Protein 1D6B (pdb70)

Foldseek 3Di:
DVPPQAAALPNVPWDKAFLPDPPAAQDPRHDHPDPRIGTHRD

InterPro domains:
  IPR012553 Defensin-like peptide [PF08131] (28-66)
  IPR023355 Myotoxin/Anemone neurotoxin domain superfamily [G3DSA:2.20.20.10] (25-66)

Secondary structure (DSSP, 8-state):
---S----HHHHT-EEEETT-TT--B-SS---SSTTEEEE--

CATH classification: 2.20.20.10

Radius of gyration: 9.63 Å; Cα contacts (8 Å, |Δi|>4): 76; chains: 1; bounding box: 18×27×21 Å

Organism: Ornithorhynchus anatinus (NCBI:txid9258)

Nearest PDB structures (foldseek):
  1zue-assembly1_A  TM=8.294E-01  e=9.659E-08  unclassified
  1zuf-assembly1_A  TM=7.274E-01  e=2.449E-06  unclassified
  1b8w-assembly1_A  TM=7.717E-01  e=1.423E-02  Ornithorhynchus anatinus
  3lms-assembly1_B  TM=6.655E-01  e=4.139E-01  Rhipicephalus bursa
  1zue-assembly1_A  TM=7.815E-01  e=4.975E-07  unclassified

Structure (mmCIF, N/CA/C/O backbone):
data_1D6B
#
_entry.id   1D6B
#
_cell.length_a   1.000
_cell.length_b   1.000
_cell.length_c   1.000
_cell.angle_alpha   90.00
_cell.angle_beta   90.00
_cell.angle_gamma   90.00
#
_symmetry.space_group_name_H-M   'P 1'
#
loop_
_atom_site.group_PDB
_atom_site.id
_atom_site.type_symbol
_atom_site.label_atom_id
_atom_site.label_alt_id
_atom_site.label_comp_id
_atom_site.label_asym_id
_atom_site.label_entity_id
_atom_site.label_seq_id
_atom_site.pdbx_PDB_ins_code
_atom_site.Cartn_x
_atom_site.Cartn_y
_atom_site.Cartn_z
_atom_site.occupancy
_atom_site.B_iso_or_equiv
_atom_site.auth_seq_id
_atom_site.auth_comp_id
_atom_site.auth_asym_id
_atom_site.auth_atom_id
_atom_site.pdbx_PDB_model_num
ATOM 1 N N . ILE A 1 1 ? 3.673 8.079 -12.423 1.00 0.00 1 ILE A N 1
ATOM 2 C CA . ILE A 1 1 ? 3.759 6.649 -12.032 1.00 0.00 1 ILE A CA 1
ATOM 3 C C . ILE A 1 1 ? 3.775 6.493 -10.516 1.00 0.00 1 ILE A C 1
ATOM 4 O O . ILE A 1 1 ? 3.959 5.392 -9.997 1.00 0.00 1 ILE A O 1
ATOM 22 N N . MET A 1 2 ? 3.580 7.603 -9.810 1.00 0.00 2 MET A N 1
ATOM 23 C CA . MET A 1 2 ? 3.570 7.588 -8.351 1.00 0.00 2 MET A CA 1
ATOM 24 C C . MET A 1 2 ? 4.972 7.345 -7.799 1.00 0.00 2 MET A C 1
ATOM 25 O O . MET A 1 2 ? 5.962 7.448 -8.522 1.00 0.00 2 MET A O 1
ATOM 39 N N . PHE A 1 3 ? 5.046 7.019 -6.513 1.00 0.00 3 PHE A N 1
ATOM 40 C CA . PHE A 1 3 ? 6.323 6.760 -5.862 1.00 0.00 3 PHE A CA 1
ATOM 41 C C . PHE A 1 3 ? 6.282 5.442 -5.095 1.00 0.00 3 PHE A C 1
ATOM 42 O O . PHE A 1 3 ? 7.321 4.861 -4.781 1.00 0.00 3 PHE A O 1
ATOM 59 N N . PHE A 1 4 ? 5.074 4.976 -4.795 1.00 0.00 4 PHE A N 1
ATOM 60 C CA . PHE A 1 4 ? 4.895 3.727 -4.065 1.00 0.00 4 PHE A CA 1
ATOM 61 C C . PHE A 1 4 ? 3.565 3.719 -3.320 1.00 0.00 4 PHE A C 1
ATOM 62 O O . PHE A 1 4 ? 2.500 3.812 -3.932 1.00 0.00 4 PHE A O 1
ATOM 79 N N . GLU A 1 5 ? 3.633 3.607 -1.999 1.00 0.00 5 GLU A N 1
ATOM 80 C CA . GLU A 1 5 ? 2.435 3.586 -1.170 1.00 0.00 5 GLU A CA 1
ATOM 81 C C . GLU A 1 5 ? 1.187 3.364 -2.020 1.00 0.00 5 GLU A C 1
ATOM 82 O O . GLU A 1 5 ? 0.509 4.317 -2.405 1.00 0.00 5 GLU A O 1
ATOM 94 N N . MET A 1 6 ? 0.890 2.101 -2.308 1.00 0.00 6 MET A N 1
ATOM 95 C CA . MET A 1 6 ? -0.276 1.754 -3.111 1.00 0.00 6 MET A CA 1
ATOM 96 C C . MET A 1 6 ? -1.496 2.560 -2.676 1.00 0.00 6 MET A C 1
ATOM 97 O O . MET A 1 6 ? -1.575 3.763 -2.918 1.00 0.00 6 MET A O 1
ATOM 111 N N . GLN A 1 7 ? -2.445 1.887 -2.034 1.00 0.00 7 GLN A N 1
ATOM 112 C CA . GLN A 1 7 ? -3.662 2.539 -1.565 1.00 0.00 7 GLN A CA 1
ATOM 113 C C . GLN A 1 7 ? -4.176 1.876 -0.291 1.00 0.00 7 GLN A C 1
ATOM 114 O O . GLN A 1 7 ? -4.612 0.724 -0.313 1.00 0.00 7 GLN A O 1
ATOM 128 N N . ALA A 1 8 ? -4.121 2.606 0.819 1.00 0.00 8 ALA A N 1
ATOM 129 C CA . ALA A 1 8 ? -4.581 2.080 2.099 1.00 0.00 8 ALA A CA 1
ATOM 130 C C . ALA A 1 8 ? -5.581 0.949 1.892 1.00 0.00 8 ALA A C 1
ATOM 131 O O . ALA A 1 8 ? -6.666 1.157 1.351 1.00 0.00 8 ALA A O 1
ATOM 138 N N . CYS A 1 9 ? -5.206 -0.248 2.324 1.00 0.00 9 CYS A N 1
ATOM 139 C CA . CYS A 1 9 ? -6.069 -1.413 2.185 1.00 0.00 9 CYS A CA 1
ATOM 140 C C . CYS A 1 9 ? -7.515 -1.066 2.517 1.00 0.00 9 CYS A C 1
ATOM 141 O O . CYS A 1 9 ? -8.443 -1.703 2.023 1.00 0.00 9 CYS A O 1
ATOM 148 N N . TRP A 1 10 ? -7.703 -0.054 3.356 1.00 0.00 10 TRP A N 1
ATOM 149 C CA . TRP A 1 10 ? -9.037 0.372 3.756 1.00 0.00 10 TRP A CA 1
ATOM 150 C C . TRP A 1 10 ? -9.714 1.165 2.642 1.00 0.00 10 TRP A C 1
ATOM 151 O O . TRP A 1 10 ? -10.878 0.933 2.318 1.00 0.00 10 TRP A O 1
ATOM 172 N N . SER A 1 11 ? -8.975 2.105 2.066 1.00 0.00 11 SER A N 1
ATOM 173 C CA . SER A 1 11 ? -9.495 2.945 0.994 1.00 0.00 11 SER A CA 1
ATOM 174 C C . SER A 1 11 ? -10.336 2.138 0.007 1.00 0.00 11 SER A C 1
ATOM 175 O O . SER A 1 11 ? -11.245 2.677 -0.627 1.00 0.00 11 SER A O 1
ATOM 183 N N . HIS A 1 12 ? -10.028 0.853 -0.129 1.00 0.00 12 HIS A N 1
ATOM 184 C CA . HIS A 1 12 ? -10.760 -0.009 -1.051 1.00 0.00 12 HIS A CA 1
ATOM 185 C C . HIS A 1 12 ? -11.609 -1.034 -0.302 1.00 0.00 12 HIS A C 1
ATOM 186 O O . HIS A 1 12 ? -12.480 -1.675 -0.889 1.00 0.00 12 HIS A O 1
ATOM 201 N N . SER A 1 13 ? -11.353 -1.183 0.992 1.00 0.00 13 SER A N 1
ATOM 202 C CA . SER A 1 13 ? -12.101 -2.131 1.812 1.00 0.00 13 SER A CA 1
ATOM 203 C C . SER A 1 13 ? -11.560 -3.546 1.640 1.00 0.00 13 SER A C 1
ATOM 204 O O . SER A 1 13 ? -12.193 -4.392 1.008 1.00 0.00 13 SER A O 1
ATOM 212 N N . GLY A 1 14 ? -10.386 -3.797 2.208 1.00 0.00 14 GLY A N 1
ATOM 213 C CA . GLY A 1 14 ? -9.778 -5.110 2.109 1.00 0.00 14 GLY A CA 1
ATOM 214 C C . GLY A 1 14 ? -9.338 -5.644 3.457 1.00 0.00 14 GLY A C 1
ATOM 215 O O . GLY A 1 14 ? -9.905 -5.285 4.490 1.00 0.00 14 GLY A O 1
ATOM 219 N N . VAL A 1 15 ? -8.324 -6.502 3.452 1.00 0.00 15 VAL A N 1
ATOM 220 C CA . VAL A 1 15 ? -7.813 -7.084 4.686 1.00 0.00 15 VAL A CA 1
ATOM 221 C C . VAL A 1 15 ? -6.291 -7.173 4.664 1.00 0.00 15 VAL A C 1
ATOM 222 O O . VAL A 1 15 ? -5.661 -6.939 3.633 1.00 0.00 15 VAL A O 1
ATOM 235 N N . CYS A 1 16 ? -5.706 -7.513 5.807 1.00 0.00 16 CYS A N 1
ATOM 236 C CA . CYS A 1 16 ? -4.258 -7.635 5.920 1.00 0.00 16 CYS A CA 1
ATOM 237 C C . CYS A 1 16 ? -3.876 -8.950 6.589 1.00 0.00 16 CYS A C 1
ATOM 238 O O . CYS A 1 16 ? -4.120 -9.148 7.779 1.00 0.00 16 CYS A O 1
ATOM 245 N N . ARG A 1 17 ? -3.275 -9.841 5.813 1.00 0.00 17 ARG A N 1
ATOM 246 C CA . ARG A 1 17 ? -2.854 -11.141 6.323 1.00 0.00 17 ARG A CA 1
ATOM 247 C C . ARG A 1 17 ? -1.335 -11.228 6.399 1.00 0.00 17 ARG A C 1
ATOM 248 O O . ARG A 1 17 ? -0.628 -10.679 5.556 1.00 0.00 17 ARG A O 1
ATOM 269 N N . ASP A 1 18 ? -0.836 -11.921 7.418 1.00 0.00 18 ASP A N 1
ATOM 270 C CA . ASP A 1 18 ? 0.599 -12.078 7.605 1.00 0.00 18 ASP A CA 1
ATOM 271 C C . ASP A 1 18 ? 1.313 -12.192 6.262 1.00 0.00 18 ASP A C 1
ATOM 272 O O . ASP A 1 18 ? 0.889 -12.939 5.383 1.00 0.00 18 ASP A O 1
ATOM 281 N N . LYS A 1 19 ? 2.400 -11.444 6.115 1.00 0.00 19 LYS A N 1
ATOM 282 C CA . LYS A 1 19 ? 3.180 -11.456 4.883 1.00 0.00 19 LYS A CA 1
ATOM 283 C C . LYS A 1 19 ? 3.449 -12.886 4.424 1.00 0.00 19 LYS A C 1
ATOM 284 O O . LYS A 1 19 ? 3.439 -13.180 3.229 1.00 0.00 19 LYS A O 1
ATOM 303 N N . SER A 1 20 ? 3.689 -13.772 5.385 1.00 0.00 20 SER A N 1
ATOM 304 C CA . SER A 1 20 ? 3.956 -15.173 5.083 1.00 0.00 20 SER A CA 1
ATOM 305 C C . SER A 1 20 ? 2.663 -15.977 5.088 1.00 0.00 20 SER A C 1
ATOM 306 O O . SER A 1 20 ? 2.674 -17.196 5.260 1.00 0.00 20 SER A O 1
ATOM 314 N N . GLU A 1 21 ? 1.549 -15.281 4.903 1.00 0.00 21 GLU A N 1
ATOM 315 C CA . GLU A 1 21 ? 0.240 -15.914 4.890 1.00 0.00 21 GLU A CA 1
ATOM 316 C C . GLU A 1 21 ? 0.064 -16.793 3.662 1.00 0.00 21 GLU A C 1
ATOM 317 O O . GLU A 1 21 ? 0.075 -16.314 2.528 1.00 0.00 21 GLU A O 1
ATOM 329 N N . ARG A 1 22 ? -0.107 -18.084 3.903 1.00 0.00 22 ARG A N 1
ATOM 330 C CA . ARG A 1 22 ? -0.297 -19.045 2.829 1.00 0.00 22 ARG A CA 1
ATOM 331 C C . ARG A 1 22 ? -1.703 -18.930 2.254 1.00 0.00 22 ARG A C 1
ATOM 332 O O . ARG A 1 22 ? -2.064 -19.641 1.316 1.00 0.00 22 ARG A O 1
ATOM 353 N N . ASN A 1 23 ? -2.494 -18.029 2.828 1.00 0.00 23 ASN A N 1
ATOM 354 C CA . ASN A 1 23 ? -3.864 -17.816 2.377 1.00 0.00 23 ASN A CA 1
ATOM 355 C C . ASN A 1 23 ? -4.165 -16.328 2.241 1.00 0.00 23 ASN A C 1
ATOM 356 O O . ASN A 1 23 ? -5.024 -15.792 2.942 1.00 0.00 23 ASN A O 1
ATOM 367 N N . CYS A 1 24 ? -3.453 -15.667 1.335 1.00 0.00 24 CYS A N 1
ATOM 368 C CA . CYS A 1 24 ? -3.646 -14.239 1.110 1.00 0.00 24 CYS A CA 1
ATOM 369 C C . CYS A 1 24 ? -3.816 -13.938 -0.375 1.00 0.00 24 CYS A C 1
ATOM 370 O O . CYS A 1 24 ? -2.897 -14.138 -1.169 1.00 0.00 24 CYS A O 1
ATOM 377 N N . LYS A 1 25 ? -4.994 -13.447 -0.742 1.00 0.00 25 LYS A N 1
ATOM 378 C CA . LYS A 1 25 ? -5.279 -13.104 -2.129 1.00 0.00 25 LYS A CA 1
ATOM 379 C C . LYS A 1 25 ? -4.755 -11.710 -2.454 1.00 0.00 25 LYS A C 1
ATOM 380 O O . LYS A 1 25 ? -5.384 -10.705 -2.122 1.00 0.00 25 LYS A O 1
ATOM 399 N N . PRO A 1 26 ? -3.585 -11.635 -3.104 1.00 0.00 26 PRO A N 1
ATOM 400 C CA . PRO A 1 26 ? -2.958 -10.367 -3.472 1.00 0.00 26 PRO A CA 1
ATOM 401 C C . PRO A 1 26 ? -3.955 -9.343 -4.005 1.00 0.00 26 PRO A C 1
ATOM 402 O O . PRO A 1 26 ? -4.522 -9.514 -5.084 1.00 0.00 26 PRO A O 1
ATOM 413 N N . MET A 1 27 ? -4.157 -8.274 -3.240 1.00 0.00 27 MET A N 1
ATOM 414 C CA . MET A 1 27 ? -5.079 -7.213 -3.632 1.00 0.00 27 MET A CA 1
ATOM 415 C C . MET A 1 27 ? -4.311 -5.993 -4.134 1.00 0.00 27 MET A C 1
ATOM 416 O O . MET A 1 27 ? -4.010 -5.079 -3.368 1.00 0.00 27 MET A O 1
ATOM 430 N N . ALA A 1 28 ? -3.994 -5.989 -5.425 1.00 0.00 28 ALA A N 1
ATOM 431 C CA . ALA A 1 28 ? -3.261 -4.892 -6.032 1.00 0.00 28 ALA A CA 1
ATOM 432 C C . ALA A 1 28 ? -3.843 -3.544 -5.629 1.00 0.00 28 ALA A C 1
ATOM 433 O O . ALA A 1 28 ? -4.861 -3.471 -4.943 1.00 0.00 28 ALA A O 1
ATOM 440 N N . TRP A 1 29 ? -3.189 -2.484 -6.075 1.00 0.00 29 TRP A N 1
ATOM 441 C CA . TRP A 1 29 ? -3.624 -1.128 -5.785 1.00 0.00 29 TRP A CA 1
ATOM 442 C C . TRP A 1 29 ? -4.114 -1.000 -4.348 1.00 0.00 29 TRP A C 1
ATOM 443 O O . TRP A 1 29 ? -5.314 -0.893 -4.096 1.00 0.00 29 TRP A O 1
ATOM 464 N N . THR A 1 30 ? -3.173 -1.005 -3.408 1.00 0.00 30 THR A N 1
ATOM 465 C CA . THR A 1 30 ? -3.506 -0.885 -1.993 1.00 0.00 30 THR A CA 1
ATOM 466 C C . THR A 1 30 ? -2.380 -1.416 -1.115 1.00 0.00 30 THR A C 1
ATOM 467 O O . THR A 1 30 ? -1.802 -2.467 -1.394 1.00 0.00 30 THR A O 1
ATOM 478 N N . TYR A 1 31 ? -2.075 -0.684 -0.048 1.00 0.00 31 TYR A N 1
ATOM 479 C CA . TYR A 1 31 ? -1.024 -1.081 0.880 1.00 0.00 31 TYR A CA 1
ATOM 480 C C . TYR A 1 31 ? -1.561 -1.144 2.305 1.00 0.00 31 TYR A C 1
ATOM 481 O O . TYR A 1 31 ? -2.711 -0.782 2.560 1.00 0.00 31 TYR A O 1
ATOM 499 N N . CYS A 1 32 ? -0.728 -1.605 3.232 1.00 0.00 32 CYS A N 1
ATOM 500 C CA . CYS A 1 32 ? -1.130 -1.715 4.629 1.00 0.00 32 CYS A CA 1
ATOM 501 C C . CYS A 1 32 ? -0.282 -0.808 5.514 1.00 0.00 32 CYS A C 1
ATOM 502 O O . CYS A 1 32 ? 0.648 -0.154 5.042 1.00 0.00 32 CYS A O 1
ATOM 509 N N . GLU A 1 33 ? -0.608 -0.780 6.801 1.00 0.00 33 GLU A N 1
ATOM 510 C CA . GLU A 1 33 ? 0.124 0.040 7.758 1.00 0.00 33 GLU A CA 1
ATOM 511 C C . GLU A 1 33 ? 1.262 -0.755 8.387 1.00 0.00 33 GLU A C 1
ATOM 512 O O . GLU A 1 33 ? 2.222 -0.184 8.905 1.00 0.00 33 GLU A O 1
ATOM 524 N N . ASN A 1 34 ? 1.148 -2.078 8.334 1.00 0.00 34 ASN A N 1
ATOM 525 C CA . ASN A 1 34 ? 2.166 -2.957 8.894 1.00 0.00 34 ASN A CA 1
ATOM 526 C C . ASN A 1 34 ? 3.169 -3.372 7.824 1.00 0.00 34 ASN A C 1
ATOM 527 O O . ASN A 1 34 ? 2.811 -4.016 6.838 1.00 0.00 34 ASN A O 1
ATOM 538 N N . ARG A 1 35 ? 4.426 -2.993 8.024 1.00 0.00 35 ARG A N 1
ATOM 539 C CA . ARG A 1 35 ? 5.483 -3.323 7.076 1.00 0.00 35 ARG A CA 1
ATOM 540 C C . ARG A 1 35 ? 5.743 -4.825 7.049 1.00 0.00 35 ARG A C 1
ATOM 541 O O . ARG A 1 35 ? 6.746 -5.281 6.499 1.00 0.00 35 ARG A O 1
ATOM 562 N N . ASN A 1 36 ? 4.837 -5.591 7.647 1.00 0.00 36 ASN A N 1
ATOM 563 C CA . ASN A 1 36 ? 4.971 -7.037 7.693 1.00 0.00 36 ASN A CA 1
ATOM 564 C C . ASN A 1 36 ? 3.665 -7.715 7.292 1.00 0.00 36 ASN A C 1
ATOM 565 O O . ASN A 1 36 ? 3.617 -8.932 7.106 1.00 0.00 36 ASN A O 1
ATOM 576 N N . GLN A 1 37 ? 2.608 -6.920 7.160 1.00 0.00 37 GLN A N 1
ATOM 577 C CA . GLN A 1 37 ? 1.301 -7.441 6.781 1.00 0.00 37 GLN A CA 1
ATOM 578 C C . GLN A 1 37 ? 1.010 -7.167 5.309 1.00 0.00 37 GLN A C 1
ATOM 579 O O . GLN A 1 37 ? 1.499 -6.193 4.737 1.00 0.00 37 GLN A O 1
ATOM 593 N N . LYS A 1 38 ? 0.214 -8.039 4.699 1.00 0.00 38 LYS A N 1
ATOM 594 C CA . LYS A 1 38 ? -0.141 -7.906 3.294 1.00 0.00 38 LYS A CA 1
ATOM 595 C C . LYS A 1 38 ? -1.597 -7.482 3.136 1.00 0.00 38 LYS A C 1
ATOM 596 O O . LYS A 1 38 ? -2.432 -7.754 3.998 1.00 0.00 38 LYS A O 1
ATOM 615 N N . CYS A 1 39 ? -1.900 -6.824 2.019 1.00 0.00 39 CYS A N 1
ATOM 616 C CA . CYS A 1 39 ? -3.259 -6.377 1.742 1.00 0.00 39 CYS A CA 1
ATOM 617 C C . CYS A 1 39 ? -3.903 -7.263 0.686 1.00 0.00 39 CYS A C 1
ATOM 618 O O . CYS A 1 39 ? -3.578 -7.176 -0.499 1.00 0.00 39 CYS A O 1
ATOM 625 N N . CYS A 1 40 ? -4.808 -8.120 1.128 1.00 0.00 40 CYS A N 1
ATOM 626 C CA . CYS A 1 40 ? -5.495 -9.036 0.237 1.00 0.00 40 CYS A CA 1
ATOM 627 C C . CYS A 1 40 ? -6.976 -8.686 0.125 1.00 0.00 40 CYS A C 1
ATOM 628 O O . CYS A 1 40 ? -7.452 -7.746 0.760 1.00 0.00 40 CYS A O 1
ATOM 635 N N . GLU A 1 41 ? -7.698 -9.453 -0.685 1.00 0.00 41 GLU A N 1
ATOM 636 C CA . GLU A 1 41 ? -9.123 -9.230 -0.881 1.00 0.00 41 GLU A CA 1
ATOM 637 C C . GLU A 1 41 ? -9.843 -9.128 0.462 1.00 0.00 41 GLU A C 1
ATOM 638 O O . GLU A 1 41 ? -10.249 -8.043 0.878 1.00 0.00 41 GLU A O 1
ATOM 650 N N . TYR A 1 42 ? -9.992 -10.263 1.135 1.00 0.00 42 TYR A N 1
ATOM 651 C CA . TYR A 1 42 ? -10.659 -10.301 2.433 1.00 0.00 42 TYR A CA 1
ATOM 652 C C . TYR A 1 42 ? -9.942 -11.253 3.386 1.00 0.00 42 TYR A C 1
ATOM 653 O O . TYR A 1 42 ? -9.445 -12.297 2.915 1.00 0.00 42 TYR A O 1
ATOM 672 N N . ILE A 1 1 ? 11.790 1.171 -2.043 1.00 0.00 1 ILE A N 2
ATOM 673 C CA . ILE A 1 1 ? 11.694 1.259 -3.523 1.00 0.00 1 ILE A CA 2
ATOM 674 C C . ILE A 1 1 ? 10.239 1.302 -3.979 1.00 0.00 1 ILE A C 2
ATOM 675 O O . ILE A 1 1 ? 9.473 2.170 -3.558 1.00 0.00 1 ILE A O 2
ATOM 693 N N . MET A 1 2 ? 9.866 0.361 -4.839 1.00 0.00 2 MET A N 2
ATOM 694 C CA . MET A 1 2 ? 8.502 0.290 -5.350 1.00 0.00 2 MET A CA 2
ATOM 695 C C . MET A 1 2 ? 7.491 0.305 -4.208 1.00 0.00 2 MET A C 2
ATOM 696 O O . MET A 1 2 ? 6.943 -0.734 -3.839 1.00 0.00 2 MET A O 2
ATOM 710 N N . PHE A 1 3 ? 7.252 1.487 -3.650 1.00 0.00 3 PHE A N 2
ATOM 711 C CA . PHE A 1 3 ? 6.307 1.634 -2.549 1.00 0.00 3 PHE A CA 2
ATOM 712 C C . PHE A 1 3 ? 5.438 2.873 -2.734 1.00 0.00 3 PHE A C 2
ATOM 713 O O . PHE A 1 3 ? 4.808 3.052 -3.775 1.00 0.00 3 PHE A O 2
ATOM 730 N N . PHE A 1 4 ? 5.408 3.724 -1.715 1.00 0.00 4 PHE A N 2
ATOM 731 C CA . PHE A 1 4 ? 4.613 4.947 -1.763 1.00 0.00 4 PHE A CA 2
ATOM 732 C C . PHE A 1 4 ? 3.182 4.676 -1.316 1.00 0.00 4 PHE A C 2
ATOM 733 O O . PHE A 1 4 ? 2.270 4.592 -2.139 1.00 0.00 4 PHE A O 2
ATOM 750 N N . GLU A 1 5 ? 2.993 4.540 -0.006 1.00 0.00 5 GLU A N 2
ATOM 751 C CA . GLU A 1 5 ? 1.675 4.277 0.561 1.00 0.00 5 GLU A CA 2
ATOM 752 C C . GLU A 1 5 ? 0.610 4.235 -0.528 1.00 0.00 5 GLU A C 2
ATOM 753 O O . GLU A 1 5 ? -0.242 5.121 -0.612 1.00 0.00 5 GLU A O 2
ATOM 765 N N . MET A 1 6 ? 0.661 3.200 -1.360 1.00 0.00 6 MET A N 2
ATOM 766 C CA . MET A 1 6 ? -0.300 3.041 -2.445 1.00 0.00 6 MET A CA 2
ATOM 767 C C . MET A 1 6 ? -1.688 3.508 -2.017 1.00 0.00 6 MET A C 2
ATOM 768 O O . MET A 1 6 ? -2.014 4.689 -2.119 1.00 0.00 6 MET A O 2
ATOM 782 N N . GLN A 1 7 ? -2.501 2.570 -1.541 1.00 0.00 7 GLN A N 2
ATOM 783 C CA . GLN A 1 7 ? -3.852 2.885 -1.097 1.00 0.00 7 GLN A CA 2
ATOM 784 C C . GLN A 1 7 ? -4.273 1.976 0.053 1.00 0.00 7 GLN A C 2
ATOM 785 O O . GLN A 1 7 ? -4.616 0.813 -0.154 1.00 0.00 7 GLN A O 2
ATOM 799 N N . ALA A 1 8 ? -4.244 2.516 1.268 1.00 0.00 8 ALA A N 2
ATOM 800 C CA . ALA A 1 8 ? -4.621 1.753 2.453 1.00 0.00 8 ALA A CA 2
ATOM 801 C C . ALA A 1 8 ? -5.507 0.569 2.083 1.00 0.00 8 ALA A C 2
ATOM 802 O O . ALA A 1 8 ? -6.501 0.721 1.372 1.00 0.00 8 ALA A O 2
ATOM 809 N N . CYS A 1 9 ? -5.143 -0.610 2.573 1.00 0.00 9 CYS A N 2
ATOM 810 C CA . CYS A 1 9 ? -5.907 -1.821 2.298 1.00 0.00 9 CYS A CA 2
ATOM 811 C C . CYS A 1 9 ? -7.374 -1.627 2.657 1.00 0.00 9 CYS A C 2
ATOM 812 O O . CYS A 1 9 ? -8.260 -2.207 2.030 1.00 0.00 9 CYS A O 2
ATOM 819 N N . TRP A 1 10 ? -7.623 -0.805 3.670 1.00 0.00 10 TRP A N 2
ATOM 820 C CA . TRP A 1 10 ? -8.980 -0.531 4.119 1.00 0.00 10 TRP A CA 2
ATOM 821 C C . TRP A 1 10 ? -9.751 0.269 3.073 1.00 0.00 10 TRP A C 2
ATOM 822 O O . TRP A 1 10 ? -10.905 -0.034 2.770 1.00 0.00 10 TRP A O 2
ATOM 843 N N . SER A 1 11 ? -9.104 1.295 2.532 1.00 0.00 11 SER A N 2
ATOM 844 C CA . SER A 1 11 ? -9.724 2.146 1.523 1.00 0.00 11 SER A CA 2
ATOM 845 C C . SER A 1 11 ? -10.166 1.332 0.309 1.00 0.00 11 SER A C 2
ATOM 846 O O . SER A 1 11 ? -11.095 1.718 -0.401 1.00 0.00 11 SER A O 2
ATOM 854 N N . HIS A 1 12 ? -9.496 0.212 0.075 1.00 0.00 12 HIS A N 2
ATOM 855 C CA . HIS A 1 12 ? -9.822 -0.651 -1.058 1.00 0.00 12 HIS A CA 2
ATOM 856 C C . HIS A 1 12 ? -10.593 -1.886 -0.606 1.00 0.00 12 HIS A C 2
ATOM 857 O O . HIS A 1 12 ? -10.556 -2.927 -1.263 1.00 0.00 12 HIS A O 2
ATOM 872 N N . SER A 1 13 ? -11.292 -1.768 0.518 1.00 0.00 13 SER A N 2
ATOM 873 C CA . SER A 1 13 ? -12.072 -2.878 1.052 1.00 0.00 13 SER A CA 2
ATOM 874 C C . SER A 1 13 ? -11.292 -4.187 0.953 1.00 0.00 13 SER A C 2
ATOM 875 O O . SER A 1 13 ? -11.657 -5.082 0.192 1.00 0.00 13 SER A O 2
ATOM 883 N N . GLY A 1 14 ? -10.216 -4.289 1.726 1.00 0.00 14 GLY A N 2
ATOM 884 C CA . GLY A 1 14 ? -9.399 -5.488 1.711 1.00 0.00 14 GLY A CA 2
ATOM 885 C C . GLY A 1 14 ? -9.029 -5.953 3.104 1.00 0.00 14 GLY A C 2
ATOM 886 O O . GLY A 1 14 ? -9.690 -5.602 4.080 1.00 0.00 14 GLY A O 2
ATOM 890 N N . VAL A 1 15 ? -7.967 -6.750 3.200 1.00 0.00 15 VAL A N 2
ATOM 891 C CA . VAL A 1 15 ? -7.515 -7.264 4.486 1.00 0.00 15 VAL A CA 2
ATOM 892 C C . VAL A 1 15 ? -5.992 -7.263 4.580 1.00 0.00 15 VAL A C 2
ATOM 893 O O . VAL A 1 15 ? -5.297 -7.353 3.568 1.00 0.00 15 VAL A O 2
ATOM 906 N N . CYS A 1 16 ? -5.480 -7.171 5.805 1.00 0.00 16 CYS A N 2
ATOM 907 C CA . CYS A 1 16 ? -4.040 -7.170 6.034 1.00 0.00 16 CYS A CA 2
ATOM 908 C C . CYS A 1 16 ? -3.635 -8.357 6.897 1.00 0.00 16 CYS A C 2
ATOM 909 O O . CYS A 1 16 ? -3.838 -8.354 8.112 1.00 0.00 16 CYS A O 2
ATOM 916 N N . ARG A 1 17 ? -3.065 -9.374 6.263 1.00 0.00 17 ARG A N 2
ATOM 917 C CA . ARG A 1 17 ? -2.633 -10.573 6.973 1.00 0.00 17 ARG A CA 2
ATOM 918 C C . ARG A 1 17 ? -1.114 -10.695 6.966 1.00 0.00 17 ARG A C 2
ATOM 919 O O . ARG A 1 17 ? -0.424 -9.947 6.275 1.00 0.00 17 ARG A O 2
ATOM 940 N N . ASP A 1 18 ? -0.600 -11.645 7.737 1.00 0.00 18 ASP A N 2
ATOM 941 C CA . ASP A 1 18 ? 0.835 -11.868 7.822 1.00 0.00 18 ASP A CA 2
ATOM 942 C C . ASP A 1 18 ? 1.428 -12.089 6.435 1.00 0.00 18 ASP A C 2
ATOM 943 O O . ASP A 1 18 ? 0.839 -12.767 5.595 1.00 0.00 18 ASP A O 2
ATOM 952 N N . LYS A 1 19 ? 2.596 -11.508 6.208 1.00 0.00 19 LYS A N 2
ATOM 953 C CA . LYS A 1 19 ? 3.280 -11.632 4.926 1.00 0.00 19 LYS A CA 2
ATOM 954 C C . LYS A 1 19 ? 3.299 -13.084 4.457 1.00 0.00 19 LYS A C 2
ATOM 955 O O . LYS A 1 19 ? 3.206 -13.363 3.262 1.00 0.00 19 LYS A O 2
ATOM 974 N N . SER A 1 20 ? 3.422 -14.006 5.407 1.00 0.00 20 SER A N 2
ATOM 975 C CA . SER A 1 20 ? 3.456 -15.429 5.097 1.00 0.00 20 SER A CA 2
ATOM 976 C C . SER A 1 20 ? 2.069 -16.048 5.216 1.00 0.00 20 SER A C 2
ATOM 977 O O . SER A 1 20 ? 1.929 -17.256 5.409 1.00 0.00 20 SER A O 2
ATOM 985 N N . GLU A 1 21 ? 1.044 -15.211 5.107 1.00 0.00 21 GLU A N 2
ATOM 986 C CA . GLU A 1 21 ? -0.331 -15.669 5.207 1.00 0.00 21 GLU A CA 2
ATOM 987 C C . GLU A 1 21 ? -0.723 -16.497 3.993 1.00 0.00 21 GLU A C 2
ATOM 988 O O . GLU A 1 21 ? -0.740 -16.004 2.865 1.00 0.00 21 GLU A O 2
ATOM 1000 N N . ARG A 1 22 ? -1.041 -17.759 4.238 1.00 0.00 22 ARG A N 2
ATOM 1001 C CA . ARG A 1 22 ? -1.439 -18.671 3.177 1.00 0.00 22 ARG A CA 2
ATOM 1002 C C . ARG A 1 22 ? -2.826 -18.320 2.654 1.00 0.00 22 ARG A C 2
ATOM 1003 O O . ARG A 1 22 ? -3.326 -18.948 1.721 1.00 0.00 22 ARG A O 2
ATOM 1024 N N . ASN A 1 23 ? -3.444 -17.314 3.263 1.00 0.00 23 ASN A N 2
ATOM 1025 C CA . ASN A 1 23 ? -4.778 -16.883 2.858 1.00 0.00 23 ASN A CA 2
ATOM 1026 C C . ASN A 1 23 ? -4.820 -15.376 2.626 1.00 0.00 23 ASN A C 2
ATOM 1027 O O . ASN A 1 23 ? -5.482 -14.643 3.360 1.00 0.00 23 ASN A O 2
ATOM 1038 N N . CYS A 1 24 ? -4.112 -14.921 1.597 1.00 0.00 24 CYS A N 2
ATOM 1039 C CA . CYS A 1 24 ? -4.074 -13.500 1.270 1.00 0.00 24 CYS A CA 2
ATOM 1040 C C . CYS A 1 24 ? -4.178 -13.285 -0.236 1.00 0.00 24 CYS A C 2
ATOM 1041 O O . CYS A 1 24 ? -3.173 -13.291 -0.946 1.00 0.00 24 CYS A O 2
ATOM 1048 N N . LYS A 1 25 ? -5.402 -13.093 -0.718 1.00 0.00 25 LYS A N 2
ATOM 1049 C CA . LYS A 1 25 ? -5.637 -12.871 -2.139 1.00 0.00 25 LYS A CA 2
ATOM 1050 C C . LYS A 1 25 ? -4.905 -11.624 -2.620 1.00 0.00 25 LYS A C 2
ATOM 1051 O O . LYS A 1 25 ? -5.227 -10.507 -2.215 1.00 0.00 25 LYS A O 2
ATOM 1070 N N . PRO A 1 26 ? -3.904 -11.804 -3.494 1.00 0.00 26 PRO A N 2
ATOM 1071 C CA . PRO A 1 26 ? -3.114 -10.696 -4.034 1.00 0.00 26 PRO A CA 2
ATOM 1072 C C . PRO A 1 26 ? -3.978 -9.510 -4.452 1.00 0.00 26 PRO A C 2
ATOM 1073 O O . PRO A 1 26 ? -4.519 -9.480 -5.557 1.00 0.00 26 PRO A O 2
ATOM 1084 N N . MET A 1 27 ? -4.100 -8.532 -3.560 1.00 0.00 27 MET A N 2
ATOM 1085 C CA . MET A 1 27 ? -4.892 -7.339 -3.833 1.00 0.00 27 MET A CA 2
ATOM 1086 C C . MET A 1 27 ? -3.988 -6.145 -4.126 1.00 0.00 27 MET A C 2
ATOM 1087 O O . MET A 1 27 ? -3.571 -5.433 -3.214 1.00 0.00 27 MET A O 2
ATOM 1101 N N . ALA A 1 28 ? -3.688 -5.937 -5.404 1.00 0.00 28 ALA A N 2
ATOM 1102 C CA . ALA A 1 28 ? -2.831 -4.835 -5.819 1.00 0.00 28 ALA A CA 2
ATOM 1103 C C . ALA A 1 28 ? -3.455 -3.487 -5.472 1.00 0.00 28 ALA A C 2
ATOM 1104 O O . ALA A 1 28 ? -4.472 -3.421 -4.783 1.00 0.00 28 ALA A O 2
ATOM 1111 N N . TRP A 1 29 ? -2.837 -2.419 -5.962 1.00 0.00 29 TRP A N 2
ATOM 1112 C CA . TRP A 1 29 ? -3.321 -1.072 -5.719 1.00 0.00 29 TRP A CA 2
ATOM 1113 C C . TRP A 1 29 ? -3.813 -0.910 -4.287 1.00 0.00 29 TRP A C 2
ATOM 1114 O O . TRP A 1 29 ? -5.016 -0.868 -4.031 1.00 0.00 29 TRP A O 2
ATOM 1135 N N . THR A 1 30 ? -2.869 -0.813 -3.357 1.00 0.00 30 THR A N 2
ATOM 1136 C CA . THR A 1 30 ? -3.203 -0.650 -1.945 1.00 0.00 30 THR A CA 2
ATOM 1137 C C . THR A 1 30 ? -2.010 -0.981 -1.056 1.00 0.00 30 THR A C 2
ATOM 1138 O O . THR A 1 30 ? -1.101 -1.706 -1.459 1.00 0.00 30 THR A O 2
ATOM 1149 N N . TYR A 1 31 ? -2.024 -0.446 0.161 1.00 0.00 31 TYR A N 2
ATOM 1150 C CA . TYR A 1 31 ? -0.949 -0.683 1.117 1.00 0.00 31 TYR A CA 2
ATOM 1151 C C . TYR A 1 31 ? -1.518 -1.084 2.473 1.00 0.00 31 TYR A C 2
ATOM 1152 O O . TYR A 1 31 ? -2.679 -0.803 2.777 1.00 0.00 31 TYR A O 2
ATOM 1170 N N . CYS A 1 32 ? -0.700 -1.746 3.284 1.00 0.00 32 CYS A N 2
ATOM 1171 C CA . CYS A 1 32 ? -1.128 -2.188 4.605 1.00 0.00 32 CYS A CA 2
ATOM 1172 C C . CYS A 1 32 ? -0.577 -1.274 5.694 1.00 0.00 32 CYS A C 2
ATOM 1173 O O . CYS A 1 32 ? 0.227 -0.382 5.423 1.00 0.00 32 CYS A O 2
ATOM 1180 N N . GLU A 1 33 ? -1.014 -1.506 6.927 1.00 0.00 33 GLU A N 2
ATOM 1181 C CA . GLU A 1 33 ? -0.565 -0.706 8.060 1.00 0.00 33 GLU A CA 2
ATOM 1182 C C . GLU A 1 33 ? 0.853 -1.092 8.465 1.00 0.00 33 GLU A C 2
ATOM 1183 O O . GLU A 1 33 ? 1.676 -0.233 8.781 1.00 0.00 33 GLU A O 2
ATOM 1195 N N . ASN A 1 34 ? 1.134 -2.391 8.451 1.00 0.00 34 ASN A N 2
ATOM 1196 C CA . ASN A 1 34 ? 2.454 -2.893 8.813 1.00 0.00 34 ASN A CA 2
ATOM 1197 C C . ASN A 1 34 ? 3.287 -3.171 7.567 1.00 0.00 34 ASN A C 2
ATOM 1198 O O . ASN A 1 34 ? 2.887 -3.945 6.699 1.00 0.00 34 ASN A O 2
ATOM 1209 N N . ARG A 1 35 ? 4.449 -2.531 7.487 1.00 0.00 35 ARG A N 2
ATOM 1210 C CA . ARG A 1 35 ? 5.343 -2.704 6.349 1.00 0.00 35 ARG A CA 2
ATOM 1211 C C . ARG A 1 35 ? 5.774 -4.161 6.210 1.00 0.00 35 ARG A C 2
ATOM 1212 O O . ARG A 1 35 ? 6.760 -4.465 5.538 1.00 0.00 35 ARG A O 2
ATOM 1233 N N . ASN A 1 36 ? 5.034 -5.057 6.855 1.00 0.00 36 ASN A N 2
ATOM 1234 C CA . ASN A 1 36 ? 5.345 -6.479 6.805 1.00 0.00 36 ASN A CA 2
ATOM 1235 C C . ASN A 1 36 ? 4.083 -7.303 6.585 1.00 0.00 36 ASN A C 2
ATOM 1236 O O . ASN A 1 36 ? 4.117 -8.532 6.636 1.00 0.00 36 ASN A O 2
ATOM 1247 N N . GLN A 1 37 ? 2.971 -6.619 6.347 1.00 0.00 37 GLN A N 2
ATOM 1248 C CA . GLN A 1 37 ? 1.696 -7.288 6.127 1.00 0.00 37 GLN A CA 2
ATOM 1249 C C . GLN A 1 37 ? 1.236 -7.133 4.679 1.00 0.00 37 GLN A C 2
ATOM 1250 O O . GLN A 1 37 ? 1.529 -6.133 4.026 1.00 0.00 37 GLN A O 2
ATOM 1264 N N . LYS A 1 38 ? 0.513 -8.136 4.186 1.00 0.00 38 LYS A N 2
ATOM 1265 C CA . LYS A 1 38 ? 0.009 -8.121 2.820 1.00 0.00 38 LYS A CA 2
ATOM 1266 C C . LYS A 1 38 ? -1.467 -7.737 2.788 1.00 0.00 38 LYS A C 2
ATOM 1267 O O . LYS A 1 38 ? -2.179 -7.887 3.781 1.00 0.00 38 LYS A O 2
ATOM 1286 N N . CYS A 1 39 ? -1.921 -7.246 1.639 1.00 0.00 39 CYS A N 2
ATOM 1287 C CA . CYS A 1 39 ? -3.314 -6.845 1.477 1.00 0.00 39 CYS A CA 2
ATOM 1288 C C . CYS A 1 39 ? -4.030 -7.749 0.484 1.00 0.00 39 CYS A C 2
ATOM 1289 O O . CYS A 1 39 ? -3.827 -7.647 -0.727 1.00 0.00 39 CYS A O 2
ATOM 1296 N N . CYS A 1 40 ? -4.864 -8.634 1.008 1.00 0.00 40 CYS A N 2
ATOM 1297 C CA . CYS A 1 40 ? -5.614 -9.565 0.188 1.00 0.00 40 CYS A CA 2
ATOM 1298 C C . CYS A 1 40 ? -7.047 -9.082 -0.016 1.00 0.00 40 CYS A C 2
ATOM 1299 O O . CYS A 1 40 ? -7.516 -8.185 0.684 1.00 0.00 40 CYS A O 2
ATOM 1306 N N . GLU A 1 41 ? -7.739 -9.685 -0.979 1.00 0.00 41 GLU A N 2
ATOM 1307 C CA . GLU A 1 41 ? -9.119 -9.318 -1.271 1.00 0.00 41 GLU A CA 2
ATOM 1308 C C . GLU A 1 41 ? -9.911 -9.120 0.015 1.00 0.00 41 GLU A C 2
ATOM 1309 O O . GLU A 1 41 ? -10.221 -7.991 0.399 1.00 0.00 41 GLU A O 2
ATOM 1321 N N . TYR A 1 42 ? -10.240 -10.222 0.675 1.00 0.00 42 TYR A N 2
ATOM 1322 C CA . TYR A 1 42 ? -11.000 -10.178 1.912 1.00 0.00 42 TYR A CA 2
ATOM 1323 C C . TYR A 1 42 ? -10.259 -10.897 3.036 1.00 0.00 42 TYR A C 2
ATOM 1324 O O . TYR A 1 42 ? -10.812 -10.978 4.152 1.00 0.00 42 TYR A O 2
ATOM 1343 N N . ILE A 1 1 ? 11.290 12.148 -0.301 1.00 0.00 1 ILE A N 3
ATOM 1344 C CA . ILE A 1 1 ? 11.343 12.796 -1.636 1.00 0.00 1 ILE A CA 3
ATOM 1345 C C . ILE A 1 1 ? 10.685 11.921 -2.698 1.00 0.00 1 ILE A C 3
ATOM 1346 O O . ILE A 1 1 ? 11.201 11.782 -3.808 1.00 0.00 1 ILE A O 3
ATOM 1364 N N . MET A 1 2 ? 9.545 11.334 -2.350 1.00 0.00 2 MET A N 3
ATOM 1365 C CA . MET A 1 2 ? 8.818 10.472 -3.274 1.00 0.00 2 MET A CA 3
ATOM 1366 C C . MET A 1 2 ? 7.409 10.188 -2.761 1.00 0.00 2 MET A C 3
ATOM 1367 O O . MET A 1 2 ? 7.163 10.202 -1.554 1.00 0.00 2 MET A O 3
ATOM 1381 N N . PHE A 1 3 ? 6.489 9.935 -3.685 1.00 0.00 3 PHE A N 3
ATOM 1382 C CA . PHE A 1 3 ? 5.104 9.650 -3.328 1.00 0.00 3 PHE A CA 3
ATOM 1383 C C . PHE A 1 3 ? 4.813 8.155 -3.411 1.00 0.00 3 PHE A C 3
ATOM 1384 O O . PHE A 1 3 ? 4.017 7.712 -4.239 1.00 0.00 3 PHE A O 3
ATOM 1401 N N . PHE A 1 4 ? 5.463 7.380 -2.546 1.00 0.00 4 PHE A N 3
ATOM 1402 C CA . PHE A 1 4 ? 5.271 5.935 -2.522 1.00 0.00 4 PHE A CA 3
ATOM 1403 C C . PHE A 1 4 ? 4.145 5.553 -1.567 1.00 0.00 4 PHE A C 3
ATOM 1404 O O . PHE A 1 4 ? 4.373 5.344 -0.375 1.00 0.00 4 PHE A O 3
ATOM 1421 N N . GLU A 1 5 ? 2.930 5.463 -2.097 1.00 0.00 5 GLU A N 3
ATOM 1422 C CA . GLU A 1 5 ? 1.769 5.108 -1.290 1.00 0.00 5 GLU A CA 3
ATOM 1423 C C . GLU A 1 5 ? 0.690 4.449 -2.142 1.00 0.00 5 GLU A C 3
ATOM 1424 O O . GLU A 1 5 ? -0.110 5.128 -2.783 1.00 0.00 5 GLU A O 3
ATOM 1436 N N . MET A 1 6 ? 0.674 3.120 -2.142 1.00 0.00 6 MET A N 3
ATOM 1437 C CA . MET A 1 6 ? -0.309 2.368 -2.912 1.00 0.00 6 MET A CA 3
ATOM 1438 C C . MET A 1 6 ? -1.724 2.835 -2.584 1.00 0.00 6 MET A C 3
ATOM 1439 O O . MET A 1 6 ? -1.994 4.034 -2.515 1.00 0.00 6 MET A O 3
ATOM 1453 N N . GLN A 1 7 ? -2.622 1.878 -2.379 1.00 0.00 7 GLN A N 3
ATOM 1454 C CA . GLN A 1 7 ? -4.010 2.189 -2.053 1.00 0.00 7 GLN A CA 3
ATOM 1455 C C . GLN A 1 7 ? -4.368 1.664 -0.666 1.00 0.00 7 GLN A C 3
ATOM 1456 O O . GLN A 1 7 ? -4.579 0.465 -0.481 1.00 0.00 7 GLN A O 3
ATOM 1470 N N . ALA A 1 8 ? -4.431 2.565 0.306 1.00 0.00 8 ALA A N 3
ATOM 1471 C CA . ALA A 1 8 ? -4.761 2.190 1.675 1.00 0.00 8 ALA A CA 3
ATOM 1472 C C . ALA A 1 8 ? -5.694 0.985 1.704 1.00 0.00 8 ALA A C 3
ATOM 1473 O O . ALA A 1 8 ? -6.893 1.110 1.450 1.00 0.00 8 ALA A O 3
ATOM 1480 N N . CYS A 1 9 ? -5.139 -0.181 2.017 1.00 0.00 9 CYS A N 3
ATOM 1481 C CA . CYS A 1 9 ? -5.924 -1.405 2.080 1.00 0.00 9 CYS A CA 3
ATOM 1482 C C . CYS A 1 9 ? -7.355 -1.108 2.513 1.00 0.00 9 CYS A C 3
ATOM 1483 O O . CYS A 1 9 ? -8.278 -1.855 2.190 1.00 0.00 9 CYS A O 3
ATOM 1490 N N . TRP A 1 10 ? -7.531 -0.014 3.244 1.00 0.00 10 TRP A N 3
ATOM 1491 C CA . TRP A 1 10 ? -8.849 0.381 3.723 1.00 0.00 10 TRP A CA 3
ATOM 1492 C C . TRP A 1 10 ? -9.648 1.065 2.618 1.00 0.00 10 TRP A C 3
ATOM 1493 O O . TRP A 1 10 ? -10.817 0.753 2.399 1.00 0.00 10 TRP A O 3
ATOM 1514 N N . SER A 1 11 ? -9.007 2.003 1.930 1.00 0.00 11 SER A N 3
ATOM 1515 C CA . SER A 1 11 ? -9.655 2.738 0.850 1.00 0.00 11 SER A CA 3
ATOM 1516 C C . SER A 1 11 ? -10.382 1.791 -0.100 1.00 0.00 11 SER A C 3
ATOM 1517 O O . SER A 1 11 ? -11.290 2.200 -0.821 1.00 0.00 11 SER A O 3
ATOM 1525 N N . HIS A 1 12 ? -9.973 0.526 -0.101 1.00 0.00 12 HIS A N 3
ATOM 1526 C CA . HIS A 1 12 ? -10.585 -0.471 -0.970 1.00 0.00 12 HIS A CA 3
ATOM 1527 C C . HIS A 1 12 ? -11.302 -1.545 -0.157 1.00 0.00 12 HIS A C 3
ATOM 1528 O O . HIS A 1 12 ? -11.932 -2.442 -0.718 1.00 0.00 12 HIS A O 3
ATOM 1543 N N . SER A 1 13 ? -11.206 -1.448 1.163 1.00 0.00 13 SER A N 3
ATOM 1544 C CA . SER A 1 13 ? -11.847 -2.417 2.048 1.00 0.00 13 SER A CA 3
ATOM 1545 C C . SER A 1 13 ? -11.287 -3.816 1.818 1.00 0.00 13 SER A C 3
ATOM 1546 O O . SER A 1 13 ? -11.920 -4.649 1.169 1.00 0.00 13 SER A O 3
ATOM 1554 N N . GLY A 1 14 ? -10.097 -4.066 2.351 1.00 0.00 14 GLY A N 3
ATOM 1555 C CA . GLY A 1 14 ? -9.468 -5.364 2.191 1.00 0.00 14 GLY A CA 3
ATOM 1556 C C . GLY A 1 14 ? -9.093 -5.994 3.517 1.00 0.00 14 GLY A C 3
ATOM 1557 O O . GLY A 1 14 ? -9.776 -5.794 4.522 1.00 0.00 14 GLY A O 3
ATOM 1561 N N . VAL A 1 15 ? -8.007 -6.761 3.523 1.00 0.00 15 VAL A N 3
ATOM 1562 C CA . VAL A 1 15 ? -7.548 -7.424 4.737 1.00 0.00 15 VAL A CA 3
ATOM 1563 C C . VAL A 1 15 ? -6.027 -7.387 4.847 1.00 0.00 15 VAL A C 3
ATOM 1564 O O . VAL A 1 15 ? -5.321 -7.369 3.838 1.00 0.00 15 VAL A O 3
ATOM 1577 N N . CYS A 1 16 ? -5.531 -7.380 6.080 1.00 0.00 16 CYS A N 3
ATOM 1578 C CA . CYS A 1 16 ? -4.092 -7.352 6.327 1.00 0.00 16 CYS A CA 3
ATOM 1579 C C . CYS A 1 16 ? -3.658 -8.581 7.117 1.00 0.00 16 CYS A C 3
ATOM 1580 O O . CYS A 1 16 ? -3.903 -8.679 8.318 1.00 0.00 16 CYS A O 3
ATOM 1587 N N . ARG A 1 17 ? -3.014 -9.519 6.430 1.00 0.00 17 ARG A N 3
ATOM 1588 C CA . ARG A 1 17 ? -2.547 -10.745 7.066 1.00 0.00 17 ARG A CA 3
ATOM 1589 C C . ARG A 1 17 ? -1.024 -10.810 7.070 1.00 0.00 17 ARG A C 3
ATOM 1590 O O . ARG A 1 17 ? -0.351 -9.885 6.619 1.00 0.00 17 ARG A O 3
ATOM 1611 N N . ASP A 1 18 ? -0.486 -11.911 7.582 1.00 0.00 18 ASP A N 3
ATOM 1612 C CA . ASP A 1 18 ? 0.955 -12.100 7.643 1.00 0.00 18 ASP A CA 3
ATOM 1613 C C . ASP A 1 18 ? 1.539 -12.247 6.244 1.00 0.00 18 ASP A C 3
ATOM 1614 O O . ASP A 1 18 ? 0.937 -12.865 5.368 1.00 0.00 18 ASP A O 3
ATOM 1623 N N . LYS A 1 19 ? 2.714 -11.670 6.047 1.00 0.00 19 LYS A N 3
ATOM 1624 C CA . LYS A 1 19 ? 3.393 -11.727 4.756 1.00 0.00 19 LYS A CA 3
ATOM 1625 C C . LYS A 1 19 ? 3.444 -13.158 4.227 1.00 0.00 19 LYS A C 3
ATOM 1626 O O . LYS A 1 19 ? 3.367 -13.387 3.021 1.00 0.00 19 LYS A O 3
ATOM 1645 N N . SER A 1 20 ? 3.575 -14.115 5.139 1.00 0.00 20 SER A N 3
ATOM 1646 C CA . SER A 1 20 ? 3.639 -15.525 4.764 1.00 0.00 20 SER A CA 3
ATOM 1647 C C . SER A 1 20 ? 2.258 -16.167 4.825 1.00 0.00 20 SER A C 3
ATOM 1648 O O . SER A 1 20 ? 2.133 -17.391 4.873 1.00 0.00 20 SER A O 3
ATOM 1656 N N . GLU A 1 21 ? 1.226 -15.334 4.826 1.00 0.00 21 GLU A N 3
ATOM 1657 C CA . GLU A 1 21 ? -0.147 -15.820 4.885 1.00 0.00 21 GLU A CA 3
ATOM 1658 C C . GLU A 1 21 ? -0.503 -16.614 3.638 1.00 0.00 21 GLU A C 3
ATOM 1659 O O . GLU A 1 21 ? -0.573 -16.070 2.536 1.00 0.00 21 GLU A O 3
ATOM 1671 N N . ARG A 1 22 ? -0.736 -17.903 3.826 1.00 0.00 22 ARG A N 3
ATOM 1672 C CA . ARG A 1 22 ? -1.098 -18.784 2.726 1.00 0.00 22 ARG A CA 3
ATOM 1673 C C . ARG A 1 22 ? -2.510 -18.479 2.243 1.00 0.00 22 ARG A C 3
ATOM 1674 O O . ARG A 1 22 ? -3.004 -19.096 1.299 1.00 0.00 22 ARG A O 3
ATOM 1695 N N . ASN A 1 23 ? -3.155 -17.523 2.902 1.00 0.00 23 ASN A N 3
ATOM 1696 C CA . ASN A 1 23 ? -4.514 -17.134 2.547 1.00 0.00 23 ASN A CA 3
ATOM 1697 C C . ASN A 1 23 ? -4.627 -15.619 2.400 1.00 0.00 23 ASN A C 3
ATOM 1698 O O . ASN A 1 23 ? -5.452 -14.983 3.055 1.00 0.00 23 ASN A O 3
ATOM 1709 N N . CYS A 1 24 ? -3.794 -15.047 1.536 1.00 0.00 24 CYS A N 3
ATOM 1710 C CA . CYS A 1 24 ? -3.805 -13.608 1.306 1.00 0.00 24 CYS A CA 3
ATOM 1711 C C . CYS A 1 24 ? -3.973 -13.295 -0.178 1.00 0.00 24 CYS A C 3
ATOM 1712 O O . CYS A 1 24 ? -3.001 -13.271 -0.932 1.00 0.00 24 CYS A O 3
ATOM 1719 N N . LYS A 1 25 ? -5.213 -13.053 -0.591 1.00 0.00 25 LYS A N 3
ATOM 1720 C CA . LYS A 1 25 ? -5.507 -12.737 -1.983 1.00 0.00 25 LYS A CA 3
ATOM 1721 C C . LYS A 1 25 ? -4.791 -11.460 -2.407 1.00 0.00 25 LYS A C 3
ATOM 1722 O O . LYS A 1 25 ? -5.130 -10.366 -1.957 1.00 0.00 25 LYS A O 3
ATOM 1741 N N . PRO A 1 26 ? -3.784 -11.587 -3.281 1.00 0.00 26 PRO A N 3
ATOM 1742 C CA . PRO A 1 26 ? -3.009 -10.445 -3.770 1.00 0.00 26 PRO A CA 3
ATOM 1743 C C . PRO A 1 26 ? -3.890 -9.285 -4.223 1.00 0.00 26 PRO A C 3
ATOM 1744 O O . PRO A 1 26 ? -4.424 -9.295 -5.331 1.00 0.00 26 PRO A O 3
ATOM 1755 N N . MET A 1 27 ? -4.034 -8.283 -3.360 1.00 0.00 27 MET A N 3
ATOM 1756 C CA . MET A 1 27 ? -4.844 -7.113 -3.677 1.00 0.00 27 MET A CA 3
ATOM 1757 C C . MET A 1 27 ? -3.960 -5.953 -4.125 1.00 0.00 27 MET A C 3
ATOM 1758 O O . MET A 1 27 ? -3.577 -5.104 -3.318 1.00 0.00 27 MET A O 3
ATOM 1772 N N . ALA A 1 28 ? -3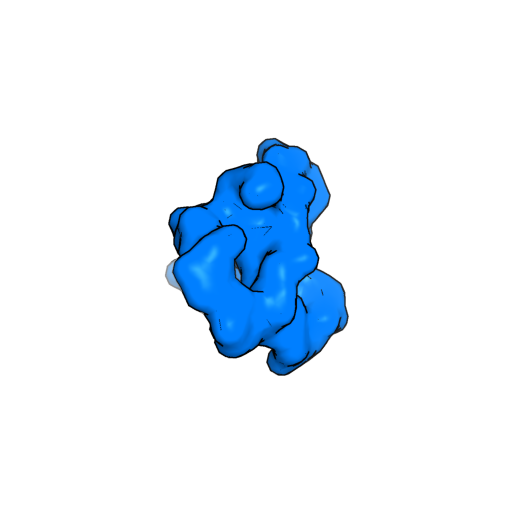.637 -5.925 -5.414 1.00 0.00 28 ALA A N 3
ATOM 1773 C CA . ALA A 1 28 ? -2.796 -4.877 -5.970 1.00 0.00 28 ALA A CA 3
ATOM 1774 C C . ALA A 1 28 ? -3.328 -3.498 -5.615 1.00 0.00 28 ALA A C 3
ATOM 1775 O O . ALA A 1 28 ? -4.374 -3.363 -4.984 1.00 0.00 28 ALA A O 3
ATOM 1782 N N . TRP A 1 29 ? -2.598 -2.476 -6.037 1.00 0.00 29 TRP A N 3
ATOM 1783 C CA . TRP A 1 29 ? -2.983 -1.099 -5.784 1.00 0.00 29 TRP A CA 3
ATOM 1784 C C . TRP A 1 29 ? -3.552 -0.936 -4.379 1.00 0.00 29 TRP A C 3
ATOM 1785 O O . TRP A 1 29 ? -4.757 -0.754 -4.201 1.00 0.00 29 TRP A O 3
ATOM 1806 N N . THR A 1 30 ? -2.674 -0.997 -3.384 1.00 0.00 30 THR A N 3
ATOM 1807 C CA . THR A 1 30 ? -3.084 -0.855 -1.991 1.00 0.00 30 THR A CA 3
ATOM 1808 C C . THR A 1 30 ? -1.982 -1.320 -1.045 1.00 0.00 30 THR A C 3
ATOM 1809 O O . THR A 1 30 ? -1.198 -2.208 -1.378 1.00 0.00 30 THR A O 3
ATOM 1820 N N . TYR A 1 31 ? -1.935 -0.717 0.138 1.00 0.00 31 TYR A N 3
ATOM 1821 C CA . TYR A 1 31 ? -0.936 -1.070 1.139 1.00 0.00 31 TYR A CA 3
ATOM 1822 C C . TYR A 1 31 ? -1.610 -1.501 2.438 1.00 0.00 31 TYR A C 3
ATOM 1823 O O . TYR A 1 31 ? -2.835 -1.466 2.553 1.00 0.00 31 TYR A O 3
ATOM 1841 N N . CYS A 1 32 ? -0.807 -1.911 3.413 1.00 0.00 32 CYS A N 3
ATOM 1842 C CA . CYS A 1 32 ? -1.336 -2.353 4.699 1.00 0.00 32 CYS A CA 3
ATOM 1843 C C . CYS A 1 32 ? -0.877 -1.436 5.829 1.00 0.00 32 CYS A C 3
ATOM 1844 O O . CYS A 1 32 ? -0.118 -0.492 5.611 1.00 0.00 32 CYS A O 3
ATOM 1851 N N . GLU A 1 33 ? -1.348 -1.725 7.039 1.00 0.00 33 GLU A N 3
ATOM 1852 C CA . GLU A 1 33 ? -0.991 -0.932 8.210 1.00 0.00 33 GLU A CA 3
ATOM 1853 C C . GLU A 1 33 ? 0.386 -1.325 8.735 1.00 0.00 33 GLU A C 3
ATOM 1854 O O . GLU A 1 33 ? 1.029 -0.561 9.452 1.00 0.00 33 GLU A O 3
ATOM 1866 N N . ASN A 1 34 ? 0.830 -2.524 8.372 1.00 0.00 34 ASN A N 3
ATOM 1867 C CA . ASN A 1 34 ? 2.131 -3.019 8.804 1.00 0.00 34 ASN A CA 3
ATOM 1868 C C . ASN A 1 34 ? 3.055 -3.237 7.611 1.00 0.00 34 ASN A C 3
ATOM 1869 O O . ASN A 1 34 ? 2.692 -3.911 6.646 1.00 0.00 34 ASN A O 3
ATOM 1880 N N . ARG A 1 35 ? 4.250 -2.660 7.682 1.00 0.00 35 ARG A N 3
ATOM 1881 C CA . ARG A 1 35 ? 5.225 -2.786 6.611 1.00 0.00 35 ARG A CA 3
ATOM 1882 C C . ARG A 1 35 ? 5.680 -4.233 6.460 1.00 0.00 35 ARG A C 3
ATOM 1883 O O . ARG A 1 35 ? 6.658 -4.521 5.769 1.00 0.00 35 ARG A O 3
ATOM 1904 N N . ASN A 1 36 ? 4.959 -5.144 7.109 1.00 0.00 36 ASN A N 3
ATOM 1905 C CA . ASN A 1 36 ? 5.281 -6.563 7.048 1.00 0.00 36 ASN A CA 3
ATOM 1906 C C . ASN A 1 36 ? 4.030 -7.378 6.762 1.00 0.00 36 ASN A C 3
ATOM 1907 O O . ASN A 1 36 ? 4.096 -8.590 6.558 1.00 0.00 36 ASN A O 3
ATOM 1918 N N . GLN A 1 37 ? 2.886 -6.701 6.749 1.00 0.00 37 GLN A N 3
ATOM 1919 C CA . GLN A 1 37 ? 1.610 -7.354 6.488 1.00 0.00 37 GLN A CA 3
ATOM 1920 C C . GLN A 1 37 ? 1.181 -7.140 5.041 1.00 0.00 37 GLN A C 3
ATOM 1921 O O . GLN A 1 37 ? 1.468 -6.103 4.444 1.00 0.00 37 GLN A O 3
ATOM 1935 N N . LYS A 1 38 ? 0.495 -8.131 4.480 1.00 0.00 38 LYS A N 3
ATOM 1936 C CA . LYS A 1 38 ? 0.031 -8.059 3.103 1.00 0.00 38 LYS A CA 3
ATOM 1937 C C . LYS A 1 38 ? -1.441 -7.663 3.038 1.00 0.00 38 LYS A C 3
ATOM 1938 O O . LYS A 1 38 ? -2.199 -7.906 3.978 1.00 0.00 38 LYS A O 3
ATOM 1957 N N . CYS A 1 39 ? -1.840 -7.058 1.925 1.00 0.00 39 CYS A N 3
ATOM 1958 C CA . CYS A 1 39 ? -3.223 -6.634 1.740 1.00 0.00 39 CYS A CA 3
ATOM 1959 C C . CYS A 1 39 ? -3.918 -7.485 0.686 1.00 0.00 39 CYS A C 3
ATOM 1960 O O . CYS A 1 39 ? -3.734 -7.290 -0.516 1.00 0.00 39 CYS A O 3
ATOM 1967 N N . CYS A 1 40 ? -4.711 -8.434 1.154 1.00 0.00 40 CYS A N 3
ATOM 1968 C CA . CYS A 1 40 ? -5.438 -9.330 0.278 1.00 0.00 40 CYS A CA 3
ATOM 1969 C C . CYS A 1 40 ? -6.904 -8.919 0.169 1.00 0.00 40 CYS A C 3
ATOM 1970 O O . CYS A 1 40 ? -7.364 -8.031 0.884 1.00 0.00 40 CYS A O 3
ATOM 1977 N N . GLU A 1 41 ? -7.630 -9.572 -0.732 1.00 0.00 41 GLU A N 3
ATOM 1978 C CA . GLU A 1 41 ? -9.043 -9.276 -0.936 1.00 0.00 41 GLU A CA 3
ATOM 1979 C C . GLU A 1 41 ? -9.821 -9.418 0.369 1.00 0.00 41 GLU A C 3
ATOM 1980 O O . GLU A 1 41 ? -10.182 -8.423 0.999 1.00 0.00 41 GLU A O 3
ATOM 1992 N N . TYR A 1 42 ? -10.077 -10.658 0.766 1.00 0.00 42 TYR A N 3
ATOM 1993 C CA . TYR A 1 42 ? -10.814 -10.931 1.994 1.00 0.00 42 TYR A CA 3
ATOM 1994 C C . TYR A 1 42 ? -9.957 -11.721 2.978 1.00 0.00 42 TYR A C 3
ATOM 1995 O O . TYR A 1 42 ? -8.722 -11.758 2.789 1.00 0.00 42 TYR A O 3
ATOM 2014 N N . ILE A 1 1 ? 3.342 3.203 -13.758 1.00 0.00 1 ILE A N 4
ATOM 2015 C CA . ILE A 1 1 ? 4.368 4.202 -14.152 1.00 0.00 1 ILE A CA 4
ATOM 2016 C C . ILE A 1 1 ? 5.742 3.817 -13.618 1.00 0.00 1 ILE A C 4
ATOM 2017 O O . ILE A 1 1 ? 6.184 2.679 -13.773 1.00 0.00 1 ILE A O 4
ATOM 2035 N N . MET A 1 2 ? 6.412 4.774 -12.986 1.00 0.00 2 MET A N 4
ATOM 2036 C CA . MET A 1 2 ? 7.738 4.537 -12.426 1.00 0.00 2 MET A CA 4
ATOM 2037 C C . MET A 1 2 ? 7.884 5.226 -11.072 1.00 0.00 2 MET A C 4
ATOM 2038 O O . MET A 1 2 ? 8.966 5.692 -10.716 1.00 0.00 2 MET A O 4
ATOM 2052 N N . PHE A 1 3 ? 6.788 5.287 -10.323 1.00 0.00 3 PHE A N 4
ATOM 2053 C CA . PHE A 1 3 ? 6.795 5.923 -9.010 1.00 0.00 3 PHE A CA 4
ATOM 2054 C C . PHE A 1 3 ? 6.636 4.886 -7.902 1.00 0.00 3 PHE A C 4
ATOM 2055 O O . PHE A 1 3 ? 7.298 4.965 -6.867 1.00 0.00 3 PHE A O 4
ATOM 2072 N N . PHE A 1 4 ? 5.753 3.919 -8.123 1.00 0.00 4 PHE A N 4
ATOM 2073 C CA . PHE A 1 4 ? 5.506 2.871 -7.139 1.00 0.00 4 PHE A CA 4
ATOM 2074 C C . PHE A 1 4 ? 4.843 3.445 -5.891 1.00 0.00 4 PHE A C 4
ATOM 2075 O O . PHE A 1 4 ? 5.468 4.178 -5.126 1.00 0.00 4 PHE A O 4
ATOM 2092 N N . GLU A 1 5 ? 3.572 3.112 -5.693 1.00 0.00 5 GLU A N 4
ATOM 2093 C CA . GLU A 1 5 ? 2.828 3.598 -4.537 1.00 0.00 5 GLU A CA 4
ATOM 2094 C C . GLU A 1 5 ? 1.346 3.264 -4.662 1.00 0.00 5 GLU A C 4
ATOM 2095 O O . GLU A 1 5 ? 0.546 4.095 -5.095 1.00 0.00 5 GLU A O 4
ATOM 2107 N N . MET A 1 6 ? 0.983 2.044 -4.277 1.00 0.00 6 MET A N 4
ATOM 2108 C CA . MET A 1 6 ? -0.404 1.603 -4.344 1.00 0.00 6 MET A CA 4
ATOM 2109 C C . MET A 1 6 ? -1.316 2.568 -3.594 1.00 0.00 6 MET A C 4
ATOM 2110 O O . MET A 1 6 ? -1.152 3.785 -3.682 1.00 0.00 6 MET A O 4
ATOM 2124 N N . GLN A 1 7 ? -2.274 2.018 -2.858 1.00 0.00 7 GLN A N 4
ATOM 2125 C CA . GLN A 1 7 ? -3.212 2.830 -2.093 1.00 0.00 7 GLN A CA 4
ATOM 2126 C C . GLN A 1 7 ? -3.247 2.387 -0.633 1.00 0.00 7 GLN A C 4
ATOM 2127 O O . GLN A 1 7 ? -2.250 1.906 -0.097 1.00 0.00 7 GLN A O 4
ATOM 2141 N N . ALA A 1 8 ? -4.402 2.553 0.004 1.00 0.00 8 ALA A N 4
ATOM 2142 C CA . ALA A 1 8 ? -4.564 2.171 1.401 1.00 0.00 8 ALA A CA 4
ATOM 2143 C C . ALA A 1 8 ? -5.601 1.064 1.552 1.00 0.00 8 ALA A C 4
ATOM 2144 O O . ALA A 1 8 ? -6.799 1.297 1.399 1.00 0.00 8 ALA A O 4
ATOM 2151 N N . CYS A 1 9 ? -5.132 -0.144 1.855 1.00 0.00 9 CYS A N 4
ATOM 2152 C CA . CYS A 1 9 ? -6.020 -1.286 2.032 1.00 0.00 9 CYS A CA 4
ATOM 2153 C C . CYS A 1 9 ? -7.349 -0.849 2.637 1.00 0.00 9 CYS A C 4
ATOM 2154 O O . CYS A 1 9 ? -8.370 -1.511 2.464 1.00 0.00 9 CYS A O 4
ATOM 2161 N N . TRP A 1 10 ? -7.325 0.274 3.347 1.00 0.00 10 TRP A N 4
ATOM 2162 C CA . TRP A 1 10 ? -8.523 0.806 3.982 1.00 0.00 10 TRP A CA 4
ATOM 2163 C C . TRP A 1 10 ? -9.367 1.589 2.981 1.00 0.00 10 TRP A C 4
ATOM 2164 O O . TRP A 1 10 ? -10.544 1.293 2.779 1.00 0.00 10 TRP A O 4
ATOM 2185 N N . SER A 1 11 ? -8.754 2.594 2.363 1.00 0.00 11 SER A N 4
ATOM 2186 C CA . SER A 1 11 ? -9.444 3.430 1.385 1.00 0.00 11 SER A CA 4
ATOM 2187 C C . SER A 1 11 ? -10.028 2.587 0.257 1.00 0.00 11 SER A C 4
ATOM 2188 O O . SER A 1 11 ? -10.485 3.121 -0.756 1.00 0.00 11 SER A O 4
ATOM 2196 N N . HIS A 1 12 ? -10.012 1.271 0.431 1.00 0.00 12 HIS A N 4
ATOM 2197 C CA . HIS A 1 12 ? -10.542 0.361 -0.578 1.00 0.00 12 HIS A CA 4
ATOM 2198 C C . HIS A 1 12 ? -11.483 -0.662 0.048 1.00 0.00 12 HIS A C 4
ATOM 2199 O O . HIS A 1 12 ? -12.410 -1.146 -0.601 1.00 0.00 12 HIS A O 4
ATOM 2214 N N . SER A 1 13 ? -11.241 -0.987 1.314 1.00 0.00 13 SER A N 4
ATOM 2215 C CA . SER A 1 13 ? -12.070 -1.953 2.026 1.00 0.00 13 SER A CA 4
ATOM 2216 C C . SER A 1 13 ? -11.533 -3.369 1.849 1.00 0.00 13 SER A C 4
ATOM 2217 O O . SER A 1 13 ? -12.184 -4.217 1.239 1.00 0.00 13 SER A O 4
ATOM 2225 N N . GLY A 1 14 ? -10.343 -3.615 2.385 1.00 0.00 14 GLY A N 4
ATOM 2226 C CA . GLY A 1 14 ? -9.736 -4.928 2.277 1.00 0.00 14 GLY A CA 4
ATOM 2227 C C . GLY A 1 14 ? -9.368 -5.505 3.628 1.00 0.00 14 GLY A C 4
ATOM 2228 O O . GLY A 1 14 ? -9.964 -5.152 4.645 1.00 0.00 14 GLY A O 4
ATOM 2232 N N . VAL A 1 15 ? -8.381 -6.395 3.642 1.00 0.00 15 VAL A N 4
ATOM 2233 C CA . VAL A 1 15 ? -7.938 -7.022 4.880 1.00 0.00 15 VAL A CA 4
ATOM 2234 C C . VAL A 1 15 ? -6.417 -7.011 4.989 1.00 0.00 15 VAL A C 4
ATOM 2235 O O . VAL A 1 15 ? -5.722 -6.536 4.091 1.00 0.00 15 VAL A O 4
ATOM 2248 N N . CYS A 1 16 ? -5.906 -7.543 6.096 1.00 0.00 16 CYS A N 4
ATOM 2249 C CA . CYS A 1 16 ? -4.468 -7.598 6.326 1.00 0.00 16 CYS A CA 4
ATOM 2250 C C . CYS A 1 16 ? -4.079 -8.918 6.985 1.00 0.00 16 CYS A C 4
ATOM 2251 O O . CYS A 1 16 ? -4.525 -9.225 8.092 1.00 0.00 16 CYS A O 4
ATOM 2258 N N . ARG A 1 17 ? -3.251 -9.696 6.300 1.00 0.00 17 ARG A N 4
ATOM 2259 C CA . ARG A 1 17 ? -2.809 -10.984 6.824 1.00 0.00 17 ARG A CA 4
ATOM 2260 C C . ARG A 1 17 ? -1.287 -11.069 6.871 1.00 0.00 17 ARG A C 4
ATOM 2261 O O . ARG A 1 17 ? -0.591 -10.103 6.562 1.00 0.00 17 ARG A O 4
ATOM 2282 N N . ASP A 1 18 ? -0.779 -12.233 7.260 1.00 0.00 18 ASP A N 4
ATOM 2283 C CA . ASP A 1 18 ? 0.658 -12.452 7.352 1.00 0.00 18 ASP A CA 4
ATOM 2284 C C . ASP A 1 18 ? 1.342 -12.140 6.026 1.00 0.00 18 ASP A C 4
ATOM 2285 O O . ASP A 1 18 ? 0.941 -12.636 4.974 1.00 0.00 18 ASP A O 4
ATOM 2294 N N . LYS A 1 19 ? 2.378 -11.313 6.087 1.00 0.00 19 LYS A N 4
ATOM 2295 C CA . LYS A 1 19 ? 3.124 -10.928 4.897 1.00 0.00 19 LYS A CA 4
ATOM 2296 C C . LYS A 1 19 ? 3.549 -12.155 4.095 1.00 0.00 19 LYS A C 4
ATOM 2297 O O . LYS A 1 19 ? 3.729 -12.082 2.880 1.00 0.00 19 LYS A O 4
ATOM 2316 N N . SER A 1 20 ? 3.713 -13.279 4.786 1.00 0.00 20 SER A N 4
ATOM 2317 C CA . SER A 1 20 ? 4.124 -14.520 4.138 1.00 0.00 20 SER A CA 4
ATOM 2318 C C . SER A 1 20 ? 2.983 -15.530 4.117 1.00 0.00 20 SER A C 4
ATOM 2319 O O . SER A 1 20 ? 3.208 -16.731 3.965 1.00 0.00 20 SER A O 4
ATOM 2327 N N . GLU A 1 21 ? 1.758 -15.040 4.272 1.00 0.00 21 GLU A N 4
ATOM 2328 C CA . GLU A 1 21 ? 0.588 -15.902 4.269 1.00 0.00 21 GLU A CA 4
ATOM 2329 C C . GLU A 1 21 ? 0.465 -16.643 2.950 1.00 0.00 21 GLU A C 4
ATOM 2330 O O . GLU A 1 21 ? 0.318 -16.034 1.890 1.00 0.00 21 GLU A O 4
ATOM 2342 N N . ARG A 1 22 ? 0.522 -17.961 3.028 1.00 0.00 22 ARG A N 4
ATOM 2343 C CA . ARG A 1 22 ? 0.413 -18.804 1.850 1.00 0.00 22 ARG A CA 4
ATOM 2344 C C . ARG A 1 22 ? -1.043 -18.977 1.445 1.00 0.00 22 ARG A C 4
ATOM 2345 O O . ARG A 1 22 ? -1.355 -19.696 0.497 1.00 0.00 22 ARG A O 4
ATOM 2366 N N . ASN A 1 23 ? -1.934 -18.312 2.173 1.00 0.00 23 ASN A N 4
ATOM 2367 C CA . ASN A 1 23 ? -3.361 -18.396 1.888 1.00 0.00 23 ASN A CA 4
ATOM 2368 C C . ASN A 1 23 ? -4.029 -17.033 2.025 1.00 0.00 23 ASN A C 4
ATOM 2369 O O . ASN A 1 23 ? -4.899 -16.839 2.875 1.00 0.00 23 ASN A O 4
ATOM 2380 N N . CYS A 1 24 ? -3.619 -16.090 1.183 1.00 0.00 24 CYS A N 4
ATOM 2381 C CA . CYS A 1 24 ? -4.182 -14.744 1.215 1.00 0.00 24 CYS A CA 4
ATOM 2382 C C . CYS A 1 24 ? -4.419 -14.210 -0.196 1.00 0.00 24 CYS A C 4
ATOM 2383 O O . CYS A 1 24 ? -3.499 -14.155 -1.011 1.00 0.00 24 CYS A O 4
ATOM 2390 N N . LYS A 1 25 ? -5.657 -13.810 -0.472 1.00 0.00 25 LYS A N 4
ATOM 2391 C CA . LYS A 1 25 ? -6.012 -13.270 -1.779 1.00 0.00 25 LYS A CA 4
ATOM 2392 C C . LYS A 1 25 ? -5.254 -11.973 -2.041 1.00 0.00 25 LYS A C 4
ATOM 2393 O O . LYS A 1 25 ? -5.632 -10.909 -1.547 1.00 0.00 25 LYS A O 4
ATOM 2412 N N . PRO A 1 26 ? -4.170 -12.050 -2.826 1.00 0.00 26 PRO A N 4
ATOM 2413 C CA . PRO A 1 26 ? -3.344 -10.888 -3.162 1.00 0.00 26 PRO A CA 4
ATOM 2414 C C . PRO A 1 26 ? -4.164 -9.735 -3.731 1.00 0.00 26 PRO A C 4
ATOM 2415 O O . PRO A 1 26 ? -4.645 -9.802 -4.863 1.00 0.00 26 PRO A O 4
ATOM 2426 N N . MET A 1 27 ? -4.314 -8.678 -2.942 1.00 0.00 27 MET A N 4
ATOM 2427 C CA . MET A 1 27 ? -5.071 -7.507 -3.365 1.00 0.00 27 MET A CA 4
ATOM 2428 C C . MET A 1 27 ? -4.136 -6.369 -3.759 1.00 0.00 27 MET A C 4
ATOM 2429 O O . MET A 1 27 ? -3.954 -5.412 -3.008 1.00 0.00 27 MET A O 4
ATOM 2443 N N . ALA A 1 28 ? -3.539 -6.483 -4.943 1.00 0.00 28 ALA A N 4
ATOM 2444 C CA . ALA A 1 28 ? -2.623 -5.465 -5.436 1.00 0.00 28 ALA A CA 4
ATOM 2445 C C . ALA A 1 28 ? -3.204 -4.070 -5.249 1.00 0.00 28 ALA A C 4
ATOM 2446 O O . ALA A 1 28 ? -4.191 -3.889 -4.539 1.00 0.00 28 ALA A O 4
ATOM 2453 N N . TRP A 1 29 ? -2.591 -3.088 -5.900 1.00 0.00 29 TRP A N 4
ATOM 2454 C CA . TRP A 1 29 ? -3.045 -1.713 -5.816 1.00 0.00 29 TRP A CA 4
ATOM 2455 C C . TRP A 1 29 ? -3.562 -1.379 -4.418 1.00 0.00 29 TRP A C 4
ATOM 2456 O O . TRP A 1 29 ? -4.748 -1.116 -4.229 1.00 0.00 29 TRP A O 4
ATOM 2477 N N . THR A 1 30 ? -2.655 -1.390 -3.444 1.00 0.00 30 THR A N 4
ATOM 2478 C CA . THR A 1 30 ? -3.007 -1.084 -2.061 1.00 0.00 30 THR A CA 4
ATOM 2479 C C . THR A 1 30 ? -2.051 -1.772 -1.092 1.00 0.00 30 THR A C 4
ATOM 2480 O O . THR A 1 30 ? -1.549 -2.860 -1.368 1.00 0.00 30 THR A O 4
ATOM 2491 N N . TYR A 1 31 ? -1.807 -1.127 0.043 1.00 0.00 31 TYR A N 4
ATOM 2492 C CA . TYR A 1 31 ? -0.912 -1.677 1.056 1.00 0.00 31 TYR A CA 4
ATOM 2493 C C . TYR A 1 31 ? -1.628 -1.807 2.396 1.00 0.00 31 TYR A C 4
ATOM 2494 O O . TYR A 1 31 ? -2.775 -1.390 2.542 1.00 0.00 31 TYR A O 4
ATOM 2512 N N . CYS A 1 32 ? -0.942 -2.390 3.373 1.00 0.00 32 CYS A N 4
ATOM 2513 C CA . CYS A 1 32 ? -1.513 -2.578 4.700 1.00 0.00 32 CYS A CA 4
ATOM 2514 C C . CYS A 1 32 ? -0.963 -1.546 5.680 1.00 0.00 32 CYS A C 4
ATOM 2515 O O . CYS A 1 32 ? -0.071 -0.767 5.340 1.00 0.00 32 CYS A O 4
ATOM 2522 N N . GLU A 1 33 ? -1.497 -1.547 6.896 1.00 0.00 33 GLU A N 4
ATOM 2523 C CA . GLU A 1 33 ? -1.057 -0.612 7.924 1.00 0.00 33 GLU A CA 4
ATOM 2524 C C . GLU A 1 33 ? 0.310 -1.013 8.471 1.00 0.00 33 GLU A C 4
ATOM 2525 O O . GLU A 1 33 ? 1.159 -0.163 8.731 1.00 0.00 33 GLU A O 4
ATOM 2537 N N . ASN A 1 34 ? 0.514 -2.315 8.641 1.00 0.00 34 ASN A N 4
ATOM 2538 C CA . ASN A 1 34 ? 1.778 -2.831 9.152 1.00 0.00 34 ASN A CA 4
ATOM 2539 C C . ASN A 1 34 ? 2.743 -3.133 8.010 1.00 0.00 34 ASN A C 4
ATOM 2540 O O . ASN A 1 34 ? 2.396 -3.836 7.062 1.00 0.00 34 ASN A O 4
ATOM 2551 N N . ARG A 1 35 ? 3.953 -2.596 8.109 1.00 0.00 35 ARG A N 4
ATOM 2552 C CA . ARG A 1 35 ? 4.968 -2.803 7.083 1.00 0.00 35 ARG A CA 4
ATOM 2553 C C . ARG A 1 35 ? 5.405 -4.266 7.034 1.00 0.00 35 ARG A C 4
ATOM 2554 O O . ARG A 1 35 ? 6.435 -4.596 6.449 1.00 0.00 35 ARG A O 4
ATOM 2575 N N . ASN A 1 36 ? 4.613 -5.136 7.650 1.00 0.00 36 ASN A N 4
ATOM 2576 C CA . ASN A 1 36 ? 4.917 -6.561 7.676 1.00 0.00 36 ASN A CA 4
ATOM 2577 C C . ASN A 1 36 ? 3.682 -7.380 7.329 1.00 0.00 36 ASN A C 4
ATOM 2578 O O . ASN A 1 36 ? 3.736 -8.608 7.258 1.00 0.00 36 ASN A O 4
ATOM 2589 N N . GLN A 1 37 ? 2.567 -6.689 7.119 1.00 0.00 37 GLN A N 4
ATOM 2590 C CA . GLN A 1 37 ? 1.310 -7.343 6.783 1.00 0.00 37 GLN A CA 4
ATOM 2591 C C . GLN A 1 37 ? 0.899 -7.025 5.350 1.00 0.00 37 GLN A C 4
ATOM 2592 O O . GLN A 1 37 ? 1.191 -5.946 4.834 1.00 0.00 37 GLN A O 4
ATOM 2606 N N . LYS A 1 38 ? 0.220 -7.970 4.710 1.00 0.00 38 LYS A N 4
ATOM 2607 C CA . LYS A 1 38 ? -0.230 -7.793 3.336 1.00 0.00 38 LYS A CA 4
ATOM 2608 C C . LYS A 1 38 ? -1.705 -7.408 3.285 1.00 0.00 38 LYS A C 4
ATOM 2609 O O . LYS A 1 38 ? -2.433 -7.554 4.268 1.00 0.00 38 LYS A O 4
ATOM 2628 N N . CYS A 1 39 ? -2.138 -6.927 2.124 1.00 0.00 39 CYS A N 4
ATOM 2629 C CA . CYS A 1 39 ? -3.523 -6.528 1.921 1.00 0.00 39 CYS A CA 4
ATOM 2630 C C . CYS A 1 39 ? -4.243 -7.559 1.065 1.00 0.00 39 CYS A C 4
ATOM 2631 O O . CYS A 1 39 ? -3.916 -7.749 -0.105 1.00 0.00 39 CYS A O 4
ATOM 2638 N N . CYS A 1 40 ? -5.215 -8.228 1.663 1.00 0.00 40 CYS A N 4
ATOM 2639 C CA . CYS A 1 40 ? -5.978 -9.254 0.963 1.00 0.00 40 CYS A CA 4
ATOM 2640 C C . CYS A 1 40 ? -7.310 -8.710 0.465 1.00 0.00 40 CYS A C 4
ATOM 2641 O O . CYS A 1 40 ? -7.726 -7.611 0.832 1.00 0.00 40 CYS A O 4
ATOM 2648 N N . GLU A 1 41 ? -7.972 -9.491 -0.378 1.00 0.00 41 GLU A N 4
ATOM 2649 C CA . GLU A 1 41 ? -9.259 -9.102 -0.939 1.00 0.00 41 GLU A CA 4
ATOM 2650 C C . GLU A 1 41 ? -10.365 -9.207 0.105 1.00 0.00 41 GLU A C 4
ATOM 2651 O O . GLU A 1 41 ? -11.039 -8.222 0.409 1.00 0.00 41 GLU A O 4
ATOM 2663 N N . TYR A 1 42 ? -10.546 -10.403 0.654 1.00 0.00 42 TYR A N 4
ATOM 2664 C CA . TYR A 1 42 ? -11.572 -10.635 1.663 1.00 0.00 42 TYR A CA 4
ATOM 2665 C C . TYR A 1 42 ? -11.026 -11.483 2.807 1.00 0.00 42 TYR A C 4
ATOM 2666 O O . TYR A 1 42 ? -10.699 -12.664 2.565 1.00 0.00 42 TYR A O 4
ATOM 2685 N N . ILE A 1 1 ? -1.075 12.308 -12.925 1.00 0.00 1 ILE A N 5
ATOM 2686 C CA . ILE A 1 1 ? 0.405 12.240 -13.041 1.00 0.00 1 ILE A CA 5
ATOM 2687 C C . ILE A 1 1 ? 0.916 10.836 -12.737 1.00 0.00 1 ILE A C 5
ATOM 2688 O O . ILE A 1 1 ? 0.382 9.847 -13.237 1.00 0.00 1 ILE A O 5
ATOM 2706 N N . MET A 1 2 ? 1.954 10.757 -11.910 1.00 0.00 2 MET A N 5
ATOM 2707 C CA . MET A 1 2 ? 2.538 9.474 -11.537 1.00 0.00 2 MET A CA 5
ATOM 2708 C C . MET A 1 2 ? 1.599 8.699 -10.617 1.00 0.00 2 MET A C 5
ATOM 2709 O O . MET A 1 2 ? 1.217 9.185 -9.552 1.00 0.00 2 MET A O 5
ATOM 2723 N N . PHE A 1 3 ? 1.232 7.491 -11.035 1.00 0.00 3 PHE A N 5
ATOM 2724 C CA . PHE A 1 3 ? 0.338 6.649 -10.247 1.00 0.00 3 PHE A CA 5
ATOM 2725 C C . PHE A 1 3 ? 1.125 5.621 -9.444 1.00 0.00 3 PHE A C 5
ATOM 2726 O O . PHE A 1 3 ? 0.708 4.469 -9.316 1.00 0.00 3 PHE A O 5
ATOM 2743 N N . PHE A 1 4 ? 2.262 6.043 -8.904 1.00 0.00 4 PHE A N 5
ATOM 2744 C CA . PHE A 1 4 ? 3.105 5.154 -8.110 1.00 0.00 4 PHE A CA 5
ATOM 2745 C C . PHE A 1 4 ? 2.780 5.281 -6.625 1.00 0.00 4 PHE A C 5
ATOM 2746 O O . PHE A 1 4 ? 3.656 5.574 -5.811 1.00 0.00 4 PHE A O 5
ATOM 2763 N N . GLU A 1 5 ? 1.517 5.058 -6.281 1.00 0.00 5 GLU A N 5
ATOM 2764 C CA . GLU A 1 5 ? 1.072 5.145 -4.894 1.00 0.00 5 GLU A CA 5
ATOM 2765 C C . GLU A 1 5 ? -0.189 4.316 -4.676 1.00 0.00 5 GLU A C 5
ATOM 2766 O O . GLU A 1 5 ? -1.292 4.738 -5.030 1.00 0.00 5 GLU A O 5
ATOM 2778 N N . MET A 1 6 ? -0.020 3.132 -4.094 1.00 0.00 6 MET A N 5
ATOM 2779 C CA . MET A 1 6 ? -1.143 2.241 -3.831 1.00 0.00 6 MET A CA 5
ATOM 2780 C C . MET A 1 6 ? -2.276 2.976 -3.122 1.00 0.00 6 MET A C 5
ATOM 2781 O O . MET A 1 6 ? -2.383 4.199 -3.202 1.00 0.00 6 MET A O 5
ATOM 2795 N N . GLN A 1 7 ? -3.120 2.219 -2.429 1.00 0.00 7 GLN A N 5
ATOM 2796 C CA . GLN A 1 7 ? -4.248 2.793 -1.704 1.00 0.00 7 GLN A CA 5
ATOM 2797 C C . GLN A 1 7 ? -4.476 2.059 -0.387 1.00 0.00 7 GLN A C 5
ATOM 2798 O O . GLN A 1 7 ? -4.485 0.828 -0.345 1.00 0.00 7 GLN A O 5
ATOM 2812 N N . ALA A 1 8 ? -4.658 2.820 0.688 1.00 0.00 8 ALA A N 5
ATOM 2813 C CA . ALA A 1 8 ? -4.886 2.238 2.004 1.00 0.00 8 ALA A CA 5
ATOM 2814 C C . ALA A 1 8 ? -5.703 0.955 1.901 1.00 0.00 8 ALA A C 5
ATOM 2815 O O . ALA A 1 8 ? -6.786 0.944 1.314 1.00 0.00 8 ALA A O 5
ATOM 2822 N N . CYS A 1 9 ? -5.180 -0.123 2.473 1.00 0.00 9 CYS A N 5
ATOM 2823 C CA . CYS A 1 9 ? -5.864 -1.409 2.442 1.00 0.00 9 CYS A CA 5
ATOM 2824 C C . CYS A 1 9 ? -7.335 -1.248 2.807 1.00 0.00 9 CYS A C 5
ATOM 2825 O O . CYS A 1 9 ? -8.179 -2.044 2.393 1.00 0.00 9 CYS A O 5
ATOM 2832 N N . TRP A 1 10 ? -7.636 -0.214 3.585 1.00 0.00 10 TRP A N 5
ATOM 2833 C CA . TRP A 1 10 ? -9.004 0.055 4.002 1.00 0.00 10 TRP A CA 5
ATOM 2834 C C . TRP A 1 10 ? -9.753 0.829 2.926 1.00 0.00 10 TRP A C 5
ATOM 2835 O O . TRP A 1 10 ? -10.879 0.486 2.565 1.00 0.00 10 TRP A O 5
ATOM 2856 N N . SER A 1 11 ? -9.117 1.881 2.416 1.00 0.00 11 SER A N 5
ATOM 2857 C CA . SER A 1 11 ? -9.718 2.711 1.380 1.00 0.00 11 SER A CA 5
ATOM 2858 C C . SER A 1 11 ? -10.110 1.869 0.169 1.00 0.00 11 SER A C 5
ATOM 2859 O O . SER A 1 11 ? -10.880 2.309 -0.683 1.00 0.00 11 SER A O 5
ATOM 2867 N N . HIS A 1 12 ? -9.572 0.656 0.102 1.00 0.00 12 HIS A N 5
ATOM 2868 C CA . HIS A 1 12 ? -9.863 -0.250 -1.003 1.00 0.00 12 HIS A CA 5
ATOM 2869 C C . HIS A 1 12 ? -10.841 -1.338 -0.570 1.00 0.00 12 HIS A C 5
ATOM 2870 O O . HIS A 1 12 ? -11.245 -2.179 -1.374 1.00 0.00 12 HIS A O 5
ATOM 2885 N N . SER A 1 13 ? -11.213 -1.317 0.705 1.00 0.00 13 SER A N 5
ATOM 2886 C CA . SER A 1 13 ? -12.143 -2.303 1.245 1.00 0.00 13 SER A CA 5
ATOM 2887 C C . SER A 1 13 ? -11.529 -3.700 1.219 1.00 0.00 13 SER A C 5
ATOM 2888 O O . SER A 1 13 ? -12.080 -4.619 0.614 1.00 0.00 13 SER A O 5
ATOM 2896 N N . GLY A 1 14 ? -10.385 -3.849 1.879 1.00 0.00 14 GLY A N 5
ATOM 2897 C CA . GLY A 1 14 ? -9.713 -5.134 1.918 1.00 0.00 14 GLY A CA 5
ATOM 2898 C C . GLY A 1 14 ? -9.258 -5.507 3.315 1.00 0.00 14 GLY A C 5
ATOM 2899 O O . GLY A 1 14 ? -9.794 -5.010 4.305 1.00 0.00 14 GLY A O 5
ATOM 2903 N N . VAL A 1 15 ? -8.263 -6.388 3.395 1.00 0.00 15 VAL A N 5
ATOM 2904 C CA . VAL A 1 15 ? -7.736 -6.827 4.682 1.00 0.00 15 VAL A CA 5
ATOM 2905 C C . VAL A 1 15 ? -6.214 -6.932 4.648 1.00 0.00 15 VAL A C 5
ATOM 2906 O O . VAL A 1 15 ? -5.589 -6.708 3.612 1.00 0.00 15 VAL A O 5
ATOM 2919 N N . CYS A 1 16 ? -5.628 -7.276 5.791 1.00 0.00 16 CYS A N 5
ATOM 2920 C CA . CYS A 1 16 ? -4.181 -7.415 5.901 1.00 0.00 16 CYS A CA 5
ATOM 2921 C C . CYS A 1 16 ? -3.822 -8.639 6.737 1.00 0.00 16 CYS A C 5
ATOM 2922 O O . CYS A 1 16 ? -4.160 -8.716 7.918 1.00 0.00 16 CYS A O 5
ATOM 2929 N N . ARG A 1 17 ? -3.136 -9.592 6.117 1.00 0.00 17 ARG A N 5
ATOM 2930 C CA . ARG A 1 17 ? -2.735 -10.813 6.805 1.00 0.00 17 ARG A CA 5
ATOM 2931 C C . ARG A 1 17 ? -1.216 -10.925 6.879 1.00 0.00 17 ARG A C 5
ATOM 2932 O O . ARG A 1 17 ? -0.495 -10.013 6.475 1.00 0.00 17 ARG A O 5
ATOM 2953 N N . ASP A 1 18 ? -0.738 -12.051 7.395 1.00 0.00 18 ASP A N 5
ATOM 2954 C CA . ASP A 1 18 ? 0.694 -12.287 7.520 1.00 0.00 18 ASP A CA 5
ATOM 2955 C C . ASP A 1 18 ? 1.362 -12.281 6.151 1.00 0.00 18 ASP A C 5
ATOM 2956 O O . ASP A 1 18 ? 0.845 -12.853 5.193 1.00 0.00 18 ASP A O 5
ATOM 2965 N N . LYS A 1 19 ? 2.512 -11.626 6.071 1.00 0.00 19 LYS A N 5
ATOM 2966 C CA . LYS A 1 19 ? 3.259 -11.539 4.823 1.00 0.00 19 LYS A CA 5
ATOM 2967 C C . LYS A 1 19 ? 3.494 -12.926 4.233 1.00 0.00 19 LYS A C 5
ATOM 2968 O O . LYS A 1 19 ? 3.831 -13.064 3.056 1.00 0.00 19 LYS A O 5
ATOM 2987 N N . SER A 1 20 ? 3.314 -13.952 5.058 1.00 0.00 20 SER A N 5
ATOM 2988 C CA . SER A 1 20 ? 3.507 -15.330 4.621 1.00 0.00 20 SER A CA 5
ATOM 2989 C C . SER A 1 20 ? 2.195 -16.106 4.683 1.00 0.00 20 SER A C 5
ATOM 2990 O O . SER A 1 20 ? 2.190 -17.337 4.725 1.00 0.00 20 SER A O 5
ATOM 2998 N N . GLU A 1 21 ? 1.089 -15.376 4.694 1.00 0.00 21 GLU A N 5
ATOM 2999 C CA . GLU A 1 21 ? -0.229 -15.986 4.756 1.00 0.00 21 GLU A CA 5
ATOM 3000 C C . GLU A 1 21 ? -0.429 -16.970 3.614 1.00 0.00 21 GLU A C 5
ATOM 3001 O O . GLU A 1 21 ? -0.452 -16.590 2.444 1.00 0.00 21 GLU A O 5
ATOM 3013 N N . ARG A 1 22 ? -0.578 -18.236 3.970 1.00 0.00 22 ARG A N 5
ATOM 3014 C CA . ARG A 1 22 ? -0.783 -19.291 2.988 1.00 0.00 22 ARG A CA 5
ATOM 3015 C C . ARG A 1 22 ? -2.148 -19.157 2.327 1.00 0.00 22 ARG A C 5
ATOM 3016 O O . ARG A 1 22 ? -2.490 -19.921 1.425 1.00 0.00 22 ARG A O 5
ATOM 3037 N N . ASN A 1 23 ? -2.925 -18.180 2.783 1.00 0.00 23 ASN A N 5
ATOM 3038 C CA . ASN A 1 23 ? -4.256 -17.947 2.237 1.00 0.00 23 ASN A CA 5
ATOM 3039 C C . ASN A 1 23 ? -4.527 -16.455 2.079 1.00 0.00 23 ASN A C 5
ATOM 3040 O O . ASN A 1 23 ? -5.466 -15.919 2.667 1.00 0.00 23 ASN A O 5
ATOM 3051 N N . CYS A 1 24 ? -3.694 -15.788 1.284 1.00 0.00 24 CYS A N 5
ATOM 3052 C CA . CYS A 1 24 ? -3.849 -14.357 1.055 1.00 0.00 24 CYS A CA 5
ATOM 3053 C C . CYS A 1 24 ? -4.030 -14.055 -0.428 1.00 0.00 24 CYS A C 5
ATOM 3054 O O . CYS A 1 24 ? -3.118 -14.257 -1.229 1.00 0.00 24 CYS A O 5
ATOM 3061 N N . LYS A 1 25 ? -5.209 -13.556 -0.783 1.00 0.00 25 LYS A N 5
ATOM 3062 C CA . LYS A 1 25 ? -5.503 -13.208 -2.168 1.00 0.00 25 LYS A CA 5
ATOM 3063 C C . LYS A 1 25 ? -4.883 -11.858 -2.515 1.00 0.00 25 LYS A C 5
ATOM 3064 O O . LYS A 1 25 ? -5.438 -10.808 -2.194 1.00 0.00 25 LYS A O 5
ATOM 3083 N N . PRO A 1 26 ? -3.715 -11.876 -3.171 1.00 0.00 26 PRO A N 5
ATOM 3084 C CA . PRO A 1 26 ? -3.000 -10.665 -3.561 1.00 0.00 26 PRO A CA 5
ATOM 3085 C C . PRO A 1 26 ? -3.928 -9.538 -4.000 1.00 0.00 26 PRO A C 5
ATOM 3086 O O . PRO A 1 26 ? -4.550 -9.610 -5.061 1.00 0.00 26 PRO A O 5
ATOM 3097 N N . MET A 1 27 ? -4.009 -8.493 -3.182 1.00 0.00 27 MET A N 5
ATOM 3098 C CA . MET A 1 27 ? -4.851 -7.343 -3.490 1.00 0.00 27 MET A CA 5
ATOM 3099 C C . MET A 1 27 ? -3.992 -6.141 -3.873 1.00 0.00 27 MET A C 5
ATOM 3100 O O . MET A 1 27 ? -3.728 -5.266 -3.050 1.00 0.00 27 MET A O 5
ATOM 3114 N N . ALA A 1 28 ? -3.556 -6.112 -5.129 1.00 0.00 28 ALA A N 5
ATOM 3115 C CA . ALA A 1 28 ? -2.722 -5.027 -5.622 1.00 0.00 28 ALA A CA 5
ATOM 3116 C C . ALA A 1 28 ? -3.346 -3.672 -5.318 1.00 0.00 28 ALA A C 5
ATOM 3117 O O . ALA A 1 28 ? -4.390 -3.584 -4.674 1.00 0.00 28 ALA A O 5
ATOM 3124 N N . TRP A 1 29 ? -2.696 -2.619 -5.794 1.00 0.00 29 TRP A N 5
ATOM 3125 C CA . TRP A 1 29 ? -3.171 -1.265 -5.588 1.00 0.00 29 TRP A CA 5
ATOM 3126 C C . TRP A 1 29 ? -3.779 -1.098 -4.200 1.00 0.00 29 TRP A C 5
ATOM 3127 O O . TRP A 1 29 ? -4.996 -0.974 -4.051 1.00 0.00 29 TRP A O 5
ATOM 3148 N N . THR A 1 30 ? -2.917 -1.091 -3.187 1.00 0.00 30 THR A N 5
ATOM 3149 C CA . THR A 1 30 ? -3.359 -0.934 -1.805 1.00 0.00 30 THR A CA 5
ATOM 3150 C C . THR A 1 30 ? -2.291 -1.423 -0.833 1.00 0.00 30 THR A C 5
ATOM 3151 O O . THR A 1 30 ? -1.732 -2.506 -1.004 1.00 0.00 30 THR A O 5
ATOM 3162 N N . TYR A 1 31 ? -2.019 -0.620 0.189 1.00 0.00 31 TYR A N 5
ATOM 3163 C CA . TYR A 1 31 ? -1.022 -0.972 1.192 1.00 0.00 31 TYR A CA 5
ATOM 3164 C C . TYR A 1 31 ? -1.667 -1.101 2.569 1.00 0.00 31 TYR A C 5
ATOM 3165 O O . TYR A 1 31 ? -2.891 -1.097 2.693 1.00 0.00 31 TYR A O 5
ATOM 3183 N N . CYS A 1 32 ? -0.838 -1.214 3.600 1.00 0.00 32 CYS A N 5
ATOM 3184 C CA . CYS A 1 32 ? -1.334 -1.341 4.965 1.00 0.00 32 CYS A CA 5
ATOM 3185 C C . CYS A 1 32 ? -0.497 -0.511 5.933 1.00 0.00 32 CYS A C 5
ATOM 3186 O O . CYS A 1 32 ? 0.377 0.250 5.517 1.00 0.00 32 CYS A O 5
ATOM 3193 N N . GLU A 1 33 ? -0.771 -0.665 7.224 1.00 0.00 33 GLU A N 5
ATOM 3194 C CA . GLU A 1 33 ? -0.044 0.071 8.251 1.00 0.00 33 GLU A CA 5
ATOM 3195 C C . GLU A 1 33 ? 1.172 -0.716 8.728 1.00 0.00 33 GLU A C 5
ATOM 3196 O O . GLU A 1 33 ? 2.129 -0.144 9.251 1.00 0.00 33 GLU A O 5
ATOM 3208 N N . ASN A 1 34 ? 1.130 -2.031 8.541 1.00 0.00 34 ASN A N 5
ATOM 3209 C CA . ASN A 1 34 ? 2.229 -2.896 8.952 1.00 0.00 34 ASN A CA 5
ATOM 3210 C C . ASN A 1 34 ? 3.179 -3.156 7.787 1.00 0.00 34 ASN A C 5
ATOM 3211 O O . ASN A 1 34 ? 2.757 -3.562 6.704 1.00 0.00 34 ASN A O 5
ATOM 3222 N N . ARG A 1 35 ? 4.467 -2.919 8.017 1.00 0.00 35 ARG A N 5
ATOM 3223 C CA . ARG A 1 35 ? 5.478 -3.128 6.989 1.00 0.00 35 ARG A CA 5
ATOM 3224 C C . ARG A 1 35 ? 5.855 -4.601 6.891 1.00 0.00 35 ARG A C 5
ATOM 3225 O O . ARG A 1 35 ? 6.856 -4.958 6.267 1.00 0.00 35 ARG A O 5
ATOM 3246 N N . ASN A 1 36 ? 5.047 -5.455 7.512 1.00 0.00 36 ASN A N 5
ATOM 3247 C CA . ASN A 1 36 ? 5.291 -6.891 7.497 1.00 0.00 36 ASN A CA 5
ATOM 3248 C C . ASN A 1 36 ? 4.023 -7.649 7.124 1.00 0.00 36 ASN A C 5
ATOM 3249 O O . ASN A 1 36 ? 4.037 -8.870 6.968 1.00 0.00 36 ASN A O 5
ATOM 3260 N N . GLN A 1 37 ? 2.926 -6.913 6.987 1.00 0.00 37 GLN A N 5
ATOM 3261 C CA . GLN A 1 37 ? 1.641 -7.508 6.637 1.00 0.00 37 GLN A CA 5
ATOM 3262 C C . GLN A 1 37 ? 1.258 -7.177 5.198 1.00 0.00 37 GLN A C 5
ATOM 3263 O O . GLN A 1 37 ? 1.596 -6.112 4.683 1.00 0.00 37 GLN A O 5
ATOM 3277 N N . LYS A 1 38 ? 0.552 -8.102 4.552 1.00 0.00 38 LYS A N 5
ATOM 3278 C CA . LYS A 1 38 ? 0.121 -7.913 3.174 1.00 0.00 38 LYS A CA 5
ATOM 3279 C C . LYS A 1 38 ? -1.347 -7.508 3.109 1.00 0.00 38 LYS A C 5
ATOM 3280 O O . LYS A 1 38 ? -2.103 -7.723 4.057 1.00 0.00 38 LYS A O 5
ATOM 3299 N N . CYS A 1 39 ? -1.746 -6.930 1.979 1.00 0.00 39 CYS A N 5
ATOM 3300 C CA . CYS A 1 39 ? -3.128 -6.506 1.783 1.00 0.00 39 CYS A CA 5
ATOM 3301 C C . CYS A 1 39 ? -3.801 -7.355 0.715 1.00 0.00 39 CYS A C 5
ATOM 3302 O O . CYS A 1 39 ? -3.453 -7.289 -0.465 1.00 0.00 39 CYS A O 5
ATOM 3309 N N . CYS A 1 40 ? -4.757 -8.165 1.143 1.00 0.00 40 CYS A N 5
ATOM 3310 C CA . CYS A 1 40 ? -5.477 -9.042 0.237 1.00 0.00 40 CYS A CA 5
ATOM 3311 C C . CYS A 1 40 ? -6.928 -8.602 0.079 1.00 0.00 40 CYS A C 5
ATOM 3312 O O . CYS A 1 40 ? -7.359 -7.619 0.683 1.00 0.00 40 CYS A O 5
ATOM 3319 N N . GLU A 1 41 ? -7.676 -9.336 -0.737 1.00 0.00 41 GLU A N 5
ATOM 3320 C CA . GLU A 1 41 ? -9.080 -9.023 -0.977 1.00 0.00 41 GLU A CA 5
ATOM 3321 C C . GLU A 1 41 ? -9.840 -8.866 0.336 1.00 0.00 41 GLU A C 5
ATOM 3322 O O . GLU A 1 41 ? -10.209 -7.758 0.721 1.00 0.00 41 GLU A O 5
ATOM 3334 N N . TYR A 1 42 ? -10.071 -9.983 1.018 1.00 0.00 42 TYR A N 5
ATOM 3335 C CA . TYR A 1 42 ? -10.790 -9.970 2.287 1.00 0.00 42 TYR A CA 5
ATOM 3336 C C . TYR A 1 42 ? -10.141 -10.918 3.291 1.00 0.00 42 TYR A C 5
ATOM 3337 O O . TYR A 1 42 ? -10.218 -10.636 4.505 1.00 0.00 42 TYR A O 5
ATOM 3356 N N . ILE A 1 1 ? 2.279 13.731 -12.371 1.00 0.00 1 ILE A N 6
ATOM 3357 C CA . ILE A 1 1 ? 2.772 12.361 -12.663 1.00 0.00 1 ILE A CA 6
ATOM 3358 C C . ILE A 1 1 ? 3.488 11.766 -11.457 1.00 0.00 1 ILE A C 6
ATOM 3359 O O . ILE A 1 1 ? 3.787 12.469 -10.491 1.00 0.00 1 ILE A O 6
ATOM 3377 N N . MET A 1 2 ? 3.760 10.467 -11.516 1.00 0.00 2 MET A N 6
ATOM 3378 C CA . MET A 1 2 ? 4.440 9.776 -10.427 1.00 0.00 2 MET A CA 6
ATOM 3379 C C . MET A 1 2 ? 3.867 10.189 -9.077 1.00 0.00 2 MET A C 6
ATOM 3380 O O . MET A 1 2 ? 4.207 11.245 -8.542 1.00 0.00 2 MET A O 6
ATOM 3394 N N . PHE A 1 3 ? 2.995 9.350 -8.528 1.00 0.00 3 PHE A N 6
ATOM 3395 C CA . PHE A 1 3 ? 2.375 9.625 -7.237 1.00 0.00 3 PHE A CA 6
ATOM 3396 C C . PHE A 1 3 ? 2.954 8.726 -6.152 1.00 0.00 3 PHE A C 6
ATOM 3397 O O . PHE A 1 3 ? 2.520 8.764 -5.001 1.00 0.00 3 PHE A O 6
ATOM 3414 N N . PHE A 1 4 ? 3.940 7.916 -6.527 1.00 0.00 4 PHE A N 6
ATOM 3415 C CA . PHE A 1 4 ? 4.580 7.004 -5.587 1.00 0.00 4 PHE A CA 6
ATOM 3416 C C . PHE A 1 4 ? 3.710 6.796 -4.351 1.00 0.00 4 PHE A C 6
ATOM 3417 O O . PHE A 1 4 ? 3.928 7.421 -3.312 1.00 0.00 4 PHE A O 6
ATOM 3434 N N . GLU A 1 5 ? 2.721 5.916 -4.474 1.00 0.00 5 GLU A N 6
ATOM 3435 C CA . GLU A 1 5 ? 1.817 5.623 -3.368 1.00 0.00 5 GLU A CA 6
ATOM 3436 C C . GLU A 1 5 ? 0.548 4.943 -3.871 1.00 0.00 5 GLU A C 6
ATOM 3437 O O . GLU A 1 5 ? -0.167 5.486 -4.714 1.00 0.00 5 GLU A O 6
ATOM 3449 N N . MET A 1 6 ? 0.274 3.752 -3.349 1.00 0.00 6 MET A N 6
ATOM 3450 C CA . MET A 1 6 ? -0.910 2.997 -3.746 1.00 0.00 6 MET A CA 6
ATOM 3451 C C . MET A 1 6 ? -2.161 3.548 -3.070 1.00 0.00 6 MET A C 6
ATOM 3452 O O . MET A 1 6 ? -2.444 4.744 -3.147 1.00 0.00 6 MET A O 6
ATOM 3466 N N . GLN A 1 7 ? -2.907 2.670 -2.408 1.00 0.00 7 GLN A N 6
ATOM 3467 C CA . GLN A 1 7 ? -4.129 3.072 -1.720 1.00 0.00 7 GLN A CA 6
ATOM 3468 C C . GLN A 1 7 ? -4.314 2.276 -0.433 1.00 0.00 7 GLN A C 6
ATOM 3469 O O . GLN A 1 7 ? -4.152 1.056 -0.416 1.00 0.00 7 GLN A O 6
ATOM 3483 N N . ALA A 1 8 ? -4.653 2.975 0.645 1.00 0.00 8 ALA A N 6
ATOM 3484 C CA . ALA A 1 8 ? -4.861 2.333 1.938 1.00 0.00 8 ALA A CA 6
ATOM 3485 C C . ALA A 1 8 ? -5.712 1.075 1.797 1.00 0.00 8 ALA A C 6
ATOM 3486 O O . ALA A 1 8 ? -6.803 1.115 1.229 1.00 0.00 8 ALA A O 6
ATOM 3493 N N . CYS A 1 9 ? -5.203 -0.038 2.312 1.00 0.00 9 CYS A N 6
ATOM 3494 C CA . CYS A 1 9 ? -5.917 -1.309 2.242 1.00 0.00 9 CYS A CA 6
ATOM 3495 C C . CYS A 1 9 ? -7.358 -1.152 2.716 1.00 0.00 9 CYS A C 6
ATOM 3496 O O . CYS A 1 9 ? -8.244 -1.896 2.294 1.00 0.00 9 CYS A O 6
ATOM 3503 N N . TRP A 1 10 ? -7.584 -0.182 3.593 1.00 0.00 10 TRP A N 6
ATOM 3504 C CA . TRP A 1 10 ? -8.917 0.071 4.125 1.00 0.00 10 TRP A CA 6
ATOM 3505 C C . TRP A 1 10 ? -9.797 0.740 3.076 1.00 0.00 10 TRP A C 6
ATOM 3506 O O . TRP A 1 10 ? -10.931 0.321 2.840 1.00 0.00 10 TRP A O 6
ATOM 3527 N N . SER A 1 11 ? -9.267 1.786 2.449 1.00 0.00 11 SER A N 6
ATOM 3528 C CA . SER A 1 11 ? -10.001 2.518 1.424 1.00 0.00 11 SER A CA 6
ATOM 3529 C C . SER A 1 11 ? -10.436 1.587 0.297 1.00 0.00 11 SER A C 6
ATOM 3530 O O . SER A 1 11 ? -11.370 1.890 -0.446 1.00 0.00 11 SER A O 6
ATOM 3538 N N . HIS A 1 12 ? -9.754 0.454 0.179 1.00 0.00 12 HIS A N 6
ATOM 3539 C CA . HIS A 1 12 ? -10.070 -0.524 -0.858 1.00 0.00 12 HIS A CA 6
ATOM 3540 C C . HIS A 1 12 ? -10.849 -1.701 -0.278 1.00 0.00 12 HIS A C 6
ATOM 3541 O O . HIS A 1 12 ? -10.901 -2.777 -0.873 1.00 0.00 12 HIS A O 6
ATOM 3556 N N . SER A 1 13 ? -11.456 -1.488 0.885 1.00 0.00 13 SER A N 6
ATOM 3557 C CA . SER A 1 13 ? -12.233 -2.530 1.546 1.00 0.00 13 SER A CA 6
ATOM 3558 C C . SER A 1 13 ? -11.554 -3.888 1.404 1.00 0.00 13 SER A C 6
ATOM 3559 O O . SER A 1 13 ? -12.101 -4.805 0.792 1.00 0.00 13 SER A O 6
ATOM 3567 N N . GLY A 1 14 ? -10.361 -4.011 1.976 1.00 0.00 14 GLY A N 6
ATOM 3568 C CA . GLY A 1 14 ? -9.627 -5.261 1.902 1.00 0.00 14 GLY A CA 6
ATOM 3569 C C . GLY A 1 14 ? -9.220 -5.774 3.269 1.00 0.00 14 GLY A C 6
ATOM 3570 O O . GLY A 1 14 ? -9.840 -5.435 4.278 1.00 0.00 14 GLY A O 6
ATOM 3574 N N . VAL A 1 15 ? -8.177 -6.595 3.303 1.00 0.00 15 VAL A N 6
ATOM 3575 C CA . VAL A 1 15 ? -7.687 -7.156 4.557 1.00 0.00 15 VAL A CA 6
ATOM 3576 C C . VAL A 1 15 ? -6.163 -7.144 4.607 1.00 0.00 15 VAL A C 6
ATOM 3577 O O . VAL A 1 15 ? -5.504 -6.787 3.630 1.00 0.00 15 VAL A O 6
ATOM 3590 N N . CYS A 1 16 ? -5.610 -7.539 5.748 1.00 0.00 16 CYS A N 6
ATOM 3591 C CA . CYS A 1 16 ? -4.165 -7.576 5.926 1.00 0.00 16 CYS A CA 6
ATOM 3592 C C . CYS A 1 16 ? -3.733 -8.892 6.561 1.00 0.00 16 CYS A C 6
ATOM 3593 O O . CYS A 1 16 ? -4.081 -9.184 7.705 1.00 0.00 16 CYS A O 6
ATOM 3600 N N . ARG A 1 17 ? -2.974 -9.683 5.813 1.00 0.00 17 ARG A N 6
ATOM 3601 C CA . ARG A 1 17 ? -2.495 -10.970 6.306 1.00 0.00 17 ARG A CA 6
ATOM 3602 C C . ARG A 1 17 ? -0.981 -11.077 6.185 1.00 0.00 17 ARG A C 6
ATOM 3603 O O . ARG A 1 17 ? -0.392 -10.652 5.190 1.00 0.00 17 ARG A O 6
ATOM 3624 N N . ASP A 1 18 ? -0.353 -11.650 7.207 1.00 0.00 18 ASP A N 6
ATOM 3625 C CA . ASP A 1 18 ? 1.092 -11.817 7.224 1.00 0.00 18 ASP A CA 6
ATOM 3626 C C . ASP A 1 18 ? 1.638 -11.997 5.813 1.00 0.00 18 ASP A C 6
ATOM 3627 O O . ASP A 1 18 ? 0.969 -12.550 4.939 1.00 0.00 18 ASP A O 6
ATOM 3636 N N . LYS A 1 19 ? 2.858 -11.527 5.606 1.00 0.00 19 LYS A N 6
ATOM 3637 C CA . LYS A 1 19 ? 3.510 -11.629 4.305 1.00 0.00 19 LYS A CA 6
ATOM 3638 C C . LYS A 1 19 ? 3.519 -13.072 3.811 1.00 0.00 19 LYS A C 6
ATOM 3639 O O . LYS A 1 19 ? 3.531 -13.326 2.605 1.00 0.00 19 LYS A O 6
ATOM 3658 N N . SER A 1 20 ? 3.511 -14.013 4.748 1.00 0.00 20 SER A N 6
ATOM 3659 C CA . SER A 1 20 ? 3.518 -15.432 4.408 1.00 0.00 20 SER A CA 6
ATOM 3660 C C . SER A 1 20 ? 2.151 -16.059 4.662 1.00 0.00 20 SER A C 6
ATOM 3661 O O . SER A 1 20 ? 2.027 -17.277 4.782 1.00 0.00 20 SER A O 6
ATOM 3669 N N . GLU A 1 21 ? 1.129 -15.214 4.746 1.00 0.00 21 GLU A N 6
ATOM 3670 C CA . GLU A 1 21 ? -0.229 -15.678 4.987 1.00 0.00 21 GLU A CA 6
ATOM 3671 C C . GLU A 1 21 ? -0.658 -16.685 3.930 1.00 0.00 21 GLU A C 6
ATOM 3672 O O . GLU A 1 21 ? -0.764 -16.361 2.748 1.00 0.00 21 GLU A O 6
ATOM 3684 N N . ARG A 1 22 ? -0.907 -17.909 4.371 1.00 0.00 22 ARG A N 6
ATOM 3685 C CA . ARG A 1 22 ? -1.330 -18.977 3.477 1.00 0.00 22 ARG A CA 6
ATOM 3686 C C . ARG A 1 22 ? -2.730 -18.705 2.935 1.00 0.00 22 ARG A C 6
ATOM 3687 O O . ARG A 1 22 ? -3.238 -19.450 2.098 1.00 0.00 22 ARG A O 6
ATOM 3708 N N . ASN A 1 23 ? -3.344 -17.632 3.419 1.00 0.00 23 ASN A N 6
ATOM 3709 C CA . ASN A 1 23 ? -4.685 -17.257 2.986 1.00 0.00 23 ASN A CA 6
ATOM 3710 C C . ASN A 1 23 ? -4.749 -15.767 2.666 1.00 0.00 23 ASN A C 6
ATOM 3711 O O . ASN A 1 23 ? -5.550 -15.032 3.240 1.00 0.00 23 ASN A O 6
ATOM 3722 N N . CYS A 1 24 ? -3.892 -15.331 1.751 1.00 0.00 24 CYS A N 6
ATOM 3723 C CA . CYS A 1 24 ? -3.844 -13.927 1.360 1.00 0.00 24 CYS A CA 6
ATOM 3724 C C . CYS A 1 24 ? -4.029 -13.768 -0.146 1.00 0.00 24 CYS A C 6
ATOM 3725 O O . CYS A 1 24 ? -3.195 -14.210 -0.935 1.00 0.00 24 CYS A O 6
ATOM 3732 N N . LYS A 1 25 ? -5.124 -13.122 -0.537 1.00 0.00 25 LYS A N 6
ATOM 3733 C CA . LYS A 1 25 ? -5.414 -12.889 -1.947 1.00 0.00 25 LYS A CA 6
ATOM 3734 C C . LYS A 1 25 ? -4.716 -11.620 -2.426 1.00 0.00 25 LYS A C 6
ATOM 3735 O O . LYS A 1 25 ? -5.207 -10.511 -2.217 1.00 0.00 25 LYS A O 6
ATOM 3754 N N . PRO A 1 26 ? -3.550 -11.774 -3.070 1.00 0.00 26 PRO A N 6
ATOM 3755 C CA . PRO A 1 26 ? -2.767 -10.652 -3.579 1.00 0.00 26 PRO A CA 6
ATOM 3756 C C . PRO A 1 26 ? -3.635 -9.536 -4.148 1.00 0.00 26 PRO A C 6
ATOM 3757 O O . PRO A 1 26 ? -4.093 -9.610 -5.287 1.00 0.00 26 PRO A O 6
ATOM 3768 N N . MET A 1 27 ? -3.852 -8.496 -3.345 1.00 0.00 27 MET A N 6
ATOM 3769 C CA . MET A 1 27 ? -4.662 -7.360 -3.769 1.00 0.00 27 MET A CA 6
ATOM 3770 C C . MET A 1 27 ? -3.775 -6.179 -4.146 1.00 0.00 27 MET A C 6
ATOM 3771 O O . MET A 1 27 ? -3.225 -5.500 -3.278 1.00 0.00 27 MET A O 6
ATOM 3785 N N . ALA A 1 28 ? -3.635 -5.941 -5.447 1.00 0.00 28 ALA A N 6
ATOM 3786 C CA . ALA A 1 28 ? -2.812 -4.847 -5.939 1.00 0.00 28 ALA A CA 6
ATOM 3787 C C . ALA A 1 28 ? -3.399 -3.496 -5.551 1.00 0.00 28 ALA A C 6
ATOM 3788 O O . ALA A 1 28 ? -4.382 -3.421 -4.815 1.00 0.00 28 ALA A O 6
ATOM 3795 N N . TRP A 1 29 ? -2.788 -2.431 -6.057 1.00 0.00 29 TRP A N 6
ATOM 3796 C CA . TRP A 1 29 ? -3.238 -1.082 -5.781 1.00 0.00 29 TRP A CA 6
ATOM 3797 C C . TRP A 1 29 ? -3.715 -0.941 -4.343 1.00 0.00 29 TRP A C 6
ATOM 3798 O O . TRP A 1 29 ? -4.915 -0.861 -4.078 1.00 0.00 29 TRP A O 6
ATOM 3819 N N . THR A 1 30 ? -2.764 -0.903 -3.416 1.00 0.00 30 THR A N 6
ATOM 3820 C CA . THR A 1 30 ? -3.087 -0.764 -2.001 1.00 0.00 30 THR A CA 6
ATOM 3821 C C . THR A 1 30 ? -1.985 -1.352 -1.124 1.00 0.00 30 THR A C 6
ATOM 3822 O O . THR A 1 30 ? -1.318 -2.312 -1.508 1.00 0.00 30 THR A O 6
ATOM 3833 N N . TYR A 1 31 ? -1.803 -0.769 0.058 1.00 0.00 31 TYR A N 6
ATOM 3834 C CA . TYR A 1 31 ? -0.786 -1.236 0.993 1.00 0.00 31 TYR A CA 6
ATOM 3835 C C . TYR A 1 31 ? -1.406 -1.566 2.346 1.00 0.00 31 TYR A C 6
ATOM 3836 O O . TYR A 1 31 ? -2.598 -1.345 2.564 1.00 0.00 31 TYR A O 6
ATOM 3854 N N . CYS A 1 32 ? -0.594 -2.101 3.253 1.00 0.00 32 CYS A N 6
ATOM 3855 C CA . CYS A 1 32 ? -1.069 -2.466 4.585 1.00 0.00 32 CYS A CA 6
ATOM 3856 C C . CYS A 1 32 ? -0.654 -1.423 5.619 1.00 0.00 32 CYS A C 6
ATOM 3857 O O . CYS A 1 32 ? 0.042 -0.459 5.301 1.00 0.00 32 CYS A O 6
ATOM 3864 N N . GLU A 1 33 ? -1.087 -1.626 6.861 1.00 0.00 33 GLU A N 6
ATOM 3865 C CA . GLU A 1 33 ? -0.763 -0.706 7.945 1.00 0.00 33 GLU A CA 6
ATOM 3866 C C . GLU A 1 33 ? 0.591 -1.044 8.558 1.00 0.00 33 GLU A C 6
ATOM 3867 O O . GLU A 1 33 ? 1.287 -0.167 9.073 1.00 0.00 33 GLU A O 6
ATOM 3879 N N . ASN A 1 34 ? 0.958 -2.320 8.504 1.00 0.00 34 ASN A N 6
ATOM 3880 C CA . ASN A 1 34 ? 2.229 -2.773 9.057 1.00 0.00 34 ASN A CA 6
ATOM 3881 C C . ASN A 1 34 ? 3.202 -3.146 7.943 1.00 0.00 34 ASN A C 6
ATOM 3882 O O . ASN A 1 34 ? 2.793 -3.585 6.870 1.00 0.00 34 ASN A O 6
ATOM 3893 N N . ARG A 1 35 ? 4.493 -2.969 8.210 1.00 0.00 35 ARG A N 6
ATOM 3894 C CA . ARG A 1 35 ? 5.524 -3.286 7.233 1.00 0.00 35 ARG A CA 6
ATOM 3895 C C . ARG A 1 35 ? 5.810 -4.783 7.211 1.00 0.00 35 ARG A C 6
ATOM 3896 O O . ARG A 1 35 ? 6.833 -5.224 6.685 1.00 0.00 35 ARG A O 6
ATOM 3917 N N . ASN A 1 36 ? 4.898 -5.561 7.784 1.00 0.00 36 ASN A N 6
ATOM 3918 C CA . ASN A 1 36 ? 5.048 -7.010 7.832 1.00 0.00 36 ASN A CA 6
ATOM 3919 C C . ASN A 1 36 ? 3.751 -7.694 7.415 1.00 0.00 36 ASN A C 6
ATOM 3920 O O . ASN A 1 36 ? 3.674 -8.920 7.350 1.00 0.00 36 ASN A O 6
ATOM 3931 N N . GLN A 1 37 ? 2.734 -6.885 7.138 1.00 0.00 37 GLN A N 6
ATOM 3932 C CA . GLN A 1 37 ? 1.435 -7.400 6.731 1.00 0.00 37 GLN A CA 6
ATOM 3933 C C . GLN A 1 37 ? 1.125 -7.015 5.286 1.00 0.00 37 GLN A C 6
ATOM 3934 O O . GLN A 1 37 ? 1.469 -5.92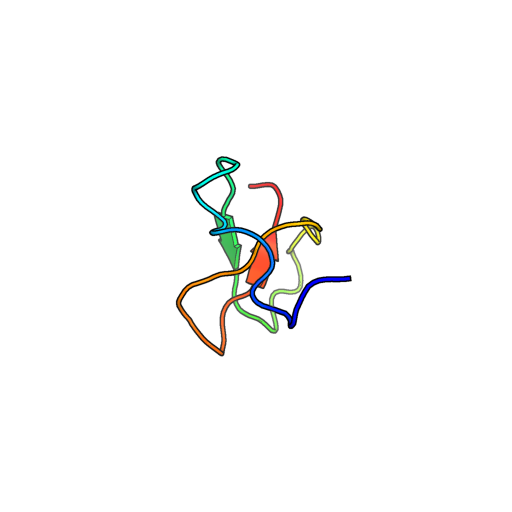0 4.840 1.00 0.00 37 GLN A O 6
ATOM 3948 N N . LYS A 1 38 ? 0.477 -7.922 4.564 1.00 0.00 38 LYS A N 6
ATOM 3949 C CA . LYS A 1 38 ? 0.123 -7.678 3.170 1.00 0.00 38 LYS A CA 6
ATOM 3950 C C . LYS A 1 38 ? -1.345 -7.289 3.038 1.00 0.00 38 LYS A C 6
ATOM 3951 O O . LYS A 1 38 ? -2.132 -7.465 3.969 1.00 0.00 38 LYS A O 6
ATOM 3970 N N . CYS A 1 39 ? -1.706 -6.768 1.870 1.00 0.00 39 CYS A N 6
ATOM 3971 C CA . CYS A 1 39 ? -3.078 -6.358 1.603 1.00 0.00 39 CYS A CA 6
ATOM 3972 C C . CYS A 1 39 ? -3.719 -7.267 0.565 1.00 0.00 39 CYS A C 6
ATOM 3973 O O . CYS A 1 39 ? -3.359 -7.24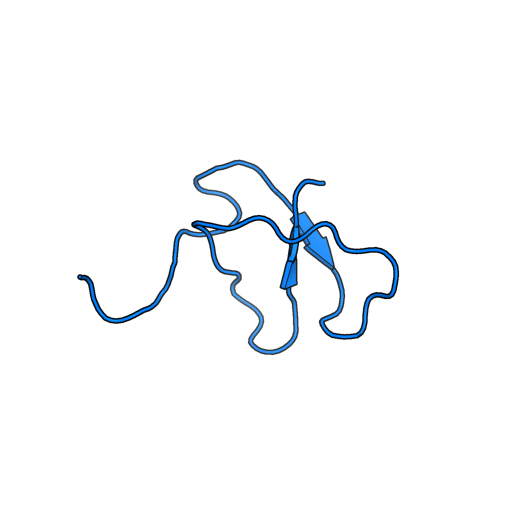1 -0.613 1.00 0.00 39 CYS A O 6
ATOM 3980 N N . CYS A 1 40 ? -4.661 -8.082 1.016 1.00 0.00 40 CYS A N 6
ATOM 3981 C CA . CYS A 1 40 ? -5.346 -9.014 0.143 1.00 0.00 40 CYS A CA 6
ATOM 3982 C C . CYS A 1 40 ? -6.846 -8.738 0.115 1.00 0.00 40 CYS A C 6
ATOM 3983 O O . CYS A 1 40 ? -7.331 -7.816 0.773 1.00 0.00 40 CYS A O 6
ATOM 3990 N N . GLU A 1 41 ? -7.576 -9.544 -0.649 1.00 0.00 41 GLU A N 6
ATOM 3991 C CA . GLU A 1 41 ? -9.024 -9.389 -0.761 1.00 0.00 41 GLU A CA 6
ATOM 3992 C C . GLU A 1 41 ? -9.670 -9.313 0.618 1.00 0.00 41 GLU A C 6
ATOM 3993 O O . GLU A 1 41 ? -9.810 -8.232 1.192 1.00 0.00 41 GLU A O 6
ATOM 4005 N N . TYR A 1 42 ? -10.064 -10.468 1.147 1.00 0.00 42 TYR A N 6
ATOM 4006 C CA . TYR A 1 42 ? -10.695 -10.530 2.459 1.00 0.00 42 TYR A CA 6
ATOM 4007 C C . TYR A 1 42 ? -10.096 -11.656 3.299 1.00 0.00 42 TYR A C 6
ATOM 4008 O O . TYR A 1 42 ? -9.075 -11.407 3.975 1.00 0.00 42 TYR A O 6
ATOM 4027 N N . ILE A 1 1 ? 6.111 12.956 -9.977 1.00 0.00 1 ILE A N 7
ATOM 4028 C CA . ILE A 1 1 ? 5.423 12.168 -11.031 1.00 0.00 1 ILE A CA 7
ATOM 4029 C C . ILE A 1 1 ? 5.151 10.743 -10.560 1.00 0.00 1 ILE A C 7
ATOM 4030 O O . ILE A 1 1 ? 5.332 9.785 -11.312 1.00 0.00 1 ILE A O 7
ATOM 4048 N N . MET A 1 2 ? 4.713 10.613 -9.313 1.00 0.00 2 MET A N 7
ATOM 4049 C CA . MET A 1 2 ? 4.413 9.306 -8.739 1.00 0.00 2 MET A CA 7
ATOM 4050 C C . MET A 1 2 ? 5.655 8.689 -8.103 1.00 0.00 2 MET A C 7
ATOM 4051 O O . MET A 1 2 ? 6.780 8.961 -8.522 1.00 0.00 2 MET A O 7
ATOM 4065 N N . PHE A 1 3 ? 5.441 7.857 -7.089 1.00 0.00 3 PHE A N 7
ATOM 4066 C CA . PHE A 1 3 ? 6.541 7.198 -6.396 1.00 0.00 3 PHE A CA 7
ATOM 4067 C C . PHE A 1 3 ? 6.141 5.793 -5.955 1.00 0.00 3 PHE A C 7
ATOM 4068 O O . PHE A 1 3 ? 6.391 4.815 -6.660 1.00 0.00 3 PHE A O 7
ATOM 4085 N N . PHE A 1 4 ? 5.520 5.701 -4.784 1.00 0.00 4 PHE A N 7
ATOM 4086 C CA . PHE A 1 4 ? 5.083 4.418 -4.248 1.00 0.00 4 PHE A CA 7
ATOM 4087 C C . PHE A 1 4 ? 3.763 4.563 -3.498 1.00 0.00 4 PHE A C 7
ATOM 4088 O O . PHE A 1 4 ? 2.865 5.282 -3.936 1.00 0.00 4 PHE A O 7
ATOM 4105 N N . GLU A 1 5 ? 3.652 3.877 -2.365 1.00 0.00 5 GLU A N 7
ATOM 4106 C CA . GLU A 1 5 ? 2.444 3.930 -1.553 1.00 0.00 5 GLU A CA 7
ATOM 4107 C C . GLU A 1 5 ? 1.202 3.718 -2.410 1.00 0.00 5 GLU A C 7
ATOM 4108 O O . GLU A 1 5 ? 0.733 4.636 -3.085 1.00 0.00 5 GLU A O 7
ATOM 4120 N N . MET A 1 6 ? 0.670 2.501 -2.381 1.00 0.00 6 MET A N 7
ATOM 4121 C CA . MET A 1 6 ? -0.521 2.165 -3.155 1.00 0.00 6 MET A CA 7
ATOM 4122 C C . MET A 1 6 ? -1.737 2.923 -2.634 1.00 0.00 6 MET A C 7
ATOM 4123 O O . MET A 1 6 ? -1.814 4.148 -2.742 1.00 0.00 6 MET A O 7
ATOM 4137 N N . GLN A 1 7 ? -2.687 2.185 -2.068 1.00 0.00 7 GLN A N 7
ATOM 4138 C CA . GLN A 1 7 ? -3.902 2.784 -1.528 1.00 0.00 7 GLN A CA 7
ATOM 4139 C C . GLN A 1 7 ? -4.341 2.064 -0.258 1.00 0.00 7 GLN A C 7
ATOM 4140 O O . GLN A 1 7 ? -4.511 0.846 -0.250 1.00 0.00 7 GLN A O 7
ATOM 4154 N N . ALA A 1 8 ? -4.519 2.827 0.817 1.00 0.00 8 ALA A N 7
ATOM 4155 C CA . ALA A 1 8 ? -4.936 2.259 2.093 1.00 0.00 8 ALA A CA 7
ATOM 4156 C C . ALA A 1 8 ? -5.781 1.007 1.890 1.00 0.00 8 ALA A C 7
ATOM 4157 O O . ALA A 1 8 ? -6.855 1.062 1.290 1.00 0.00 8 ALA A O 7
ATOM 4164 N N . CYS A 1 9 ? -5.294 -0.119 2.398 1.00 0.00 9 CYS A N 7
ATOM 4165 C CA . CYS A 1 9 ? -6.007 -1.383 2.274 1.00 0.00 9 CYS A CA 7
ATOM 4166 C C . CYS A 1 9 ? -7.501 -1.182 2.493 1.00 0.00 9 CYS A C 7
ATOM 4167 O O . CYS A 1 9 ? -8.323 -1.916 1.945 1.00 0.00 9 CYS A O 7
ATOM 4174 N N . TRP A 1 10 ? -7.845 -0.183 3.297 1.00 0.00 10 TRP A N 7
ATOM 4175 C CA . TRP A 1 10 ? -9.240 0.119 3.592 1.00 0.00 10 TRP A CA 7
ATOM 4176 C C . TRP A 1 10 ? -9.922 0.761 2.391 1.00 0.00 10 TRP A C 7
ATOM 4177 O O . TRP A 1 10 ? -11.073 0.453 2.078 1.00 0.00 10 TRP A O 7
ATOM 4198 N N . SER A 1 11 ? -9.206 1.661 1.724 1.00 0.00 11 SER A N 7
ATOM 4199 C CA . SER A 1 11 ? -9.742 2.353 0.557 1.00 0.00 11 SER A CA 7
ATOM 4200 C C . SER A 1 11 ? -10.414 1.375 -0.401 1.00 0.00 11 SER A C 7
ATOM 4201 O O . SER A 1 11 ? -11.404 1.711 -1.051 1.00 0.00 11 SER A O 7
ATOM 4209 N N . HIS A 1 12 ? -9.868 0.166 -0.488 1.00 0.00 12 HIS A N 7
ATOM 4210 C CA . HIS A 1 12 ? -10.416 -0.858 -1.372 1.00 0.00 12 HIS A CA 7
ATOM 4211 C C . HIS A 1 12 ? -11.055 -1.990 -0.571 1.00 0.00 12 HIS A C 7
ATOM 4212 O O . HIS A 1 12 ? -11.137 -3.125 -1.039 1.00 0.00 12 HIS A O 7
ATOM 4227 N N . SER A 1 13 ? -11.510 -1.672 0.637 1.00 0.00 13 SER A N 7
ATOM 4228 C CA . SER A 1 13 ? -12.145 -2.661 1.501 1.00 0.00 13 SER A CA 7
ATOM 4229 C C . SER A 1 13 ? -11.419 -4.001 1.418 1.00 0.00 13 SER A C 7
ATOM 4230 O O . SER A 1 13 ? -11.917 -4.951 0.814 1.00 0.00 13 SER A O 7
ATOM 4238 N N . GLY A 1 14 ? -10.242 -4.069 2.030 1.00 0.00 14 GLY A N 7
ATOM 4239 C CA . GLY A 1 14 ? -9.466 -5.296 2.014 1.00 0.00 14 GLY A CA 7
ATOM 4240 C C . GLY A 1 14 ? -9.061 -5.742 3.406 1.00 0.00 14 GLY A C 7
ATOM 4241 O O . GLY A 1 14 ? -9.675 -5.344 4.395 1.00 0.00 14 GLY A O 7
ATOM 4245 N N . VAL A 1 15 ? -8.025 -6.570 3.481 1.00 0.00 15 VAL A N 7
ATOM 4246 C CA . VAL A 1 15 ? -7.541 -7.071 4.763 1.00 0.00 15 VAL A CA 7
ATOM 4247 C C . VAL A 1 15 ? -6.017 -7.113 4.798 1.00 0.00 15 VAL A C 7
ATOM 4248 O O . VAL A 1 15 ? -5.354 -6.836 3.797 1.00 0.00 15 VAL A O 7
ATOM 4261 N N . CYS A 1 16 ? -5.465 -7.461 5.957 1.00 0.00 16 CYS A N 7
ATOM 4262 C CA . CYS A 1 16 ? -4.020 -7.539 6.125 1.00 0.00 16 CYS A CA 7
ATOM 4263 C C . CYS A 1 16 ? -3.629 -8.782 6.916 1.00 0.00 16 CYS A C 7
ATOM 4264 O O . CYS A 1 16 ? -3.998 -8.931 8.080 1.00 0.00 16 CYS A O 7
ATOM 4271 N N . ARG A 1 17 ? -2.882 -9.674 6.274 1.00 0.00 17 ARG A N 7
ATOM 4272 C CA . ARG A 1 17 ? -2.441 -10.907 6.916 1.00 0.00 17 ARG A CA 7
ATOM 4273 C C . ARG A 1 17 ? -0.927 -11.065 6.817 1.00 0.00 17 ARG A C 7
ATOM 4274 O O . ARG A 1 17 ? -0.284 -10.457 5.963 1.00 0.00 17 ARG A O 7
ATOM 4295 N N . ASP A 1 18 ? -0.363 -11.888 7.696 1.00 0.00 18 ASP A N 7
ATOM 4296 C CA . ASP A 1 18 ? 1.073 -12.129 7.706 1.00 0.00 18 ASP A CA 7
ATOM 4297 C C . ASP A 1 18 ? 1.629 -12.128 6.286 1.00 0.00 18 ASP A C 7
ATOM 4298 O O . ASP A 1 18 ? 1.067 -12.754 5.390 1.00 0.00 18 ASP A O 7
ATOM 4307 N N . LYS A 1 19 ? 2.734 -11.419 6.094 1.00 0.00 19 LYS A N 7
ATOM 4308 C CA . LYS A 1 19 ? 3.370 -11.329 4.784 1.00 0.00 19 LYS A CA 7
ATOM 4309 C C . LYS A 1 19 ? 3.603 -12.716 4.190 1.00 0.00 19 LYS A C 7
ATOM 4310 O O . LYS A 1 19 ? 3.877 -12.852 2.997 1.00 0.00 19 LYS A O 7
ATOM 4329 N N . SER A 1 20 ? 3.492 -13.742 5.027 1.00 0.00 20 SER A N 7
ATOM 4330 C CA . SER A 1 20 ? 3.692 -15.117 4.584 1.00 0.00 20 SER A CA 7
ATOM 4331 C C . SER A 1 20 ? 2.402 -15.918 4.703 1.00 0.00 20 SER A C 7
ATOM 4332 O O . SER A 1 20 ? 2.422 -17.148 4.750 1.00 0.00 20 SER A O 7
ATOM 4340 N N . GLU A 1 21 ? 1.281 -15.210 4.753 1.00 0.00 21 GLU A N 7
ATOM 4341 C CA . GLU A 1 21 ? -0.019 -15.838 4.868 1.00 0.00 21 GLU A CA 7
ATOM 4342 C C . GLU A 1 21 ? -0.291 -16.751 3.690 1.00 0.00 21 GLU A C 7
ATOM 4343 O O . GLU A 1 21 ? 0.203 -16.536 2.583 1.00 0.00 21 GLU A O 7
ATOM 4355 N N . ARG A 1 22 ? -1.080 -17.772 3.950 1.00 0.00 22 ARG A N 7
ATOM 4356 C CA . ARG A 1 22 ? -1.445 -18.750 2.942 1.00 0.00 22 ARG A CA 7
ATOM 4357 C C . ARG A 1 22 ? -2.810 -18.433 2.342 1.00 0.00 22 ARG A C 7
ATOM 4358 O O . ARG A 1 22 ? -3.194 -18.987 1.312 1.00 0.00 22 ARG A O 7
ATOM 4379 N N . ASN A 1 23 ? -3.540 -17.537 2.996 1.00 0.00 23 ASN A N 7
ATOM 4380 C CA . ASN A 1 23 ? -4.865 -17.142 2.532 1.00 0.00 23 ASN A CA 7
ATOM 4381 C C . ASN A 1 23 ? -5.012 -15.623 2.531 1.00 0.00 23 ASN A C 7
ATOM 4382 O O . ASN A 1 23 ? -5.892 -15.074 3.191 1.00 0.00 23 ASN A O 7
ATOM 4393 N N . CYS A 1 24 ? -4.139 -14.952 1.787 1.00 0.00 24 CYS A N 7
ATOM 4394 C CA . CYS A 1 24 ? -4.169 -13.497 1.699 1.00 0.00 24 CYS A CA 7
ATOM 4395 C C . CYS A 1 24 ? -4.185 -13.042 0.244 1.00 0.00 24 CYS A C 7
ATOM 4396 O O . CYS A 1 24 ? -3.187 -12.540 -0.272 1.00 0.00 24 CYS A O 7
ATOM 4403 N N . LYS A 1 25 ? -5.327 -13.218 -0.414 1.00 0.00 25 LYS A N 7
ATOM 4404 C CA . LYS A 1 25 ? -5.472 -12.825 -1.809 1.00 0.00 25 LYS A CA 7
ATOM 4405 C C . LYS A 1 25 ? -4.759 -11.503 -2.074 1.00 0.00 25 LYS A C 7
ATOM 4406 O O . LYS A 1 25 ? -5.260 -10.433 -1.727 1.00 0.00 25 LYS A O 7
ATOM 4425 N N . PRO A 1 26 ? -3.574 -11.562 -2.695 1.00 0.00 26 PRO A N 7
ATOM 4426 C CA . PRO A 1 26 ? -2.783 -10.370 -3.010 1.00 0.00 26 PRO A CA 7
ATOM 4427 C C . PRO A 1 26 ? -3.543 -9.394 -3.903 1.00 0.00 26 PRO A C 7
ATOM 4428 O O . PRO A 1 26 ? -3.738 -9.647 -5.092 1.00 0.00 26 PRO A O 7
ATOM 4439 N N . MET A 1 27 ? -3.967 -8.277 -3.321 1.00 0.00 27 MET A N 7
ATOM 4440 C CA . MET A 1 27 ? -4.705 -7.261 -4.063 1.00 0.00 27 MET A CA 7
ATOM 4441 C C . MET A 1 27 ? -3.783 -6.119 -4.478 1.00 0.00 27 MET A C 7
ATOM 4442 O O . MET A 1 27 ? -2.830 -5.789 -3.773 1.00 0.00 27 MET A O 7
ATOM 4456 N N . ALA A 1 28 ? -4.072 -5.524 -5.631 1.00 0.00 28 ALA A N 7
ATOM 4457 C CA . ALA A 1 28 ? -3.270 -4.422 -6.144 1.00 0.00 28 ALA A CA 7
ATOM 4458 C C . ALA A 1 28 ? -3.783 -3.082 -5.635 1.00 0.00 28 ALA A C 7
ATOM 4459 O O . ALA A 1 28 ? -4.790 -3.015 -4.933 1.00 0.00 28 ALA A O 7
ATOM 4466 N N . TRP A 1 29 ? -3.087 -2.016 -6.010 1.00 0.00 29 TRP A N 7
ATOM 4467 C CA . TRP A 1 29 ? -3.466 -0.673 -5.609 1.00 0.00 29 TRP A CA 7
ATOM 4468 C C . TRP A 1 29 ? -3.960 -0.649 -4.167 1.00 0.00 29 TRP A C 7
ATOM 4469 O O . TRP A 1 29 ? -5.156 -0.501 -3.910 1.00 0.00 29 TRP A O 7
ATOM 4490 N N . THR A 1 30 ? -3.029 -0.793 -3.231 1.00 0.00 30 THR A N 7
ATOM 4491 C CA . THR A 1 30 ? -3.362 -0.788 -1.812 1.00 0.00 30 THR A CA 7
ATOM 4492 C C . THR A 1 30 ? -2.199 -1.315 -0.980 1.00 0.00 30 THR A C 7
ATOM 4493 O O . THR A 1 30 ? -1.473 -2.213 -1.408 1.00 0.00 30 THR A O 7
ATOM 4504 N N . TYR A 1 31 ? -2.027 -0.753 0.212 1.00 0.00 31 TYR A N 7
ATOM 4505 C CA . TYR A 1 31 ? -0.952 -1.168 1.105 1.00 0.00 31 TYR A CA 7
ATOM 4506 C C . TYR A 1 31 ? -1.503 -1.576 2.466 1.00 0.00 31 TYR A C 7
ATOM 4507 O O . TYR A 1 31 ? -2.681 -1.362 2.760 1.00 0.00 31 TYR A O 7
ATOM 4525 N N . CYS A 1 32 ? -0.646 -2.163 3.295 1.00 0.00 32 CYS A N 7
ATOM 4526 C CA . CYS A 1 32 ? -1.048 -2.601 4.625 1.00 0.00 32 CYS A CA 7
ATOM 4527 C C . CYS A 1 32 ? -0.581 -1.613 5.688 1.00 0.00 32 CYS A C 7
ATOM 4528 O O . CYS A 1 32 ? 0.121 -0.647 5.387 1.00 0.00 32 CYS A O 7
ATOM 4535 N N . GLU A 1 33 ? -0.973 -1.862 6.933 1.00 0.00 33 GLU A N 7
ATOM 4536 C CA . GLU A 1 33 ? -0.593 -0.995 8.042 1.00 0.00 33 GLU A CA 7
ATOM 4537 C C . GLU A 1 33 ? 0.813 -1.322 8.528 1.00 0.00 33 GLU A C 7
ATOM 4538 O O . GLU A 1 33 ? 1.578 -0.432 8.896 1.00 0.00 33 GLU A O 7
ATOM 4550 N N . ASN A 1 34 ? 1.147 -2.609 8.524 1.00 0.00 34 ASN A N 7
ATOM 4551 C CA . ASN A 1 34 ? 2.465 -3.059 8.963 1.00 0.00 34 ASN A CA 7
ATOM 4552 C C . ASN A 1 34 ? 3.366 -3.343 7.767 1.00 0.00 34 ASN A C 7
ATOM 4553 O O . ASN A 1 34 ? 2.908 -3.843 6.738 1.00 0.00 34 ASN A O 7
ATOM 4564 N N . ARG A 1 35 ? 4.647 -3.020 7.905 1.00 0.00 35 ARG A N 7
ATOM 4565 C CA . ARG A 1 35 ? 5.611 -3.239 6.833 1.00 0.00 35 ARG A CA 7
ATOM 4566 C C . ARG A 1 35 ? 5.933 -4.722 6.684 1.00 0.00 35 ARG A C 7
ATOM 4567 O O . ARG A 1 35 ? 6.897 -5.093 6.011 1.00 0.00 35 ARG A O 7
ATOM 4588 N N . ASN A 1 36 ? 5.123 -5.567 7.312 1.00 0.00 36 ASN A N 7
ATOM 4589 C CA . ASN A 1 36 ? 5.323 -7.007 7.249 1.00 0.00 36 ASN A CA 7
ATOM 4590 C C . ASN A 1 36 ? 4.007 -7.719 6.960 1.00 0.00 36 ASN A C 7
ATOM 4591 O O . ASN A 1 36 ? 3.941 -8.948 6.937 1.00 0.00 36 ASN A O 7
ATOM 4602 N N . GLN A 1 37 ? 2.959 -6.932 6.746 1.00 0.00 37 GLN A N 7
ATOM 4603 C CA . GLN A 1 37 ? 1.635 -7.473 6.466 1.00 0.00 37 GLN A CA 7
ATOM 4604 C C . GLN A 1 37 ? 1.199 -7.135 5.042 1.00 0.00 37 GLN A C 7
ATOM 4605 O O . GLN A 1 37 ? 1.457 -6.037 4.548 1.00 0.00 37 GLN A O 7
ATOM 4619 N N . LYS A 1 38 ? 0.534 -8.086 4.392 1.00 0.00 38 LYS A N 7
ATOM 4620 C CA . LYS A 1 38 ? 0.061 -7.891 3.029 1.00 0.00 38 LYS A CA 7
ATOM 4621 C C . LYS A 1 38 ? -1.423 -7.535 3.016 1.00 0.00 38 LYS A C 7
ATOM 4622 O O . LYS A 1 38 ? -2.159 -7.875 3.942 1.00 0.00 38 LYS A O 7
ATOM 4641 N N . CYS A 1 39 ? -1.855 -6.854 1.960 1.00 0.00 39 CYS A N 7
ATOM 4642 C CA . CYS A 1 39 ? -3.252 -6.459 1.828 1.00 0.00 39 CYS A CA 7
ATOM 4643 C C . CYS A 1 39 ? -3.954 -7.314 0.781 1.00 0.00 39 CYS A C 7
ATOM 4644 O O . CYS A 1 39 ? -3.739 -7.149 -0.419 1.00 0.00 39 CYS A O 7
ATOM 4651 N N . CYS A 1 40 ? -4.788 -8.229 1.251 1.00 0.00 40 CYS A N 7
ATOM 4652 C CA . CYS A 1 40 ? -5.522 -9.123 0.374 1.00 0.00 40 CYS A CA 7
ATOM 4653 C C . CYS A 1 40 ? -6.956 -8.643 0.170 1.00 0.00 40 CYS A C 7
ATOM 4654 O O . CYS A 1 40 ? -7.367 -7.625 0.724 1.00 0.00 40 CYS A O 7
ATOM 4661 N N . GLU A 1 41 ? -7.708 -9.391 -0.629 1.00 0.00 41 GLU A N 7
ATOM 4662 C CA . GLU A 1 41 ? -9.097 -9.057 -0.914 1.00 0.00 41 GLU A CA 7
ATOM 4663 C C . GLU A 1 41 ? -9.939 -9.105 0.356 1.00 0.00 41 GLU A C 7
ATOM 4664 O O . GLU A 1 41 ? -10.522 -8.100 0.766 1.00 0.00 41 GLU A O 7
ATOM 4676 N N . TYR A 1 42 ? -9.999 -10.279 0.974 1.00 0.00 42 TYR A N 7
ATOM 4677 C CA . TYR A 1 42 ? -10.770 -10.462 2.199 1.00 0.00 42 TYR A CA 7
ATOM 4678 C C . TYR A 1 42 ? -10.005 -11.316 3.203 1.00 0.00 42 TYR A C 7
ATOM 4679 O O . TYR A 1 42 ? -8.963 -11.888 2.820 1.00 0.00 42 TYR A O 7
ATOM 4698 N N . ILE A 1 1 ? 6.832 8.577 -9.907 1.00 0.00 1 ILE A N 8
ATOM 4699 C CA . ILE A 1 1 ? 7.860 8.058 -8.968 1.00 0.00 1 ILE A CA 8
ATOM 4700 C C . ILE A 1 1 ? 7.352 8.078 -7.530 1.00 0.00 1 ILE A C 8
ATOM 4701 O O . ILE A 1 1 ? 6.843 9.093 -7.057 1.00 0.00 1 ILE A O 8
ATOM 4719 N N . MET A 1 2 ? 7.495 6.950 -6.843 1.00 0.00 2 MET A N 8
ATOM 4720 C CA . MET A 1 2 ? 7.051 6.837 -5.459 1.00 0.00 2 MET A CA 8
ATOM 4721 C C . MET A 1 2 ? 7.374 5.457 -4.897 1.00 0.00 2 MET A C 8
ATOM 4722 O O . MET A 1 2 ? 7.635 4.518 -5.646 1.00 0.00 2 MET A O 8
ATOM 4736 N N . PHE A 1 3 ? 7.354 5.344 -3.573 1.00 0.00 3 PHE A N 8
ATOM 4737 C CA . PHE A 1 3 ? 7.647 4.078 -2.909 1.00 0.00 3 PHE A CA 8
ATOM 4738 C C . PHE A 1 3 ? 6.459 3.614 -2.072 1.00 0.00 3 PHE A C 8
ATOM 4739 O O . PHE A 1 3 ? 5.503 3.047 -2.597 1.00 0.00 3 PHE A O 8
ATOM 4756 N N . PHE A 1 4 ? 6.527 3.858 -0.767 1.00 0.00 4 PHE A N 8
ATOM 4757 C CA . PHE A 1 4 ? 5.456 3.463 0.140 1.00 0.00 4 PHE A CA 8
ATOM 4758 C C . PHE A 1 4 ? 4.339 4.502 0.148 1.00 0.00 4 PHE A C 8
ATOM 4759 O O . PHE A 1 4 ? 4.410 5.500 0.867 1.00 0.00 4 PHE A O 8
ATOM 4776 N N . GLU A 1 5 ? 3.310 4.263 -0.659 1.00 0.00 5 GLU A N 8
ATOM 4777 C CA . GLU A 1 5 ? 2.177 5.177 -0.744 1.00 0.00 5 GLU A CA 8
ATOM 4778 C C . GLU A 1 5 ? 1.251 4.786 -1.891 1.00 0.00 5 GLU A C 8
ATOM 4779 O O . GLU A 1 5 ? 0.889 5.621 -2.722 1.00 0.00 5 GLU A O 8
ATOM 4791 N N . MET A 1 6 ? 0.869 3.514 -1.931 1.00 0.00 6 MET A N 8
ATOM 4792 C CA . MET A 1 6 ? -0.015 3.014 -2.977 1.00 0.00 6 MET A CA 8
ATOM 4793 C C . MET A 1 6 ? -1.414 3.607 -2.839 1.00 0.00 6 MET A C 8
ATOM 4794 O O . MET A 1 6 ? -1.664 4.734 -3.265 1.00 0.00 6 MET A O 8
ATOM 4808 N N . GLN A 1 7 ? -2.323 2.841 -2.243 1.00 0.00 7 GLN A N 8
ATOM 4809 C CA . GLN A 1 7 ? -3.695 3.295 -2.052 1.00 0.00 7 GLN A CA 8
ATOM 4810 C C . GLN A 1 7 ? -4.297 2.697 -0.785 1.00 0.00 7 GLN A C 8
ATOM 4811 O O . GLN A 1 7 ? -4.107 1.516 -0.493 1.00 0.00 7 GLN A O 8
ATOM 4825 N N . ALA A 1 8 ? -5.024 3.518 -0.035 1.00 0.00 8 ALA A N 8
ATOM 4826 C CA . ALA A 1 8 ? -5.653 3.068 1.200 1.00 0.00 8 ALA A CA 8
ATOM 4827 C C . ALA A 1 8 ? -6.374 1.741 0.991 1.00 0.00 8 ALA A C 8
ATOM 4828 O O . ALA A 1 8 ? -7.267 1.633 0.150 1.00 0.00 8 ALA A O 8
ATOM 4835 N N . CYS A 1 9 ? -5.979 0.733 1.760 1.00 0.00 9 CYS A N 8
ATOM 4836 C CA . CYS A 1 9 ? -6.582 -0.590 1.661 1.00 0.00 9 CYS A CA 8
ATOM 4837 C C . CYS A 1 9 ? -7.973 -0.604 2.286 1.00 0.00 9 CYS A C 8
ATOM 4838 O O . CYS A 1 9 ? -8.722 -1.569 2.137 1.00 0.00 9 CYS A O 8
ATOM 4845 N N . TRP A 1 10 ? -8.310 0.473 2.988 1.00 0.00 10 TRP A N 8
ATOM 4846 C CA . TRP A 1 10 ? -9.609 0.584 3.637 1.00 0.00 10 TRP A CA 8
ATOM 4847 C C . TRP A 1 10 ? -10.672 1.039 2.642 1.00 0.00 10 TRP A C 8
ATOM 4848 O O . TRP A 1 10 ? -11.759 0.463 2.571 1.00 0.00 10 TRP A O 8
ATOM 4869 N N . SER A 1 11 ? -10.349 2.075 1.873 1.00 0.00 11 SER A N 8
ATOM 4870 C CA . SER A 1 11 ? -11.274 2.606 0.880 1.00 0.00 11 SER A CA 8
ATOM 4871 C C . SER A 1 11 ? -11.663 1.529 -0.127 1.00 0.00 11 SER A C 8
ATOM 4872 O O . SER A 1 11 ? -12.693 1.631 -0.795 1.00 0.00 11 SER A O 8
ATOM 4880 N N . HIS A 1 12 ? -10.834 0.496 -0.228 1.00 0.00 12 HIS A N 8
ATOM 4881 C CA . HIS A 1 12 ? -11.088 -0.604 -1.150 1.00 0.00 12 HIS A CA 8
ATOM 4882 C C . HIS A 1 12 ? -11.689 -1.797 -0.415 1.00 0.00 12 HIS A C 8
ATOM 4883 O O . HIS A 1 12 ? -12.247 -2.704 -1.033 1.00 0.00 12 HIS A O 8
ATOM 4898 N N . SER A 1 13 ? -11.573 -1.788 0.910 1.00 0.00 13 SER A N 8
ATOM 4899 C CA . SER A 1 13 ? -12.103 -2.869 1.732 1.00 0.00 13 SER A CA 8
ATOM 4900 C C . SER A 1 13 ? -11.257 -4.131 1.586 1.00 0.00 13 SER A C 8
ATOM 4901 O O . SER A 1 13 ? -11.646 -5.074 0.899 1.00 0.00 13 SER A O 8
ATOM 4909 N N . GLY A 1 14 ? -10.098 -4.139 2.239 1.00 0.00 14 GLY A N 8
ATOM 4910 C CA . GLY A 1 14 ? -9.218 -5.288 2.168 1.00 0.00 14 GLY A CA 8
ATOM 4911 C C . GLY A 1 14 ? -8.840 -5.809 3.540 1.00 0.00 14 GLY A C 8
ATOM 4912 O O . GLY A 1 14 ? -9.492 -5.492 4.534 1.00 0.00 14 GLY A O 8
ATOM 4916 N N . VAL A 1 15 ? -7.783 -6.612 3.594 1.00 0.00 15 VAL A N 8
ATOM 4917 C CA . VAL A 1 15 ? -7.320 -7.180 4.856 1.00 0.00 15 VAL A CA 8
ATOM 4918 C C . VAL A 1 15 ? -5.798 -7.189 4.932 1.00 0.00 15 VAL A C 8
ATOM 4919 O O . VAL A 1 15 ? -5.114 -6.952 3.934 1.00 0.00 15 VAL A O 8
ATOM 4932 N N . CYS A 1 16 ? -5.272 -7.464 6.121 1.00 0.00 16 CYS A N 8
ATOM 4933 C CA . CYS A 1 16 ? -3.830 -7.508 6.331 1.00 0.00 16 CYS A CA 8
ATOM 4934 C C . CYS A 1 16 ? -3.440 -8.728 7.158 1.00 0.00 16 CYS A C 8
ATOM 4935 O O . CYS A 1 16 ? -3.815 -8.845 8.325 1.00 0.00 16 CYS A O 8
ATOM 4942 N N . ARG A 1 17 ? -2.687 -9.636 6.546 1.00 0.00 17 ARG A N 8
ATOM 4943 C CA . ARG A 1 17 ? -2.250 -10.849 7.228 1.00 0.00 17 ARG A CA 8
ATOM 4944 C C . ARG A 1 17 ? -0.743 -11.034 7.099 1.00 0.00 17 ARG A C 8
ATOM 4945 O O . ARG A 1 17 ? -0.024 -10.113 6.712 1.00 0.00 17 ARG A O 8
ATOM 4966 N N . ASP A 1 18 ? -0.269 -12.231 7.429 1.00 0.00 18 ASP A N 8
ATOM 4967 C CA . ASP A 1 18 ? 1.149 -12.540 7.353 1.00 0.00 18 ASP A CA 8
ATOM 4968 C C . ASP A 1 18 ? 1.611 -12.603 5.902 1.00 0.00 18 ASP A C 8
ATOM 4969 O O . ASP A 1 18 ? 0.946 -13.194 5.052 1.00 0.00 18 ASP A O 8
ATOM 4978 N N . LYS A 1 19 ? 2.756 -11.990 5.629 1.00 0.00 19 LYS A N 8
ATOM 4979 C CA . LYS A 1 19 ? 3.313 -11.973 4.282 1.00 0.00 19 LYS A CA 8
ATOM 4980 C C . LYS A 1 19 ? 3.559 -13.389 3.774 1.00 0.00 19 LYS A C 8
ATOM 4981 O O . LYS A 1 19 ? 4.272 -13.592 2.788 1.00 0.00 19 LYS A O 8
ATOM 5000 N N . SER A 1 20 ? 2.964 -14.366 4.450 1.00 0.00 20 SER A N 8
ATOM 5001 C CA . SER A 1 20 ? 3.117 -15.766 4.069 1.00 0.00 20 SER A CA 8
ATOM 5002 C C . SER A 1 20 ? 1.794 -16.511 4.219 1.00 0.00 20 SER A C 8
ATOM 5003 O O . SER A 1 20 ? 1.746 -17.736 4.112 1.00 0.00 20 SER A O 8
ATOM 5011 N N . GLU A 1 21 ? 0.726 -15.761 4.470 1.00 0.00 21 GLU A N 8
ATOM 5012 C CA . GLU A 1 21 ? -0.592 -16.339 4.640 1.00 0.00 21 GLU A CA 8
ATOM 5013 C C . GLU A 1 21 ? -0.795 -17.523 3.712 1.00 0.00 21 GLU A C 8
ATOM 5014 O O . GLU A 1 21 ? -0.244 -17.580 2.612 1.00 0.00 21 GLU A O 8
ATOM 5026 N N . ARG A 1 22 ? -1.588 -18.466 4.179 1.00 0.00 22 ARG A N 8
ATOM 5027 C CA . ARG A 1 22 ? -1.887 -19.675 3.428 1.00 0.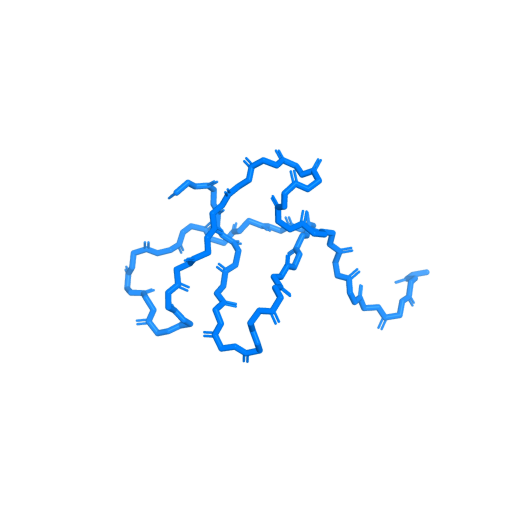00 22 ARG A CA 8
ATOM 5028 C C . ARG A 1 22 ? -3.065 -19.469 2.482 1.00 0.00 22 ARG A C 8
ATOM 5029 O O . ARG A 1 22 ? -3.268 -20.247 1.548 1.00 0.00 22 ARG A O 8
ATOM 5050 N N . ASN A 1 23 ? -3.838 -18.422 2.731 1.00 0.00 23 ASN A N 8
ATOM 5051 C CA . ASN A 1 23 ? -4.999 -18.119 1.901 1.00 0.00 23 ASN A CA 8
ATOM 5052 C C . ASN A 1 23 ? -5.152 -16.616 1.705 1.00 0.00 23 ASN A C 8
ATOM 5053 O O . ASN A 1 23 ? -6.253 -16.075 1.800 1.00 0.00 23 ASN A O 8
ATOM 5064 N N . CYS A 1 24 ? -4.039 -15.944 1.431 1.00 0.00 24 CYS A N 8
ATOM 5065 C CA . CYS A 1 24 ? -4.055 -14.502 1.222 1.00 0.00 24 CYS A CA 8
ATOM 5066 C C . CYS A 1 24 ? -4.100 -14.165 -0.263 1.00 0.00 24 CYS A C 8
ATOM 5067 O O . CYS A 1 24 ? -3.162 -14.454 -1.006 1.00 0.00 24 CYS A O 8
ATOM 5074 N N . LYS A 1 25 ? -5.194 -13.540 -0.686 1.00 0.00 25 LYS A N 8
ATOM 5075 C CA . LYS A 1 25 ? -5.361 -13.152 -2.080 1.00 0.00 25 LYS A CA 8
ATOM 5076 C C . LYS A 1 25 ? -4.668 -11.821 -2.349 1.00 0.00 25 LYS A C 8
ATOM 5077 O O . LYS A 1 25 ? -5.149 -10.764 -1.939 1.00 0.00 25 LYS A O 8
ATOM 5096 N N . PRO A 1 26 ? -3.521 -11.859 -3.043 1.00 0.00 26 PRO A N 8
ATOM 5097 C CA . PRO A 1 26 ? -2.751 -10.658 -3.368 1.00 0.00 26 PRO A CA 8
ATOM 5098 C C . PRO A 1 26 ? -3.634 -9.497 -3.811 1.00 0.00 26 PRO A C 8
ATOM 5099 O O . PRO A 1 26 ? -4.188 -9.509 -4.909 1.00 0.00 26 PRO A O 8
ATOM 5110 N N . MET A 1 27 ? -3.757 -8.492 -2.947 1.00 0.00 27 MET A N 8
ATOM 5111 C CA . MET A 1 27 ? -4.572 -7.321 -3.251 1.00 0.00 27 MET A CA 8
ATOM 5112 C C . MET A 1 27 ? -3.691 -6.133 -3.632 1.00 0.00 27 MET A C 8
ATOM 5113 O O . MET A 1 27 ? -3.429 -5.255 -2.809 1.00 0.00 27 MET A O 8
ATOM 5127 N N . ALA A 1 28 ? -3.240 -6.113 -4.881 1.00 0.00 28 ALA A N 8
ATOM 5128 C CA . ALA A 1 28 ? -2.392 -5.037 -5.368 1.00 0.00 28 ALA A CA 8
ATOM 5129 C C . ALA A 1 28 ? -3.049 -3.681 -5.150 1.00 0.00 28 ALA A C 8
ATOM 5130 O O . ALA A 1 28 ? -4.077 -3.579 -4.480 1.00 0.00 28 ALA A O 8
ATOM 5137 N N . TRP A 1 29 ? -2.454 -2.646 -5.727 1.00 0.00 29 TRP A N 8
ATOM 5138 C CA . TRP A 1 29 ? -2.978 -1.298 -5.608 1.00 0.00 29 TRP A CA 8
ATOM 5139 C C . TRP A 1 29 ? -3.488 -1.026 -4.198 1.00 0.00 29 TRP A C 8
ATOM 5140 O O . TRP A 1 29 ? -4.695 -0.974 -3.963 1.00 0.00 29 TRP A O 8
ATOM 5161 N N . THR A 1 30 ? -2.559 -0.849 -3.266 1.00 0.00 30 THR A N 8
ATOM 5162 C CA . THR A 1 30 ? -2.911 -0.578 -1.876 1.00 0.00 30 THR A CA 8
ATOM 5163 C C . THR A 1 30 ? -1.747 -0.887 -0.943 1.00 0.00 30 THR A C 8
ATOM 5164 O O . THR A 1 30 ? -0.858 -1.671 -1.278 1.00 0.00 30 THR A O 8
ATOM 5175 N N . TYR A 1 31 ? -1.760 -0.268 0.232 1.00 0.00 31 TYR A N 8
ATOM 5176 C CA . TYR A 1 31 ? -0.712 -0.479 1.223 1.00 0.00 31 TYR A CA 8
ATOM 5177 C C . TYR A 1 31 ? -1.317 -0.679 2.610 1.00 0.00 31 TYR A C 8
ATOM 5178 O O . TYR A 1 31 ? -2.402 -0.173 2.901 1.00 0.00 31 TYR A O 8
ATOM 5196 N N . CYS A 1 32 ? -0.614 -1.420 3.460 1.00 0.00 32 CYS A N 8
ATOM 5197 C CA . CYS A 1 32 ? -1.092 -1.686 4.811 1.00 0.00 32 CYS A CA 8
ATOM 5198 C C . CYS A 1 32 ? -0.408 -0.778 5.827 1.00 0.00 32 CYS A C 8
ATOM 5199 O O . CYS A 1 32 ? 0.451 0.031 5.476 1.00 0.00 32 CYS A O 8
ATOM 5206 N N . GLU A 1 33 ? -0.801 -0.917 7.090 1.00 0.00 33 GLU A N 8
ATOM 5207 C CA . GLU A 1 33 ? -0.229 -0.112 8.163 1.00 0.00 33 GLU A CA 8
ATOM 5208 C C . GLU A 1 33 ? 1.135 -0.650 8.582 1.00 0.00 33 GLU A C 8
ATOM 5209 O O . GLU A 1 33 ? 2.050 0.117 8.887 1.00 0.00 33 GLU A O 8
ATOM 5221 N N . ASN A 1 34 ? 1.265 -1.972 8.594 1.00 0.00 34 ASN A N 8
ATOM 5222 C CA . ASN A 1 34 ? 2.517 -2.613 8.975 1.00 0.00 34 ASN A CA 8
ATOM 5223 C C . ASN A 1 34 ? 3.391 -2.876 7.753 1.00 0.00 34 ASN A C 8
ATOM 5224 O O . ASN A 1 34 ? 2.898 -3.288 6.702 1.00 0.00 34 ASN A O 8
ATOM 5235 N N . ARG A 1 35 ? 4.690 -2.635 7.897 1.00 0.00 35 ARG A N 8
ATOM 5236 C CA . ARG A 1 35 ? 5.633 -2.844 6.806 1.00 0.00 35 ARG A CA 8
ATOM 5237 C C . ARG A 1 35 ? 6.050 -4.309 6.721 1.00 0.00 35 ARG A C 8
ATOM 5238 O O . ARG A 1 35 ? 7.039 -4.646 6.072 1.00 0.00 35 ARG A O 8
ATOM 5259 N N . ASN A 1 36 ? 5.287 -5.174 7.384 1.00 0.00 36 ASN A N 8
ATOM 5260 C CA . ASN A 1 36 ? 5.579 -6.601 7.386 1.00 0.00 36 ASN A CA 8
ATOM 5261 C C . ASN A 1 36 ? 4.325 -7.408 7.067 1.00 0.00 36 ASN A C 8
ATOM 5262 O O . ASN A 1 36 ? 4.398 -8.607 6.794 1.00 0.00 36 ASN A O 8
ATOM 5273 N N . GLN A 1 37 ? 3.176 -6.742 7.105 1.00 0.00 37 GLN A N 8
ATOM 5274 C CA . GLN A 1 37 ? 1.905 -7.394 6.821 1.00 0.00 37 GLN A CA 8
ATOM 5275 C C . GLN A 1 37 ? 1.440 -7.085 5.400 1.00 0.00 37 GLN A C 8
ATOM 5276 O O . GLN A 1 37 ? 1.706 -6.007 4.870 1.00 0.0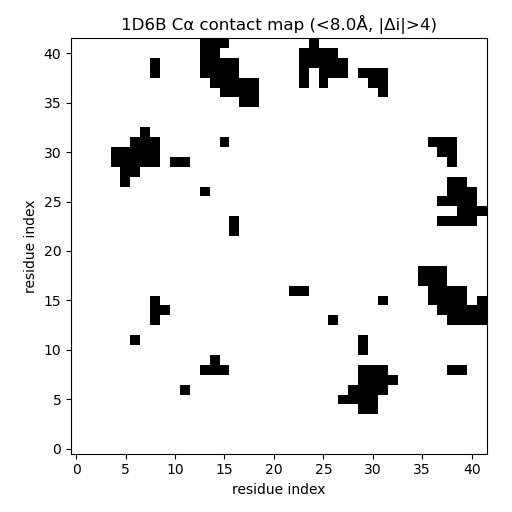0 37 GLN A O 8
ATOM 5290 N N . LYS A 1 38 ? 0.751 -8.043 4.788 1.00 0.00 38 LYS A N 8
ATOM 5291 C CA . LYS A 1 38 ? 0.255 -7.877 3.427 1.00 0.00 38 LYS A CA 8
ATOM 5292 C C . LYS A 1 38 ? -1.231 -7.537 3.418 1.00 0.00 38 LYS A C 8
ATOM 5293 O O . LYS A 1 38 ? -1.925 -7.705 4.420 1.00 0.00 38 LYS A O 8
ATOM 5312 N N . CYS A 1 39 ? -1.714 -7.067 2.271 1.00 0.00 39 CYS A N 8
ATOM 5313 C CA . CYS A 1 39 ? -3.120 -6.715 2.118 1.00 0.00 39 CYS A CA 8
ATOM 5314 C C . CYS A 1 39 ? -3.745 -7.518 0.989 1.00 0.00 39 CYS A C 8
ATOM 5315 O O . CYS A 1 39 ? -3.354 -7.396 -0.174 1.00 0.00 39 CYS A O 8
ATOM 5322 N N . CYS A 1 40 ? -4.708 -8.350 1.344 1.00 0.00 40 CYS A N 8
ATOM 5323 C CA . CYS A 1 40 ? -5.388 -9.193 0.376 1.00 0.00 40 CYS A CA 8
ATOM 5324 C C . CYS A 1 40 ? -6.834 -8.752 0.176 1.00 0.00 40 CYS A C 8
ATOM 5325 O O . CYS A 1 40 ? -7.302 -7.808 0.816 1.00 0.00 40 CYS A O 8
ATOM 5332 N N . GLU A 1 41 ? -7.538 -9.441 -0.715 1.00 0.00 41 GLU A N 8
ATOM 5333 C CA . GLU A 1 41 ? -8.931 -9.125 -1.002 1.00 0.00 41 GLU A CA 8
ATOM 5334 C C . GLU A 1 41 ? -9.773 -9.170 0.269 1.00 0.00 41 GLU A C 8
ATOM 5335 O O . GLU A 1 41 ? -10.306 -8.152 0.709 1.00 0.00 41 GLU A O 8
ATOM 5347 N N . TYR A 1 42 ? -9.888 -10.357 0.852 1.00 0.00 42 TYR A N 8
ATOM 5348 C CA . TYR A 1 42 ? -10.665 -10.536 2.071 1.00 0.00 42 TYR A CA 8
ATOM 5349 C C . TYR A 1 42 ? -9.964 -11.493 3.030 1.00 0.00 42 TYR A C 8
ATOM 5350 O O . TYR A 1 42 ? -8.737 -11.355 3.212 1.00 0.00 42 TYR A O 8
ATOM 5369 N N . ILE A 1 1 ? 4.755 11.598 -11.234 1.00 0.00 1 ILE A N 9
ATOM 5370 C CA . ILE A 1 1 ? 4.036 12.254 -10.112 1.00 0.00 1 ILE A CA 9
ATOM 5371 C C . ILE A 1 1 ? 4.526 11.732 -8.766 1.00 0.00 1 ILE A C 9
ATOM 5372 O O . ILE A 1 1 ? 3.980 12.078 -7.718 1.00 0.00 1 ILE A O 9
ATOM 5390 N N . MET A 1 2 ? 5.559 10.898 -8.804 1.00 0.00 2 MET A N 9
ATOM 5391 C CA . MET A 1 2 ? 6.126 10.328 -7.586 1.00 0.00 2 MET A CA 9
ATOM 5392 C C . MET A 1 2 ? 5.093 10.293 -6.463 1.00 0.00 2 MET A C 9
ATOM 5393 O O . MET A 1 2 ? 4.989 11.233 -5.675 1.00 0.00 2 MET A O 9
ATOM 5407 N N . PHE A 1 3 ? 4.333 9.206 -6.398 1.00 0.00 3 PHE A N 9
ATOM 5408 C CA . PHE A 1 3 ? 3.310 9.048 -5.369 1.00 0.00 3 PHE A CA 9
ATOM 5409 C C . PHE A 1 3 ? 3.551 7.780 -4.557 1.00 0.00 3 PHE A C 9
ATOM 5410 O O . PHE A 1 3 ? 2.608 7.162 -4.060 1.00 0.00 3 PHE A O 9
ATOM 5427 N N . PHE A 1 4 ? 4.817 7.396 -4.428 1.00 0.00 4 PHE A N 9
ATOM 5428 C CA . PHE A 1 4 ? 5.183 6.202 -3.678 1.00 0.00 4 PHE A CA 9
ATOM 5429 C C . PHE A 1 4 ? 4.152 5.900 -2.595 1.00 0.00 4 PHE A C 9
ATOM 5430 O O . PHE A 1 4 ? 4.289 6.342 -1.454 1.00 0.00 4 PHE A O 9
ATOM 5447 N N . GLU A 1 5 ? 3.121 5.144 -2.959 1.00 0.00 5 GLU A N 9
ATOM 5448 C CA . GLU A 1 5 ? 2.068 4.786 -2.015 1.00 0.00 5 GLU A CA 9
ATOM 5449 C C . GLU A 1 5 ? 0.903 4.111 -2.731 1.00 0.00 5 GLU A C 9
ATOM 5450 O O . GLU A 1 5 ? 0.276 4.701 -3.610 1.00 0.00 5 GLU A O 9
ATOM 5462 N N . MET A 1 6 ? 0.615 2.872 -2.346 1.00 0.00 6 MET A N 9
ATOM 5463 C CA . MET A 1 6 ? -0.476 2.117 -2.949 1.00 0.00 6 MET A CA 9
ATOM 5464 C C . MET A 1 6 ? -1.826 2.708 -2.559 1.00 0.00 6 MET A C 9
ATOM 5465 O O . MET A 1 6 ? -2.115 3.870 -2.850 1.00 0.00 6 MET A O 9
ATOM 5479 N N . GLN A 1 7 ? -2.650 1.901 -1.899 1.00 0.00 7 GLN A N 9
ATOM 5480 C CA . GLN A 1 7 ? -3.971 2.343 -1.466 1.00 0.00 7 GLN A CA 9
ATOM 5481 C C . GLN A 1 7 ? -4.364 1.666 -0.156 1.00 0.00 7 GLN A C 9
ATOM 5482 O O . GLN A 1 7 ? -4.761 0.500 -0.143 1.00 0.00 7 GLN A O 9
ATOM 5496 N N . ALA A 1 8 ? -4.251 2.406 0.942 1.00 0.00 8 ALA A N 9
ATOM 5497 C CA . ALA A 1 8 ? -4.593 1.875 2.257 1.00 0.00 8 ALA A CA 9
ATOM 5498 C C . ALA A 1 8 ? -5.570 0.713 2.146 1.00 0.00 8 ALA A C 9
ATOM 5499 O O . ALA A 1 8 ? -6.757 0.909 1.878 1.00 0.00 8 ALA A O 9
ATOM 5506 N N . CYS A 1 9 ? -5.067 -0.498 2.354 1.00 0.00 9 CYS A N 9
ATOM 5507 C CA . CYS A 1 9 ? -5.898 -1.694 2.281 1.00 0.00 9 CYS A CA 9
ATOM 5508 C C . CYS A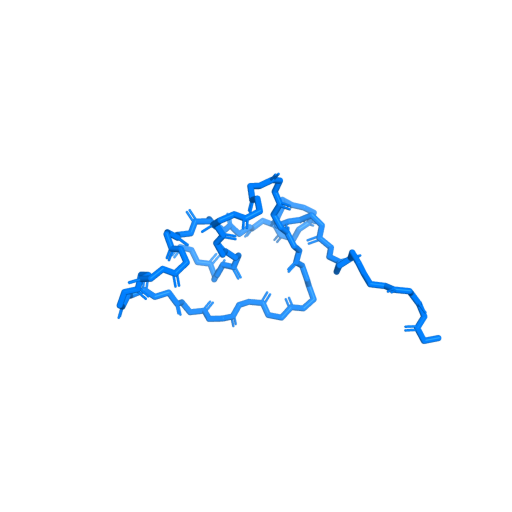 1 9 ? -7.334 -1.376 2.679 1.00 0.00 9 CYS A C 9
ATOM 5509 O O . CYS A 1 9 ? -8.276 -2.019 2.218 1.00 0.00 9 CYS A O 9
ATOM 5516 N N . TRP A 1 10 ? -7.490 -0.377 3.542 1.00 0.00 10 TRP A N 9
ATOM 5517 C CA . TRP A 1 10 ? -8.807 0.032 4.009 1.00 0.00 10 TRP A CA 9
ATOM 5518 C C . TRP A 1 10 ? -9.529 0.851 2.943 1.00 0.00 10 TRP A C 9
ATOM 5519 O O . TRP A 1 10 ? -10.674 0.563 2.593 1.00 0.00 10 TRP A O 9
ATOM 5540 N N . SER A 1 11 ? -8.851 1.873 2.433 1.00 0.00 11 SER A N 9
ATOM 5541 C CA . SER A 1 11 ? -9.422 2.738 1.407 1.00 0.00 11 SER A CA 9
ATOM 5542 C C . SER A 1 11 ? -10.130 1.918 0.333 1.00 0.00 11 SER A C 9
ATOM 5543 O O . SER A 1 11 ? -11.068 2.394 -0.306 1.00 0.00 11 SER A O 9
ATOM 5551 N N . HIS A 1 12 ? -9.674 0.685 0.140 1.00 0.00 12 HIS A N 9
ATOM 5552 C CA . HIS A 1 12 ? -10.264 -0.199 -0.859 1.00 0.00 12 HIS A CA 9
ATOM 5553 C C . HIS A 1 12 ? -11.225 -1.190 -0.211 1.00 0.00 12 HIS A C 9
ATOM 5554 O O . HIS A 1 12 ? -12.146 -1.690 -0.857 1.00 0.00 12 HIS A O 9
ATOM 5569 N N . SER A 1 13 ? -11.005 -1.469 1.070 1.00 0.00 13 SER A N 9
ATOM 5570 C CA . SER A 1 13 ? -11.853 -2.401 1.805 1.00 0.00 13 SER A CA 9
ATOM 5571 C C . SER A 1 13 ? -11.409 -3.841 1.570 1.00 0.00 13 SER A C 9
ATOM 5572 O O . SER A 1 13 ? -12.146 -4.642 0.995 1.00 0.00 13 SER A O 9
ATOM 5580 N N . GLY A 1 14 ? -10.201 -4.164 2.021 1.00 0.00 14 GLY A N 9
ATOM 5581 C CA . GLY A 1 14 ? -9.681 -5.508 1.851 1.00 0.00 14 GLY A CA 9
ATOM 5582 C C . GLY A 1 14 ? -9.254 -6.135 3.163 1.00 0.00 14 GLY A C 9
ATOM 5583 O O . GLY A 1 14 ? -9.905 -5.944 4.190 1.00 0.00 14 GLY A O 9
ATOM 5587 N N . VAL A 1 15 ? -8.157 -6.884 3.130 1.00 0.00 15 VAL A N 9
ATOM 5588 C CA . VAL A 1 15 ? -7.644 -7.541 4.325 1.00 0.00 15 VAL A CA 9
ATOM 5589 C C . VAL A 1 15 ? -6.124 -7.435 4.403 1.00 0.00 15 VAL A C 9
ATOM 5590 O O . VAL A 1 15 ? -5.460 -7.164 3.403 1.00 0.00 15 VAL A O 9
ATOM 5603 N N . CYS A 1 16 ? -5.581 -7.652 5.597 1.00 0.00 16 CYS A N 9
ATOM 5604 C CA . CYS A 1 16 ? -4.139 -7.581 5.806 1.00 0.00 16 CYS A CA 9
ATOM 5605 C C . CYS A 1 16 ? -3.683 -8.631 6.814 1.00 0.00 16 CYS A C 9
ATOM 5606 O O . CYS A 1 16 ? -4.125 -8.635 7.962 1.00 0.00 16 CYS A O 9
ATOM 5613 N N . ARG A 1 17 ? -2.799 -9.519 6.375 1.00 0.00 17 ARG A N 9
ATOM 5614 C CA . ARG A 1 17 ? -2.284 -10.574 7.239 1.00 0.00 17 ARG A CA 9
ATOM 5615 C C . ARG A 1 17 ? -0.781 -10.751 7.048 1.00 0.00 17 ARG A C 9
ATOM 5616 O O . ARG A 1 17 ? -0.141 -9.983 6.330 1.00 0.00 17 ARG A O 9
ATOM 5637 N N . ASP A 1 18 ? -0.224 -11.769 7.697 1.00 0.00 18 ASP A N 9
ATOM 5638 C CA . ASP A 1 18 ? 1.203 -12.048 7.600 1.00 0.00 18 ASP A CA 9
ATOM 5639 C C . ASP A 1 18 ? 1.555 -12.607 6.226 1.00 0.00 18 ASP A C 9
ATOM 5640 O O . ASP A 1 18 ? 1.000 -13.619 5.794 1.00 0.00 18 ASP A O 9
ATOM 5649 N N . LYS A 1 19 ? 2.479 -11.943 5.541 1.00 0.00 19 LYS A N 9
ATOM 5650 C CA . LYS A 1 19 ? 2.906 -12.372 4.215 1.00 0.00 19 LYS A CA 9
ATOM 5651 C C . LYS A 1 19 ? 2.960 -13.895 4.125 1.00 0.00 19 LYS A C 9
ATOM 5652 O O . LYS A 1 19 ? 2.450 -14.489 3.177 1.00 0.00 19 LYS A O 9
ATOM 5671 N N . SER A 1 20 ? 3.585 -14.517 5.118 1.00 0.00 20 SER A N 9
ATOM 5672 C CA . SER A 1 20 ? 3.709 -15.970 5.154 1.00 0.00 20 SER A CA 9
ATOM 5673 C C . SER A 1 20 ? 2.338 -16.635 5.186 1.00 0.00 20 SER A C 9
ATOM 5674 O O . SER A 1 20 ? 2.227 -17.840 5.411 1.00 0.00 20 SER A O 9
ATOM 5682 N N . GLU A 1 21 ? 1.296 -15.843 4.964 1.00 0.00 21 GLU A N 9
ATOM 5683 C CA . GLU A 1 21 ? -0.061 -16.353 4.969 1.00 0.00 21 GLU A CA 9
ATOM 5684 C C . GLU A 1 21 ? -0.330 -17.186 3.730 1.00 0.00 21 GLU A C 9
ATOM 5685 O O . GLU A 1 21 ? 0.268 -16.978 2.673 1.00 0.00 21 GLU A O 9
ATOM 5697 N N . ARG A 1 22 ? -1.229 -18.132 3.884 1.00 0.00 22 ARG A N 9
ATOM 5698 C CA . ARG A 1 22 ? -1.606 -19.030 2.810 1.00 0.00 22 ARG A CA 9
ATOM 5699 C C . ARG A 1 22 ? -2.951 -18.640 2.207 1.00 0.00 22 ARG A C 9
ATOM 5700 O O . ARG A 1 22 ? -3.326 -19.123 1.140 1.00 0.00 22 ARG A O 9
ATOM 5721 N N . ASN A 1 23 ? -3.675 -17.770 2.900 1.00 0.00 23 ASN A N 9
ATOM 5722 C CA . ASN A 1 23 ? -4.981 -17.322 2.432 1.00 0.00 23 ASN A CA 9
ATOM 5723 C C . ASN A 1 23 ? -5.045 -15.803 2.343 1.00 0.00 23 ASN A C 9
ATOM 5724 O O . ASN A 1 23 ? -5.813 -15.159 3.056 1.00 0.00 23 ASN A O 9
ATOM 5735 N N . CYS A 1 24 ? -4.236 -15.233 1.456 1.00 0.00 24 CYS A N 9
ATOM 5736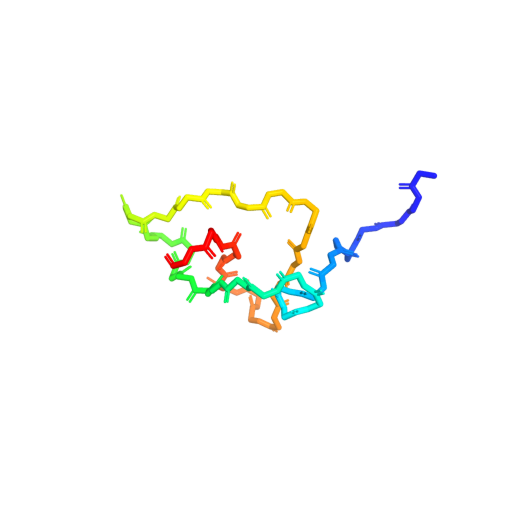 C CA . CYS A 1 24 ? -4.207 -13.787 1.270 1.00 0.00 24 CYS A CA 9
ATOM 5737 C C . CYS A 1 24 ? -4.291 -13.427 -0.209 1.00 0.00 24 CYS A C 9
ATOM 5738 O O . CYS A 1 24 ? -3.274 -13.345 -0.899 1.00 0.00 24 CYS A O 9
ATOM 5745 N N . LYS A 1 25 ? -5.512 -13.211 -0.691 1.00 0.00 25 LYS A N 9
ATOM 5746 C CA . LYS A 1 25 ? -5.730 -12.860 -2.089 1.00 0.00 25 LYS A CA 9
ATOM 5747 C C . LYS A 1 25 ? -4.845 -11.686 -2.496 1.00 0.00 25 LYS A C 9
ATOM 5748 O O . LYS A 1 25 ? -5.163 -10.529 -2.224 1.00 0.00 25 LYS A O 9
ATOM 5767 N N . PRO A 1 26 ? -3.717 -11.974 -3.158 1.00 0.00 26 PRO A N 9
ATOM 5768 C CA . PRO A 1 26 ? -2.778 -10.946 -3.608 1.00 0.00 26 PRO A CA 9
ATOM 5769 C C . PRO A 1 26 ? -3.485 -9.730 -4.197 1.00 0.00 26 PRO A C 9
ATOM 5770 O O . PRO A 1 26 ? -3.804 -9.699 -5.386 1.00 0.00 26 PRO A O 9
ATOM 5781 N N . MET A 1 27 ? -3.726 -8.728 -3.357 1.00 0.00 27 MET A N 9
ATOM 5782 C CA . MET A 1 27 ? -4.395 -7.507 -3.794 1.00 0.00 27 MET A CA 9
ATOM 5783 C C . MET A 1 27 ? -3.387 -6.380 -4.001 1.00 0.00 27 MET A C 9
ATOM 5784 O O . MET A 1 27 ? -2.812 -5.865 -3.043 1.00 0.00 27 MET A O 9
ATOM 5798 N N . ALA A 1 28 ? -3.177 -6.005 -5.259 1.00 0.00 28 ALA A N 9
ATOM 5799 C CA . ALA A 1 28 ? -2.242 -4.941 -5.592 1.00 0.00 28 ALA A CA 9
ATOM 5800 C C . ALA A 1 28 ? -2.826 -3.573 -5.265 1.00 0.00 28 ALA A C 9
ATOM 5801 O O . ALA A 1 28 ? -3.938 -3.469 -4.747 1.00 0.00 28 ALA A O 9
ATOM 5808 N N . TRP A 1 29 ? -2.073 -2.527 -5.581 1.00 0.00 29 TRP A N 9
ATOM 5809 C CA . TRP A 1 29 ? -2.510 -1.166 -5.333 1.00 0.00 29 TRP A CA 9
ATOM 5810 C C . TRP A 1 29 ? -3.267 -1.063 -4.015 1.00 0.00 29 TRP A C 9
ATOM 5811 O O . TRP A 1 29 ? -4.488 -0.906 -3.995 1.00 0.00 29 TRP A O 9
ATOM 5832 N N . THR A 1 30 ? -2.529 -1.150 -2.915 1.00 0.00 30 THR A N 9
ATOM 5833 C CA . THR A 1 30 ? -3.119 -1.067 -1.584 1.00 0.00 30 THR A CA 9
ATOM 5834 C C . THR A 1 30 ? -2.079 -1.373 -0.511 1.00 0.00 30 THR A C 9
ATOM 5835 O O . THR A 1 30 ? -1.302 -2.320 -0.637 1.00 0.00 30 THR A O 9
ATOM 5846 N N . TYR A 1 31 ? -2.067 -0.564 0.544 1.00 0.00 31 TYR A N 9
ATOM 5847 C CA . TYR A 1 31 ? -1.120 -0.751 1.637 1.00 0.00 31 TYR A CA 9
ATOM 5848 C C . TYR A 1 31 ? -1.810 -0.598 2.989 1.00 0.00 31 TYR A C 9
ATOM 5849 O O . TYR A 1 31 ? -2.732 0.205 3.139 1.00 0.00 31 TYR A O 9
ATOM 5867 N N . CYS A 1 32 ? -1.360 -1.374 3.970 1.00 0.00 32 CYS A N 9
ATOM 5868 C CA . CYS A 1 32 ? -1.935 -1.323 5.308 1.00 0.00 32 CYS A CA 9
ATOM 5869 C C . CYS A 1 32 ? -1.051 -0.517 6.254 1.00 0.00 32 CYS A C 9
ATOM 5870 O O . CYS A 1 32 ? -0.033 0.040 5.842 1.00 0.00 32 CYS A O 9
ATOM 5877 N N . GLU A 1 33 ? -1.446 -0.459 7.523 1.00 0.00 33 GLU A N 9
ATOM 5878 C CA . GLU A 1 33 ? -0.690 0.280 8.525 1.00 0.00 33 GLU A CA 9
ATOM 5879 C C . GLU A 1 33 ? 0.670 -0.364 8.770 1.00 0.00 33 GLU A C 9
ATOM 5880 O O . GLU A 1 33 ? 1.572 0.258 9.330 1.00 0.00 33 GLU A O 9
ATOM 5892 N N . ASN A 1 34 ? 0.812 -1.617 8.346 1.00 0.00 34 ASN A N 9
ATOM 5893 C CA . ASN A 1 34 ? 2.063 -2.345 8.522 1.00 0.00 34 ASN A CA 9
ATOM 5894 C C . ASN A 1 34 ? 2.831 -2.434 7.207 1.00 0.00 34 ASN A C 9
ATOM 5895 O O . ASN A 1 34 ? 2.279 -2.821 6.178 1.00 0.00 34 ASN A O 9
ATOM 5906 N N . ARG A 1 35 ? 4.111 -2.078 7.252 1.00 0.00 35 ARG A N 9
ATOM 5907 C CA . ARG A 1 35 ? 4.958 -2.119 6.067 1.00 0.00 35 ARG A CA 9
ATOM 5908 C C . ARG A 1 35 ? 5.532 -3.517 5.861 1.00 0.00 35 ARG A C 9
ATOM 5909 O O . ARG A 1 35 ? 6.469 -3.706 5.085 1.00 0.00 35 ARG A O 9
ATOM 5930 N N . ASN A 1 36 ? 4.963 -4.491 6.562 1.00 0.00 36 ASN A N 9
ATOM 5931 C CA . ASN A 1 36 ? 5.415 -5.873 6.461 1.00 0.00 36 ASN A CA 9
ATOM 5932 C C . ASN A 1 36 ? 4.233 -6.816 6.268 1.00 0.00 36 ASN A C 9
ATOM 5933 O O . ASN A 1 36 ? 4.409 -8.029 6.135 1.00 0.00 36 ASN A O 9
ATOM 5944 N N . GLN A 1 37 ? 3.030 -6.253 6.257 1.00 0.00 37 GLN A N 9
ATOM 5945 C CA . GLN A 1 37 ? 1.816 -7.043 6.084 1.00 0.00 37 GLN A CA 9
ATOM 5946 C C . GLN A 1 37 ? 1.316 -6.968 4.644 1.00 0.00 37 GLN A C 9
ATOM 5947 O O . GLN A 1 37 ? 1.617 -6.021 3.919 1.00 0.00 37 GLN A O 9
ATOM 5961 N N . LYS A 1 38 ? 0.552 -7.979 4.237 1.00 0.00 38 LYS A N 9
ATOM 5962 C CA . LYS A 1 38 ? 0.009 -8.032 2.887 1.00 0.00 38 LYS A CA 9
ATOM 5963 C C . LYS A 1 38 ? -1.483 -7.718 2.883 1.00 0.00 38 LYS A C 9
ATOM 5964 O O . LYS A 1 38 ? -2.177 -7.933 3.879 1.00 0.00 38 LYS A O 9
ATOM 5983 N N . CYS A 1 39 ? -1.971 -7.209 1.756 1.00 0.00 39 CYS A N 9
ATOM 5984 C CA . CYS A 1 39 ? -3.382 -6.867 1.619 1.00 0.00 39 CYS A CA 9
ATOM 5985 C C . CYS A 1 39 ? -4.045 -7.713 0.540 1.00 0.00 39 CYS A C 9
ATOM 5986 O O . CYS A 1 39 ? -3.796 -7.531 -0.652 1.00 0.00 39 CYS A O 9
ATOM 5993 N N . CYS A 1 40 ? -4.887 -8.642 0.970 1.00 0.00 40 CYS A N 9
ATOM 5994 C CA . CYS A 1 40 ? -5.587 -9.526 0.057 1.00 0.00 40 CYS A CA 9
ATOM 5995 C C . CYS A 1 40 ? -7.016 -9.050 -0.179 1.00 0.00 40 CYS A C 9
ATOM 5996 O O . CYS A 1 40 ? -7.494 -8.133 0.490 1.00 0.00 40 CYS A O 9
ATOM 6003 N N . GLU A 1 41 ? -7.696 -9.677 -1.135 1.00 0.00 41 GLU A N 9
ATOM 6004 C CA . GLU A 1 41 ? -9.071 -9.319 -1.458 1.00 0.00 41 GLU A CA 9
ATOM 6005 C C . GLU A 1 41 ? -9.954 -9.376 -0.216 1.00 0.00 41 GLU A C 9
ATOM 6006 O O . GLU A 1 41 ? -10.419 -8.348 0.277 1.00 0.00 41 GLU A O 9
ATOM 6018 N N . TYR A 1 42 ? -10.177 -10.586 0.288 1.00 0.00 42 TYR A N 9
ATOM 6019 C CA . TYR A 1 42 ? -11.002 -10.778 1.475 1.00 0.00 42 TYR A CA 9
ATOM 6020 C C . TYR A 1 42 ? -10.272 -11.627 2.511 1.00 0.00 42 TYR A C 9
ATOM 6021 O O . TYR A 1 42 ? -10.845 -12.645 2.949 1.00 0.00 42 TYR A O 9
ATOM 6040 N N . ILE A 1 1 ? 10.879 11.695 -0.155 1.00 0.00 1 ILE A N 10
ATOM 6041 C CA . ILE A 1 1 ? 9.445 11.338 0.008 1.00 0.00 1 ILE A CA 10
ATOM 6042 C C . ILE A 1 1 ? 9.198 9.877 -0.352 1.00 0.00 1 ILE A C 10
ATOM 6043 O O . ILE A 1 1 ? 9.659 9.397 -1.388 1.00 0.00 1 ILE A O 10
ATOM 6061 N N . MET A 1 2 ? 8.468 9.176 0.509 1.00 0.00 2 MET A N 10
ATOM 6062 C CA . MET A 1 2 ? 8.159 7.770 0.281 1.00 0.00 2 MET A CA 10
ATOM 6063 C C . MET A 1 2 ? 7.342 7.591 -0.995 1.00 0.00 2 MET A C 10
ATOM 6064 O O . MET A 1 2 ? 6.590 8.483 -1.393 1.00 0.00 2 MET A O 10
ATOM 6078 N N . PHE A 1 3 ? 7.493 6.433 -1.631 1.00 0.00 3 PHE A N 10
ATOM 6079 C CA . PHE A 1 3 ? 6.770 6.138 -2.863 1.00 0.00 3 PHE A CA 10
ATOM 6080 C C . PHE A 1 3 ? 5.777 4.998 -2.652 1.00 0.00 3 PHE A C 10
ATOM 6081 O O . PHE A 1 3 ? 4.806 4.860 -3.394 1.00 0.00 3 PHE A O 10
ATOM 6098 N N . PHE A 1 4 ? 6.033 4.179 -1.636 1.00 0.00 4 PHE A N 10
ATOM 6099 C CA . PHE A 1 4 ? 5.167 3.047 -1.329 1.00 0.00 4 PHE A CA 10
ATOM 6100 C C . PHE A 1 4 ? 3.834 3.511 -0.750 1.00 0.00 4 PHE A C 10
ATOM 6101 O O . PHE A 1 4 ? 3.280 2.873 0.145 1.00 0.00 4 PHE A O 10
ATOM 6118 N N . GLU A 1 5 ? 3.320 4.620 -1.271 1.00 0.00 5 GLU A N 10
ATOM 6119 C CA . GLU A 1 5 ? 2.047 5.161 -0.806 1.00 0.00 5 GLU A CA 10
ATOM 6120 C C . GLU A 1 5 ? 0.920 4.777 -1.760 1.00 0.00 5 GLU A C 10
ATOM 6121 O O . GLU A 1 5 ? 0.246 5.640 -2.322 1.00 0.00 5 GLU A O 10
ATOM 6133 N N . MET A 1 6 ? 0.726 3.474 -1.938 1.00 0.00 6 MET A N 10
ATOM 6134 C CA . MET A 1 6 ? -0.314 2.969 -2.829 1.00 0.00 6 MET A CA 10
ATOM 6135 C C . MET A 1 6 ? -1.695 3.447 -2.389 1.00 0.00 6 MET A C 10
ATOM 6136 O O . MET A 1 6 ? -2.000 4.638 -2.450 1.00 0.00 6 MET A O 10
ATOM 6150 N N . GLN A 1 7 ? -2.529 2.509 -1.952 1.00 0.00 7 GLN A N 10
ATOM 6151 C CA . GLN A 1 7 ? -3.880 2.832 -1.508 1.00 0.00 7 GLN A CA 10
ATOM 6152 C C . GLN A 1 7 ? -4.291 1.962 -0.326 1.00 0.00 7 GLN A C 10
ATOM 6153 O O . GLN A 1 7 ? -4.542 0.766 -0.479 1.00 0.00 7 GLN A O 10
ATOM 6167 N N . ALA A 1 8 ? -4.361 2.568 0.855 1.00 0.00 8 ALA A N 10
ATOM 6168 C CA . ALA A 1 8 ? -4.742 1.848 2.065 1.00 0.00 8 ALA A CA 10
ATOM 6169 C C . ALA A 1 8 ? -5.560 0.605 1.734 1.00 0.00 8 ALA A C 10
ATOM 6170 O O . ALA A 1 8 ? -6.416 0.629 0.846 1.00 0.00 8 ALA A O 10
ATOM 6177 N N . CYS A 1 9 ? -5.294 -0.479 2.454 1.00 0.00 9 CYS A N 10
ATOM 6178 C CA . CYS A 1 9 ? -6.007 -1.734 2.245 1.00 0.00 9 CYS A CA 10
ATOM 6179 C C . CYS A 1 9 ? -7.486 -1.579 2.577 1.00 0.00 9 CYS A C 10
ATOM 6180 O O . CYS A 1 9 ? -8.335 -2.284 2.032 1.00 0.00 9 CYS A O 10
ATOM 6187 N N . TRP A 1 10 ? -7.784 -0.649 3.479 1.00 0.00 10 TRP A N 10
ATOM 6188 C CA . TRP A 1 10 ? -9.157 -0.396 3.892 1.00 0.00 10 TRP A CA 10
ATOM 6189 C C . TRP A 1 10 ? -9.939 0.297 2.782 1.00 0.00 10 TRP A C 10
ATOM 6190 O O . TRP A 1 10 ? -10.982 -0.190 2.342 1.00 0.00 10 TRP A O 10
ATOM 6211 N N . SER A 1 11 ? -9.429 1.439 2.331 1.00 0.00 11 SER A N 10
ATOM 6212 C CA . SER A 1 11 ? -10.078 2.203 1.273 1.00 0.00 11 SER A CA 10
ATOM 6213 C C . SER A 1 11 ? -10.629 1.280 0.190 1.00 0.00 11 SER A C 10
ATOM 6214 O O . SER A 1 11 ? -11.532 1.654 -0.557 1.00 0.00 11 SER A O 10
ATOM 6222 N N . HIS A 1 12 ? -10.078 0.073 0.111 1.00 0.00 12 HIS A N 10
ATOM 6223 C CA . HIS A 1 12 ? -10.516 -0.902 -0.882 1.00 0.00 12 HIS A CA 10
ATOM 6224 C C . HIS A 1 12 ? -11.125 -2.129 -0.211 1.00 0.00 12 HIS A C 10
ATOM 6225 O O . HIS A 1 12 ? -10.886 -3.262 -0.633 1.00 0.00 12 HIS A O 10
ATOM 6240 N N . SER A 1 13 ? -11.916 -1.898 0.832 1.00 0.00 13 SER A N 10
ATOM 6241 C CA . SER A 1 13 ? -12.560 -2.986 1.557 1.00 0.00 13 SER A CA 10
ATOM 6242 C C . SER A 1 13 ? -11.764 -4.280 1.412 1.00 0.00 13 SER A C 10
ATOM 6243 O O . SER A 1 13 ? -12.262 -5.268 0.874 1.00 0.00 13 SER A O 10
ATOM 6251 N N . GLY A 1 14 ? -10.527 -4.264 1.896 1.00 0.00 14 GLY A N 10
ATOM 6252 C CA . GLY A 1 14 ? -9.685 -5.441 1.812 1.00 0.00 14 GLY A CA 10
ATOM 6253 C C . GLY A 1 14 ? -9.234 -5.922 3.176 1.00 0.00 14 GLY A C 10
ATOM 6254 O O . GLY A 1 14 ? -9.829 -5.566 4.194 1.00 0.00 14 GLY A O 10
ATOM 6258 N N . VAL A 1 15 ? -8.182 -6.730 3.198 1.00 0.00 15 VAL A N 10
ATOM 6259 C CA . VAL A 1 15 ? -7.657 -7.255 4.450 1.00 0.00 15 VAL A CA 10
ATOM 6260 C C . VAL A 1 15 ? -6.132 -7.274 4.446 1.00 0.00 15 VAL A C 10
ATOM 6261 O O . VAL A 1 15 ? -5.501 -6.977 3.431 1.00 0.00 15 VAL A O 10
ATOM 6274 N N . CYS A 1 16 ? -5.547 -7.624 5.586 1.00 0.00 16 CYS A N 10
ATOM 6275 C CA . CYS A 1 16 ? -4.096 -7.681 5.715 1.00 0.00 16 CYS A CA 10
ATOM 6276 C C . CYS A 1 16 ? -3.673 -8.834 6.621 1.00 0.00 16 CYS A C 10
ATOM 6277 O O . CYS A 1 16 ? -4.019 -8.867 7.802 1.00 0.00 16 CYS A O 10
ATOM 6284 N N . ARG A 1 17 ? -2.925 -9.777 6.059 1.00 0.00 17 ARG A N 10
ATOM 6285 C CA . ARG A 1 17 ? -2.455 -10.933 6.816 1.00 0.00 17 ARG A CA 10
ATOM 6286 C C . ARG A 1 17 ? -0.936 -11.051 6.738 1.00 0.00 17 ARG A C 10
ATOM 6287 O O . ARG A 1 17 ? -0.337 -10.798 5.693 1.00 0.00 17 ARG A O 10
ATOM 6308 N N . ASP A 1 18 ? -0.320 -11.439 7.850 1.00 0.00 18 ASP A N 10
ATOM 6309 C CA . ASP A 1 18 ? 1.129 -11.591 7.906 1.00 0.00 18 ASP A CA 10
ATOM 6310 C C . ASP A 1 18 ? 1.684 -11.992 6.544 1.00 0.00 18 ASP A C 10
ATOM 6311 O O . ASP A 1 18 ? 1.226 -12.958 5.936 1.00 0.00 18 ASP A O 10
ATOM 6320 N N . LYS A 1 19 ? 2.676 -11.244 6.071 1.00 0.00 19 LYS A N 10
ATOM 6321 C CA . LYS A 1 19 ? 3.295 -11.525 4.780 1.00 0.00 19 LYS A CA 10
ATOM 6322 C C . LYS A 1 19 ? 3.547 -13.020 4.617 1.00 0.00 19 LYS A C 10
ATOM 6323 O O . LYS A 1 19 ? 3.827 -13.498 3.517 1.00 0.00 19 LYS A O 10
ATOM 6342 N N . SER A 1 20 ? 3.447 -13.752 5.722 1.00 0.00 20 SER A N 10
ATOM 6343 C CA . SER A 1 20 ? 3.668 -15.192 5.709 1.00 0.00 20 SER A CA 10
ATOM 6344 C C . SER A 1 20 ? 2.345 -15.948 5.752 1.00 0.00 20 SER A C 10
ATOM 6345 O O . SER A 1 20 ? 2.298 -17.115 6.143 1.00 0.00 20 SER A O 10
ATOM 6353 N N . GLU A 1 21 ? 1.272 -15.279 5.349 1.00 0.00 21 GLU A N 10
ATOM 6354 C CA . GLU A 1 21 ? -0.047 -15.885 5.341 1.00 0.00 21 GLU A CA 10
ATOM 6355 C C . GLU A 1 21 ? -0.311 -16.584 4.018 1.00 0.00 21 GLU A C 10
ATOM 6356 O O . GLU A 1 21 ? 0.279 -16.252 2.989 1.00 0.00 21 GLU A O 10
ATOM 6368 N N . ARG A 1 22 ? -1.197 -17.557 4.068 1.00 0.00 22 ARG A N 10
ATOM 6369 C CA . ARG A 1 22 ? -1.562 -18.335 2.898 1.00 0.00 22 ARG A CA 10
ATOM 6370 C C . ARG A 1 22 ? -2.924 -17.913 2.361 1.00 0.00 22 ARG A C 10
ATOM 6371 O O . ARG A 1 22 ? -3.284 -18.232 1.228 1.00 0.00 22 ARG A O 10
ATOM 6392 N N . ASN A 1 23 ? -3.679 -17.195 3.184 1.00 0.00 23 ASN A N 10
ATOM 6393 C CA . ASN A 1 23 ? -5.005 -16.729 2.796 1.00 0.00 23 ASN A CA 10
ATOM 6394 C C . ASN A 1 23 ? -5.011 -15.220 2.587 1.00 0.00 23 ASN A C 10
ATOM 6395 O O . ASN A 1 23 ? -5.580 -14.475 3.386 1.00 0.00 23 ASN A O 10
ATOM 6406 N N . CYS A 1 24 ? -4.374 -14.774 1.510 1.00 0.00 24 CYS A N 10
ATOM 6407 C CA . CYS A 1 24 ? -4.305 -13.351 1.198 1.00 0.00 24 CYS A CA 10
ATOM 6408 C C . CYS A 1 24 ? -4.389 -13.117 -0.307 1.00 0.00 24 CYS A C 10
ATOM 6409 O O . CYS A 1 24 ? -3.371 -13.070 -0.994 1.00 0.00 24 CYS A O 10
ATOM 6416 N N . LYS A 1 25 ? -5.611 -12.967 -0.810 1.00 0.00 25 LYS A N 10
ATOM 6417 C CA . LYS A 1 25 ? -5.822 -12.731 -2.234 1.00 0.00 25 LYS A CA 10
ATOM 6418 C C . LYS A 1 25 ? -5.035 -11.511 -2.696 1.00 0.00 25 LYS A C 10
ATOM 6419 O O . LYS A 1 25 ? -5.360 -10.378 -2.340 1.00 0.00 25 LYS A O 10
ATOM 6438 N N . PRO A 1 26 ? -3.983 -11.734 -3.496 1.00 0.00 26 PRO A N 10
ATOM 6439 C CA . PRO A 1 26 ? -3.133 -10.662 -4.012 1.00 0.00 26 PRO A CA 10
ATOM 6440 C C . PRO A 1 26 ? -3.932 -9.437 -4.445 1.00 0.00 26 PRO A C 10
ATOM 6441 O O . PRO A 1 26 ? -4.420 -9.369 -5.573 1.00 0.00 26 PRO A O 10
ATOM 6452 N N . MET A 1 27 ? -4.056 -8.469 -3.543 1.00 0.00 27 MET A N 10
ATOM 6453 C CA . MET A 1 27 ? -4.791 -7.243 -3.835 1.00 0.00 27 MET A CA 10
ATOM 6454 C C . MET A 1 27 ? -3.834 -6.070 -4.027 1.00 0.00 27 MET A C 10
ATOM 6455 O O . MET A 1 27 ? -3.608 -5.284 -3.108 1.00 0.00 27 MET A O 10
ATOM 6469 N N . ALA A 1 28 ? -3.273 -5.960 -5.227 1.00 0.00 28 ALA A N 10
ATOM 6470 C CA . ALA A 1 28 ? -2.340 -4.886 -5.540 1.00 0.00 28 ALA A CA 10
ATOM 6471 C C . ALA A 1 28 ? -2.976 -3.522 -5.300 1.00 0.00 28 ALA A C 10
ATOM 6472 O O . ALA A 1 28 ? -4.054 -3.423 -4.716 1.00 0.00 28 ALA A O 10
ATOM 6479 N N . TRP A 1 29 ? -2.305 -2.476 -5.764 1.00 0.00 29 TRP A N 10
ATOM 6480 C CA . TRP A 1 29 ? -2.800 -1.120 -5.612 1.00 0.00 29 TRP A CA 10
ATOM 6481 C C . TRP A 1 29 ? -3.428 -0.914 -4.240 1.00 0.00 29 TRP A C 10
ATOM 6482 O O . TRP A 1 29 ? -4.649 -0.841 -4.106 1.00 0.00 29 TRP A O 10
ATOM 6503 N N . THR A 1 30 ? -2.578 -0.817 -3.224 1.00 0.00 30 THR A N 10
ATOM 6504 C CA . THR A 1 30 ? -3.035 -0.616 -1.855 1.00 0.00 30 THR A CA 10
ATOM 6505 C C . THR A 1 30 ? -1.929 -0.957 -0.861 1.00 0.00 30 THR A C 10
ATOM 6506 O O . THR A 1 30 ? -1.105 -1.836 -1.113 1.00 0.00 30 THR A O 10
ATOM 6517 N N . TYR A 1 31 ? -1.918 -0.258 0.268 1.00 0.00 31 TYR A N 10
ATOM 6518 C CA . TYR A 1 31 ? -0.913 -0.489 1.299 1.00 0.00 31 TYR A CA 10
ATOM 6519 C C . TYR A 1 31 ? -1.553 -0.553 2.682 1.00 0.00 31 TYR A C 10
ATOM 6520 O O . TYR A 1 31 ? -2.619 0.019 2.912 1.00 0.00 31 TYR A O 10
ATOM 6538 N N . CYS A 1 32 ? -0.895 -1.253 3.600 1.00 0.00 32 CYS A N 10
ATOM 6539 C CA . CYS A 1 32 ? -1.400 -1.393 4.960 1.00 0.00 32 CYS A CA 10
ATOM 6540 C C . CYS A 1 32 ? -0.539 -0.601 5.941 1.00 0.00 32 CYS A C 10
ATOM 6541 O O . CYS A 1 32 ? 0.216 0.286 5.543 1.00 0.00 32 CYS A O 10
ATOM 6548 N N . GLU A 1 33 ? -0.657 -0.926 7.223 1.00 0.00 33 GLU A N 10
ATOM 6549 C CA . GLU A 1 33 ? 0.110 -0.245 8.259 1.00 0.00 33 GLU A CA 10
ATOM 6550 C C . GLU A 1 33 ? 1.399 -1.002 8.571 1.00 0.00 33 GLU A C 10
ATOM 6551 O O . GLU A 1 33 ? 2.421 -0.401 8.894 1.00 0.00 33 GLU A O 10
ATOM 6563 N N . ASN A 1 34 ? 1.339 -2.326 8.472 1.00 0.00 34 ASN A N 10
ATOM 6564 C CA . ASN A 1 34 ? 2.498 -3.166 8.745 1.00 0.00 34 ASN A CA 10
ATOM 6565 C C . ASN A 1 34 ? 3.304 -3.416 7.473 1.00 0.00 34 ASN A C 10
ATOM 6566 O O . ASN A 1 34 ? 2.777 -3.920 6.482 1.00 0.00 34 ASN A O 10
ATOM 6577 N N . ARG A 1 35 ? 4.585 -3.063 7.512 1.00 0.00 35 ARG A N 10
ATOM 6578 C CA . ARG A 1 35 ? 5.465 -3.252 6.365 1.00 0.00 35 ARG A CA 10
ATOM 6579 C C . ARG A 1 35 ? 5.854 -4.719 6.217 1.00 0.00 35 ARG A C 10
ATOM 6580 O O . ARG A 1 35 ? 6.810 -5.053 5.517 1.00 0.00 35 ARG A O 10
ATOM 6601 N N . ASN A 1 36 ? 5.103 -5.589 6.882 1.00 0.00 36 ASN A N 10
ATOM 6602 C CA . ASN A 1 36 ? 5.361 -7.023 6.831 1.00 0.00 36 ASN A CA 10
ATOM 6603 C C . ASN A 1 36 ? 4.071 -7.789 6.564 1.00 0.00 36 ASN A C 10
ATOM 6604 O O . ASN A 1 36 ? 4.073 -9.018 6.468 1.00 0.00 36 ASN A O 10
ATOM 6615 N N . GLN A 1 37 ? 2.972 -7.053 6.450 1.00 0.00 37 GLN A N 10
ATOM 6616 C CA . GLN A 1 37 ? 1.670 -7.654 6.197 1.00 0.00 37 GLN A CA 10
ATOM 6617 C C . GLN A 1 37 ? 1.227 -7.416 4.755 1.00 0.00 37 GLN A C 10
ATOM 6618 O O . GLN A 1 37 ? 1.584 -6.408 4.146 1.00 0.00 37 GLN A O 10
ATOM 6632 N N . LYS A 1 38 ? 0.453 -8.351 4.217 1.00 0.00 38 LYS A N 10
ATOM 6633 C CA . LYS A 1 38 ? -0.037 -8.248 2.850 1.00 0.00 38 LYS A CA 10
ATOM 6634 C C . LYS A 1 38 ? -1.506 -7.837 2.823 1.00 0.00 38 LYS A C 10
ATOM 6635 O O . LYS A 1 38 ? -2.234 -8.034 3.797 1.00 0.00 38 LYS A O 10
ATOM 6654 N N . CYS A 1 39 ? -1.937 -7.268 1.701 1.00 0.00 39 CYS A N 10
ATOM 6655 C CA . CYS A 1 39 ? -3.322 -6.832 1.547 1.00 0.00 39 CYS A CA 10
ATOM 6656 C C . CYS A 1 39 ? -4.052 -7.704 0.535 1.00 0.00 39 CYS A C 10
ATOM 6657 O O . CYS A 1 39 ? -3.826 -7.604 -0.672 1.00 0.00 39 CYS A O 10
ATOM 6664 N N . CYS A 1 40 ? -4.929 -8.561 1.040 1.00 0.00 40 CYS A N 10
ATOM 6665 C CA . CYS A 1 40 ? -5.697 -9.462 0.201 1.00 0.00 40 CYS A CA 10
ATOM 6666 C C . CYS A 1 40 ? -7.108 -8.930 -0.026 1.00 0.00 40 CYS A C 10
ATOM 6667 O O . CYS A 1 40 ? -7.551 -8.004 0.653 1.00 0.00 40 CYS A O 10
ATOM 6674 N N . GLU A 1 41 ? -7.810 -9.524 -0.985 1.00 0.00 41 GLU A N 10
ATOM 6675 C CA . GLU A 1 41 ? -9.175 -9.112 -1.299 1.00 0.00 41 GLU A CA 10
ATOM 6676 C C . GLU A 1 41 ? -10.020 -9.021 -0.033 1.00 0.00 41 GLU A C 10
ATOM 6677 O O . GLU A 1 41 ? -10.459 -7.938 0.357 1.00 0.00 41 GLU A O 10
ATOM 6689 N N . TYR A 1 42 ? -10.244 -10.166 0.606 1.00 0.00 42 TYR A N 10
ATOM 6690 C CA . TYR A 1 42 ? -11.037 -10.216 1.830 1.00 0.00 42 TYR A CA 10
ATOM 6691 C C . TYR A 1 42 ? -10.408 -11.159 2.848 1.00 0.00 42 TYR A C 10
ATOM 6692 O O . TYR A 1 42 ? -10.981 -11.313 3.946 1.00 0.00 42 TYR A O 10
ATOM 6711 N N . ILE A 1 1 ? 3.558 6.803 -14.778 1.00 0.00 1 ILE A N 11
ATOM 6712 C CA . ILE A 1 1 ? 4.120 7.185 -13.458 1.00 0.00 1 ILE A CA 11
ATOM 6713 C C . ILE A 1 1 ? 3.288 6.604 -12.319 1.00 0.00 1 ILE A C 11
ATOM 6714 O O . ILE A 1 1 ? 3.585 6.827 -11.145 1.00 0.00 1 ILE A O 11
ATOM 6732 N N . MET A 1 2 ? 2.245 5.860 -12.673 1.00 0.00 2 MET A N 11
ATOM 6733 C CA . MET A 1 2 ? 1.370 5.251 -11.678 1.00 0.00 2 MET A CA 11
ATOM 6734 C C . MET A 1 2 ? 1.814 3.827 -11.355 1.00 0.00 2 MET A C 11
ATOM 6735 O O . MET A 1 2 ? 1.030 3.022 -10.851 1.00 0.00 2 MET A O 11
ATOM 6749 N N . PHE A 1 3 ? 3.074 3.522 -11.650 1.00 0.00 3 PHE A N 11
ATOM 6750 C CA . PHE A 1 3 ? 3.616 2.194 -11.386 1.00 0.00 3 PHE A CA 11
ATOM 6751 C C . PHE A 1 3 ? 4.384 2.172 -10.068 1.00 0.00 3 PHE A C 11
ATOM 6752 O O . PHE A 1 3 ? 5.250 1.324 -9.855 1.00 0.00 3 PHE A O 11
ATOM 6769 N N . PHE A 1 4 ? 4.058 3.110 -9.184 1.00 0.00 4 PHE A N 11
ATOM 6770 C CA . PHE A 1 4 ? 4.713 3.198 -7.885 1.00 0.00 4 PHE A CA 11
ATOM 6771 C C . PHE A 1 4 ? 3.894 4.043 -6.916 1.00 0.00 4 PHE A C 11
ATOM 6772 O O . PHE A 1 4 ? 4.375 5.050 -6.396 1.00 0.00 4 PHE A O 11
ATOM 6789 N N . GLU A 1 5 ? 2.654 3.629 -6.681 1.00 0.00 5 GLU A N 11
ATOM 6790 C CA . GLU A 1 5 ? 1.767 4.347 -5.775 1.00 0.00 5 GLU A CA 11
ATOM 6791 C C . GLU A 1 5 ? 0.540 3.508 -5.431 1.00 0.00 5 GLU A C 11
ATOM 6792 O O . GLU A 1 5 ? -0.470 3.551 -6.131 1.00 0.00 5 GLU A O 11
ATOM 6804 N N . MET A 1 6 ? 0.637 2.746 -4.346 1.00 0.00 6 MET A N 11
ATOM 6805 C CA . MET A 1 6 ? -0.464 1.896 -3.909 1.00 0.00 6 MET A CA 11
ATOM 6806 C C . MET A 1 6 ? -1.568 2.728 -3.264 1.00 0.00 6 MET A C 11
ATOM 6807 O O . MET A 1 6 ? -1.762 3.895 -3.608 1.00 0.00 6 MET A O 11
ATOM 6821 N N . GLN A 1 7 ? -2.290 2.122 -2.326 1.00 0.00 7 GLN A N 11
ATOM 6822 C CA . GLN A 1 7 ? -3.374 2.809 -1.634 1.00 0.00 7 GLN A CA 11
ATOM 6823 C C . GLN A 1 7 ? -3.413 2.415 -0.160 1.00 0.00 7 GLN A C 11
ATOM 6824 O O . GLN A 1 7 ? -2.417 2.540 0.552 1.00 0.00 7 GLN A O 11
ATOM 6838 N N . ALA A 1 8 ? -4.570 1.940 0.289 1.00 0.00 8 ALA A N 11
ATOM 6839 C CA . ALA A 1 8 ? -4.738 1.529 1.678 1.00 0.00 8 ALA A CA 11
ATOM 6840 C C . ALA A 1 8 ? -5.733 0.378 1.790 1.00 0.00 8 ALA A C 11
ATOM 6841 O O . ALA A 1 8 ? -6.888 0.501 1.384 1.00 0.00 8 ALA A O 11
ATOM 6848 N N . CYS A 1 9 ? -5.276 -0.739 2.344 1.00 0.00 9 CYS A N 11
ATOM 6849 C CA . CYS A 1 9 ? -6.123 -1.915 2.508 1.00 0.00 9 CYS A CA 11
ATOM 6850 C C . CYS A 1 9 ? -7.560 -1.514 2.829 1.00 0.00 9 CYS A C 11
ATOM 6851 O O . CYS A 1 9 ? -8.497 -2.263 2.557 1.00 0.00 9 CYS A O 11
ATOM 6858 N N . TRP A 1 10 ? -7.726 -0.329 3.409 1.00 0.00 10 TRP A N 11
ATOM 6859 C CA . TRP A 1 10 ? -9.049 0.164 3.766 1.00 0.00 10 TRP A CA 11
ATOM 6860 C C . TRP A 1 10 ? -9.707 0.864 2.582 1.00 0.00 10 TRP A C 11
ATOM 6861 O O . TRP A 1 10 ? -10.842 0.556 2.217 1.00 0.00 10 TRP A O 11
ATOM 6882 N N . SER A 1 11 ? -8.985 1.809 1.988 1.00 0.00 11 SER A N 11
ATOM 6883 C CA . SER A 1 11 ? -9.497 2.556 0.844 1.00 0.00 11 SER A CA 11
ATOM 6884 C C . SER A 1 11 ? -10.081 1.618 -0.208 1.00 0.00 11 SER A C 11
ATOM 6885 O O . SER A 1 11 ? -10.867 2.036 -1.058 1.00 0.00 11 SER A O 11
ATOM 6893 N N . HIS A 1 12 ? -9.689 0.350 -0.147 1.00 0.00 12 HIS A N 11
ATOM 6894 C CA . HIS A 1 12 ? -10.175 -0.646 -1.097 1.00 0.00 12 HIS A CA 11
ATOM 6895 C C . HIS A 1 12 ? -11.192 -1.578 -0.443 1.00 0.00 12 HIS A C 11
ATOM 6896 O O . HIS A 1 12 ? -12.050 -2.147 -1.117 1.00 0.00 12 HIS A O 11
ATOM 6911 N N . SER A 1 13 ? -11.088 -1.729 0.873 1.00 0.00 13 SER A N 11
ATOM 6912 C CA . SER A 1 13 ? -12.001 -2.591 1.616 1.00 0.00 13 SER A CA 11
ATOM 6913 C C . SER A 1 13 ? -11.556 -4.048 1.535 1.00 0.00 13 SER A C 11
ATOM 6914 O O . SER A 1 13 ? -12.203 -4.870 0.885 1.00 0.00 13 SER A O 11
ATOM 6922 N N . GLY A 1 14 ? -10.449 -4.362 2.200 1.00 0.00 14 GLY A N 11
ATOM 6923 C CA . GLY A 1 14 ? -9.937 -5.720 2.192 1.00 0.00 14 GLY A CA 11
ATOM 6924 C C . GLY A 1 14 ? -9.441 -6.160 3.555 1.00 0.00 14 GLY A C 11
ATOM 6925 O O . GLY A 1 14 ? -9.988 -5.759 4.582 1.00 0.00 14 GLY A O 11
ATOM 6929 N N . VAL A 1 15 ? -8.402 -6.989 3.566 1.00 0.00 15 VAL A N 11
ATOM 6930 C CA . VAL A 1 15 ? -7.832 -7.485 4.812 1.00 0.00 15 VAL A CA 11
ATOM 6931 C C . VAL A 1 15 ? -6.308 -7.444 4.775 1.00 0.00 15 VAL A C 11
ATOM 6932 O O . VAL A 1 15 ? -5.709 -7.196 3.730 1.00 0.00 15 VAL A O 11
ATOM 6945 N N . CYS A 1 16 ? -5.687 -7.686 5.925 1.00 0.00 16 CYS A N 11
ATOM 6946 C CA . CYS A 1 16 ? -4.233 -7.675 6.024 1.00 0.00 16 CYS A CA 11
ATOM 6947 C C . CYS A 1 16 ? -3.740 -8.793 6.939 1.00 0.00 16 CYS A C 11
ATOM 6948 O O . CYS A 1 16 ? -4.031 -8.804 8.135 1.00 0.00 16 CYS A O 11
ATOM 6955 N N . ARG A 1 17 ? -2.991 -9.731 6.369 1.00 0.00 17 ARG A N 11
ATOM 6956 C CA . ARG A 1 17 ? -2.457 -10.852 7.133 1.00 0.00 17 ARG A CA 11
ATOM 6957 C C . ARG A 1 17 ? -0.958 -11.008 6.896 1.00 0.00 17 ARG A C 11
ATOM 6958 O O . ARG A 1 17 ? -0.398 -10.401 5.984 1.00 0.00 17 ARG A O 11
ATOM 6979 N N . ASP A 1 18 ? -0.314 -11.823 7.725 1.00 0.00 18 ASP A N 11
ATOM 6980 C CA . ASP A 1 18 ? 1.119 -12.056 7.607 1.00 0.00 18 ASP A CA 11
ATOM 6981 C C . ASP A 1 18 ? 1.553 -12.056 6.146 1.00 0.00 18 ASP A C 11
ATOM 6982 O O . ASP A 1 18 ? 0.914 -12.674 5.294 1.00 0.00 18 ASP A O 11
ATOM 6991 N N . LYS A 1 19 ? 2.644 -11.356 5.865 1.00 0.00 19 LYS A N 11
ATOM 6992 C CA . LYS A 1 19 ? 3.173 -11.265 4.507 1.00 0.00 19 LYS A CA 11
ATOM 6993 C C . LYS A 1 19 ? 3.412 -12.653 3.918 1.00 0.00 19 LYS A C 11
ATOM 6994 O O . LYS A 1 19 ? 3.497 -12.812 2.702 1.00 0.00 19 LYS A O 11
ATOM 7013 N N . SER A 1 20 ? 3.523 -13.650 4.789 1.00 0.00 20 SER A N 11
ATOM 7014 C CA . SER A 1 20 ? 3.757 -15.021 4.351 1.00 0.00 20 SER A CA 11
ATOM 7015 C C . SER A 1 20 ? 2.507 -15.875 4.530 1.00 0.00 20 SER A C 11
ATOM 7016 O O . SER A 1 20 ? 2.581 -17.103 4.571 1.00 0.00 20 SER A O 11
ATOM 7024 N N . GLU A 1 21 ? 1.359 -15.217 4.638 1.00 0.00 21 GLU A N 11
ATOM 7025 C CA . GLU A 1 21 ? 0.098 -15.910 4.814 1.00 0.00 21 GLU A CA 11
ATOM 7026 C C . GLU A 1 21 ? -0.216 -16.778 3.610 1.00 0.00 21 GLU A C 11
ATOM 7027 O O . GLU A 1 21 ? 0.222 -16.508 2.491 1.00 0.00 21 GLU A O 11
ATOM 7039 N N . ARG A 1 22 ? -0.977 -17.822 3.863 1.00 0.00 22 ARG A N 11
ATOM 7040 C CA . ARG A 1 22 ? -1.373 -18.763 2.833 1.00 0.00 22 ARG A CA 11
ATOM 7041 C C . ARG A 1 22 ? -2.732 -18.396 2.251 1.00 0.00 22 ARG A C 11
ATOM 7042 O O . ARG A 1 22 ? -3.096 -18.837 1.160 1.00 0.00 22 ARG A O 11
ATOM 7063 N N . ASN A 1 23 ? -3.477 -17.582 2.987 1.00 0.00 23 ASN A N 11
ATOM 7064 C CA . ASN A 1 23 ? -4.800 -17.152 2.552 1.00 0.00 23 ASN A CA 11
ATOM 7065 C C . ASN A 1 23 ? -4.871 -15.630 2.458 1.00 0.00 23 ASN A C 11
ATOM 7066 O O . ASN A 1 23 ? -5.618 -14.987 3.195 1.00 0.00 23 ASN A O 11
ATOM 7077 N N . CYS A 1 24 ? -4.088 -15.064 1.546 1.00 0.00 24 CYS A N 11
ATOM 7078 C CA . CYS A 1 24 ? -4.061 -13.619 1.354 1.00 0.00 24 CYS A CA 11
ATOM 7079 C C . CYS A 1 24 ? -4.168 -13.265 -0.124 1.00 0.00 24 CYS A C 11
ATOM 7080 O O . CYS A 1 24 ? -3.162 -13.196 -0.832 1.00 0.00 24 CYS A O 11
ATOM 7087 N N . LYS A 1 25 ? -5.392 -13.037 -0.587 1.00 0.00 25 LYS A N 11
ATOM 7088 C CA . LYS A 1 25 ? -5.630 -12.687 -1.981 1.00 0.00 25 LYS A CA 11
ATOM 7089 C C . LYS A 1 25 ? -4.847 -11.436 -2.364 1.00 0.00 25 LYS A C 11
ATOM 7090 O O . LYS A 1 25 ? -5.239 -10.318 -2.032 1.00 0.00 25 LYS A O 11
ATOM 7109 N N . PRO A 1 26 ? -3.723 -11.615 -3.073 1.00 0.00 26 PRO A N 11
ATOM 7110 C CA . PRO A 1 26 ? -2.873 -10.505 -3.508 1.00 0.00 26 PRO A CA 11
ATOM 7111 C C . PRO A 1 26 ? -3.678 -9.335 -4.060 1.00 0.00 26 PRO A C 11
ATOM 7112 O O . PRO A 1 26 ? -4.092 -9.344 -5.219 1.00 0.00 26 PRO A O 11
ATOM 7123 N N . MET A 1 27 ? -3.894 -8.324 -3.222 1.00 0.00 27 MET A N 11
ATOM 7124 C CA . MET A 1 27 ? -4.648 -7.144 -3.627 1.00 0.00 27 MET A CA 11
ATOM 7125 C C . MET A 1 27 ? -3.714 -5.958 -3.851 1.00 0.00 27 MET A C 11
ATOM 7126 O O . MET A 1 27 ? -3.602 -5.073 -3.003 1.00 0.00 27 MET A O 11
ATOM 7140 N N . ALA A 1 28 ? -3.042 -5.952 -4.999 1.00 0.00 28 ALA A N 11
ATOM 7141 C CA . ALA A 1 28 ? -2.115 -4.881 -5.336 1.00 0.00 28 ALA A CA 11
ATOM 7142 C C . ALA A 1 28 ? -2.746 -3.513 -5.109 1.00 0.00 28 ALA A C 11
ATOM 7143 O O . ALA A 1 28 ? -3.836 -3.404 -4.549 1.00 0.00 28 ALA A O 11
ATOM 7150 N N . TRP A 1 29 ? -2.054 -2.474 -5.558 1.00 0.00 29 TRP A N 11
ATOM 7151 C CA . TRP A 1 29 ? -2.534 -1.114 -5.419 1.00 0.00 29 TRP A CA 11
ATOM 7152 C C . TRP A 1 29 ? -3.225 -0.903 -4.078 1.00 0.00 29 TRP A C 11
ATOM 7153 O O . TRP A 1 29 ? -4.449 -0.802 -4.007 1.00 0.00 29 TRP A O 11
ATOM 7174 N N . THR A 1 30 ? -2.428 -0.834 -3.018 1.00 0.00 30 THR A N 11
ATOM 7175 C CA . THR A 1 30 ? -2.956 -0.630 -1.674 1.00 0.00 30 THR A CA 11
ATOM 7176 C C . THR A 1 30 ? -1.953 -1.083 -0.618 1.00 0.00 30 THR A C 11
ATOM 7177 O O . THR A 1 30 ? -1.257 -2.083 -0.796 1.00 0.00 30 THR A O 11
ATOM 7188 N N . TYR A 1 31 ? -1.883 -0.340 0.481 1.00 0.00 31 TYR A N 11
ATOM 7189 C CA . TYR A 1 31 ? -0.966 -0.666 1.569 1.00 0.00 31 TYR A CA 11
ATOM 7190 C C . TYR A 1 31 ? -1.697 -0.675 2.908 1.00 0.00 31 TYR A C 11
ATOM 7191 O O . TYR A 1 31 ? -2.781 -0.105 3.038 1.00 0.00 31 TYR A O 11
ATOM 7209 N N . CYS A 1 32 ? -1.099 -1.325 3.899 1.00 0.00 32 CYS A N 11
ATOM 7210 C CA . CYS A 1 32 ? -1.695 -1.409 5.228 1.00 0.00 32 CYS A CA 11
ATOM 7211 C C . CYS A 1 32 ? -0.882 -0.610 6.241 1.00 0.00 32 CYS A C 11
ATOM 7212 O O . CYS A 1 32 ? -0.118 0.284 5.874 1.00 0.00 32 CYS A O 11
ATOM 7219 N N . GLU A 1 33 ? -1.054 -0.937 7.518 1.00 0.00 33 GLU A N 11
ATOM 7220 C CA . GLU A 1 33 ? -0.336 -0.251 8.586 1.00 0.00 33 GLU A CA 11
ATOM 7221 C C . GLU A 1 33 ? 1.046 -0.861 8.794 1.00 0.00 33 GLU A C 11
ATOM 7222 O O . GLU A 1 33 ? 2.019 -0.149 9.046 1.00 0.00 33 GLU A O 11
ATOM 7234 N N . ASN A 1 34 ? 1.125 -2.183 8.687 1.00 0.00 34 ASN A N 11
ATOM 7235 C CA . ASN A 1 34 ? 2.389 -2.890 8.864 1.00 0.00 34 ASN A CA 11
ATOM 7236 C C . ASN A 1 34 ? 3.065 -3.138 7.519 1.00 0.00 34 ASN A C 11
ATOM 7237 O O . ASN A 1 34 ? 2.449 -3.660 6.592 1.00 0.00 34 ASN A O 11
ATOM 7248 N N . ARG A 1 35 ? 4.335 -2.765 7.427 1.00 0.00 35 ARG A N 11
ATOM 7249 C CA . ARG A 1 35 ? 5.098 -2.948 6.198 1.00 0.00 35 ARG A CA 11
ATOM 7250 C C . ARG A 1 35 ? 5.533 -4.402 6.045 1.00 0.00 35 ARG A C 11
ATOM 7251 O O . ARG A 1 35 ? 6.437 -4.714 5.269 1.00 0.00 35 ARG A O 11
ATOM 7272 N N . ASN A 1 36 ? 4.879 -5.287 6.790 1.00 0.00 36 ASN A N 11
ATOM 7273 C CA . ASN A 1 36 ? 5.191 -6.709 6.743 1.00 0.00 36 ASN A CA 11
ATOM 7274 C C . ASN A 1 36 ? 3.920 -7.524 6.541 1.00 0.00 36 ASN A C 11
ATOM 7275 O O . ASN A 1 36 ? 3.956 -8.754 6.500 1.00 0.00 36 ASN A O 11
ATOM 7286 N N . GLN A 1 37 ? 2.799 -6.824 6.417 1.00 0.00 37 GLN A N 11
ATOM 7287 C CA . GLN A 1 37 ? 1.510 -7.471 6.221 1.00 0.00 37 GLN A CA 11
ATOM 7288 C C . GLN A 1 37 ? 0.957 -7.174 4.830 1.00 0.00 37 GLN A C 11
ATOM 7289 O O . GLN A 1 37 ? 1.112 -6.067 4.314 1.00 0.00 37 GLN A O 11
ATOM 7303 N N . LYS A 1 38 ? 0.314 -8.170 4.230 1.00 0.00 38 LYS A N 11
ATOM 7304 C CA . LYS A 1 38 ? -0.259 -8.017 2.898 1.00 0.00 38 LYS A CA 11
ATOM 7305 C C . LYS A 1 38 ? -1.766 -7.792 2.969 1.00 0.00 38 LYS A C 11
ATOM 7306 O O . LYS A 1 38 ? -2.413 -8.159 3.950 1.00 0.00 38 LYS A O 11
ATOM 7325 N N . CYS A 1 39 ? -2.318 -7.193 1.919 1.00 0.00 39 CYS A N 11
ATOM 7326 C CA . CYS A 1 39 ? -3.749 -6.927 1.855 1.00 0.00 39 CYS A CA 11
ATOM 7327 C C . CYS A 1 39 ? -4.425 -7.879 0.879 1.00 0.00 39 CYS A C 11
ATOM 7328 O O . CYS A 1 39 ? -4.278 -7.750 -0.337 1.00 0.00 39 CYS A O 11
ATOM 7335 N N . CYS A 1 40 ? -5.153 -8.840 1.425 1.00 0.00 40 CYS A N 11
ATOM 7336 C CA . CYS A 1 40 ? -5.846 -9.830 0.623 1.00 0.00 40 CYS A CA 11
ATOM 7337 C C . CYS A 1 40 ? -7.321 -9.477 0.462 1.00 0.00 40 CYS A C 11
ATOM 7338 O O . CYS A 1 40 ? -7.963 -9.004 1.400 1.00 0.00 40 CYS A O 11
ATOM 7345 N N . GLU A 1 41 ? -7.851 -9.714 -0.733 1.00 0.00 41 GLU A N 11
ATOM 7346 C CA . GLU A 1 41 ? -9.249 -9.425 -1.022 1.00 0.00 41 GLU A CA 11
ATOM 7347 C C . GLU A 1 41 ? -10.100 -9.558 0.236 1.00 0.00 41 GLU A C 11
ATOM 7348 O O . GLU A 1 41 ? -10.798 -8.623 0.628 1.00 0.00 41 GLU A O 11
ATOM 7360 N N . TYR A 1 42 ? -10.036 -10.727 0.866 1.00 0.00 42 TYR A N 11
ATOM 7361 C CA . TYR A 1 42 ? -10.798 -10.982 2.081 1.00 0.00 42 TYR A CA 11
ATOM 7362 C C . TYR A 1 42 ? -9.972 -11.775 3.087 1.00 0.00 42 TYR A C 11
ATOM 7363 O O . TYR A 1 42 ? -9.262 -11.141 3.897 1.00 0.00 42 TYR A O 11
ATOM 7382 N N . ILE A 1 1 ? 9.344 6.018 -10.386 1.00 0.00 1 ILE A N 12
ATOM 7383 C CA . ILE A 1 1 ? 9.994 5.978 -9.051 1.00 0.00 1 ILE A CA 12
ATOM 7384 C C . ILE A 1 1 ? 9.119 5.251 -8.034 1.00 0.00 1 ILE A C 12
ATOM 7385 O O . ILE A 1 1 ? 8.964 5.701 -6.901 1.00 0.00 1 ILE A O 12
ATOM 7403 N N . MET A 1 2 ? 8.549 4.126 -8.451 1.00 0.00 2 MET A N 12
ATOM 7404 C CA . MET A 1 2 ? 7.690 3.336 -7.575 1.00 0.00 2 MET A CA 12
ATOM 7405 C C . MET A 1 2 ? 7.955 3.675 -6.110 1.00 0.00 2 MET A C 12
ATOM 7406 O O . MET A 1 2 ? 9.100 3.887 -5.711 1.00 0.00 2 MET A O 12
ATOM 7420 N N . PHE A 1 3 ? 6.892 3.727 -5.317 1.00 0.00 3 PHE A N 12
ATOM 7421 C CA . PHE A 1 3 ? 7.015 4.044 -3.898 1.00 0.00 3 PHE A CA 12
ATOM 7422 C C . PHE A 1 3 ? 6.397 2.948 -3.036 1.00 0.00 3 PHE A C 12
ATOM 7423 O O . PHE A 1 3 ? 6.742 1.774 -3.163 1.00 0.00 3 PHE A O 12
ATOM 7440 N N . PHE A 1 4 ? 5.480 3.344 -2.160 1.00 0.00 4 PHE A N 12
ATOM 7441 C CA . PHE A 1 4 ? 4.811 2.399 -1.273 1.00 0.00 4 PHE A CA 12
ATOM 7442 C C . PHE A 1 4 ? 3.487 2.967 -0.777 1.00 0.00 4 PHE A C 12
ATOM 7443 O O . PHE A 1 4 ? 2.884 2.439 0.158 1.00 0.00 4 PHE A O 12
ATOM 7460 N N . GLU A 1 5 ? 3.042 4.049 -1.405 1.00 0.00 5 GLU A N 12
ATOM 7461 C CA . GLU A 1 5 ? 1.791 4.695 -1.026 1.00 0.00 5 GLU A CA 12
ATOM 7462 C C . GLU A 1 5 ? 0.706 4.447 -2.068 1.00 0.00 5 GLU A C 12
ATOM 7463 O O . GLU A 1 5 ? 0.170 5.386 -2.657 1.00 0.00 5 GLU A O 12
ATOM 7475 N N . MET A 1 6 ? 0.384 3.177 -2.290 1.00 0.00 6 MET A N 12
ATOM 7476 C CA . MET A 1 6 ? -0.642 2.810 -3.259 1.00 0.00 6 MET A CA 12
ATOM 7477 C C . MET A 1 6 ? -2.026 3.203 -2.754 1.00 0.00 6 MET A C 12
ATOM 7478 O O . MET A 1 6 ? -2.418 4.368 -2.835 1.00 0.00 6 MET A O 12
ATOM 7492 N N . GLN A 1 7 ? -2.760 2.227 -2.233 1.00 0.00 7 GLN A N 12
ATOM 7493 C CA . GLN A 1 7 ? -4.098 2.471 -1.711 1.00 0.00 7 GLN A CA 12
ATOM 7494 C C . GLN A 1 7 ? -4.313 1.722 -0.399 1.00 0.00 7 GLN A C 12
ATOM 7495 O O . GLN A 1 7 ? -4.523 0.511 -0.393 1.00 0.00 7 GLN A O 12
ATOM 7509 N N . ALA A 1 8 ? -4.255 2.454 0.708 1.00 0.00 8 ALA A N 12
ATOM 7510 C CA . ALA A 1 8 ? -4.440 1.859 2.027 1.00 0.00 8 ALA A CA 12
ATOM 7511 C C . ALA A 1 8 ? -5.424 0.695 1.973 1.00 0.00 8 ALA A C 12
ATOM 7512 O O . ALA A 1 8 ? -6.583 0.865 1.592 1.00 0.00 8 ALA A O 12
ATOM 7519 N N . CYS A 1 9 ? -4.955 -0.487 2.362 1.00 0.00 9 CYS A N 12
ATOM 7520 C CA . CYS A 1 9 ? -5.791 -1.681 2.362 1.00 0.00 9 CYS A CA 12
ATOM 7521 C C . CYS A 1 9 ? -7.238 -1.332 2.695 1.00 0.00 9 CYS A C 12
ATOM 7522 O O . CYS A 1 9 ? -8.165 -2.016 2.263 1.00 0.00 9 CYS A O 12
ATOM 7529 N N . TRP A 1 10 ? -7.423 -0.264 3.462 1.00 0.00 10 TRP A N 12
ATOM 7530 C CA . TRP A 1 10 ? -8.758 0.171 3.849 1.00 0.00 10 TRP A CA 12
ATOM 7531 C C . TRP A 1 10 ? -9.444 0.905 2.701 1.00 0.00 10 TRP A C 12
ATOM 7532 O O . TRP A 1 10 ? -10.549 0.549 2.296 1.00 0.00 10 TRP A O 12
ATOM 7553 N N . SER A 1 11 ? -8.779 1.933 2.182 1.00 0.00 11 SER A N 12
ATOM 7554 C CA . SER A 1 11 ? -9.323 2.717 1.080 1.00 0.00 11 SER A CA 12
ATOM 7555 C C . SER A 1 11 ? -10.086 1.827 0.108 1.00 0.00 11 SER A C 12
ATOM 7556 O O . SER A 1 11 ? -11.070 2.252 -0.499 1.00 0.00 11 SER A O 12
ATOM 7564 N N . HIS A 1 12 ? -9.631 0.586 -0.034 1.00 0.00 12 HIS A N 12
ATOM 7565 C CA . HIS A 1 12 ? -10.271 -0.367 -0.931 1.00 0.00 12 HIS A CA 12
ATOM 7566 C C . HIS A 1 12 ? -11.123 -1.360 -0.146 1.00 0.00 12 HIS A C 12
ATOM 7567 O O . HIS A 1 12 ? -12.007 -2.012 -0.703 1.00 0.00 12 HIS A O 12
ATOM 7582 N N . SER A 1 13 ? -10.853 -1.465 1.152 1.00 0.00 13 SER A N 12
ATOM 7583 C CA . SER A 1 13 ? -11.595 -2.377 2.016 1.00 0.00 13 SER A CA 12
ATOM 7584 C C . SER A 1 13 ? -11.146 -3.819 1.808 1.00 0.00 13 SER A C 12
ATOM 7585 O O . SER A 1 13 ? -11.781 -4.580 1.079 1.00 0.00 13 SER A O 12
ATOM 7593 N N . GLY A 1 14 ? -10.044 -4.189 2.455 1.00 0.00 14 GLY A N 12
ATOM 7594 C CA . GLY A 1 14 ? -9.528 -5.538 2.330 1.00 0.00 14 GLY A CA 12
ATOM 7595 C C . GLY A 1 14 ? -9.087 -6.115 3.661 1.00 0.00 14 GLY A C 12
ATOM 7596 O O . GLY A 1 14 ? -9.684 -5.824 4.699 1.00 0.00 14 GLY A O 12
ATOM 7600 N N . VAL A 1 15 ? -8.043 -6.936 3.634 1.00 0.00 15 VAL A N 12
ATOM 7601 C CA . VAL A 1 15 ? -7.525 -7.553 4.850 1.00 0.00 15 VAL A CA 12
ATOM 7602 C C . VAL A 1 15 ? -6.001 -7.492 4.893 1.00 0.00 15 VAL A C 12
ATOM 7603 O O . VAL A 1 15 ? -5.338 -7.565 3.859 1.00 0.00 15 VAL A O 12
ATOM 7616 N N . CYS A 1 16 ? -5.454 -7.363 6.097 1.00 0.00 16 CYS A N 12
ATOM 7617 C CA . CYS A 1 16 ? -4.009 -7.296 6.276 1.00 0.00 16 CYS A CA 12
ATOM 7618 C C . CYS A 1 16 ? -3.511 -8.482 7.093 1.00 0.00 16 CYS A C 12
ATOM 7619 O O . CYS A 1 16 ? -3.705 -8.537 8.307 1.00 0.00 16 CYS A O 12
ATOM 7626 N N . ARG A 1 17 ? -2.875 -9.430 6.418 1.00 0.00 17 ARG A N 12
ATOM 7627 C CA . ARG A 1 17 ? -2.351 -10.618 7.080 1.00 0.00 17 ARG A CA 12
ATOM 7628 C C . ARG A 1 17 ? -0.827 -10.648 7.022 1.00 0.00 17 ARG A C 12
ATOM 7629 O O . ARG A 1 17 ? -0.194 -9.702 6.553 1.00 0.00 17 ARG A O 12
ATOM 7650 N N . ASP A 1 18 ? -0.244 -11.741 7.504 1.00 0.00 18 ASP A N 12
ATOM 7651 C CA . ASP A 1 18 ? 1.202 -11.898 7.509 1.00 0.00 18 ASP A CA 12
ATOM 7652 C C . ASP A 1 18 ? 1.717 -12.193 6.105 1.00 0.00 18 ASP A C 12
ATOM 7653 O O . ASP A 1 18 ? 1.141 -12.999 5.376 1.00 0.00 18 ASP A O 12
ATOM 7662 N N . LYS A 1 19 ? 2.805 -11.530 5.735 1.00 0.00 19 LYS A N 12
ATOM 7663 C CA . LYS A 1 19 ? 3.403 -11.712 4.419 1.00 0.00 19 LYS A CA 12
ATOM 7664 C C . LYS A 1 19 ? 3.595 -13.192 4.100 1.00 0.00 19 LYS A C 12
ATOM 7665 O O . LYS A 1 19 ? 4.023 -13.549 3.001 1.00 0.00 19 LYS A O 12
ATOM 7684 N N . SER A 1 20 ? 3.283 -14.048 5.065 1.00 0.00 20 SER A N 12
ATOM 7685 C CA . SER A 1 20 ? 3.428 -15.489 4.885 1.00 0.00 20 SER A CA 12
ATOM 7686 C C . SER A 1 20 ? 2.077 -16.192 4.962 1.00 0.00 20 SER A C 12
ATOM 7687 O O . SER A 1 20 ? 2.007 -17.402 5.184 1.00 0.00 20 SER A O 12
ATOM 7695 N N . GLU A 1 21 ? 1.006 -15.430 4.780 1.00 0.00 21 GLU A N 12
ATOM 7696 C CA . GLU A 1 21 ? -0.335 -15.974 4.827 1.00 0.00 21 GLU A CA 12
ATOM 7697 C C . GLU A 1 21 ? -0.564 -16.949 3.688 1.00 0.00 21 GLU A C 12
ATOM 7698 O O . GLU A 1 21 ? 0.051 -16.851 2.627 1.00 0.00 21 GLU A O 12
ATOM 7710 N N . ARG A 1 22 ? -1.448 -17.894 3.934 1.00 0.00 22 ARG A N 12
ATOM 7711 C CA . ARG A 1 22 ? -1.784 -18.916 2.959 1.00 0.00 22 ARG A CA 12
ATOM 7712 C C . ARG A 1 22 ? -3.045 -18.551 2.185 1.00 0.00 22 ARG A C 12
ATOM 7713 O O . ARG A 1 22 ? -3.347 -19.149 1.151 1.00 0.00 22 ARG A O 12
ATOM 7734 N N . ASN A 1 23 ? -3.783 -17.570 2.693 1.00 0.00 23 ASN A N 12
ATOM 7735 C CA . ASN A 1 23 ? -5.016 -17.130 2.049 1.00 0.00 23 ASN A CA 12
ATOM 7736 C C . ASN A 1 23 ? -5.059 -15.610 1.931 1.00 0.00 23 ASN A C 12
ATOM 7737 O O . ASN A 1 23 ? -6.051 -14.979 2.292 1.00 0.00 23 ASN A O 12
ATOM 7748 N N . CYS A 1 24 ? -3.978 -15.031 1.421 1.00 0.00 24 CYS A N 12
ATOM 7749 C CA . CYS A 1 24 ? -3.895 -13.584 1.254 1.00 0.00 24 CYS A CA 12
ATOM 7750 C C . CYS A 1 24 ? -3.995 -13.203 -0.220 1.00 0.00 24 CYS A C 12
ATOM 7751 O O . CYS A 1 24 ? -2.987 -12.915 -0.865 1.00 0.00 24 CYS A O 12
ATOM 7758 N N . LYS A 1 25 ? -5.216 -13.200 -0.742 1.00 0.00 25 LYS A N 12
ATOM 7759 C CA . LYS A 1 25 ? -5.447 -12.851 -2.139 1.00 0.00 25 LYS A CA 12
ATOM 7760 C C . LYS A 1 25 ? -4.692 -11.579 -2.510 1.00 0.00 25 LYS A C 12
ATOM 7761 O O . LYS A 1 25 ? -5.101 -10.474 -2.151 1.00 0.00 25 LYS A O 12
ATOM 7780 N N . PRO A 1 26 ? -3.577 -11.719 -3.239 1.00 0.00 26 PRO A N 12
ATOM 7781 C CA . PRO A 1 26 ? -2.764 -10.581 -3.664 1.00 0.00 26 PRO A CA 12
ATOM 7782 C C . PRO A 1 26 ? -3.611 -9.446 -4.229 1.00 0.00 26 PRO A C 12
ATOM 7783 O O . PRO A 1 26 ? -4.051 -9.500 -5.378 1.00 0.00 26 PRO A O 12
ATOM 7794 N N . MET A 1 27 ? -3.842 -8.422 -3.412 1.00 0.00 27 MET A N 12
ATOM 7795 C CA . MET A 1 27 ? -4.643 -7.280 -3.836 1.00 0.00 27 MET A CA 12
ATOM 7796 C C . MET A 1 27 ? -3.752 -6.116 -4.258 1.00 0.00 27 MET A C 12
ATOM 7797 O O . MET A 1 27 ? -3.170 -5.430 -3.417 1.00 0.00 27 MET A O 12
ATOM 7811 N N . ALA A 1 28 ? -3.651 -5.902 -5.565 1.00 0.00 28 ALA A N 12
ATOM 7812 C CA . ALA A 1 28 ? -2.835 -4.825 -6.104 1.00 0.00 28 ALA A CA 12
ATOM 7813 C C . ALA A 1 28 ? -3.394 -3.468 -5.708 1.00 0.00 28 ALA A C 12
ATOM 7814 O O . ALA A 1 28 ? -4.416 -3.376 -5.028 1.00 0.00 28 ALA A O 12
ATOM 7821 N N . TRP A 1 29 ? -2.722 -2.416 -6.153 1.00 0.00 29 TRP A N 12
ATOM 7822 C CA . TRP A 1 29 ? -3.150 -1.058 -5.865 1.00 0.00 29 TRP A CA 12
ATOM 7823 C C . TRP A 1 29 ? -3.718 -0.945 -4.457 1.00 0.00 29 TRP A C 12
ATOM 7824 O O . TRP A 1 29 ? -4.925 -0.785 -4.273 1.00 0.00 29 TRP A O 12
ATOM 7845 N N . THR A 1 30 ? -2.838 -1.030 -3.467 1.00 0.00 30 THR A N 12
ATOM 7846 C CA . THR A 1 30 ? -3.248 -0.937 -2.070 1.00 0.00 30 THR A CA 12
ATOM 7847 C C . THR A 1 30 ? -2.162 -1.478 -1.146 1.00 0.00 30 THR A C 12
ATOM 7848 O O . THR A 1 30 ? -1.570 -2.523 -1.413 1.00 0.00 30 THR A O 12
ATOM 7859 N N . TYR A 1 31 ? -1.913 -0.761 -0.056 1.00 0.00 31 TYR A N 12
ATOM 7860 C CA . TYR A 1 31 ? -0.902 -1.172 0.912 1.00 0.00 31 TYR A CA 12
ATOM 7861 C C . TYR A 1 31 ? -1.559 -1.636 2.208 1.00 0.00 31 TYR A C 12
ATOM 7862 O O . TYR A 1 31 ? -2.783 -1.736 2.292 1.00 0.00 31 TYR A O 12
ATOM 7880 N N . CYS A 1 32 ? -0.742 -1.920 3.214 1.00 0.00 32 CYS A N 12
ATOM 7881 C CA . CYS A 1 32 ? -1.249 -2.374 4.503 1.00 0.00 32 CYS A CA 12
ATOM 7882 C C . CYS A 1 32 ? -0.861 -1.410 5.616 1.00 0.00 32 CYS A C 12
ATOM 7883 O O . CYS A 1 32 ? -0.152 -0.429 5.385 1.00 0.00 32 CYS A O 12
ATOM 7890 N N . GLU A 1 33 ? -1.330 -1.693 6.827 1.00 0.00 33 GLU A N 12
ATOM 7891 C CA . GLU A 1 33 ? -1.030 -0.855 7.980 1.00 0.00 33 GLU A CA 12
ATOM 7892 C C . GLU A 1 33 ? 0.393 -1.101 8.470 1.00 0.00 33 GLU A C 12
ATOM 7893 O O . GLU A 1 33 ? 1.163 -0.162 8.668 1.00 0.00 33 GLU A O 12
ATOM 7905 N N . ASN A 1 34 ? 0.733 -2.370 8.659 1.00 0.00 34 ASN A N 12
ATOM 7906 C CA . ASN A 1 34 ? 2.063 -2.746 9.121 1.00 0.00 34 ASN A CA 12
ATOM 7907 C C . ASN A 1 34 ? 2.990 -3.012 7.938 1.00 0.00 34 ASN A C 12
ATOM 7908 O O . ASN A 1 34 ? 2.678 -3.820 7.064 1.00 0.00 34 ASN A O 12
ATOM 7919 N N . ARG A 1 35 ? 4.126 -2.325 7.915 1.00 0.00 35 ARG A N 12
ATOM 7920 C CA . ARG A 1 35 ? 5.095 -2.485 6.835 1.00 0.00 35 ARG A CA 12
ATOM 7921 C C . ARG A 1 35 ? 5.561 -3.934 6.726 1.00 0.00 35 ARG A C 12
ATOM 7922 O O . ARG A 1 35 ? 6.564 -4.225 6.075 1.00 0.00 35 ARG A O 12
ATOM 7943 N N . ASN A 1 36 ? 4.828 -4.837 7.370 1.00 0.00 36 ASN A N 12
ATOM 7944 C CA . ASN A 1 36 ? 5.163 -6.253 7.344 1.00 0.00 36 ASN A CA 12
ATOM 7945 C C . ASN A 1 36 ? 3.917 -7.093 7.091 1.00 0.00 36 ASN A C 12
ATOM 7946 O O . ASN A 1 36 ? 3.940 -8.317 7.217 1.00 0.00 36 ASN A O 12
ATOM 7957 N N . GLN A 1 37 ? 2.828 -6.418 6.737 1.00 0.00 37 GLN A N 12
ATOM 7958 C CA . GLN A 1 37 ? 1.564 -7.086 6.470 1.00 0.00 37 GLN A CA 12
ATOM 7959 C C . GLN A 1 37 ? 1.109 -6.842 5.034 1.00 0.00 37 GLN A C 12
ATOM 7960 O O . GLN A 1 37 ? 1.302 -5.757 4.488 1.00 0.00 37 GLN A O 12
ATOM 7974 N N . LYS A 1 38 ? 0.505 -7.859 4.427 1.00 0.00 38 LYS A N 12
ATOM 7975 C CA . LYS A 1 38 ? 0.023 -7.757 3.056 1.00 0.00 38 LYS A CA 12
ATOM 7976 C C . LYS A 1 38 ? -1.482 -7.511 3.023 1.00 0.00 38 LYS A C 12
ATOM 7977 O O . LYS A 1 38 ? -2.181 -7.745 4.010 1.00 0.00 38 LYS A O 12
ATOM 7996 N N . CYS A 1 39 ? -1.977 -7.033 1.885 1.00 0.00 39 CYS A N 12
ATOM 7997 C CA . CYS A 1 39 ? -3.401 -6.753 1.729 1.00 0.00 39 CYS A CA 12
ATOM 7998 C C . CYS A 1 39 ? -4.041 -7.691 0.715 1.00 0.00 39 CYS A C 12
ATOM 7999 O O . CYS A 1 39 ? -3.837 -7.559 -0.494 1.00 0.00 39 CYS A O 12
ATOM 8006 N N . CYS A 1 40 ? -4.818 -8.638 1.219 1.00 0.00 40 CYS A N 12
ATOM 8007 C CA . CYS A 1 40 ? -5.499 -9.607 0.383 1.00 0.00 40 CYS A CA 12
ATOM 8008 C C . CYS A 1 40 ? -6.982 -9.268 0.258 1.00 0.00 40 CYS A C 12
ATOM 8009 O O . CYS A 1 40 ? -7.534 -8.545 1.088 1.00 0.00 40 CYS A O 12
ATOM 8016 N N . GLU A 1 41 ? -7.622 -9.797 -0.779 1.00 0.00 41 GLU A N 12
ATOM 8017 C CA . GLU A 1 41 ? -9.042 -9.550 -1.005 1.00 0.00 41 GLU A CA 12
ATOM 8018 C C . GLU A 1 41 ? -9.774 -9.345 0.319 1.00 0.00 41 GLU A C 12
ATOM 8019 O O . GLU A 1 41 ? -9.974 -8.214 0.759 1.00 0.00 41 GLU A O 12
ATOM 8031 N N . TYR A 1 42 ? -10.168 -10.449 0.948 1.00 0.00 42 TYR A N 12
ATOM 8032 C CA . TYR A 1 42 ? -10.875 -10.391 2.221 1.00 0.00 42 TYR A CA 12
ATOM 8033 C C . TYR A 1 42 ? -10.239 -11.334 3.238 1.00 0.00 42 TYR A C 12
ATOM 8034 O O . TYR A 1 42 ? -9.269 -12.031 2.872 1.00 0.00 42 TYR A O 12
ATOM 8053 N N . ILE A 1 1 ? -1.212 13.940 -3.855 1.00 0.00 1 ILE A N 13
ATOM 8054 C CA . ILE A 1 1 ? -0.372 12.740 -3.602 1.00 0.00 1 ILE A CA 13
ATOM 8055 C C . ILE A 1 1 ? 0.644 12.537 -4.719 1.00 0.00 1 ILE A C 13
ATOM 8056 O O . ILE A 1 1 ? 0.322 11.990 -5.775 1.00 0.00 1 ILE A O 13
ATOM 8074 N N . MET A 1 2 ? 1.874 12.982 -4.482 1.00 0.00 2 MET A N 13
ATOM 8075 C CA . MET A 1 2 ? 2.938 12.850 -5.471 1.00 0.00 2 MET A CA 13
ATOM 8076 C C . MET A 1 2 ? 4.194 12.252 -4.844 1.00 0.00 2 MET A C 13
ATOM 8077 O O . MET A 1 2 ? 5.307 12.704 -5.110 1.00 0.00 2 MET A O 13
ATOM 8091 N N . PHE A 1 3 ? 4.008 11.232 -4.013 1.00 0.00 3 PHE A N 13
ATOM 8092 C CA . PHE A 1 3 ? 5.127 10.573 -3.349 1.00 0.00 3 PHE A CA 13
ATOM 8093 C C . PHE A 1 3 ? 5.095 9.068 -3.594 1.00 0.00 3 PHE A C 13
ATOM 8094 O O . PHE A 1 3 ? 5.070 8.615 -4.738 1.00 0.00 3 PHE A O 13
ATOM 8111 N N . PHE A 1 4 ? 5.098 8.297 -2.510 1.00 0.00 4 PHE A N 13
ATOM 8112 C CA . PHE A 1 4 ? 5.072 6.842 -2.606 1.00 0.00 4 PHE A CA 13
ATOM 8113 C C . PHE A 1 4 ? 4.041 6.252 -1.649 1.00 0.00 4 PHE A C 13
ATOM 8114 O O . PHE A 1 4 ? 4.328 6.028 -0.473 1.00 0.00 4 PHE A O 13
ATOM 8131 N N . GLU A 1 5 ? 2.841 6.002 -2.161 1.00 0.00 5 GLU A N 13
ATOM 8132 C CA . GLU A 1 5 ? 1.768 5.438 -1.351 1.00 0.00 5 GLU A CA 13
ATOM 8133 C C . GLU A 1 5 ? 0.687 4.819 -2.232 1.00 0.00 5 GLU A C 13
ATOM 8134 O O . GLU A 1 5 ? -0.089 5.530 -2.869 1.00 0.00 5 GLU A O 13
ATOM 8146 N N . MET A 1 6 ? 0.642 3.490 -2.260 1.00 0.00 6 MET A N 13
ATOM 8147 C CA . MET A 1 6 ? -0.345 2.777 -3.062 1.00 0.00 6 MET A CA 13
ATOM 8148 C C . MET A 1 6 ? -1.759 3.217 -2.701 1.00 0.00 6 MET A C 13
ATOM 8149 O O . MET A 1 6 ? -2.156 4.350 -2.972 1.00 0.00 6 MET A O 13
ATOM 8163 N N . GLN A 1 7 ? -2.518 2.313 -2.086 1.00 0.00 7 GLN A N 13
ATOM 8164 C CA . GLN A 1 7 ? -3.889 2.608 -1.687 1.00 0.00 7 GLN A CA 13
ATOM 8165 C C . GLN A 1 7 ? -4.242 1.892 -0.387 1.00 0.00 7 GLN A C 13
ATOM 8166 O O . GLN A 1 7 ? -4.428 0.674 -0.368 1.00 0.00 7 GLN A O 13
ATOM 8180 N N . ALA A 1 8 ? -4.331 2.655 0.697 1.00 0.00 8 ALA A N 13
ATOM 8181 C CA . ALA A 1 8 ? -4.658 2.096 2.001 1.00 0.00 8 ALA A CA 13
ATOM 8182 C C . ALA A 1 8 ? -5.597 0.900 1.873 1.00 0.00 8 ALA A C 13
ATOM 8183 O O . ALA A 1 8 ? -6.744 1.041 1.451 1.00 0.00 8 ALA A O 13
ATOM 8190 N N . CYS A 1 9 ? -5.103 -0.276 2.247 1.00 0.00 9 CYS A N 13
ATOM 8191 C CA . CYS A 1 9 ? -5.899 -1.497 2.180 1.00 0.00 9 CYS A CA 13
ATOM 8192 C C . CYS A 1 9 ? -7.355 -1.210 2.530 1.00 0.00 9 CYS A C 13
ATOM 8193 O O . CYS A 1 9 ? -8.265 -1.903 2.073 1.00 0.00 9 CYS A O 13
ATOM 8200 N N . TRP A 1 10 ? -7.562 -0.184 3.348 1.00 0.00 10 TRP A N 13
ATOM 8201 C CA . TRP A 1 10 ? -8.903 0.205 3.768 1.00 0.00 10 TRP A CA 13
ATOM 8202 C C . TRP A 1 10 ? -9.641 0.924 2.643 1.00 0.00 10 TRP A C 13
ATOM 8203 O O . TRP A 1 10 ? -10.760 0.559 2.285 1.00 0.00 10 TRP A O 13
ATOM 8224 N N . SER A 1 11 ? -9.005 1.957 2.100 1.00 0.00 11 SER A N 13
ATOM 8225 C CA . SER A 1 11 ? -9.595 2.740 1.017 1.00 0.00 11 SER A CA 13
ATOM 8226 C C . SER A 1 11 ? -10.333 1.848 0.026 1.00 0.00 11 SER A C 13
ATOM 8227 O O . SER A 1 11 ? -11.268 2.289 -0.642 1.00 0.00 11 SER A O 13
ATOM 8235 N N . HIS A 1 12 ? -9.908 0.592 -0.070 1.00 0.00 12 HIS A N 13
ATOM 8236 C CA . HIS A 1 12 ? -10.532 -0.355 -0.986 1.00 0.00 12 HIS A CA 13
ATOM 8237 C C . HIS A 1 12 ? -11.408 -1.351 -0.235 1.00 0.00 12 HIS A C 13
ATOM 8238 O O . HIS A 1 12 ? -12.260 -2.016 -0.826 1.00 0.00 12 HIS A O 13
ATOM 8253 N N . SER A 1 13 ? -11.195 -1.454 1.072 1.00 0.00 13 SER A N 13
ATOM 8254 C CA . SER A 1 13 ? -11.966 -2.371 1.901 1.00 0.00 13 SER A CA 13
ATOM 8255 C C . SER A 1 13 ? -11.451 -3.799 1.755 1.00 0.00 13 SER A C 13
ATOM 8256 O O . SER A 1 13 ? -12.136 -4.665 1.211 1.00 0.00 13 SER A O 13
ATOM 8264 N N . GLY A 1 14 ? -10.238 -4.038 2.243 1.00 0.00 14 GLY A N 13
ATOM 8265 C CA . GLY A 1 14 ? -9.652 -5.362 2.157 1.00 0.00 14 GLY A CA 13
ATOM 8266 C C . GLY A 1 14 ? -9.182 -5.877 3.503 1.00 0.00 14 GLY A C 13
ATOM 8267 O O . GLY A 1 14 ? -9.675 -5.445 4.545 1.00 0.00 14 GLY A O 13
ATOM 8271 N N . VAL A 1 15 ? -8.230 -6.802 3.481 1.00 0.00 15 VAL A N 13
ATOM 8272 C CA . VAL A 1 15 ? -7.696 -7.375 4.710 1.00 0.00 15 VAL A CA 13
ATOM 8273 C C . VAL A 1 15 ? -6.173 -7.361 4.710 1.00 0.00 15 VAL A C 13
ATOM 8274 O O . VAL A 1 15 ? -5.540 -7.202 3.664 1.00 0.00 15 VAL A O 13
ATOM 8287 N N . CYS A 1 16 ? -5.587 -7.531 5.892 1.00 0.00 16 CYS A N 13
ATOM 8288 C CA . CYS A 1 16 ? -4.134 -7.542 6.034 1.00 0.00 16 CYS A CA 13
ATOM 8289 C C . CYS A 1 16 ? -3.694 -8.700 6.924 1.00 0.00 16 CYS A C 13
ATOM 8290 O O . CYS A 1 16 ? -3.978 -8.718 8.121 1.00 0.00 16 CYS A O 13
ATOM 8297 N N . ARG A 1 17 ? -2.998 -9.665 6.332 1.00 0.00 17 ARG A N 13
ATOM 8298 C CA . ARG A 1 17 ? -2.522 -10.828 7.075 1.00 0.00 17 ARG A CA 13
ATOM 8299 C C . ARG A 1 17 ? -0.999 -10.884 7.086 1.00 0.00 17 ARG A C 13
ATOM 8300 O O . ARG A 1 17 ? -0.336 -10.173 6.333 1.00 0.00 17 ARG A O 13
ATOM 8321 N N . ASP A 1 18 ? -0.448 -11.734 7.948 1.00 0.00 18 ASP A N 13
ATOM 8322 C CA . ASP A 1 18 ? 0.998 -11.881 8.055 1.00 0.00 18 ASP A CA 13
ATOM 8323 C C . ASP A 1 18 ? 1.607 -12.261 6.708 1.00 0.00 18 ASP A C 13
ATOM 8324 O O . ASP A 1 18 ? 1.327 -13.332 6.172 1.00 0.00 18 ASP A O 13
ATOM 8333 N N . LYS A 1 19 ? 2.438 -11.375 6.169 1.00 0.00 19 LYS A N 13
ATOM 8334 C CA . LYS A 1 19 ? 3.086 -11.617 4.884 1.00 0.00 19 LYS A CA 13
ATOM 8335 C C . LYS A 1 19 ? 3.342 -13.106 4.670 1.00 0.00 19 LYS A C 13
ATOM 8336 O O . LYS A 1 19 ? 3.224 -13.611 3.553 1.00 0.00 19 LYS A O 13
ATOM 8355 N N . SER A 1 20 ? 3.693 -13.801 5.745 1.00 0.00 20 SER A N 13
ATOM 8356 C CA . SER A 1 20 ? 3.969 -15.232 5.674 1.00 0.00 20 SER A CA 13
ATOM 8357 C C . SER A 1 20 ? 2.673 -16.034 5.623 1.00 0.00 20 SER A C 13
ATOM 8358 O O . SER A 1 20 ? 2.652 -17.221 5.954 1.00 0.00 20 SER A O 13
ATOM 8366 N N . GLU A 1 21 ? 1.595 -15.380 5.210 1.00 0.00 21 GLU A N 13
ATOM 8367 C CA . GLU A 1 21 ? 0.300 -16.025 5.116 1.00 0.00 21 GLU A CA 13
ATOM 8368 C C . GLU A 1 21 ? 0.125 -16.701 3.769 1.00 0.00 21 GLU A C 13
ATOM 8369 O O . GLU A 1 21 ? 0.732 -16.312 2.772 1.00 0.00 21 GLU A O 13
ATOM 8381 N N . ARG A 1 22 ? -0.710 -17.720 3.761 1.00 0.00 22 ARG A N 13
ATOM 8382 C CA . ARG A 1 22 ? -0.993 -18.483 2.561 1.00 0.00 22 ARG A CA 13
ATOM 8383 C C . ARG A 1 22 ? -2.371 -18.136 2.007 1.00 0.00 22 ARG A C 13
ATOM 8384 O O . ARG A 1 22 ? -2.705 -18.492 0.878 1.00 0.00 22 ARG A O 13
ATOM 8405 N N . ASN A 1 23 ? -3.166 -17.444 2.815 1.00 0.00 23 ASN A N 13
ATOM 8406 C CA . ASN A 1 23 ? -4.511 -17.048 2.411 1.00 0.00 23 ASN A CA 13
ATOM 8407 C C . ASN A 1 23 ? -4.639 -15.531 2.351 1.00 0.00 23 ASN A C 13
ATOM 8408 O O . ASN A 1 23 ? -5.320 -14.923 3.176 1.00 0.00 23 ASN A O 13
ATOM 8419 N N . CYS A 1 24 ? -3.979 -14.925 1.372 1.00 0.00 24 CYS A N 13
ATOM 8420 C CA . CYS A 1 24 ? -4.019 -13.475 1.207 1.00 0.00 24 CYS A CA 13
ATOM 8421 C C . CYS A 1 24 ? -4.148 -13.097 -0.265 1.00 0.00 24 CYS A C 13
ATOM 8422 O O . CYS A 1 24 ? -3.168 -12.716 -0.905 1.00 0.00 24 CYS A O 13
ATOM 8429 N N . LYS A 1 25 ? -5.361 -13.201 -0.796 1.00 0.00 25 LYS A N 13
ATOM 8430 C CA . LYS A 1 25 ? -5.613 -12.863 -2.191 1.00 0.00 25 LYS A CA 13
ATOM 8431 C C . LYS A 1 25 ? -4.887 -11.577 -2.572 1.00 0.00 25 LYS A C 13
ATOM 8432 O O . LYS A 1 25 ? -5.304 -10.482 -2.197 1.00 0.00 25 LYS A O 13
ATOM 8451 N N . PRO A 1 26 ? -3.784 -11.701 -3.322 1.00 0.00 26 PRO A N 13
ATOM 8452 C CA . PRO A 1 26 ? -2.985 -10.553 -3.756 1.00 0.00 26 PRO A CA 13
ATOM 8453 C C . PRO A 1 26 ? -3.842 -9.410 -4.292 1.00 0.00 26 PRO A C 13
ATOM 8454 O O . PRO A 1 26 ? -4.260 -9.425 -5.450 1.00 0.00 26 PRO A O 13
ATOM 8465 N N . MET A 1 27 ? -4.093 -8.417 -3.442 1.00 0.00 27 MET A N 13
ATOM 8466 C CA . MET A 1 27 ? -4.895 -7.264 -3.835 1.00 0.00 27 MET A CA 13
ATOM 8467 C C . MET A 1 27 ? -4.000 -6.076 -4.174 1.00 0.00 27 MET A C 13
ATOM 8468 O O . MET A 1 27 ? -3.608 -5.309 -3.295 1.00 0.00 27 MET A O 13
ATOM 8482 N N . ALA A 1 28 ? -3.675 -5.935 -5.455 1.00 0.00 28 ALA A N 13
ATOM 8483 C CA . ALA A 1 28 ? -2.822 -4.846 -5.912 1.00 0.00 28 ALA A CA 13
ATOM 8484 C C . ALA A 1 28 ? -3.404 -3.491 -5.530 1.00 0.00 28 ALA A C 13
ATOM 8485 O O . ALA A 1 28 ? -4.425 -3.410 -4.850 1.00 0.00 28 ALA A O 13
ATOM 8492 N N . TRP A 1 29 ? -2.747 -2.434 -5.986 1.00 0.00 29 TRP A N 13
ATOM 8493 C CA . TRP A 1 29 ? -3.186 -1.078 -5.710 1.00 0.00 29 TRP A CA 13
ATOM 8494 C C . TRP A 1 29 ? -3.736 -0.951 -4.295 1.00 0.00 29 TRP A C 13
ATOM 8495 O O . TRP A 1 29 ? -4.944 -0.831 -4.093 1.00 0.00 29 TRP A O 13
ATOM 8516 N N . THR A 1 30 ? -2.835 -0.971 -3.319 1.00 0.00 30 THR A N 13
ATOM 8517 C CA . THR A 1 30 ? -3.223 -0.853 -1.918 1.00 0.00 30 THR A CA 13
ATOM 8518 C C . THR A 1 30 ? -2.122 -1.375 -0.999 1.00 0.00 30 THR A C 13
ATOM 8519 O O . THR A 1 30 ? -1.513 -2.410 -1.267 1.00 0.00 30 THR A O 13
ATOM 8530 N N . TYR A 1 31 ? -1.877 -0.652 0.090 1.00 0.00 31 TYR A N 13
ATOM 8531 C CA . TYR A 1 31 ? -0.855 -1.040 1.051 1.00 0.00 31 TYR A CA 13
ATOM 8532 C C . TYR A 1 31 ? -1.485 -1.407 2.392 1.00 0.00 31 TYR A C 13
ATOM 8533 O O . TYR A 1 31 ? -2.637 -1.069 2.660 1.00 0.00 31 TYR A O 13
ATOM 8551 N N . CYS A 1 32 ? -0.724 -2.107 3.227 1.00 0.00 32 CYS A N 13
ATOM 8552 C CA . CYS A 1 32 ? -1.209 -2.522 4.536 1.00 0.00 32 CYS A CA 13
ATOM 8553 C C . CYS A 1 32 ? -0.693 -1.591 5.629 1.00 0.00 32 CYS A C 13
ATOM 8554 O O . CYS A 1 32 ? 0.130 -0.712 5.372 1.00 0.00 32 CYS A O 13
ATOM 8561 N N . GLU A 1 33 ? -1.180 -1.791 6.849 1.00 0.00 33 GLU A N 13
ATOM 8562 C CA . GLU A 1 33 ? -0.765 -0.971 7.981 1.00 0.00 33 GLU A CA 13
ATOM 8563 C C . GLU A 1 33 ? 0.603 -1.406 8.493 1.00 0.00 33 GLU A C 13
ATOM 8564 O O . GLU A 1 33 ? 1.361 -0.601 9.034 1.00 0.00 33 GLU A O 13
ATOM 8576 N N . ASN A 1 34 ? 0.913 -2.687 8.318 1.00 0.00 34 ASN A N 13
ATOM 8577 C CA . ASN A 1 34 ? 2.190 -3.233 8.762 1.00 0.00 34 ASN A CA 13
ATOM 8578 C C . ASN A 1 34 ? 3.137 -3.423 7.581 1.00 0.00 34 ASN A C 13
ATOM 8579 O O . ASN A 1 34 ? 2.779 -4.040 6.579 1.00 0.00 34 ASN A O 13
ATOM 8590 N N . ARG A 1 35 ? 4.347 -2.888 7.709 1.00 0.00 35 ARG A N 13
ATOM 8591 C CA . ARG A 1 35 ? 5.346 -3.000 6.653 1.00 0.00 35 ARG A CA 13
ATOM 8592 C C . ARG A 1 35 ? 5.732 -4.456 6.418 1.00 0.00 35 ARG A C 13
ATOM 8593 O O . ARG A 1 35 ? 6.707 -4.746 5.725 1.00 0.00 35 ARG A O 13
ATOM 8614 N N . ASN A 1 36 ? 4.962 -5.369 7.002 1.00 0.00 36 ASN A N 13
ATOM 8615 C CA . ASN A 1 36 ? 5.227 -6.795 6.859 1.00 0.00 36 ASN A CA 13
ATOM 8616 C C . ASN A 1 36 ? 3.939 -7.561 6.578 1.00 0.00 36 ASN A C 13
ATOM 8617 O O . ASN A 1 36 ? 3.958 -8.775 6.373 1.00 0.00 36 ASN A O 13
ATOM 8628 N N . GLN A 1 37 ? 2.819 -6.845 6.577 1.00 0.00 37 GLN A N 13
ATOM 8629 C CA . GLN A 1 37 ? 1.520 -7.458 6.326 1.00 0.00 37 GLN A CA 13
ATOM 8630 C C . GLN A 1 37 ? 1.068 -7.222 4.889 1.00 0.00 37 GLN A C 13
ATOM 8631 O O . GLN A 1 37 ? 1.330 -6.167 4.309 1.00 0.00 37 GLN A O 13
ATOM 8645 N N . LYS A 1 38 ? 0.387 -8.213 4.321 1.00 0.00 38 LYS A N 13
ATOM 8646 C CA . LYS A 1 38 ? -0.102 -8.124 2.952 1.00 0.00 38 LYS A CA 13
ATOM 8647 C C . LYS A 1 38 ? -1.583 -7.760 2.925 1.00 0.00 38 LYS A C 13
ATOM 8648 O O . LYS A 1 38 ? -2.320 -8.041 3.871 1.00 0.00 38 LYS A O 13
ATOM 8667 N N . CYS A 1 39 ? -2.015 -7.137 1.833 1.00 0.00 39 CYS A N 13
ATOM 8668 C CA . CYS A 1 39 ? -3.409 -6.739 1.680 1.00 0.00 39 CYS A CA 13
ATOM 8669 C C . CYS A 1 39 ? -4.107 -7.604 0.639 1.00 0.00 39 CYS A C 13
ATOM 8670 O O . CYS A 1 39 ? -3.909 -7.435 -0.567 1.00 0.00 39 CYS A O 13
ATOM 8677 N N . CYS A 1 40 ? -4.916 -8.537 1.115 1.00 0.00 40 CYS A N 13
ATOM 8678 C CA . CYS A 1 40 ? -5.646 -9.443 0.247 1.00 0.00 40 CYS A CA 13
ATOM 8679 C C . CYS A 1 40 ? -7.089 -8.985 0.069 1.00 0.00 40 CYS A C 13
ATOM 8680 O O . CYS A 1 40 ? -7.584 -8.146 0.824 1.00 0.00 40 CYS A O 13
ATOM 8687 N N . GLU A 1 41 ? -7.761 -9.543 -0.933 1.00 0.00 41 GLU A N 13
ATOM 8688 C CA . GLU A 1 41 ? -9.151 -9.194 -1.208 1.00 0.00 41 GLU A CA 13
ATOM 8689 C C . GLU A 1 41 ? -9.946 -9.074 0.090 1.00 0.00 41 GLU A C 13
ATOM 8690 O O . GLU A 1 41 ? -10.301 -7.974 0.512 1.00 0.00 41 GLU A O 13
ATOM 8702 N N . TYR A 1 42 ? -10.224 -10.214 0.715 1.00 0.00 42 TYR A N 13
ATOM 8703 C CA . TYR A 1 42 ? -10.976 -10.237 1.964 1.00 0.00 42 TYR A CA 13
ATOM 8704 C C . TYR A 1 42 ? -10.241 -11.045 3.028 1.00 0.00 42 TYR A C 13
ATOM 8705 O O . TYR A 1 42 ? -9.151 -11.572 2.722 1.00 0.00 42 TYR A O 13
ATOM 8724 N N . ILE A 1 1 ? 1.622 13.580 -11.198 1.00 0.00 1 ILE A N 14
ATOM 8725 C CA . ILE A 1 1 ? 1.004 12.549 -10.325 1.00 0.00 1 ILE A CA 14
ATOM 8726 C C . ILE A 1 1 ? 2.021 11.979 -9.345 1.00 0.00 1 ILE A C 14
ATOM 8727 O O . ILE A 1 1 ? 3.220 12.238 -9.457 1.00 0.00 1 ILE A O 14
ATOM 8745 N N . MET A 1 2 ? 1.536 11.204 -8.381 1.00 0.00 2 MET A N 14
ATOM 8746 C CA . MET A 1 2 ? 2.403 10.598 -7.378 1.00 0.00 2 MET A CA 14
ATOM 8747 C C . MET A 1 2 ? 3.435 9.683 -8.030 1.00 0.00 2 MET A C 14
ATOM 8748 O O . MET A 1 2 ? 3.207 9.147 -9.115 1.00 0.00 2 MET A O 14
ATOM 8762 N N . PHE A 1 3 ? 4.571 9.510 -7.361 1.00 0.00 3 PHE A N 14
ATOM 8763 C CA . PHE A 1 3 ? 5.637 8.659 -7.874 1.00 0.00 3 PHE A CA 14
ATOM 8764 C C . PHE A 1 3 ? 5.469 7.223 -7.386 1.00 0.00 3 PHE A C 14
ATOM 8765 O O . PHE A 1 3 ? 6.006 6.288 -7.977 1.00 0.00 3 PHE A O 14
ATOM 8782 N N . PHE A 1 4 ? 4.717 7.060 -6.303 1.00 0.00 4 PHE A N 14
ATOM 8783 C CA . PHE A 1 4 ? 4.471 5.742 -5.731 1.00 0.00 4 PHE A CA 14
ATOM 8784 C C . PHE A 1 4 ? 3.347 5.800 -4.701 1.00 0.00 4 PHE A C 14
ATOM 8785 O O . PHE A 1 4 ? 2.270 6.328 -4.976 1.00 0.00 4 PHE A O 14
ATOM 8802 N N . GLU A 1 5 ? 3.608 5.261 -3.515 1.00 0.00 5 GLU A N 14
ATOM 8803 C CA . GLU A 1 5 ? 2.619 5.257 -2.446 1.00 0.00 5 GLU A CA 14
ATOM 8804 C C . GLU A 1 5 ? 1.398 4.424 -2.830 1.00 0.00 5 GLU A C 14
ATOM 8805 O O . GLU A 1 5 ? 0.599 4.830 -3.673 1.00 0.00 5 GLU A O 14
ATOM 8817 N N . MET A 1 6 ? 1.261 3.262 -2.201 1.00 0.00 6 MET A N 14
ATOM 8818 C CA . MET A 1 6 ? 0.136 2.375 -2.473 1.00 0.00 6 MET A CA 14
ATOM 8819 C C . MET A 1 6 ? -1.160 2.965 -1.927 1.00 0.00 6 MET A C 14
ATOM 8820 O O . MET A 1 6 ? -1.217 4.143 -1.578 1.00 0.00 6 MET A O 14
ATOM 8834 N N . GLN A 1 7 ? -2.198 2.139 -1.854 1.00 0.00 7 GLN A N 14
ATOM 8835 C CA . GLN A 1 7 ? -3.491 2.583 -1.348 1.00 0.00 7 GLN A CA 14
ATOM 8836 C C . GLN A 1 7 ? -3.875 1.815 -0.089 1.00 0.00 7 GLN A C 14
ATOM 8837 O O . GLN A 1 7 ? -3.886 0.583 -0.080 1.00 0.00 7 GLN A O 14
ATOM 8851 N N . ALA A 1 8 ? -4.190 2.550 0.974 1.00 0.00 8 ALA A N 14
ATOM 8852 C CA . ALA A 1 8 ? -4.574 1.938 2.240 1.00 0.00 8 ALA A CA 14
ATOM 8853 C C . ALA A 1 8 ? -5.503 0.752 2.017 1.00 0.00 8 ALA A C 14
ATOM 8854 O O . ALA A 1 8 ? -6.550 0.879 1.385 1.00 0.00 8 ALA A O 14
ATOM 8861 N N . CYS A 1 9 ? -5.110 -0.404 2.543 1.00 0.00 9 CYS A N 14
ATOM 8862 C CA . CYS A 1 9 ? -5.907 -1.618 2.404 1.00 0.00 9 CYS A CA 14
ATOM 8863 C C . CYS A 1 9 ? -7.387 -1.323 2.622 1.00 0.00 9 CYS A C 14
ATOM 8864 O O . CYS A 1 9 ? -8.253 -2.003 2.072 1.00 0.00 9 CYS A O 14
ATOM 8871 N N . TRP A 1 10 ? -7.669 -0.305 3.428 1.00 0.00 10 TRP A N 14
ATOM 8872 C CA . TRP A 1 10 ? -9.044 0.081 3.719 1.00 0.00 10 TRP A CA 14
ATOM 8873 C C . TRP A 1 10 ? -9.669 0.801 2.530 1.00 0.00 10 TRP A C 14
ATOM 8874 O O . TRP A 1 10 ? -10.841 0.594 2.212 1.00 0.00 10 TRP A O 14
ATOM 8895 N N . SER A 1 11 ? -8.881 1.650 1.882 1.00 0.00 11 SER A N 14
ATOM 8896 C CA . SER A 1 11 ? -9.354 2.407 0.729 1.00 0.00 11 SER A CA 14
ATOM 8897 C C . SER A 1 11 ? -10.110 1.507 -0.244 1.00 0.00 11 SER A C 14
ATOM 8898 O O . SER A 1 11 ? -10.971 1.972 -0.993 1.00 0.00 11 SER A O 14
ATOM 8906 N N . HIS A 1 12 ? -9.780 0.219 -0.235 1.00 0.00 12 HIS A N 14
ATOM 8907 C CA . HIS A 1 12 ? -10.425 -0.742 -1.120 1.00 0.00 12 HIS A CA 14
ATOM 8908 C C . HIS A 1 12 ? -11.152 -1.821 -0.324 1.00 0.00 12 HIS A C 14
ATOM 8909 O O . HIS A 1 12 ? -11.673 -2.781 -0.894 1.00 0.00 12 HIS A O 14
ATOM 8924 N N . SER A 1 13 ? -11.187 -1.659 0.994 1.00 0.00 13 SER A N 14
ATOM 8925 C CA . SER A 1 13 ? -11.853 -2.621 1.864 1.00 0.00 13 SER A CA 14
ATOM 8926 C C . SER A 1 13 ? -11.239 -4.009 1.716 1.00 0.00 13 SER A C 14
ATOM 8927 O O . SER A 1 13 ? -11.797 -4.875 1.044 1.00 0.00 13 SER A O 14
ATOM 8935 N N . GLY A 1 14 ? -10.085 -4.211 2.345 1.00 0.00 14 GLY A N 14
ATOM 8936 C CA . GLY A 1 14 ? -9.412 -5.494 2.267 1.00 0.00 14 GLY A CA 14
ATOM 8937 C C . GLY A 1 14 ? -8.959 -5.997 3.624 1.00 0.00 14 GLY A C 14
ATOM 8938 O O . GLY A 1 14 ? -9.559 -5.666 4.647 1.00 0.00 14 GLY A O 14
ATOM 8942 N N . VAL A 1 15 ? -7.898 -6.796 3.632 1.00 0.00 15 VAL A N 14
ATOM 8943 C CA . VAL A 1 15 ? -7.367 -7.346 4.876 1.00 0.00 15 VAL A CA 14
ATOM 8944 C C . VAL A 1 15 ? -5.842 -7.314 4.887 1.00 0.00 15 VAL A C 14
ATOM 8945 O O . VAL A 1 15 ? -5.205 -7.295 3.835 1.00 0.00 15 VAL A O 14
ATOM 8958 N N . CYS A 1 16 ? -5.264 -7.307 6.085 1.00 0.00 16 CYS A N 14
ATOM 8959 C CA . CYS A 1 16 ? -3.815 -7.278 6.236 1.00 0.00 16 CYS A CA 14
ATOM 8960 C C . CYS A 1 16 ? -3.323 -8.503 6.997 1.00 0.00 16 CYS A C 14
ATOM 8961 O O . CYS A 1 16 ? -3.523 -8.618 8.207 1.00 0.00 16 CYS A O 14
ATOM 8968 N N . ARG A 1 17 ? -2.677 -9.414 6.282 1.00 0.00 17 ARG A N 14
ATOM 8969 C CA . ARG A 1 17 ? -2.153 -10.632 6.888 1.00 0.00 17 ARG A CA 14
ATOM 8970 C C . ARG A 1 17 ? -0.659 -10.776 6.618 1.00 0.00 17 ARG A C 14
ATOM 8971 O O . ARG A 1 17 ? -0.152 -10.293 5.605 1.00 0.00 17 ARG A O 14
ATOM 8992 N N . ASP A 1 18 ? 0.042 -11.442 7.529 1.00 0.00 18 ASP A N 14
ATOM 8993 C CA . ASP A 1 18 ? 1.475 -11.651 7.390 1.00 0.00 18 ASP A CA 14
ATOM 8994 C C . ASP A 1 18 ? 1.864 -11.791 5.924 1.00 0.00 18 ASP A C 14
ATOM 8995 O O . ASP A 1 18 ? 1.156 -12.423 5.141 1.00 0.00 18 ASP A O 14
ATOM 9004 N N . LYS A 1 19 ? 2.995 -11.201 5.564 1.00 0.00 19 LYS A N 14
ATOM 9005 C CA . LYS A 1 19 ? 3.483 -11.262 4.192 1.00 0.00 19 LYS A CA 14
ATOM 9006 C C . LYS A 1 19 ? 3.705 -12.709 3.762 1.00 0.00 19 LYS A C 14
ATOM 9007 O O . LYS A 1 19 ? 4.256 -12.974 2.694 1.00 0.00 19 LYS A O 14
ATOM 9026 N N . SER A 1 20 ? 3.267 -13.639 4.603 1.00 0.00 20 SER A N 14
ATOM 9027 C CA . SER A 1 20 ? 3.412 -15.062 4.319 1.00 0.00 20 SER A CA 14
ATOM 9028 C C . SER A 1 20 ? 2.089 -15.791 4.525 1.00 0.00 20 SER A C 14
ATOM 9029 O O . SER A 1 20 ? 2.026 -17.019 4.457 1.00 0.00 20 SER A O 14
ATOM 9037 N N . GLU A 1 21 ? 1.033 -15.025 4.782 1.00 0.00 21 GLU A N 14
ATOM 9038 C CA . GLU A 1 21 ? -0.285 -15.584 5.002 1.00 0.00 21 GLU A CA 14
ATOM 9039 C C . GLU A 1 21 ? -0.637 -16.596 3.929 1.00 0.00 21 GLU A C 14
ATOM 9040 O O . GLU A 1 21 ? -0.231 -16.476 2.773 1.00 0.00 21 GLU A O 14
ATOM 9052 N N . ARG A 1 22 ? -1.393 -17.593 4.337 1.00 0.00 22 ARG A N 14
ATOM 9053 C CA . ARG A 1 22 ? -1.824 -18.656 3.446 1.00 0.00 22 ARG A CA 14
ATOM 9054 C C . ARG A 1 22 ? -3.162 -18.322 2.794 1.00 0.00 22 ARG A C 14
ATOM 9055 O O . ARG A 1 22 ? -3.583 -18.982 1.844 1.00 0.00 22 ARG A O 14
ATOM 9076 N N . ASN A 1 23 ? -3.825 -17.294 3.311 1.00 0.00 23 ASN A N 14
ATOM 9077 C CA . ASN A 1 23 ? -5.116 -16.874 2.779 1.00 0.00 23 ASN A CA 14
ATOM 9078 C C . ASN A 1 23 ? -5.163 -15.361 2.583 1.00 0.00 23 ASN A C 14
ATOM 9079 O O . ASN A 1 23 ? -6.016 -14.679 3.148 1.00 0.00 23 ASN A O 14
ATOM 9090 N N . CYS A 1 24 ? -4.238 -14.846 1.779 1.00 0.00 24 CYS A N 14
ATOM 9091 C CA . CYS A 1 24 ? -4.176 -13.414 1.507 1.00 0.00 24 CYS A CA 14
ATOM 9092 C C . CYS A 1 24 ? -4.293 -13.139 0.013 1.00 0.00 24 CYS A C 14
ATOM 9093 O O . CYS A 1 24 ? -3.299 -13.161 -0.713 1.00 0.00 24 CYS A O 14
ATOM 9100 N N . LYS A 1 25 ? -5.514 -12.882 -0.441 1.00 0.00 25 LYS A N 14
ATOM 9101 C CA . LYS A 1 25 ? -5.763 -12.602 -1.851 1.00 0.00 25 LYS A CA 14
ATOM 9102 C C . LYS A 1 25 ? -4.959 -11.392 -2.313 1.00 0.00 25 LYS A C 14
ATOM 9103 O O . LYS A 1 25 ? -5.336 -10.248 -2.064 1.00 0.00 25 LYS A O 14
ATOM 9122 N N . PRO A 1 26 ? -3.833 -11.636 -2.999 1.00 0.00 26 PRO A N 14
ATOM 9123 C CA . PRO A 1 26 ? -2.964 -10.572 -3.503 1.00 0.00 26 PRO A CA 14
ATOM 9124 C C . PRO A 1 26 ? -3.749 -9.428 -4.137 1.00 0.00 26 PRO A C 14
ATOM 9125 O O . PRO A 1 26 ? -4.106 -9.484 -5.315 1.00 0.00 26 PRO A O 14
ATOM 9136 N N . MET A 1 27 ? -4.012 -8.389 -3.350 1.00 0.00 27 MET A N 14
ATOM 9137 C CA . MET A 1 27 ? -4.750 -7.230 -3.834 1.00 0.00 27 MET A CA 14
ATOM 9138 C C . MET A 1 27 ? -3.806 -6.062 -4.105 1.00 0.00 27 MET A C 14
ATOM 9139 O O . MET A 1 27 ? -3.559 -5.234 -3.227 1.00 0.00 27 MET A O 14
ATOM 9153 N N . ALA A 1 28 ? -3.279 -6.006 -5.323 1.00 0.00 28 ALA A N 14
ATOM 9154 C CA . ALA A 1 28 ? -2.359 -4.946 -5.711 1.00 0.00 28 ALA A CA 14
ATOM 9155 C C . ALA A 1 28 ? -2.918 -3.571 -5.364 1.00 0.00 28 ALA A C 14
ATOM 9156 O O . ALA A 1 28 ? -3.918 -3.453 -4.659 1.00 0.00 28 ALA A O 14
ATOM 9163 N N . TRP A 1 29 ? -2.265 -2.536 -5.878 1.00 0.00 29 TRP A N 14
ATOM 9164 C CA . TRP A 1 29 ? -2.684 -1.164 -5.643 1.00 0.00 29 TRP A CA 14
ATOM 9165 C C . TRP A 1 29 ? -3.274 -0.987 -4.249 1.00 0.00 29 TRP A C 14
ATOM 9166 O O . TRP A 1 29 ? -4.463 -0.708 -4.098 1.00 0.00 29 TRP A O 14
ATOM 9187 N N . THR A 1 30 ? -2.430 -1.139 -3.232 1.00 0.00 30 THR A N 14
ATOM 9188 C CA . THR A 1 30 ? -2.862 -0.989 -1.847 1.00 0.00 30 THR A CA 14
ATOM 9189 C C . THR A 1 30 ? -2.035 -1.864 -0.915 1.00 0.00 30 THR A C 14
ATOM 9190 O O . THR A 1 30 ? -1.706 -3.003 -1.246 1.00 0.00 30 THR A O 14
ATOM 9201 N N . TYR A 1 31 ? -1.705 -1.327 0.257 1.00 0.00 31 TYR A N 14
ATOM 9202 C CA . TYR A 1 31 ? -0.921 -2.063 1.240 1.00 0.00 31 TYR A CA 14
ATOM 9203 C C . TYR A 1 31 ? -1.768 -2.390 2.467 1.00 0.00 31 TYR A C 14
ATOM 9204 O O . TYR A 1 31 ? -2.997 -2.401 2.398 1.00 0.00 31 TYR A O 14
ATOM 9222 N N . CYS A 1 32 ? -1.106 -2.658 3.588 1.00 0.00 32 CYS A N 14
ATOM 9223 C CA . CYS A 1 32 ? -1.807 -2.987 4.824 1.00 0.00 32 CYS A CA 14
ATOM 9224 C C . CYS A 1 32 ? -1.374 -2.074 5.965 1.00 0.00 32 CYS A C 14
ATOM 9225 O O . CYS A 1 32 ? -0.566 -1.165 5.776 1.00 0.00 32 CYS A O 14
ATOM 9232 N N . GLU A 1 33 ? -1.918 -2.327 7.151 1.00 0.00 33 GLU A N 14
ATOM 9233 C CA . GLU A 1 33 ? -1.591 -1.533 8.330 1.00 0.00 33 GLU A CA 14
ATOM 9234 C C . GLU A 1 33 ? -0.097 -1.594 8.630 1.00 0.00 33 GLU A C 14
ATOM 9235 O O . GLU A 1 33 ? 0.546 -0.568 8.851 1.00 0.00 33 GLU A O 14
ATOM 9247 N N . ASN A 1 34 ? 0.450 -2.806 8.638 1.00 0.00 34 ASN A N 14
ATOM 9248 C CA . ASN A 1 34 ? 1.867 -3.002 8.912 1.00 0.00 34 ASN A CA 14
ATOM 9249 C C . ASN A 1 34 ? 2.672 -3.057 7.618 1.00 0.00 34 ASN A C 14
ATOM 9250 O O . ASN A 1 34 ? 2.374 -3.848 6.722 1.00 0.00 34 ASN A O 14
ATOM 9261 N N . ARG A 1 35 ? 3.694 -2.212 7.526 1.00 0.00 35 ARG A N 14
ATOM 9262 C CA . ARG A 1 35 ? 4.544 -2.167 6.342 1.00 0.00 35 ARG A CA 14
ATOM 9263 C C . ARG A 1 35 ? 5.253 -3.500 6.134 1.00 0.00 35 ARG A C 14
ATOM 9264 O O . ARG A 1 35 ? 6.240 -3.585 5.403 1.00 0.00 35 ARG A O 14
ATOM 9285 N N . ASN A 1 36 ? 4.739 -4.538 6.781 1.00 0.00 36 ASN A N 14
ATOM 9286 C CA . ASN A 1 36 ? 5.314 -5.874 6.672 1.00 0.00 36 ASN A CA 14
ATOM 9287 C C . ASN A 1 36 ? 4.227 -6.888 6.351 1.00 0.00 36 ASN A C 14
ATOM 9288 O O . ASN A 1 36 ? 4.493 -8.081 6.208 1.00 0.00 36 ASN A O 14
ATOM 9299 N N . GLN A 1 37 ? 2.998 -6.397 6.241 1.00 0.00 37 GLN A N 14
ATOM 9300 C CA . GLN A 1 37 ? 1.855 -7.243 5.940 1.00 0.00 37 GLN A CA 14
ATOM 9301 C C . GLN A 1 37 ? 1.331 -6.969 4.533 1.00 0.00 37 GLN A C 14
ATOM 9302 O O . GLN A 1 37 ? 1.591 -5.911 3.959 1.00 0.00 37 GLN A O 14
ATOM 9316 N N . LYS A 1 38 ? 0.596 -7.929 3.984 1.00 0.00 38 LYS A N 14
ATOM 9317 C CA . LYS A 1 38 ? 0.036 -7.795 2.646 1.00 0.00 38 LYS A CA 14
ATOM 9318 C C . LYS A 1 38 ? -1.462 -7.510 2.711 1.00 0.00 38 LYS A C 14
ATOM 9319 O O . LYS A 1 38 ? -2.126 -7.848 3.691 1.00 0.00 38 LYS A O 14
ATOM 9338 N N . CYS A 1 39 ? -1.986 -6.889 1.660 1.00 0.00 39 CYS A N 14
ATOM 9339 C CA . CYS A 1 39 ? -3.406 -6.562 1.598 1.00 0.00 39 CYS A CA 14
ATOM 9340 C C . CYS A 1 39 ? -4.127 -7.473 0.616 1.00 0.00 39 CYS A C 14
ATOM 9341 O O . CYS A 1 39 ? -3.979 -7.340 -0.599 1.00 0.00 39 CYS A O 14
ATOM 9348 N N . CYS A 1 40 ? -4.903 -8.402 1.153 1.00 0.00 40 CYS A N 14
ATOM 9349 C CA . CYS A 1 40 ? -5.647 -9.346 0.340 1.00 0.00 40 CYS A CA 14
ATOM 9350 C C . CYS A 1 40 ? -7.103 -8.915 0.196 1.00 0.00 40 CYS A C 14
ATOM 9351 O O . CYS A 1 40 ? -7.573 -8.029 0.910 1.00 0.00 40 CYS A O 14
ATOM 9358 N N . GLU A 1 41 ? -7.813 -9.547 -0.733 1.00 0.00 41 GLU A N 14
ATOM 9359 C CA . GLU A 1 41 ? -9.216 -9.229 -0.972 1.00 0.00 41 GLU A CA 14
ATOM 9360 C C . GLU A 1 41 ? -10.046 -9.458 0.287 1.00 0.00 41 GLU A C 14
ATOM 9361 O O . GLU A 1 41 ? -10.839 -8.603 0.682 1.00 0.00 41 GLU A O 14
ATOM 9373 N N . TYR A 1 42 ? -9.858 -10.615 0.913 1.00 0.00 42 TYR A N 14
ATOM 9374 C CA . TYR A 1 42 ? -10.589 -10.955 2.127 1.00 0.00 42 TYR A CA 14
ATOM 9375 C C . TYR A 1 42 ? -9.678 -11.646 3.135 1.00 0.00 42 TYR A C 14
ATOM 9376 O O . TYR A 1 42 ? -8.534 -11.179 3.316 1.00 0.00 42 TYR A O 14
ATOM 9395 N N . ILE A 1 1 ? -1.096 10.502 -13.729 1.00 0.00 1 ILE A N 15
ATOM 9396 C CA . ILE A 1 1 ? -2.490 10.219 -13.302 1.00 0.00 1 ILE A CA 15
ATOM 9397 C C . ILE A 1 1 ? -2.638 8.776 -12.834 1.00 0.00 1 ILE A C 15
ATOM 9398 O O . ILE A 1 1 ? -2.892 7.875 -13.636 1.00 0.00 1 ILE A O 15
ATOM 9416 N N . MET A 1 2 ? -2.480 8.562 -11.533 1.00 0.00 2 MET A N 15
ATOM 9417 C CA . MET A 1 2 ? -2.595 7.226 -10.959 1.00 0.00 2 MET A CA 15
ATOM 9418 C C . MET A 1 2 ? -1.429 6.346 -11.395 1.00 0.00 2 MET A C 15
ATOM 9419 O O . MET A 1 2 ? -1.619 5.351 -12.096 1.00 0.00 2 MET A O 15
ATOM 9433 N N . PHE A 1 3 ? -0.224 6.719 -10.980 1.00 0.00 3 PHE A N 15
ATOM 9434 C CA . PHE A 1 3 ? 0.974 5.966 -11.331 1.00 0.00 3 PHE A CA 15
ATOM 9435 C C . PHE A 1 3 ? 1.318 4.946 -10.250 1.00 0.00 3 PHE A C 15
ATOM 9436 O O . PHE A 1 3 ? 1.009 3.762 -10.380 1.00 0.00 3 PHE A O 15
ATOM 9453 N N . PHE A 1 4 ? 1.963 5.413 -9.186 1.00 0.00 4 PHE A N 15
ATOM 9454 C CA . PHE A 1 4 ? 2.352 4.540 -8.085 1.00 0.00 4 PHE A CA 15
ATOM 9455 C C . PHE A 1 4 ? 1.498 4.801 -6.849 1.00 0.00 4 PHE A C 15
ATOM 9456 O O . PHE A 1 4 ? 0.360 5.259 -6.951 1.00 0.00 4 PHE A O 15
ATOM 9473 N N . GLU A 1 5 ? 2.059 4.507 -5.680 1.00 0.00 5 GLU A N 15
ATOM 9474 C CA . GLU A 1 5 ? 1.354 4.708 -4.419 1.00 0.00 5 GLU A CA 15
ATOM 9475 C C . GLU A 1 5 ? 0.158 3.769 -4.307 1.00 0.00 5 GLU A C 15
ATOM 9476 O O . GLU A 1 5 ? -0.859 3.962 -4.973 1.00 0.00 5 GLU A O 15
ATOM 9488 N N . MET A 1 6 ? 0.285 2.755 -3.457 1.00 0.00 6 MET A N 15
ATOM 9489 C CA . MET A 1 6 ? -0.787 1.788 -3.257 1.00 0.00 6 MET A CA 15
ATOM 9490 C C . MET A 1 6 ? -2.052 2.482 -2.761 1.00 0.00 6 MET A C 15
ATOM 9491 O O . MET A 1 6 ? -2.252 3.672 -3.003 1.00 0.00 6 MET A O 15
ATOM 9505 N N . GLN A 1 7 ? -2.902 1.733 -2.066 1.00 0.00 7 GLN A N 15
ATOM 9506 C CA . GLN A 1 7 ? -4.146 2.284 -1.540 1.00 0.00 7 GLN A CA 15
ATOM 9507 C C . GLN A 1 7 ? -4.561 1.566 -0.260 1.00 0.00 7 GLN A C 15
ATOM 9508 O O . GLN A 1 7 ? -5.171 0.500 -0.307 1.00 0.00 7 GLN A O 15
ATOM 9522 N N . ALA A 1 8 ? -4.226 2.161 0.882 1.00 0.00 8 ALA A N 15
ATOM 9523 C CA . ALA A 1 8 ? -4.565 1.575 2.173 1.00 0.00 8 ALA A CA 15
ATOM 9524 C C . ALA A 1 8 ? -5.572 0.444 2.008 1.00 0.00 8 ALA A C 15
ATOM 9525 O O . ALA A 1 8 ? -6.730 0.675 1.664 1.00 0.00 8 ALA A O 15
ATOM 9532 N N . CYS A 1 9 ? -5.119 -0.782 2.250 1.00 0.00 9 CYS A N 15
ATOM 9533 C CA . CYS A 1 9 ? -5.979 -1.952 2.125 1.00 0.00 9 CYS A CA 15
ATOM 9534 C C . CYS A 1 9 ? -7.441 -1.581 2.351 1.00 0.00 9 CYS A C 15
ATOM 9535 O O . CYS A 1 9 ? -8.341 -2.180 1.764 1.00 0.00 9 CYS A O 15
ATOM 9542 N N . TRP A 1 10 ? -7.672 -0.590 3.206 1.00 0.00 10 TRP A N 15
ATOM 9543 C CA . TRP A 1 10 ? -9.024 -0.140 3.509 1.00 0.00 10 TRP A CA 15
ATOM 9544 C C . TRP A 1 10 ? -9.609 0.671 2.354 1.00 0.00 10 TRP A C 15
ATOM 9545 O O . TRP A 1 10 ? -10.736 0.434 1.924 1.00 0.00 10 TRP A O 15
ATOM 9566 N N . SER A 1 11 ? -8.832 1.633 1.869 1.00 0.00 11 SER A N 15
ATOM 9567 C CA . SER A 1 11 ? -9.267 2.491 0.770 1.00 0.00 11 SER A CA 15
ATOM 9568 C C . SER A 1 11 ? -9.818 1.675 -0.396 1.00 0.00 11 SER A C 15
ATOM 9569 O O . SER A 1 11 ? -10.163 2.229 -1.441 1.00 0.00 11 SER A O 15
ATOM 9577 N N . HIS A 1 12 ? -9.898 0.360 -0.220 1.00 0.00 12 HIS A N 15
ATOM 9578 C CA . HIS A 1 12 ? -10.409 -0.517 -1.270 1.00 0.00 12 HIS A CA 15
ATOM 9579 C C . HIS A 1 12 ? -11.298 -1.613 -0.694 1.00 0.00 12 HIS A C 15
ATOM 9580 O O . HIS A 1 12 ? -12.126 -2.186 -1.400 1.00 0.00 12 HIS A O 15
ATOM 9595 N N . SER A 1 13 ? -11.123 -1.901 0.591 1.00 0.00 13 SER A N 15
ATOM 9596 C CA . SER A 1 13 ? -11.915 -2.929 1.257 1.00 0.00 13 SER A CA 15
ATOM 9597 C C . SER A 1 13 ? -11.214 -4.283 1.197 1.00 0.00 13 SER A C 15
ATOM 9598 O O . SER A 1 13 ? -11.653 -5.190 0.489 1.00 0.00 13 SER A O 15
ATOM 9606 N N . GLY A 1 14 ? -10.124 -4.412 1.945 1.00 0.00 14 GLY A N 15
ATOM 9607 C CA . GLY A 1 14 ? -9.378 -5.655 1.965 1.00 0.00 14 GLY A CA 15
ATOM 9608 C C . GLY A 1 14 ? -8.944 -6.046 3.364 1.00 0.00 14 GLY A C 15
ATOM 9609 O O . GLY A 1 14 ? -9.554 -5.628 4.349 1.00 0.00 14 GLY A O 15
ATOM 9613 N N . VAL A 1 15 ? -7.889 -6.849 3.455 1.00 0.00 15 VAL A N 15
ATOM 9614 C CA . VAL A 1 15 ? -7.379 -7.295 4.746 1.00 0.00 15 VAL A CA 15
ATOM 9615 C C . VAL A 1 15 ? -5.856 -7.256 4.784 1.00 0.00 15 VAL A C 15
ATOM 9616 O O . VAL A 1 15 ? -5.197 -7.265 3.746 1.00 0.00 15 VAL A O 15
ATOM 9629 N N . CYS A 1 16 ? -5.302 -7.215 5.993 1.00 0.00 16 CYS A N 15
ATOM 9630 C CA . CYS A 1 16 ? -3.855 -7.179 6.173 1.00 0.00 16 CYS A CA 15
ATOM 9631 C C . CYS A 1 16 ? -3.393 -8.337 7.053 1.00 0.00 16 CYS A C 15
ATOM 9632 O O . CYS A 1 16 ? -3.568 -8.310 8.271 1.00 0.00 16 CYS A O 15
ATOM 9639 N N . ARG A 1 17 ? -2.807 -9.354 6.430 1.00 0.00 17 ARG A N 15
ATOM 9640 C CA . ARG A 1 17 ? -2.327 -10.520 7.160 1.00 0.00 17 ARG A CA 15
ATOM 9641 C C . ARG A 1 17 ? -0.808 -10.642 7.067 1.00 0.00 17 ARG A C 15
ATOM 9642 O O . ARG A 1 17 ? -0.135 -9.755 6.544 1.00 0.00 17 ARG A O 15
ATOM 9663 N N . ASP A 1 18 ? -0.279 -11.746 7.582 1.00 0.00 18 ASP A N 15
ATOM 9664 C CA . ASP A 1 18 ? 1.156 -11.991 7.562 1.00 0.00 18 ASP A CA 15
ATOM 9665 C C . ASP A 1 18 ? 1.652 -12.209 6.139 1.00 0.00 18 ASP A C 15
ATOM 9666 O O . ASP A 1 18 ? 0.971 -12.823 5.316 1.00 0.00 18 ASP A O 15
ATOM 9675 N N . LYS A 1 19 ? 2.841 -11.699 5.858 1.00 0.00 19 LYS A N 15
ATOM 9676 C CA . LYS A 1 19 ? 3.446 -11.828 4.537 1.00 0.00 19 LYS A CA 15
ATOM 9677 C C . LYS A 1 19 ? 3.601 -13.295 4.149 1.00 0.00 19 LYS A C 15
ATOM 9678 O O . LYS A 1 19 ? 4.072 -13.611 3.056 1.00 0.00 19 LYS A O 15
ATOM 9697 N N . SER A 1 20 ? 3.206 -14.187 5.051 1.00 0.00 20 SER A N 15
ATOM 9698 C CA . SER A 1 20 ? 3.305 -15.620 4.800 1.00 0.00 20 SER A CA 15
ATOM 9699 C C . SER A 1 20 ? 1.937 -16.287 4.894 1.00 0.00 20 SER A C 15
ATOM 9700 O O . SER A 1 20 ? 1.839 -17.513 4.973 1.00 0.00 20 SER A O 15
ATOM 9708 N N . GLU A 1 21 ? 0.884 -15.477 4.888 1.00 0.00 21 GLU A N 15
ATOM 9709 C CA . GLU A 1 21 ? -0.468 -15.986 4.972 1.00 0.00 21 GLU A CA 15
ATOM 9710 C C . GLU A 1 21 ? -0.786 -16.881 3.791 1.00 0.00 21 GLU A C 15
ATOM 9711 O O . GLU A 1 21 ? -0.260 -16.705 2.691 1.00 0.00 21 GLU A O 15
ATOM 9723 N N . ARG A 1 22 ? -1.648 -17.845 4.042 1.00 0.00 22 ARG A N 15
ATOM 9724 C CA . ARG A 1 22 ? -2.061 -18.800 3.030 1.00 0.00 22 ARG A CA 15
ATOM 9725 C C . ARG A 1 22 ? -3.381 -18.389 2.386 1.00 0.00 22 ARG A C 15
ATOM 9726 O O . ARG A 1 22 ? -3.776 -18.934 1.355 1.00 0.00 22 ARG A O 15
ATOM 9747 N N . ASN A 1 23 ? -4.061 -17.431 3.003 1.00 0.00 23 ASN A N 15
ATOM 9748 C CA . ASN A 1 23 ? -5.340 -16.952 2.490 1.00 0.00 23 ASN A CA 15
ATOM 9749 C C . ASN A 1 23 ? -5.297 -15.454 2.216 1.00 0.00 23 ASN A C 15
ATOM 9750 O O . ASN A 1 23 ? -6.289 -14.750 2.409 1.00 0.00 23 ASN A O 15
ATOM 9761 N N . CYS A 1 24 ? -4.145 -14.970 1.764 1.00 0.00 24 CYS A N 15
ATOM 9762 C CA . CYS A 1 24 ? -3.980 -13.553 1.463 1.00 0.00 24 CYS A CA 15
ATOM 9763 C C . CYS A 1 24 ? -3.985 -13.314 -0.043 1.00 0.00 24 CYS A C 15
ATOM 9764 O O . CYS A 1 24 ? -2.965 -13.486 -0.713 1.00 0.00 24 CYS A O 15
ATOM 9771 N N . LYS A 1 25 ? -5.138 -12.916 -0.571 1.00 0.00 25 LYS A N 15
ATOM 9772 C CA . LYS A 1 25 ? -5.276 -12.653 -1.997 1.00 0.00 25 LYS A CA 15
ATOM 9773 C C . LYS A 1 25 ? -4.525 -11.385 -2.391 1.00 0.00 25 LYS A C 15
ATOM 9774 O O . LYS A 1 25 ? -4.939 -10.275 -2.055 1.00 0.00 25 LYS A O 15
ATOM 9793 N N . PRO A 1 26 ? -3.404 -11.541 -3.111 1.00 0.00 26 PRO A N 15
ATOM 9794 C CA . PRO A 1 26 ? -2.583 -10.412 -3.557 1.00 0.00 26 PRO A CA 15
ATOM 9795 C C . PRO A 1 26 ? -3.410 -9.314 -4.219 1.00 0.00 26 PRO A C 15
ATOM 9796 O O . PRO A 1 26 ? -3.759 -9.411 -5.395 1.00 0.00 26 PRO A O 15
ATOM 9807 N N . MET A 1 27 ? -3.715 -8.270 -3.456 1.00 0.00 27 MET A N 15
ATOM 9808 C CA . MET A 1 27 ? -4.496 -7.150 -3.968 1.00 0.00 27 MET A CA 15
ATOM 9809 C C . MET A 1 27 ? -3.592 -5.962 -4.279 1.00 0.00 27 MET A C 15
ATOM 9810 O O . MET A 1 27 ? -2.833 -5.507 -3.424 1.00 0.00 27 MET A O 15
ATOM 9824 N N . ALA A 1 28 ? -3.678 -5.463 -5.508 1.00 0.00 28 ALA A N 15
ATOM 9825 C CA . ALA A 1 28 ? -2.868 -4.332 -5.931 1.00 0.00 28 ALA A CA 15
ATOM 9826 C C . ALA A 1 28 ? -3.381 -3.031 -5.331 1.00 0.00 28 ALA A C 15
ATOM 9827 O O . ALA A 1 28 ? -4.433 -2.997 -4.694 1.00 0.00 28 ALA A O 15
ATOM 9834 N N . TRP A 1 29 ? -2.630 -1.959 -5.548 1.00 0.00 29 TRP A N 15
ATOM 9835 C CA . TRP A 1 29 ? -2.995 -0.648 -5.042 1.00 0.00 29 TRP A CA 15
ATOM 9836 C C . TRP A 1 29 ? -3.640 -0.747 -3.665 1.00 0.00 29 TRP A C 15
ATOM 9837 O O . TRP A 1 29 ? -4.844 -0.542 -3.513 1.00 0.00 29 TRP A O 15
ATOM 9858 N N . THR A 1 30 ? -2.826 -1.059 -2.663 1.00 0.00 30 THR A N 15
ATOM 9859 C CA . THR A 1 30 ? -3.307 -1.184 -1.292 1.00 0.00 30 THR A CA 15
ATOM 9860 C C . THR A 1 30 ? -2.215 -0.808 -0.297 1.00 0.00 30 THR A C 15
ATOM 9861 O O . THR A 1 30 ? -1.026 -0.972 -0.573 1.00 0.00 30 THR A O 15
ATOM 9872 N N . TYR A 1 31 ? -2.623 -0.305 0.862 1.00 0.00 31 TYR A N 15
ATOM 9873 C CA . TYR A 1 31 ? -1.676 0.091 1.900 1.00 0.00 31 TYR A CA 15
ATOM 9874 C C . TYR A 1 31 ? -2.063 -0.508 3.247 1.00 0.00 31 TYR A C 15
ATOM 9875 O O . TYR A 1 31 ? -3.175 -0.301 3.732 1.00 0.00 31 TYR A O 15
ATOM 9893 N N . CYS A 1 32 ? -1.136 -1.248 3.847 1.00 0.00 32 CYS A N 15
ATOM 9894 C CA . CYS A 1 32 ? -1.377 -1.877 5.136 1.00 0.00 32 CYS A CA 15
ATOM 9895 C C . CYS A 1 32 ? -0.747 -1.060 6.261 1.00 0.00 32 CYS A C 15
ATOM 9896 O O . CYS A 1 32 ? -0.019 -0.101 6.009 1.00 0.00 32 CYS A O 15
ATOM 9903 N N . GLU A 1 33 ? -1.032 -1.446 7.500 1.00 0.00 33 GLU A N 15
ATOM 9904 C CA . GLU A 1 33 ? -0.492 -0.745 8.660 1.00 0.00 33 GLU A CA 15
ATOM 9905 C C . GLU A 1 33 ? 0.974 -1.108 8.879 1.00 0.00 33 GLU A C 15
ATOM 9906 O O . GLU A 1 33 ? 1.791 -0.250 9.212 1.00 0.00 33 GLU A O 15
ATOM 9918 N N . ASN A 1 34 ? 1.298 -2.383 8.692 1.00 0.00 34 ASN A N 15
ATOM 9919 C CA . ASN A 1 34 ? 2.665 -2.858 8.870 1.00 0.00 34 ASN A CA 15
ATOM 9920 C C . ASN A 1 34 ? 3.347 -3.072 7.523 1.00 0.00 34 ASN A C 15
ATOM 9921 O O . ASN A 1 34 ? 2.799 -3.725 6.635 1.00 0.00 34 ASN A O 15
ATOM 9932 N N . ARG A 1 35 ? 4.545 -2.516 7.375 1.00 0.00 35 ARG A N 15
ATOM 9933 C CA . ARG A 1 35 ? 5.301 -2.648 6.137 1.00 0.00 35 ARG A CA 15
ATOM 9934 C C . ARG A 1 35 ? 5.740 -4.092 5.918 1.00 0.00 35 ARG A C 15
ATOM 9935 O O . ARG A 1 35 ? 6.621 -4.368 5.103 1.00 0.00 35 ARG A O 15
ATOM 9956 N N . ASN A 1 36 ? 5.116 -5.008 6.648 1.00 0.00 36 ASN A N 15
ATOM 9957 C CA . ASN A 1 36 ? 5.433 -6.424 6.538 1.00 0.00 36 ASN A CA 15
ATOM 9958 C C . ASN A 1 36 ? 4.158 -7.238 6.358 1.00 0.00 36 ASN A C 15
ATOM 9959 O O . ASN A 1 36 ? 4.196 -8.463 6.247 1.00 0.00 36 ASN A O 15
ATOM 9970 N N . GLN A 1 37 ? 3.031 -6.538 6.334 1.00 0.00 37 GLN A N 15
ATOM 9971 C CA . GLN A 1 37 ? 1.732 -7.177 6.172 1.00 0.00 37 GLN A CA 15
ATOM 9972 C C . GLN A 1 37 ? 1.222 -7.010 4.744 1.00 0.00 37 GLN A C 15
ATOM 9973 O O . GLN A 1 37 ? 1.437 -5.973 4.115 1.00 0.00 37 GLN A O 15
ATOM 9987 N N . LYS A 1 38 ? 0.550 -8.037 4.237 1.00 0.00 38 LYS A N 15
ATOM 9988 C CA . LYS A 1 38 ? 0.012 -8.004 2.882 1.00 0.00 38 LYS A CA 15
ATOM 9989 C C . LYS A 1 38 ? -1.487 -7.729 2.895 1.00 0.00 38 LYS A C 15
ATOM 9990 O O . LYS A 1 38 ? -2.167 -7.991 3.887 1.00 0.00 38 LYS A O 15
ATOM 10009 N N . CYS A 1 39 ? -1.998 -7.200 1.788 1.00 0.00 39 CYS A N 15
ATOM 10010 C CA . CYS A 1 39 ? -3.419 -6.893 1.673 1.00 0.00 39 CYS A CA 15
ATOM 10011 C C . CYS A 1 39 ? -4.114 -7.871 0.738 1.00 0.00 39 CYS A C 15
ATOM 10012 O O . CYS A 1 39 ? -3.991 -7.777 -0.484 1.00 0.00 39 CYS A O 15
ATOM 10019 N N . CYS A 1 40 ? -4.843 -8.804 1.324 1.00 0.00 40 CYS A N 15
ATOM 10020 C CA . CYS A 1 40 ? -5.565 -9.809 0.564 1.00 0.00 40 CYS A CA 15
ATOM 10021 C C . CYS A 1 40 ? -7.039 -9.439 0.439 1.00 0.00 40 CYS A C 15
ATOM 10022 O O . CYS A 1 40 ? -7.655 -8.970 1.396 1.00 0.00 40 CYS A O 15
ATOM 10029 N N . GLU A 1 41 ? -7.601 -9.654 -0.747 1.00 0.00 41 GLU A N 15
ATOM 10030 C CA . GLU A 1 41 ? -9.004 -9.344 -0.990 1.00 0.00 41 GLU A CA 15
ATOM 10031 C C . GLU A 1 41 ? -9.806 -9.399 0.306 1.00 0.00 41 GLU A C 15
ATOM 10032 O O . GLU A 1 41 ? -10.473 -8.433 0.676 1.00 0.00 41 GLU A O 15
ATOM 10044 N N . TYR A 1 42 ? -9.736 -10.535 0.990 1.00 0.00 42 TYR A N 15
ATOM 10045 C CA . TYR A 1 42 ? -10.454 -10.719 2.245 1.00 0.00 42 TYR A CA 15
ATOM 10046 C C . TYR A 1 42 ? -9.583 -11.436 3.272 1.00 0.00 42 TYR A C 15
ATOM 10047 O O . TYR A 1 42 ? -8.419 -11.746 2.944 1.00 0.00 42 TYR A O 15
ATOM 10066 N N . ILE A 1 1 ? 3.499 12.147 -13.220 1.00 0.00 1 ILE A N 16
ATOM 10067 C CA . ILE A 1 1 ? 3.110 10.714 -13.179 1.00 0.00 1 ILE A CA 16
ATOM 10068 C C . ILE A 1 1 ? 4.210 9.864 -12.554 1.00 0.00 1 ILE A C 16
ATOM 10069 O O . ILE A 1 1 ? 5.369 10.275 -12.497 1.00 0.00 1 ILE A O 16
ATOM 10087 N N . MET A 1 2 ? 3.841 8.676 -12.087 1.00 0.00 2 MET A N 16
ATOM 10088 C CA . MET A 1 2 ? 4.797 7.767 -11.466 1.00 0.00 2 MET A CA 16
ATOM 10089 C C . MET A 1 2 ? 4.095 6.529 -10.921 1.00 0.00 2 MET A C 16
ATOM 10090 O O . MET A 1 2 ? 3.079 6.091 -11.460 1.00 0.00 2 MET A O 16
ATOM 10104 N N . PHE A 1 3 ? 4.645 5.967 -9.848 1.00 0.00 3 PHE A N 16
ATOM 10105 C CA . PHE A 1 3 ? 4.070 4.777 -9.230 1.00 0.00 3 PHE A CA 16
ATOM 10106 C C . PHE A 1 3 ? 4.331 4.764 -7.728 1.00 0.00 3 PHE A C 16
ATOM 10107 O O . PHE A 1 3 ? 4.033 5.732 -7.027 1.00 0.00 3 PHE A O 16
ATOM 10124 N N . PHE A 1 4 ? 4.889 3.661 -7.239 1.00 0.00 4 PHE A N 16
ATOM 10125 C CA . PHE A 1 4 ? 5.191 3.518 -5.821 1.00 0.00 4 PHE A CA 16
ATOM 10126 C C . PHE A 1 4 ? 4.231 4.347 -4.972 1.00 0.00 4 PHE A C 16
ATOM 10127 O O . PHE A 1 4 ? 4.656 5.137 -4.129 1.00 0.00 4 PHE A O 16
ATOM 10144 N N . GLU A 1 5 ? 2.936 4.160 -5.200 1.00 0.00 5 GLU A N 16
ATOM 10145 C CA . GLU A 1 5 ? 1.916 4.889 -4.455 1.00 0.00 5 GLU A CA 16
ATOM 10146 C C . GLU A 1 5 ? 0.584 4.145 -4.492 1.00 0.00 5 GLU A C 16
ATOM 10147 O O . GLU A 1 5 ? -0.385 4.615 -5.089 1.00 0.00 5 GLU A O 16
ATOM 10159 N N . MET A 1 6 ? 0.546 2.982 -3.852 1.00 0.00 6 MET A N 16
ATOM 10160 C CA . MET A 1 6 ? -0.667 2.171 -3.812 1.00 0.00 6 MET A CA 16
ATOM 10161 C C . MET A 1 6 ? -1.799 2.913 -3.113 1.00 0.00 6 MET A C 16
ATOM 10162 O O . MET A 1 6 ? -1.810 4.143 -3.058 1.00 0.00 6 MET A O 16
ATOM 10176 N N . GLN A 1 7 ? -2.753 2.156 -2.579 1.00 0.00 7 GLN A N 16
ATOM 10177 C CA . GLN A 1 7 ? -3.893 2.739 -1.884 1.00 0.00 7 GLN A CA 16
ATOM 10178 C C . GLN A 1 7 ? -4.131 2.040 -0.549 1.00 0.00 7 GLN A C 16
ATOM 10179 O O . GLN A 1 7 ? -4.172 0.812 -0.481 1.00 0.00 7 GLN A O 16
ATOM 10193 N N . ALA A 1 8 ? -4.282 2.830 0.509 1.00 0.00 8 ALA A N 16
ATOM 10194 C CA . ALA A 1 8 ? -4.512 2.283 1.841 1.00 0.00 8 ALA A CA 16
ATOM 10195 C C . ALA A 1 8 ? -5.491 1.115 1.795 1.00 0.00 8 ALA A C 16
ATOM 10196 O O . ALA A 1 8 ? -6.647 1.277 1.401 1.00 0.00 8 ALA A O 16
ATOM 10203 N N . CYS A 1 9 ? -5.023 -0.060 2.201 1.00 0.00 9 CYS A N 16
ATOM 10204 C CA . CYS A 1 9 ? -5.862 -1.251 2.207 1.00 0.00 9 CYS A CA 16
ATOM 10205 C C . CYS A 1 9 ? -7.302 -0.899 2.565 1.00 0.00 9 CYS A C 16
ATOM 10206 O O . CYS A 1 9 ? -8.237 -1.606 2.192 1.00 0.00 9 CYS A O 16
ATOM 10213 N N . TRP A 1 10 ? -7.469 0.204 3.288 1.00 0.00 10 TRP A N 16
ATOM 10214 C CA . TRP A 1 10 ? -8.792 0.656 3.696 1.00 0.00 10 TRP A CA 16
ATOM 10215 C C . TRP A 1 10 ? -9.482 1.402 2.560 1.00 0.00 10 TRP A C 16
ATOM 10216 O O . TRP A 1 10 ? -10.604 1.070 2.173 1.00 0.00 10 TRP A O 16
ATOM 10237 N N . SER A 1 11 ? -8.804 2.413 2.029 1.00 0.00 11 SER A N 16
ATOM 10238 C CA . SER A 1 11 ? -9.345 3.212 0.936 1.00 0.00 11 SER A CA 16
ATOM 10239 C C . SER A 1 11 ? -10.281 2.381 0.064 1.00 0.00 11 SER A C 16
ATOM 10240 O O . SER A 1 11 ? -11.191 2.914 -0.568 1.00 0.00 11 SER A O 16
ATOM 10248 N N . HIS A 1 12 ? -10.046 1.074 0.034 1.00 0.00 12 HIS A N 16
ATOM 10249 C CA . HIS A 1 12 ? -10.868 0.170 -0.764 1.00 0.00 12 HIS A CA 16
ATOM 10250 C C . HIS A 1 12 ? -11.643 -0.794 0.129 1.00 0.00 12 HIS A C 16
ATOM 10251 O O . HIS A 1 12 ? -12.694 -1.308 -0.260 1.00 0.00 12 HIS A O 16
ATOM 10266 N N . SER A 1 13 ? -11.121 -1.036 1.326 1.00 0.00 13 SER A N 16
ATOM 10267 C CA . SER A 1 13 ? -11.765 -1.939 2.274 1.00 0.00 13 SER A CA 16
ATOM 10268 C C . SER A 1 13 ? -11.346 -3.384 2.018 1.00 0.00 13 SER A C 16
ATOM 10269 O O . SER A 1 13 ? -12.080 -4.150 1.396 1.00 0.00 13 SER A O 16
ATOM 10277 N N . GLY A 1 14 ? -10.163 -3.745 2.503 1.00 0.00 14 GLY A N 16
ATOM 10278 C CA . GLY A 1 14 ? -9.668 -5.095 2.317 1.00 0.00 14 GLY A CA 16
ATOM 10279 C C . GLY A 1 14 ? -9.239 -5.741 3.620 1.00 0.00 14 GLY A C 16
ATOM 10280 O O . GLY A 1 14 ? -9.778 -5.427 4.681 1.00 0.00 14 GLY A O 16
ATOM 10284 N N . VAL A 1 15 ? -8.268 -6.644 3.540 1.00 0.00 15 VAL A N 16
ATOM 10285 C CA . VAL A 1 15 ? -7.768 -7.334 4.723 1.00 0.00 15 VAL A CA 16
ATOM 10286 C C . VAL A 1 15 ? -6.243 -7.340 4.754 1.00 0.00 15 VAL A C 16
ATOM 10287 O O . VAL A 1 15 ? -5.589 -7.109 3.737 1.00 0.00 15 VAL A O 16
ATOM 10300 N N . CYS A 1 16 ? -5.683 -7.606 5.930 1.00 0.00 16 CYS A N 16
ATOM 10301 C CA . CYS A 1 16 ? -4.236 -7.647 6.097 1.00 0.00 16 CYS A CA 16
ATOM 10302 C C . CYS A 1 16 ? -3.800 -8.974 6.708 1.00 0.00 16 CYS A C 16
ATOM 10303 O O . CYS A 1 16 ? -4.072 -9.252 7.876 1.00 0.00 16 CYS A O 16
ATOM 10310 N N . ARG A 1 17 ? -3.130 -9.796 5.906 1.00 0.00 17 ARG A N 16
ATOM 10311 C CA . ARG A 1 17 ? -2.663 -11.100 6.367 1.00 0.00 17 ARG A CA 16
ATOM 10312 C C . ARG A 1 17 ? -1.139 -11.164 6.384 1.00 0.00 17 ARG A C 16
ATOM 10313 O O . ARG A 1 17 ? -0.472 -10.600 5.517 1.00 0.00 17 ARG A O 1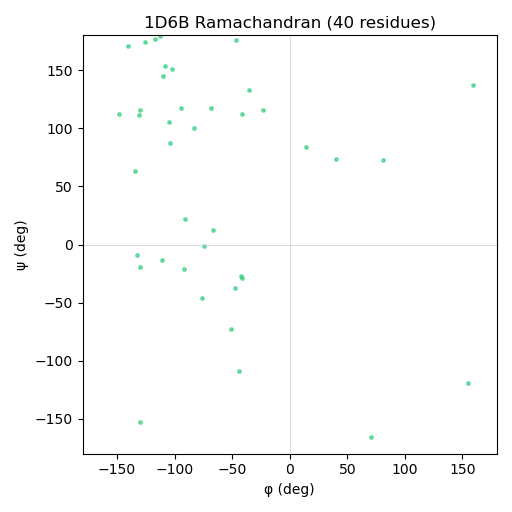6
ATOM 10334 N N . ASP A 1 18 ? -0.594 -11.859 7.377 1.00 0.00 18 ASP A N 16
ATOM 10335 C CA . ASP A 1 18 ? 0.849 -12.003 7.513 1.00 0.00 18 ASP A CA 16
ATOM 10336 C C . ASP A 1 18 ? 1.532 -11.956 6.151 1.00 0.00 18 ASP A C 16
ATOM 10337 O O . ASP A 1 18 ? 1.086 -12.595 5.197 1.00 0.00 18 ASP A O 16
ATOM 10346 N N . LYS A 1 19 ? 2.617 -11.195 6.070 1.00 0.00 19 LYS A N 16
ATOM 10347 C CA . LYS A 1 19 ? 3.365 -11.063 4.826 1.00 0.00 19 LYS A CA 16
ATOM 10348 C C . LYS A 1 19 ? 3.904 -12.412 4.370 1.00 0.00 19 LYS A C 16
ATOM 10349 O O . LYS A 1 19 ? 4.741 -12.488 3.471 1.00 0.00 19 LYS A O 16
ATOM 10368 N N . SER A 1 20 ? 3.415 -13.475 4.995 1.00 0.00 20 SER A N 16
ATOM 10369 C CA . SER A 1 20 ? 3.840 -14.828 4.655 1.00 0.00 20 SER A CA 16
ATOM 10370 C C . SER A 1 20 ? 2.649 -15.778 4.653 1.00 0.00 20 SER A C 16
ATOM 10371 O O . SER A 1 20 ? 2.809 -16.993 4.537 1.00 0.00 20 SER A O 16
ATOM 10379 N N . GLU A 1 21 ? 1.453 -15.214 4.786 1.00 0.00 21 GLU A N 16
ATOM 10380 C CA . GLU A 1 21 ? 0.237 -15.998 4.806 1.00 0.00 21 GLU A CA 16
ATOM 10381 C C . GLU A 1 21 ? 0.160 -16.913 3.600 1.00 0.00 21 GLU A C 16
ATOM 10382 O O . GLU A 1 21 ? 0.607 -16.575 2.505 1.00 0.00 21 GLU A O 16
ATOM 10394 N N . ARG A 1 22 ? -0.411 -18.078 3.828 1.00 0.00 22 ARG A N 16
ATOM 10395 C CA . ARG A 1 22 ? -0.568 -19.080 2.790 1.00 0.00 22 ARG A CA 16
ATOM 10396 C C . ARG A 1 22 ? -1.939 -18.972 2.130 1.00 0.00 22 ARG A C 16
ATOM 10397 O O . ARG A 1 22 ? -2.185 -19.567 1.081 1.00 0.00 22 ARG A O 16
ATOM 10418 N N . ASN A 1 23 ? -2.827 -18.207 2.756 1.00 0.00 23 ASN A N 16
ATOM 10419 C CA . ASN A 1 23 ? -4.175 -18.014 2.236 1.00 0.00 23 ASN A CA 16
ATOM 10420 C C . ASN A 1 23 ? -4.497 -16.528 2.112 1.00 0.00 23 ASN A C 16
ATOM 10421 O O . ASN A 1 23 ? -5.453 -16.038 2.710 1.00 0.00 23 ASN A O 16
ATOM 10432 N N . CYS A 1 24 ? -3.687 -15.818 1.334 1.00 0.00 24 CYS A N 16
ATOM 10433 C CA . CYS A 1 24 ? -3.881 -14.386 1.136 1.00 0.00 24 CYS A CA 16
ATOM 10434 C C . CYS A 1 24 ? -4.113 -14.059 -0.335 1.00 0.00 24 CYS A C 16
ATOM 10435 O O . CYS A 1 24 ? -3.252 -14.306 -1.180 1.00 0.00 24 CYS A O 16
ATOM 10442 N N . LYS A 1 25 ? -5.278 -13.491 -0.635 1.00 0.00 25 LYS A N 16
ATOM 10443 C CA . LYS A 1 25 ? -5.616 -13.118 -2.003 1.00 0.00 25 LYS A CA 16
ATOM 10444 C C . LYS A 1 25 ? -4.918 -11.819 -2.389 1.00 0.00 25 LYS A C 16
ATOM 10445 O O . LYS A 1 25 ? -5.344 -10.731 -1.998 1.00 0.00 25 LYS A O 16
ATOM 10464 N N . PRO A 1 26 ? -3.829 -11.920 -3.162 1.00 0.00 26 PRO A N 16
ATOM 10465 C CA . PRO A 1 26 ? -3.057 -10.758 -3.603 1.00 0.00 26 PRO A CA 16
ATOM 10466 C C . PRO A 1 26 ? -3.943 -9.584 -4.012 1.00 0.00 26 PRO A C 16
ATOM 10467 O O . PRO A 1 26 ? -4.526 -9.582 -5.096 1.00 0.00 26 PRO A O 16
ATOM 10478 N N . MET A 1 27 ? -4.037 -8.585 -3.137 1.00 0.00 27 MET A N 16
ATOM 10479 C CA . MET A 1 27 ? -4.846 -7.405 -3.411 1.00 0.00 27 MET A CA 16
ATOM 10480 C C . MET A 1 27 ? -3.971 -6.250 -3.889 1.00 0.00 27 MET A C 16
ATOM 10481 O O . MET A 1 27 ? -3.541 -5.414 -3.094 1.00 0.00 27 MET A O 16
ATOM 10495 N N . ALA A 1 28 ? -3.708 -6.213 -5.190 1.00 0.00 28 ALA A N 16
ATOM 10496 C CA . ALA A 1 28 ? -2.883 -5.168 -5.777 1.00 0.00 28 ALA A CA 16
ATOM 10497 C C . ALA A 1 28 ? -3.437 -3.785 -5.459 1.00 0.00 28 ALA A C 16
ATOM 10498 O O . ALA A 1 28 ? -4.422 -3.648 -4.735 1.00 0.00 28 ALA A O 16
ATOM 10505 N N . TRP A 1 29 ? -2.794 -2.767 -6.013 1.00 0.00 29 TRP A N 16
ATOM 10506 C CA . TRP A 1 29 ? -3.209 -1.391 -5.807 1.00 0.00 29 TRP A CA 16
ATOM 10507 C C . TRP A 1 29 ? -3.726 -1.175 -4.392 1.00 0.00 29 TRP A C 16
ATOM 10508 O O . TRP A 1 29 ? -4.928 -1.011 -4.174 1.00 0.00 29 TRP A O 16
ATOM 10529 N N . THR A 1 30 ? -2.808 -1.171 -3.434 1.00 0.00 30 THR A N 16
ATOM 10530 C CA . THR A 1 30 ? -3.158 -0.971 -2.033 1.00 0.00 30 THR A CA 16
ATOM 10531 C C . THR A 1 30 ? -2.142 -1.642 -1.116 1.00 0.00 30 THR A C 16
ATOM 10532 O O . THR A 1 30 ? -1.599 -2.698 -1.441 1.00 0.00 30 THR A O 16
ATOM 10543 N N . TYR A 1 31 ? -1.891 -1.023 0.033 1.00 0.00 31 TYR A N 16
ATOM 10544 C CA . TYR A 1 31 ? -0.942 -1.561 0.999 1.00 0.00 31 TYR A CA 16
ATOM 10545 C C . TYR A 1 31 ? -1.599 -1.742 2.364 1.00 0.00 31 TYR A C 16
ATOM 10546 O O . TYR A 1 31 ? -2.764 -1.396 2.552 1.00 0.00 31 TYR A O 16
ATOM 10564 N N . CYS A 1 32 ? -0.844 -2.286 3.312 1.00 0.00 32 CYS A N 16
ATOM 10565 C CA . CYS A 1 32 ? -1.353 -2.517 4.656 1.00 0.00 32 CYS A CA 16
ATOM 10566 C C . CYS A 1 32 ? -0.875 -1.430 5.614 1.00 0.00 32 CYS A C 16
ATOM 10567 O O . CYS A 1 32 ? -0.315 -0.418 5.194 1.00 0.00 32 CYS A O 16
ATOM 10574 N N . GLU A 1 33 ? -1.098 -1.650 6.906 1.00 0.00 33 GLU A N 16
ATOM 10575 C CA . GLU A 1 33 ? -0.688 -0.692 7.926 1.00 0.00 33 GLU A CA 16
ATOM 10576 C C . GLU A 1 33 ? 0.635 -1.109 8.560 1.00 0.00 33 GLU A C 16
ATOM 10577 O O . GLU A 1 33 ? 1.408 -0.267 9.016 1.00 0.00 33 GLU A O 16
ATOM 10589 N N . ASN A 1 34 ? 0.888 -2.413 8.584 1.00 0.00 34 ASN A N 16
ATOM 10590 C CA . ASN A 1 34 ? 2.118 -2.942 9.160 1.00 0.00 34 ASN A CA 16
ATOM 10591 C C . ASN A 1 34 ? 3.121 -3.297 8.069 1.00 0.00 34 ASN A C 16
ATOM 10592 O O . ASN A 1 34 ? 2.796 -4.013 7.122 1.00 0.00 34 ASN A O 16
ATOM 10603 N N . ARG A 1 35 ? 4.341 -2.790 8.207 1.00 0.00 35 ARG A N 16
ATOM 10604 C CA . ARG A 1 35 ? 5.394 -3.051 7.233 1.00 0.00 35 ARG A CA 16
ATOM 10605 C C . ARG A 1 35 ? 5.682 -4.546 7.126 1.00 0.00 35 ARG A C 16
ATOM 10606 O O . ARG A 1 35 ? 6.710 -4.952 6.581 1.00 0.00 35 ARG A O 16
ATOM 10627 N N . ASN A 1 36 ? 4.776 -5.360 7.656 1.00 0.00 36 ASN A N 16
ATOM 10628 C CA . ASN A 1 36 ? 4.935 -6.803 7.624 1.00 0.00 36 ASN A CA 16
ATOM 10629 C C . ASN A 1 36 ? 3.609 -7.483 7.302 1.00 0.00 36 ASN A C 16
ATOM 10630 O O . ASN A 1 36 ? 3.516 -8.710 7.280 1.00 0.00 36 ASN A O 16
ATOM 10641 N N . GLN A 1 37 ? 2.586 -6.674 7.059 1.00 0.00 37 GLN A N 16
ATOM 10642 C CA . GLN A 1 37 ? 1.260 -7.189 6.745 1.00 0.00 37 GLN A CA 16
ATOM 10643 C C . GLN A 1 37 ? 0.904 -6.929 5.284 1.00 0.00 37 GLN A C 16
ATOM 10644 O O . GLN A 1 37 ? 1.257 -5.891 4.722 1.00 0.00 37 GLN A O 16
ATOM 10658 N N . LYS A 1 38 ? 0.210 -7.884 4.672 1.00 0.00 38 LYS A N 16
ATOM 10659 C CA . LYS A 1 38 ? -0.191 -7.769 3.274 1.00 0.00 38 LYS A CA 16
ATOM 10660 C C . LYS A 1 38 ? -1.658 -7.377 3.147 1.00 0.00 38 LYS A C 16
ATOM 10661 O O . LYS A 1 38 ? -2.447 -7.572 4.071 1.00 0.00 38 LYS A O 16
ATOM 10680 N N . CYS A 1 39 ? -2.018 -6.836 1.986 1.00 0.00 39 CYS A N 16
ATOM 10681 C CA . CYS A 1 39 ? -3.392 -6.429 1.721 1.00 0.00 39 CYS A CA 16
ATOM 10682 C C . CYS A 1 39 ? -4.020 -7.338 0.672 1.00 0.00 39 CYS A C 16
ATOM 10683 O O . CYS A 1 39 ? -3.660 -7.294 -0.505 1.00 0.00 39 CYS A O 16
ATOM 10690 N N . CYS A 1 40 ? -4.953 -8.167 1.113 1.00 0.00 40 CYS A N 16
ATOM 10691 C CA . CYS A 1 40 ? -5.626 -9.101 0.227 1.00 0.00 40 CYS A CA 16
ATOM 10692 C C . CYS A 1 40 ? -7.100 -8.744 0.068 1.00 0.00 40 CYS A C 16
ATOM 10693 O O . CYS A 1 40 ? -7.602 -7.827 0.718 1.00 0.00 40 CYS A O 16
ATOM 10700 N N . GLU A 1 41 ? -7.790 -9.477 -0.800 1.00 0.00 41 GLU A N 16
ATOM 10701 C CA . GLU A 1 41 ? -9.206 -9.242 -1.047 1.00 0.00 41 GLU A CA 16
ATOM 10702 C C . GLU A 1 41 ? -9.996 -9.265 0.257 1.00 0.00 41 GLU A C 16
ATOM 10703 O O . GLU A 1 41 ? -10.290 -8.219 0.836 1.00 0.00 41 GLU A O 16
ATOM 10715 N N . TYR A 1 42 ? -10.338 -10.465 0.714 1.00 0.00 42 TYR A N 16
ATOM 10716 C CA . TYR A 1 42 ? -11.093 -10.625 1.951 1.00 0.00 42 TYR A CA 16
ATOM 10717 C C . TYR A 1 42 ? -10.403 -11.611 2.887 1.00 0.00 42 TYR A C 16
ATOM 10718 O O . TYR A 1 42 ? -9.579 -12.411 2.397 1.00 0.00 42 TYR A O 16
ATOM 10737 N N . ILE A 1 1 ? 11.856 9.037 -8.925 1.00 0.00 1 ILE A N 17
ATOM 10738 C CA . ILE A 1 1 ? 11.550 9.633 -7.600 1.00 0.00 1 ILE A CA 17
ATOM 10739 C C . ILE A 1 1 ? 10.192 9.164 -7.088 1.00 0.00 1 ILE A C 17
ATOM 10740 O O . ILE A 1 1 ? 9.190 9.867 -7.224 1.00 0.00 1 ILE A O 17
ATOM 10758 N N . MET A 1 2 ? 10.166 7.975 -6.500 1.00 0.00 2 MET A N 17
ATOM 10759 C CA . MET A 1 2 ? 8.931 7.412 -5.967 1.00 0.00 2 MET A CA 17
ATOM 10760 C C . MET A 1 2 ? 9.109 6.978 -4.517 1.00 0.00 2 MET A C 17
ATOM 10761 O O . MET A 1 2 ? 10.225 6.698 -4.076 1.00 0.00 2 MET A O 17
ATOM 10775 N N . PHE A 1 3 ? 8.007 6.927 -3.777 1.00 0.00 3 PHE A N 17
ATOM 10776 C CA . PHE A 1 3 ? 8.042 6.528 -2.376 1.00 0.00 3 PHE A CA 17
ATOM 10777 C C . PHE A 1 3 ? 6.926 5.536 -2.064 1.00 0.00 3 PHE A C 17
ATOM 10778 O O . PHE A 1 3 ? 7.185 4.377 -1.737 1.00 0.00 3 PHE A O 17
ATOM 10795 N N . PHE A 1 4 ? 5.685 5.996 -2.168 1.00 0.00 4 PHE A N 17
ATOM 10796 C CA . PHE A 1 4 ? 4.528 5.148 -1.897 1.00 0.00 4 PHE A CA 17
ATOM 10797 C C . PHE A 1 4 ? 3.276 5.711 -2.561 1.00 0.00 4 PHE A C 17
ATOM 10798 O O . PHE A 1 4 ? 2.758 6.751 -2.152 1.00 0.00 4 PHE A O 17
ATOM 10815 N N . GLU A 1 5 ? 2.794 5.018 -3.588 1.00 0.00 5 GLU A N 17
ATOM 10816 C CA . GLU A 1 5 ? 1.602 5.449 -4.309 1.00 0.00 5 GLU A CA 17
ATOM 10817 C C . GLU A 1 5 ? 0.569 4.328 -4.378 1.00 0.00 5 GLU A C 17
ATOM 10818 O O . GLU A 1 5 ? -0.009 4.067 -5.432 1.00 0.00 5 GLU A O 17
ATOM 10830 N N . MET A 1 6 ? 0.343 3.669 -3.245 1.00 0.00 6 MET A N 17
ATOM 10831 C CA . MET A 1 6 ? -0.622 2.576 -3.179 1.00 0.00 6 MET A CA 17
ATOM 10832 C C . MET A 1 6 ? -1.970 3.074 -2.669 1.00 0.00 6 MET A C 17
ATOM 10833 O O . MET A 1 6 ? -2.298 4.253 -2.805 1.00 0.00 6 MET A O 17
ATOM 10847 N N . GLN A 1 7 ? -2.751 2.169 -2.087 1.00 0.00 7 GLN A N 17
ATOM 10848 C CA . GLN A 1 7 ? -4.065 2.520 -1.561 1.00 0.00 7 GLN A CA 17
ATOM 10849 C C . GLN A 1 7 ? -4.375 1.736 -0.291 1.00 0.00 7 GLN A C 17
ATOM 10850 O O . GLN A 1 7 ? -4.626 0.533 -0.337 1.00 0.00 7 GLN A O 17
ATOM 10864 N N . ALA A 1 8 ? -4.355 2.427 0.845 1.00 0.00 8 ALA A N 17
ATOM 10865 C CA . ALA A 1 8 ? -4.634 1.797 2.129 1.00 0.00 8 ALA A CA 17
ATOM 10866 C C . ALA A 1 8 ? -5.549 0.588 1.960 1.00 0.00 8 ALA A C 17
ATOM 10867 O O . ALA A 1 8 ? -6.659 0.705 1.440 1.00 0.00 8 ALA A O 17
ATOM 10874 N N . CYS A 1 9 ? -5.073 -0.571 2.402 1.00 0.00 9 CYS A N 17
ATOM 10875 C CA . CYS A 1 9 ? -5.849 -1.803 2.302 1.00 0.00 9 CYS A CA 17
ATOM 10876 C C . CYS A 1 9 ? -7.301 -1.567 2.697 1.00 0.00 9 CYS A C 17
ATOM 10877 O O . CYS A 1 9 ? -8.205 -2.243 2.209 1.00 0.00 9 CYS A O 17
ATOM 10884 N N . TRP A 1 10 ? -7.517 -0.602 3.584 1.00 0.00 10 TRP A N 17
ATOM 10885 C CA . TRP A 1 10 ? -8.859 -0.277 4.044 1.00 0.00 10 TRP A CA 17
ATOM 10886 C C . TRP A 1 10 ? -9.632 0.483 2.970 1.00 0.00 10 TRP A C 17
ATOM 10887 O O . TRP A 1 10 ? -10.713 0.065 2.556 1.00 0.00 10 TRP A O 17
ATOM 10908 N N . SER A 1 11 ? -9.067 1.601 2.524 1.00 0.00 11 SER A N 17
ATOM 10909 C CA . SER A 1 11 ? -9.700 2.420 1.499 1.00 0.00 11 SER A CA 17
ATOM 10910 C C . SER A 1 11 ? -10.081 1.576 0.289 1.00 0.00 11 SER A C 17
ATOM 10911 O O . SER A 1 11 ? -10.686 2.072 -0.662 1.00 0.00 11 SER A O 17
ATOM 10919 N N . HIS A 1 12 ? -9.724 0.297 0.330 1.00 0.00 12 HIS A N 17
ATOM 10920 C CA . HIS A 1 12 ? -10.029 -0.619 -0.764 1.00 0.00 12 HIS A CA 17
ATOM 10921 C C . HIS A 1 12 ? -10.723 -1.875 -0.246 1.00 0.00 12 HIS A C 17
ATOM 10922 O O . HIS A 1 12 ? -10.503 -2.973 -0.756 1.00 0.00 12 HIS A O 17
ATOM 10937 N N . SER A 1 13 ? -11.560 -1.705 0.772 1.00 0.00 13 SER A N 17
ATOM 10938 C CA . SER A 1 13 ? -12.286 -2.826 1.362 1.00 0.00 13 SER A CA 17
ATOM 10939 C C . SER A 1 13 ? -11.488 -4.120 1.230 1.00 0.00 13 SER A C 17
ATOM 10940 O O . SER A 1 13 ? -11.909 -5.054 0.548 1.00 0.00 13 SER A O 17
ATOM 10948 N N . GLY A 1 14 ? -10.334 -4.167 1.888 1.00 0.00 14 GLY A N 17
ATOM 10949 C CA . GLY A 1 14 ? -9.496 -5.350 1.833 1.00 0.00 14 GLY A CA 17
ATOM 10950 C C . GLY A 1 14 ? -9.087 -5.833 3.209 1.00 0.00 14 GLY A C 17
ATOM 10951 O O . GLY A 1 14 ? -9.710 -5.479 4.209 1.00 0.00 14 GLY A O 17
ATOM 10955 N N . VAL A 1 15 ? -8.038 -6.647 3.262 1.00 0.00 15 VAL A N 17
ATOM 10956 C CA . VAL A 1 15 ? -7.548 -7.181 4.526 1.00 0.00 15 VAL A CA 17
ATOM 10957 C C . VAL A 1 15 ? -6.023 -7.205 4.564 1.00 0.00 15 VAL A C 17
ATOM 10958 O O . VAL A 1 15 ? -5.365 -7.129 3.527 1.00 0.00 15 VAL A O 17
ATOM 10971 N N . CYS A 1 16 ? -5.469 -7.312 5.768 1.00 0.00 16 CYS A N 17
ATOM 10972 C CA . CYS A 1 16 ? -4.022 -7.350 5.947 1.00 0.00 16 CYS A CA 17
ATOM 10973 C C . CYS A 1 16 ? -3.618 -8.524 6.831 1.00 0.00 16 CYS A C 17
ATOM 10974 O O . CYS A 1 16 ? -3.924 -8.549 8.023 1.00 0.00 16 CYS A O 17
ATOM 10981 N N . ARG A 1 17 ? -2.935 -9.499 6.240 1.00 0.00 17 ARG A N 17
ATOM 10982 C CA . ARG A 1 17 ? -2.496 -10.679 6.974 1.00 0.00 17 ARG A CA 17
ATOM 10983 C C . ARG A 1 17 ? -0.985 -10.866 6.861 1.00 0.00 17 ARG A C 17
ATOM 10984 O O . ARG A 1 17 ? -0.345 -10.313 5.968 1.00 0.00 17 ARG A O 17
ATOM 11005 N N . ASP A 1 18 ? -0.426 -11.653 7.774 1.00 0.00 18 ASP A N 17
ATOM 11006 C CA . ASP A 1 18 ? 1.005 -11.919 7.785 1.00 0.00 18 ASP A CA 17
ATOM 11007 C C . ASP A 1 18 ? 1.537 -12.094 6.369 1.00 0.00 18 ASP A C 17
ATOM 11008 O O . ASP A 1 18 ? 0.891 -12.709 5.519 1.00 0.00 18 ASP A O 17
ATOM 11017 N N . LYS A 1 19 ? 2.719 -11.548 6.124 1.00 0.00 19 LYS A N 17
ATOM 11018 C CA . LYS A 1 19 ? 3.351 -11.636 4.813 1.00 0.00 19 LYS A CA 17
ATOM 11019 C C . LYS A 1 19 ? 3.511 -13.091 4.381 1.00 0.00 19 LYS A C 17
ATOM 11020 O O . LYS A 1 19 ? 3.671 -13.382 3.196 1.00 0.00 19 LYS A O 17
ATOM 11039 N N . SER A 1 20 ? 3.467 -14.000 5.350 1.00 0.00 20 SER A N 17
ATOM 11040 C CA . SER A 1 20 ? 3.608 -15.424 5.069 1.00 0.00 20 SER A CA 17
ATOM 11041 C C . SER A 1 20 ? 2.252 -16.124 5.102 1.00 0.00 20 SER A C 17
ATOM 11042 O O . SER A 1 20 ? 2.179 -17.354 5.121 1.00 0.00 20 SER A O 17
ATOM 11050 N N . GLU A 1 21 ? 1.183 -15.335 5.110 1.00 0.00 21 GLU A N 17
ATOM 11051 C CA . GLU A 1 21 ? -0.162 -15.875 5.143 1.00 0.00 21 GLU A CA 17
ATOM 11052 C C . GLU A 1 21 ? -0.424 -16.757 3.938 1.00 0.00 21 GLU A C 17
ATOM 11053 O O . GLU A 1 21 ? 0.126 -16.548 2.856 1.00 0.00 21 GLU A O 17
ATOM 11065 N N . ARG A 1 22 ? -1.267 -17.744 4.149 1.00 0.00 22 ARG A N 17
ATOM 11066 C CA . ARG A 1 22 ? -1.630 -18.693 3.112 1.00 0.00 22 ARG A CA 17
ATOM 11067 C C . ARG A 1 22 ? -2.958 -18.320 2.462 1.00 0.00 22 ARG A C 17
ATOM 11068 O O . ARG A 1 22 ? -3.319 -18.855 1.415 1.00 0.00 22 ARG A O 17
ATOM 11089 N N . ASN A 1 23 ? -3.680 -17.401 3.091 1.00 0.00 23 ASN A N 17
ATOM 11090 C CA . ASN A 1 23 ? -4.971 -16.961 2.574 1.00 0.00 23 ASN A CA 17
ATOM 11091 C C . ASN A 1 23 ? -4.998 -15.448 2.387 1.00 0.00 23 ASN A C 17
ATOM 11092 O O . ASN A 1 23 ? -5.745 -14.743 3.065 1.00 0.00 23 ASN A O 17
ATOM 11103 N N . CYS A 1 24 ? -4.181 -14.956 1.463 1.00 0.00 24 CYS A N 17
ATOM 11104 C CA . CYS A 1 24 ? -4.113 -13.526 1.188 1.00 0.00 24 CYS A CA 17
ATOM 11105 C C . CYS A 1 24 ? -4.324 -13.243 -0.296 1.00 0.00 24 CYS A C 17
ATOM 11106 O O . CYS A 1 24 ? -3.392 -13.340 -1.097 1.00 0.00 24 CYS A O 17
ATOM 11113 N N . LYS A 1 25 ? -5.553 -12.883 -0.658 1.00 0.00 25 LYS A N 17
ATOM 11114 C CA . LYS A 1 25 ? -5.884 -12.577 -2.044 1.00 0.00 25 LYS A CA 17
ATOM 11115 C C . LYS A 1 25 ? -5.007 -11.441 -2.562 1.00 0.00 25 LYS A C 17
ATOM 11116 O O . LYS A 1 25 ? -5.204 -10.278 -2.208 1.00 0.00 25 LYS A O 17
ATOM 11135 N N . PRO A 1 26 ? -4.024 -11.769 -3.413 1.00 0.00 26 PRO A N 17
ATOM 11136 C CA . PRO A 1 26 ? -3.106 -10.782 -3.983 1.00 0.00 26 PRO A CA 17
ATOM 11137 C C . PRO A 1 26 ? -3.824 -9.530 -4.477 1.00 0.00 26 PRO A C 17
ATOM 11138 O O . PRO A 1 26 ? -4.175 -9.426 -5.652 1.00 0.00 26 PRO A O 17
ATOM 11149 N N . MET A 1 27 ? -4.034 -8.577 -3.571 1.00 0.00 27 MET A N 17
ATOM 11150 C CA . MET A 1 27 ? -4.705 -7.329 -3.919 1.00 0.00 27 MET A CA 17
ATOM 11151 C C . MET A 1 27 ? -3.691 -6.200 -4.081 1.00 0.00 27 MET A C 17
ATOM 11152 O O . MET A 1 27 ? -3.279 -5.579 -3.103 1.00 0.00 27 MET A O 17
ATOM 11166 N N . ALA A 1 28 ? -3.293 -5.946 -5.324 1.00 0.00 28 ALA A N 17
ATOM 11167 C CA . ALA A 1 28 ? -2.327 -4.897 -5.617 1.00 0.00 28 ALA A CA 17
ATOM 11168 C C . ALA A 1 28 ? -2.898 -3.516 -5.315 1.00 0.00 28 ALA A C 17
ATOM 11169 O O . ALA A 1 28 ? -3.991 -3.393 -4.765 1.00 0.00 28 ALA A O 17
ATOM 11176 N N . TRP A 1 29 ? -2.154 -2.485 -5.691 1.00 0.00 29 TRP A N 17
ATOM 11177 C CA . TRP A 1 29 ? -2.575 -1.114 -5.473 1.00 0.00 29 TRP A CA 17
ATOM 11178 C C . TRP A 1 29 ? -3.272 -0.957 -4.128 1.00 0.00 29 TRP A C 17
ATOM 11179 O O . TRP A 1 29 ? -4.491 -0.811 -4.057 1.00 0.00 29 TRP A O 17
ATOM 11200 N N . THR A 1 30 ? -2.482 -0.989 -3.059 1.00 0.00 30 THR A N 17
ATOM 11201 C CA . THR A 1 30 ? -3.010 -0.849 -1.708 1.00 0.00 30 THR A CA 17
ATOM 11202 C C . THR A 1 30 ? -1.922 -1.101 -0.671 1.00 0.00 30 THR A C 17
ATOM 11203 O O . THR A 1 30 ? -1.031 -1.925 -0.879 1.00 0.00 30 THR A O 17
ATOM 11214 N N . TYR A 1 31 ? -2.002 -0.388 0.447 1.00 0.00 31 TYR A N 17
ATOM 11215 C CA . TYR A 1 31 ? -1.023 -0.532 1.518 1.00 0.00 31 TYR A CA 17
ATOM 11216 C C . TYR A 1 31 ? -1.704 -0.510 2.882 1.00 0.00 31 TYR A C 17
ATOM 11217 O O . TYR A 1 31 ? -2.708 0.179 3.074 1.00 0.00 31 TYR A O 17
ATOM 11235 N N . CYS A 1 32 ? -1.154 -1.265 3.827 1.00 0.00 32 CYS A N 17
ATOM 11236 C CA . CYS A 1 32 ? -1.710 -1.327 5.172 1.00 0.00 32 CYS A CA 17
ATOM 11237 C C . CYS A 1 32 ? -0.793 -0.632 6.173 1.00 0.00 32 CYS A C 17
ATOM 11238 O O . CYS A 1 32 ? 0.238 -0.072 5.800 1.00 0.00 32 CYS A O 17
ATOM 11245 N N . GLU A 1 33 ? -1.172 -0.673 7.445 1.00 0.00 33 GLU A N 17
ATOM 11246 C CA . GLU A 1 33 ? -0.383 -0.045 8.498 1.00 0.00 33 GLU A CA 17
ATOM 11247 C C . GLU A 1 33 ? 0.824 -0.906 8.861 1.00 0.00 33 GLU A C 17
ATOM 11248 O O . GLU A 1 33 ? 1.663 -0.507 9.668 1.00 0.00 33 GLU A O 17
ATOM 11260 N N . ASN A 1 34 ? 0.904 -2.089 8.261 1.00 0.00 34 ASN A N 17
ATOM 11261 C CA . ASN A 1 34 ? 2.009 -3.004 8.523 1.00 0.00 34 ASN A CA 17
ATOM 11262 C C . ASN A 1 34 ? 2.897 -3.152 7.294 1.00 0.00 34 ASN A C 17
ATOM 11263 O O . ASN A 1 34 ? 2.460 -3.640 6.252 1.00 0.00 34 ASN A O 17
ATOM 11274 N N . ARG A 1 35 ? 4.149 -2.728 7.424 1.00 0.00 35 ARG A N 17
ATOM 11275 C CA . ARG A 1 35 ? 5.105 -2.814 6.328 1.00 0.00 35 ARG A CA 17
ATOM 11276 C C . ARG A 1 35 ? 5.616 -4.240 6.166 1.00 0.00 35 ARG A C 17
ATOM 11277 O O . ARG A 1 35 ? 6.603 -4.484 5.472 1.00 0.00 35 ARG A O 17
ATOM 11298 N N . ASN A 1 36 ? 4.935 -5.181 6.814 1.00 0.00 36 ASN A N 17
ATOM 11299 C CA . ASN A 1 36 ? 5.313 -6.586 6.749 1.00 0.00 36 ASN A CA 17
ATOM 11300 C C . ASN A 1 36 ? 4.085 -7.457 6.522 1.00 0.00 36 ASN A C 17
ATOM 11301 O O . ASN A 1 36 ? 4.154 -8.683 6.610 1.00 0.00 36 ASN A O 17
ATOM 11312 N N . GLN A 1 37 ? 2.962 -6.809 6.237 1.00 0.00 37 GLN A N 17
ATOM 11313 C CA . GLN A 1 37 ? 1.708 -7.511 6.002 1.00 0.00 37 GLN A CA 17
ATOM 11314 C C . GLN A 1 37 ? 1.214 -7.286 4.576 1.00 0.00 37 GLN A C 17
ATOM 11315 O O . GLN A 1 37 ? 1.450 -6.233 3.985 1.00 0.00 37 GLN A O 17
ATOM 11329 N N . LYS A 1 38 ? 0.526 -8.284 4.030 1.00 0.00 38 LYS A N 17
ATOM 11330 C CA . LYS A 1 38 ? -0.004 -8.200 2.678 1.00 0.00 38 LYS A CA 17
ATOM 11331 C C . LYS A 1 38 ? -1.487 -7.845 2.694 1.00 0.00 38 LYS A C 17
ATOM 11332 O O . LYS A 1 38 ? -2.185 -8.102 3.675 1.00 0.00 38 LYS A O 17
ATOM 11351 N N . CYS A 1 39 ? -1.965 -7.256 1.601 1.00 0.00 39 CYS A N 17
ATOM 11352 C CA . CYS A 1 39 ? -3.367 -6.873 1.496 1.00 0.00 39 CYS A CA 17
ATOM 11353 C C . CYS A 1 39 ? -4.113 -7.805 0.551 1.00 0.00 39 CYS A C 17
ATOM 11354 O O . CYS A 1 39 ? -3.970 -7.722 -0.671 1.00 0.00 39 CYS A O 17
ATOM 11361 N N . CYS A 1 40 ? -4.901 -8.698 1.129 1.00 0.00 40 CYS A N 17
ATOM 11362 C CA . CYS A 1 40 ? -5.667 -9.660 0.360 1.00 0.00 40 CYS A CA 17
ATOM 11363 C C . CYS A 1 40 ? -7.125 -9.228 0.227 1.00 0.00 40 CYS A C 17
ATOM 11364 O O . CYS A 1 40 ? -7.654 -8.523 1.085 1.00 0.00 40 CYS A O 17
ATOM 11371 N N . GLU A 1 41 ? -7.765 -9.661 -0.854 1.00 0.00 41 GLU A N 17
ATOM 11372 C CA . GLU A 1 41 ? -9.163 -9.326 -1.101 1.00 0.00 41 GLU A CA 17
ATOM 11373 C C . GLU A 1 41 ? -9.980 -9.418 0.183 1.00 0.00 41 GLU A C 17
ATOM 11374 O O . GLU A 1 41 ? -10.626 -8.449 0.589 1.00 0.00 41 GLU A O 17
ATOM 11386 N N . TYR A 1 42 ? -9.947 -10.584 0.819 1.00 0.00 42 TYR A N 17
ATOM 11387 C CA . TYR A 1 42 ? -10.684 -10.803 2.057 1.00 0.00 42 TYR A CA 17
ATOM 11388 C C . TYR A 1 42 ? -9.782 -11.405 3.129 1.00 0.00 42 TYR A C 17
ATOM 11389 O O . TYR A 1 42 ? -8.906 -12.222 2.776 1.00 0.00 42 TYR A O 17
ATOM 11408 N N . ILE A 1 1 ? 4.089 16.124 -7.044 1.00 0.00 1 ILE A N 18
ATOM 11409 C CA . ILE A 1 1 ? 3.189 15.307 -7.899 1.00 0.00 1 ILE A CA 18
ATOM 11410 C C . ILE A 1 1 ? 3.762 13.912 -8.122 1.00 0.00 1 ILE A C 18
ATOM 11411 O O . ILE A 1 1 ? 4.685 13.729 -8.917 1.00 0.00 1 ILE A O 18
ATOM 11429 N N . MET A 1 2 ? 3.210 12.931 -7.417 1.00 0.00 2 MET A N 18
ATOM 11430 C CA . MET A 1 2 ? 3.666 11.552 -7.539 1.00 0.00 2 MET A CA 18
ATOM 11431 C C . MET A 1 2 ? 2.516 10.630 -7.928 1.00 0.00 2 MET A C 18
ATOM 11432 O O . MET A 1 2 ? 1.346 10.976 -7.763 1.00 0.00 2 MET A O 18
ATOM 11446 N N . PHE A 1 3 ? 2.857 9.453 -8.444 1.00 0.00 3 PHE A N 18
ATOM 11447 C CA . PHE A 1 3 ? 1.851 8.479 -8.856 1.00 0.00 3 PHE A CA 18
ATOM 11448 C C . PHE A 1 3 ? 1.975 7.194 -8.042 1.00 0.00 3 PHE A C 18
ATOM 11449 O O . PHE A 1 3 ? 1.003 6.726 -7.452 1.00 0.00 3 PHE A O 18
ATOM 11466 N N . PHE A 1 4 ? 3.179 6.632 -8.013 1.00 0.00 4 PHE A N 18
ATOM 11467 C CA . PHE A 1 4 ? 3.430 5.401 -7.271 1.00 0.00 4 PHE A CA 18
ATOM 11468 C C . PHE A 1 4 ? 2.821 5.480 -5.875 1.00 0.00 4 PHE A C 18
ATOM 11469 O O . PHE A 1 4 ? 3.529 5.665 -4.886 1.00 0.00 4 PHE A O 18
ATOM 11486 N N . GLU A 1 5 ? 1.500 5.343 -5.802 1.00 0.00 5 GLU A N 18
ATOM 11487 C CA . GLU A 1 5 ? 0.794 5.402 -4.527 1.00 0.00 5 GLU A CA 18
ATOM 11488 C C . GLU A 1 5 ? -0.394 4.445 -4.515 1.00 0.00 5 GLU A C 18
ATOM 11489 O O . GLU A 1 5 ? -1.481 4.785 -4.983 1.00 0.00 5 GLU A O 18
ATOM 11501 N N . MET A 1 6 ? -0.180 3.250 -3.976 1.00 0.00 6 MET A N 18
ATOM 11502 C CA . MET A 1 6 ? -1.234 2.245 -3.900 1.00 0.00 6 MET A CA 18
ATOM 11503 C C . MET A 1 6 ? -2.447 2.790 -3.154 1.00 0.00 6 MET A C 18
ATOM 11504 O O . MET A 1 6 ? -2.500 3.975 -2.823 1.00 0.00 6 MET A O 18
ATOM 11518 N N . GLN A 1 7 ? -3.418 1.922 -2.893 1.00 0.00 7 GLN A N 18
ATOM 11519 C CA . GLN A 1 7 ? -4.629 2.326 -2.185 1.00 0.00 7 GLN A CA 18
ATOM 11520 C C . GLN A 1 7 ? -4.688 1.690 -0.799 1.00 0.00 7 GLN A C 18
ATOM 11521 O O . GLN A 1 7 ? -4.662 0.466 -0.666 1.00 0.00 7 GLN A O 18
ATOM 11535 N N . ALA A 1 8 ? -4.768 2.527 0.229 1.00 0.00 8 ALA A N 18
ATOM 11536 C CA . ALA A 1 8 ? -4.830 2.045 1.602 1.00 0.00 8 ALA A CA 18
ATOM 11537 C C . ALA A 1 8 ? -5.778 0.857 1.724 1.00 0.00 8 ALA A C 18
ATOM 11538 O O . ALA A 1 8 ? -6.994 1.007 1.612 1.00 0.00 8 ALA A O 18
ATOM 11545 N N . CYS A 1 9 ? -5.213 -0.322 1.955 1.00 0.00 9 CYS A N 18
ATOM 11546 C CA . CYS A 1 9 ? -6.008 -1.537 2.095 1.00 0.00 9 CYS A CA 18
ATOM 11547 C C . CYS A 1 9 ? -7.392 -1.222 2.654 1.00 0.00 9 CYS A C 18
ATOM 11548 O O . CYS A 1 9 ? -8.354 -1.938 2.389 1.00 0.00 9 CYS A O 18
ATOM 11555 N N . TRP A 1 10 ? -7.481 -0.148 3.432 1.00 0.00 10 TRP A N 18
ATOM 11556 C CA . TRP A 1 10 ? -8.745 0.259 4.029 1.00 0.00 10 TRP A CA 18
ATOM 11557 C C . TRP A 1 10 ? -9.602 1.022 3.025 1.00 0.00 10 TRP A C 18
ATOM 11558 O O . TRP A 1 10 ? -10.727 0.625 2.723 1.00 0.00 10 TRP A O 18
ATOM 11579 N N . SER A 1 11 ? -9.061 2.124 2.514 1.00 0.00 11 SER A N 18
ATOM 11580 C CA . SER A 1 11 ? -9.772 2.948 1.544 1.00 0.00 11 SER A CA 18
ATOM 11581 C C . SER A 1 11 ? -10.339 2.101 0.409 1.00 0.00 11 SER A C 18
ATOM 11582 O O . SER A 1 11 ? -10.954 2.622 -0.519 1.00 0.00 11 SER A O 18
ATOM 11590 N N . HIS A 1 12 ? -10.127 0.791 0.489 1.00 0.00 12 HIS A N 18
ATOM 11591 C CA . HIS A 1 12 ? -10.617 -0.124 -0.534 1.00 0.00 12 HIS A CA 18
ATOM 11592 C C . HIS A 1 12 ? -11.456 -1.239 0.088 1.00 0.00 12 HIS A C 18
ATOM 11593 O O . HIS A 1 12 ? -12.229 -1.903 -0.601 1.00 0.00 12 HIS A O 18
ATOM 11608 N N . SER A 1 13 ? -11.296 -1.436 1.393 1.00 0.00 13 SER A N 18
ATOM 11609 C CA . SER A 1 13 ? -12.039 -2.470 2.105 1.00 0.00 13 SER A CA 18
ATOM 11610 C C . SER A 1 13 ? -11.439 -3.848 1.843 1.00 0.00 13 SER A C 18
ATOM 11611 O O . SER A 1 13 ? -12.023 -4.666 1.134 1.00 0.00 13 SER A O 18
ATOM 11619 N N . GLY A 1 14 ? -10.268 -4.095 2.421 1.00 0.00 14 GLY A N 18
ATOM 11620 C CA . GLY A 1 14 ? -9.607 -5.373 2.241 1.00 0.00 14 GLY A CA 18
ATOM 11621 C C . GLY A 1 14 ? -9.188 -5.999 3.557 1.00 0.00 14 GLY A C 18
ATOM 11622 O O . GLY A 1 14 ? -9.821 -5.771 4.587 1.00 0.00 14 GLY A O 18
ATOM 11626 N N . VAL A 1 15 ? -8.121 -6.790 3.522 1.00 0.00 15 VAL A N 18
ATOM 11627 C CA . VAL A 1 15 ? -7.621 -7.451 4.720 1.00 0.00 15 VAL A CA 18
ATOM 11628 C C . VAL A 1 15 ? -6.096 -7.443 4.760 1.00 0.00 15 VAL A C 18
ATOM 11629 O O . VAL A 1 15 ? -5.441 -7.215 3.743 1.00 0.00 15 VAL A O 18
ATOM 11642 N N . CYS A 1 16 ? -5.539 -7.695 5.939 1.00 0.00 16 CYS A N 18
ATOM 11643 C CA . CYS A 1 16 ? -4.089 -7.720 6.111 1.00 0.00 16 CYS A CA 18
ATOM 11644 C C . CYS A 1 16 ? -3.677 -8.851 7.048 1.00 0.00 16 CYS A C 18
ATOM 11645 O O . CYS A 1 16 ? -4.006 -8.839 8.233 1.00 0.00 16 CYS A O 18
ATOM 11652 N N . ARG A 1 17 ? -2.957 -9.828 6.507 1.00 0.00 17 ARG A N 18
ATOM 11653 C CA . ARG A 1 17 ? -2.504 -10.966 7.296 1.00 0.00 17 ARG A CA 18
ATOM 11654 C C . ARG A 1 17 ? -0.981 -11.025 7.349 1.00 0.00 17 ARG A C 18
ATOM 11655 O O . ARG A 1 17 ? -0.297 -10.117 6.879 1.00 0.00 17 ARG A O 18
ATOM 11676 N N . ASP A 1 18 ? -0.458 -12.101 7.927 1.00 0.00 18 ASP A N 18
ATOM 11677 C CA . ASP A 1 18 ? 0.983 -12.284 8.047 1.00 0.00 18 ASP A CA 18
ATOM 11678 C C . ASP A 1 18 ? 1.612 -12.536 6.682 1.00 0.00 18 ASP A C 18
ATOM 11679 O O . ASP A 1 18 ? 1.168 -13.404 5.930 1.00 0.00 18 ASP A O 18
ATOM 11688 N N . LYS A 1 19 ? 2.651 -11.770 6.368 1.00 0.00 19 LYS A N 18
ATOM 11689 C CA . LYS A 1 19 ? 3.347 -11.907 5.094 1.00 0.00 19 LYS A CA 18
ATOM 11690 C C . LYS A 1 19 ? 3.686 -13.367 4.812 1.00 0.00 19 LYS A C 18
ATOM 11691 O O . LYS A 1 19 ? 4.242 -13.694 3.761 1.00 0.00 19 LYS A O 18
ATOM 11710 N N . SER A 1 20 ? 3.352 -14.242 5.755 1.00 0.00 20 SER A N 18
ATOM 11711 C CA . SER A 1 20 ? 3.625 -15.667 5.609 1.00 0.00 20 SER A CA 18
ATOM 11712 C C . SER A 1 20 ? 2.329 -16.467 5.546 1.00 0.00 20 SER A C 18
ATOM 11713 O O . SER A 1 20 ? 2.323 -17.676 5.780 1.00 0.00 20 SER A O 18
ATOM 11721 N N . GLU A 1 21 ? 1.233 -15.786 5.233 1.00 0.00 21 GLU A N 18
ATOM 11722 C CA . GLU A 1 21 ? -0.064 -16.428 5.140 1.00 0.00 21 GLU A CA 18
ATOM 11723 C C . GLU A 1 21 ? -0.277 -17.029 3.763 1.00 0.00 21 GLU A C 18
ATOM 11724 O O . GLU A 1 21 ? 0.312 -16.590 2.774 1.00 0.00 21 GLU A O 18
ATOM 11736 N N . ARG A 1 22 ? -1.123 -18.038 3.717 1.00 0.00 22 ARG A N 18
ATOM 11737 C CA . ARG A 1 22 ? -1.439 -18.731 2.483 1.00 0.00 22 ARG A CA 18
ATOM 11738 C C . ARG A 1 22 ? -2.769 -18.252 1.913 1.00 0.00 22 ARG A C 18
ATOM 11739 O O . ARG A 1 22 ? -3.087 -18.507 0.751 1.00 0.00 22 ARG A O 18
ATOM 11760 N N . ASN A 1 23 ? -3.544 -17.561 2.740 1.00 0.00 23 ASN A N 18
ATOM 11761 C CA . ASN A 1 23 ? -4.842 -17.047 2.324 1.00 0.00 23 ASN A CA 18
ATOM 11762 C C . ASN A 1 23 ? -4.845 -15.524 2.309 1.00 0.00 23 ASN A C 18
ATOM 11763 O O . ASN A 1 23 ? -5.483 -14.886 3.148 1.00 0.00 23 ASN A O 18
ATOM 11774 N N . CYS A 1 24 ? -4.128 -14.943 1.353 1.00 0.00 24 CYS A N 18
ATOM 11775 C CA . CYS A 1 24 ? -4.051 -13.493 1.232 1.00 0.00 24 CYS A CA 18
ATOM 11776 C C . CYS A 1 24 ? -3.980 -13.067 -0.229 1.00 0.00 24 CYS A C 18
ATOM 11777 O O . CYS A 1 24 ? -2.895 -12.854 -0.772 1.00 0.00 24 CYS A O 18
ATOM 11784 N N . LYS A 1 25 ? -5.142 -12.942 -0.864 1.00 0.00 25 LYS A N 18
ATOM 11785 C CA . LYS A 1 25 ? -5.206 -12.535 -2.262 1.00 0.00 25 LYS A CA 18
ATOM 11786 C C . LYS A 1 25 ? -4.472 -11.216 -2.471 1.00 0.00 25 LYS A C 18
ATOM 11787 O O . LYS A 1 25 ? -4.953 -10.156 -2.072 1.00 0.00 25 LYS A O 18
ATOM 11806 N N . PRO A 1 26 ? -3.289 -11.268 -3.100 1.00 0.00 26 PRO A N 18
ATOM 11807 C CA . PRO A 1 26 ? -2.473 -10.080 -3.363 1.00 0.00 26 PRO A CA 18
ATOM 11808 C C . PRO A 1 26 ? -3.268 -8.958 -4.021 1.00 0.00 26 PRO A C 18
ATOM 11809 O O . PRO A 1 26 ? -3.632 -9.047 -5.194 1.00 0.00 26 PRO A O 18
ATOM 11820 N N . MET A 1 27 ? -3.527 -7.900 -3.260 1.00 0.00 27 MET A N 18
ATOM 11821 C CA . MET A 1 27 ? -4.273 -6.754 -3.765 1.00 0.00 27 MET A CA 18
ATOM 11822 C C . MET A 1 27 ? -3.324 -5.626 -4.159 1.00 0.00 27 MET A C 18
ATOM 11823 O O . MET A 1 27 ? -2.626 -5.065 -3.315 1.00 0.00 27 MET A O 18
ATOM 11837 N N . ALA A 1 28 ? -3.301 -5.301 -5.447 1.00 0.00 28 ALA A N 18
ATOM 11838 C CA . ALA A 1 28 ? -2.434 -4.244 -5.955 1.00 0.00 28 ALA A CA 18
ATOM 11839 C C . ALA A 1 28 ? -2.980 -2.864 -5.608 1.00 0.00 28 ALA A C 18
ATOM 11840 O O . ALA A 1 28 ? -3.745 -2.706 -4.656 1.00 0.00 28 ALA A O 18
ATOM 11847 N N . TRP A 1 29 ? -2.583 -1.866 -6.391 1.00 0.00 29 TRP A N 18
ATOM 11848 C CA . TRP A 1 29 ? -3.027 -0.499 -6.180 1.00 0.00 29 TRP A CA 18
ATOM 11849 C C . TRP A 1 29 ? -3.513 -0.282 -4.752 1.00 0.00 29 TRP A C 18
ATOM 11850 O O . TRP A 1 29 ? -4.504 0.408 -4.522 1.00 0.00 29 TRP A O 18
ATOM 11871 N N . THR A 1 30 ? -2.805 -0.876 -3.796 1.00 0.00 30 THR A N 18
ATOM 11872 C CA . THR A 1 30 ? -3.158 -0.749 -2.386 1.00 0.00 30 THR A CA 18
ATOM 11873 C C . THR A 1 30 ? -2.019 -1.240 -1.499 1.00 0.00 30 THR A C 18
ATOM 11874 O O . THR A 1 30 ? -1.089 -1.894 -1.973 1.00 0.00 30 THR A O 18
ATOM 11885 N N . TYR A 1 31 ? -2.100 -0.922 -0.214 1.00 0.00 31 TYR A N 18
ATOM 11886 C CA . TYR A 1 31 ? -1.077 -1.333 0.740 1.00 0.00 31 TYR A CA 18
ATOM 11887 C C . TYR A 1 31 ? -1.708 -1.753 2.064 1.00 0.00 31 TYR A C 18
ATOM 11888 O O . TYR A 1 31 ? -2.914 -1.605 2.262 1.00 0.00 31 TYR A O 18
ATOM 11906 N N . CYS A 1 32 ? -0.886 -2.275 2.968 1.00 0.00 32 CYS A N 18
ATOM 11907 C CA . CYS A 1 32 ? -1.364 -2.713 4.274 1.00 0.00 32 CYS A CA 18
ATOM 11908 C C . CYS A 1 32 ? -0.986 -1.708 5.356 1.00 0.00 32 CYS A C 18
ATOM 11909 O O . CYS A 1 32 ? -0.403 -0.663 5.070 1.00 0.00 32 CYS A O 18
ATOM 11916 N N . GLU A 1 33 ? -1.325 -2.029 6.602 1.00 0.00 33 GLU A N 18
ATOM 11917 C CA . GLU A 1 33 ? -1.021 -1.152 7.727 1.00 0.00 33 GLU A CA 18
ATOM 11918 C C . GLU A 1 33 ? 0.378 -1.428 8.271 1.00 0.00 33 GLU A C 18
ATOM 11919 O O . GLU A 1 33 ? 1.046 -0.525 8.776 1.00 0.00 33 GLU A O 18
ATOM 11931 N N . ASN A 1 34 ? 0.814 -2.679 8.167 1.00 0.00 34 ASN A N 18
ATOM 11932 C CA . ASN A 1 34 ? 2.133 -3.071 8.653 1.00 0.00 34 ASN A CA 18
ATOM 11933 C C . ASN A 1 34 ? 3.087 -3.329 7.491 1.00 0.00 34 ASN A C 18
ATOM 11934 O O . ASN A 1 34 ? 2.765 -4.075 6.566 1.00 0.00 34 ASN A O 18
ATOM 11945 N N . ARG A 1 35 ? 4.261 -2.713 7.549 1.00 0.00 35 ARG A N 18
ATOM 11946 C CA . ARG A 1 35 ? 5.264 -2.876 6.503 1.00 0.00 35 ARG A CA 18
ATOM 11947 C C . ARG A 1 35 ? 5.707 -4.333 6.402 1.00 0.00 35 ARG A C 18
ATOM 11948 O O . ARG A 1 35 ? 6.641 -4.660 5.671 1.00 0.00 35 ARG A O 18
ATOM 11969 N N . ASN A 1 36 ? 5.028 -5.203 7.142 1.00 0.00 36 ASN A N 18
ATOM 11970 C CA . ASN A 1 36 ? 5.345 -6.624 7.139 1.00 0.00 36 ASN A CA 18
ATOM 11971 C C . ASN A 1 36 ? 4.083 -7.453 6.939 1.00 0.00 36 ASN A C 18
ATOM 11972 O O . ASN A 1 36 ? 4.130 -8.683 6.911 1.00 0.00 36 ASN A O 18
ATOM 11983 N N . GLN A 1 37 ? 2.954 -6.767 6.805 1.00 0.00 37 GLN A N 18
ATOM 11984 C CA . GLN A 1 37 ? 1.670 -7.427 6.610 1.00 0.00 37 GLN A CA 18
ATOM 11985 C C . GLN A 1 37 ? 1.209 -7.301 5.162 1.00 0.00 37 GLN A C 18
ATOM 11986 O O . GLN A 1 37 ? 1.496 -6.306 4.495 1.00 0.00 37 GLN A O 18
ATOM 12000 N N . LYS A 1 38 ? 0.496 -8.313 4.680 1.00 0.00 38 LYS A N 18
ATOM 12001 C CA . LYS A 1 38 ? -0.002 -8.312 3.310 1.00 0.00 38 LYS A CA 18
ATOM 12002 C C . LYS A 1 38 ? -1.470 -7.905 3.260 1.00 0.00 38 LYS A C 18
ATOM 12003 O O . LYS A 1 38 ? -2.216 -8.109 4.218 1.00 0.00 38 LYS A O 18
ATOM 12022 N N . CYS A 1 39 ? -1.878 -7.330 2.133 1.00 0.00 39 CYS A N 18
ATOM 12023 C CA . CYS A 1 39 ? -3.256 -6.895 1.949 1.00 0.00 39 CYS A CA 18
ATOM 12024 C C . CYS A 1 39 ? -3.949 -7.726 0.876 1.00 0.00 39 CYS A C 18
ATOM 12025 O O . CYS A 1 39 ? -3.716 -7.539 -0.318 1.00 0.00 39 CYS A O 18
ATOM 12032 N N . CYS A 1 40 ? -4.794 -8.641 1.316 1.00 0.00 40 CYS A N 18
ATOM 12033 C CA . CYS A 1 40 ? -5.525 -9.510 0.413 1.00 0.00 40 CYS A CA 18
ATOM 12034 C C . CYS A 1 40 ? -6.964 -9.036 0.242 1.00 0.00 40 CYS A C 18
ATOM 12035 O O . CYS A 1 40 ? -7.552 -8.459 1.157 1.00 0.00 40 CYS A O 18
ATOM 12042 N N . GLU A 1 41 ? -7.527 -9.287 -0.936 1.00 0.00 41 GLU A N 18
ATOM 12043 C CA . GLU A 1 41 ? -8.899 -8.889 -1.225 1.00 0.00 41 GLU A CA 18
ATOM 12044 C C . GLU A 1 41 ? -9.763 -8.966 0.030 1.00 0.00 41 GLU A C 18
ATOM 12045 O O . GLU A 1 41 ? -10.220 -7.947 0.547 1.00 0.00 41 GLU A O 18
ATOM 12057 N N . TYR A 1 42 ? -9.982 -10.184 0.516 1.00 0.00 42 TYR A N 18
ATOM 12058 C CA . TYR A 1 42 ? -10.791 -10.396 1.712 1.00 0.00 42 TYR A CA 18
ATOM 12059 C C . TYR A 1 42 ? -10.143 -11.422 2.633 1.00 0.00 42 TYR A C 18
ATOM 12060 O O . TYR A 1 42 ? -8.896 -11.467 2.686 1.00 0.00 42 TYR A O 18
ATOM 12079 N N . ILE A 1 1 ? 5.859 12.825 -4.725 1.00 0.00 1 ILE A N 19
ATOM 12080 C CA . ILE A 1 1 ? 5.444 12.890 -3.301 1.00 0.00 1 ILE A CA 19
ATOM 12081 C C . ILE A 1 1 ? 5.259 11.494 -2.718 1.00 0.00 1 ILE A C 19
ATOM 12082 O O . ILE A 1 1 ? 4.155 11.115 -2.329 1.00 0.00 1 ILE A O 19
ATOM 12100 N N . MET A 1 2 ? 6.346 10.734 -2.662 1.00 0.00 2 MET A N 19
ATOM 12101 C CA . MET A 1 2 ? 6.304 9.378 -2.127 1.00 0.00 2 MET A CA 19
ATOM 12102 C C . MET A 1 2 ? 5.538 8.449 -3.061 1.00 0.00 2 MET A C 19
ATOM 12103 O O . MET A 1 2 ? 4.512 8.826 -3.626 1.00 0.00 2 MET A O 19
ATOM 12117 N N . PHE A 1 3 ? 6.045 7.231 -3.223 1.00 0.00 3 PHE A N 19
ATOM 12118 C CA . PHE A 1 3 ? 5.408 6.245 -4.090 1.00 0.00 3 PHE A CA 19
ATOM 12119 C C . PHE A 1 3 ? 4.868 5.077 -3.274 1.00 0.00 3 PHE A C 19
ATOM 12120 O O . PHE A 1 3 ? 4.066 4.282 -3.767 1.00 0.00 3 PHE A O 19
ATOM 12137 N N . PHE A 1 4 ? 5.308 4.981 -2.024 1.00 0.00 4 PHE A N 19
ATOM 12138 C CA . PHE A 1 4 ? 4.865 3.912 -1.137 1.00 0.00 4 PHE A CA 19
ATOM 12139 C C . PHE A 1 4 ? 3.514 4.254 -0.520 1.00 0.00 4 PHE A C 19
ATOM 12140 O O . PHE A 1 4 ? 3.060 3.591 0.413 1.00 0.00 4 PHE A O 19
ATOM 12157 N N . GLU A 1 5 ? 2.878 5.296 -1.046 1.00 0.00 5 GLU A N 19
ATOM 12158 C CA . GLU A 1 5 ? 1.579 5.732 -0.549 1.00 0.00 5 GLU A CA 19
ATOM 12159 C C . GLU A 1 5 ? 0.471 5.377 -1.533 1.00 0.00 5 GLU A C 19
ATOM 12160 O O . GLU A 1 5 ? -0.048 6.242 -2.239 1.00 0.00 5 GLU A O 19
ATOM 12172 N N . MET A 1 6 ? 0.110 4.098 -1.578 1.00 0.00 6 MET A N 19
ATOM 12173 C CA . MET A 1 6 ? -0.939 3.632 -2.477 1.00 0.00 6 MET A CA 19
ATOM 12174 C C . MET A 1 6 ? -2.319 3.932 -1.904 1.00 0.00 6 MET A C 19
ATOM 12175 O O . MET A 1 6 ? -2.698 5.093 -1.743 1.00 0.00 6 MET A O 19
ATOM 12189 N N . GLN A 1 7 ? -3.070 2.878 -1.597 1.00 0.00 7 GLN A N 19
ATOM 12190 C CA . GLN A 1 7 ? -4.409 3.030 -1.042 1.00 0.00 7 GLN A CA 19
ATOM 12191 C C . GLN A 1 7 ? -4.602 2.119 0.168 1.00 0.00 7 GLN A C 19
ATOM 12192 O O . GLN A 1 7 ? -4.535 0.895 0.050 1.00 0.00 7 GLN A O 19
ATOM 12206 N N . ALA A 1 8 ? -4.839 2.725 1.324 1.00 0.00 8 ALA A N 19
ATOM 12207 C CA . ALA A 1 8 ? -5.038 1.969 2.556 1.00 0.00 8 ALA A CA 19
ATOM 12208 C C . ALA A 1 8 ? -5.826 0.689 2.293 1.00 0.00 8 ALA A C 19
ATOM 12209 O O . ALA A 1 8 ? -6.993 0.734 1.908 1.00 0.00 8 ALA A O 19
ATOM 12216 N N . CYS A 1 9 ? -5.178 -0.452 2.507 1.00 0.00 9 CYS A N 19
ATOM 12217 C CA . CYS A 1 9 ? -5.822 -1.743 2.298 1.00 0.00 9 CYS A CA 19
ATOM 12218 C C . CYS A 1 9 ? -7.306 -1.663 2.631 1.00 0.00 9 CYS A C 19
ATOM 12219 O O . CYS A 1 9 ? -8.131 -2.336 2.012 1.00 0.00 9 CYS A O 19
ATOM 12226 N N . TRP A 1 10 ? -7.638 -0.830 3.610 1.00 0.00 10 TRP A N 19
ATOM 12227 C CA . TRP A 1 10 ? -9.020 -0.652 4.029 1.00 0.00 10 TRP A CA 19
ATOM 12228 C C . TRP A 1 10 ? -9.801 0.139 2.986 1.00 0.00 10 TRP A C 19
ATOM 12229 O O . TRP A 1 10 ? -10.892 -0.259 2.576 1.00 0.00 10 TRP A O 19
ATOM 12250 N N . SER A 1 11 ? -9.232 1.262 2.560 1.00 0.00 11 SER A N 19
ATOM 12251 C CA . SER A 1 11 ? -9.870 2.113 1.564 1.00 0.00 11 SER A CA 19
ATOM 12252 C C . SER A 1 11 ? -10.092 1.353 0.260 1.00 0.00 11 SER A C 19
ATOM 12253 O O . SER A 1 11 ? -10.608 1.905 -0.713 1.00 0.00 11 SER A O 19
ATOM 12261 N N . HIS A 1 12 ? -9.697 0.084 0.247 1.00 0.00 12 HIS A N 19
ATOM 12262 C CA . HIS A 1 12 ? -9.851 -0.752 -0.939 1.00 0.00 12 HIS A CA 19
ATOM 12263 C C . HIS A 1 12 ? -10.658 -2.007 -0.619 1.00 0.00 12 HIS A C 19
ATOM 12264 O O . HIS A 1 12 ? -10.588 -3.003 -1.339 1.00 0.00 12 HIS A O 19
ATOM 12279 N N . SER A 1 13 ? -11.423 -1.952 0.467 1.00 0.00 13 SER A N 19
ATOM 12280 C CA . SER A 1 13 ? -12.241 -3.084 0.881 1.00 0.00 13 SER A CA 19
ATOM 12281 C C . SER A 1 13 ? -11.426 -4.374 0.878 1.00 0.00 13 SER A C 19
ATOM 12282 O O . SER A 1 13 ? -11.855 -5.389 0.329 1.00 0.00 13 SER A O 19
ATOM 12290 N N . GLY A 1 14 ? -10.250 -4.327 1.497 1.00 0.00 14 GLY A N 19
ATOM 12291 C CA . GLY A 1 14 ? -9.397 -5.495 1.556 1.00 0.00 14 GLY A CA 19
ATOM 12292 C C . GLY A 1 14 ? -9.021 -5.863 2.978 1.00 0.00 14 GLY A C 19
ATOM 12293 O O . GLY A 1 14 ? -9.668 -5.430 3.930 1.00 0.00 14 GLY A O 19
ATOM 12297 N N . VAL A 1 15 ? -7.971 -6.665 3.122 1.00 0.00 15 VAL A N 19
ATOM 12298 C CA . VAL A 1 15 ? -7.513 -7.087 4.440 1.00 0.00 15 VAL A CA 19
ATOM 12299 C C . VAL A 1 15 ? -5.990 -7.104 4.515 1.00 0.00 15 VAL A C 19
ATOM 12300 O O . VAL A 1 15 ? -5.305 -7.029 3.494 1.00 0.00 15 VAL A O 19
ATOM 12313 N N . CYS A 1 16 ? -5.465 -7.205 5.733 1.00 0.00 16 CYS A N 19
ATOM 12314 C CA . CYS A 1 16 ? -4.021 -7.236 5.945 1.00 0.00 16 CYS A CA 19
ATOM 12315 C C . CYS A 1 16 ? -3.640 -8.352 6.909 1.00 0.00 16 CYS A C 19
ATOM 12316 O O . CYS A 1 16 ? -3.989 -8.314 8.088 1.00 0.00 16 CYS A O 19
ATOM 12323 N N . ARG A 1 17 ? -2.917 -9.344 6.402 1.00 0.00 17 ARG A N 19
ATOM 12324 C CA . ARG A 1 17 ? -2.485 -10.472 7.219 1.00 0.00 17 ARG A CA 19
ATOM 12325 C C . ARG A 1 17 ? -0.979 -10.678 7.104 1.00 0.00 17 ARG A C 19
ATOM 12326 O O . ARG A 1 17 ? -0.303 -9.981 6.349 1.00 0.00 17 ARG A O 19
ATOM 12347 N N . ASP A 1 18 ? -0.461 -11.642 7.856 1.00 0.00 18 ASP A N 19
ATOM 12348 C CA . ASP A 1 18 ? 0.961 -11.942 7.836 1.00 0.00 18 ASP A CA 19
ATOM 12349 C C . ASP A 1 18 ? 1.485 -11.975 6.407 1.00 0.00 18 ASP A C 19
ATOM 12350 O O . ASP A 1 18 ? 0.816 -12.465 5.499 1.00 0.00 18 ASP A O 19
ATOM 12359 N N . LYS A 1 19 ? 2.685 -11.448 6.218 1.00 0.00 19 LYS A N 19
ATOM 12360 C CA . LYS A 1 19 ? 3.307 -11.412 4.901 1.00 0.00 19 LYS A CA 19
ATOM 12361 C C . LYS A 1 19 ? 3.368 -12.809 4.291 1.00 0.00 19 LYS A C 19
ATOM 12362 O O . LYS A 1 19 ? 3.667 -12.970 3.109 1.00 0.00 19 LYS A O 19
ATOM 12381 N N . SER A 1 20 ? 3.080 -13.817 5.110 1.00 0.00 20 SER A N 19
ATOM 12382 C CA . SER A 1 20 ? 3.099 -15.202 4.654 1.00 0.00 20 SER A CA 19
ATOM 12383 C C . SER A 1 20 ? 1.744 -15.865 4.883 1.00 0.00 20 SER A C 19
ATOM 12384 O O . SER A 1 20 ? 1.631 -17.090 4.873 1.00 0.00 20 SER A O 19
ATOM 12392 N N . GLU A 1 21 ? 0.721 -15.043 5.092 1.00 0.00 21 GLU A N 19
ATOM 12393 C CA . GLU A 1 21 ? -0.622 -15.532 5.328 1.00 0.00 21 GLU A CA 19
ATOM 12394 C C . GLU A 1 21 ? -0.989 -16.629 4.347 1.00 0.00 21 GLU A C 19
ATOM 12395 O O . GLU A 1 21 ? -0.563 -16.630 3.191 1.00 0.00 21 GLU A O 19
ATOM 12407 N N . ARG A 1 22 ? -1.785 -17.559 4.832 1.00 0.00 22 ARG A N 19
ATOM 12408 C CA . ARG A 1 22 ? -2.237 -18.690 4.037 1.00 0.00 22 ARG A CA 19
ATOM 12409 C C . ARG A 1 22 ? -3.450 -18.323 3.189 1.00 0.00 22 ARG A C 19
ATOM 12410 O O . ARG A 1 22 ? -3.779 -19.020 2.229 1.00 0.00 22 ARG A O 19
ATOM 12431 N N . ASN A 1 23 ? -4.112 -17.234 3.552 1.00 0.00 23 ASN A N 19
ATOM 12432 C CA . ASN A 1 23 ? -5.294 -16.784 2.825 1.00 0.00 23 ASN A CA 19
ATOM 12433 C C . ASN A 1 23 ? -5.203 -15.301 2.485 1.00 0.00 23 ASN A C 19
ATOM 12434 O O . ASN A 1 23 ? -6.143 -14.543 2.721 1.00 0.00 23 ASN A O 19
ATOM 12445 N N . CYS A 1 24 ? -4.070 -14.893 1.926 1.00 0.00 24 CYS A N 19
ATOM 12446 C CA . CYS A 1 24 ? -3.868 -13.497 1.550 1.00 0.00 24 CYS A CA 19
ATOM 12447 C C . CYS A 1 24 ? -3.817 -13.345 0.036 1.00 0.00 24 CYS A C 19
ATOM 12448 O O . CYS A 1 24 ? -2.776 -13.561 -0.587 1.00 0.00 24 CYS A O 19
ATOM 12455 N N . LYS A 1 25 ? -4.948 -12.972 -0.553 1.00 0.00 25 LYS A N 19
ATOM 12456 C CA . LYS A 1 25 ? -5.039 -12.790 -1.996 1.00 0.00 25 LYS A CA 19
ATOM 12457 C C . LYS A 1 25 ? -4.325 -11.513 -2.426 1.00 0.00 25 LYS A C 19
ATOM 12458 O O . LYS A 1 25 ? -4.752 -10.408 -2.092 1.00 0.00 25 LYS A O 19
ATOM 12477 N N . PRO A 1 26 ? -3.226 -11.652 -3.179 1.00 0.00 26 PRO A N 19
ATOM 12478 C CA . PRO A 1 26 ? -2.442 -10.514 -3.663 1.00 0.00 26 PRO A CA 19
ATOM 12479 C C . PRO A 1 26 ? -3.311 -9.459 -4.338 1.00 0.00 26 PRO A C 19
ATOM 12480 O O . PRO A 1 26 ? -3.677 -9.594 -5.506 1.00 0.00 26 PRO A O 19
ATOM 12491 N N . MET A 1 27 ? -3.636 -8.406 -3.595 1.00 0.00 27 MET A N 19
ATOM 12492 C CA . MET A 1 27 ? -4.459 -7.322 -4.120 1.00 0.00 27 MET A CA 19
ATOM 12493 C C . MET A 1 27 ? -3.591 -6.140 -4.538 1.00 0.00 27 MET A C 19
ATOM 12494 O O . MET A 1 27 ? -2.685 -5.735 -3.808 1.00 0.00 27 MET A O 19
ATOM 12508 N N . ALA A 1 28 ? -3.871 -5.591 -5.717 1.00 0.00 28 ALA A N 19
ATOM 12509 C CA . ALA A 1 28 ? -3.112 -4.460 -6.234 1.00 0.00 28 ALA A CA 19
ATOM 12510 C C . ALA A 1 28 ? -3.694 -3.137 -5.752 1.00 0.00 28 ALA A C 19
ATOM 12511 O O . ALA A 1 28 ? -4.671 -3.109 -5.004 1.00 0.00 28 ALA A O 19
ATOM 12518 N N . TRP A 1 29 ? -3.088 -2.040 -6.198 1.00 0.00 29 TRP A N 19
ATOM 12519 C CA . TRP A 1 29 ? -3.536 -0.710 -5.831 1.00 0.00 29 TRP A CA 19
ATOM 12520 C C . TRP A 1 29 ? -3.990 -0.657 -4.378 1.00 0.00 29 TRP A C 19
ATOM 12521 O O . TRP A 1 29 ? -5.184 -0.593 -4.089 1.00 0.00 29 TRP A O 19
ATOM 12542 N N . THR A 1 30 ? -3.023 -0.676 -3.468 1.00 0.00 30 THR A N 19
ATOM 12543 C CA . THR A 1 30 ? -3.318 -0.624 -2.040 1.00 0.00 30 THR A CA 19
ATOM 12544 C C . THR A 1 30 ? -2.121 -1.078 -1.214 1.00 0.00 30 THR A C 19
ATOM 12545 O O . THR A 1 30 ? -1.289 -1.858 -1.679 1.00 0.00 30 THR A O 19
ATOM 12556 N N . TYR A 1 31 ? -2.038 -0.584 0.018 1.00 0.00 31 TYR A N 19
ATOM 12557 C CA . TYR A 1 31 ? -0.946 -0.938 0.916 1.00 0.00 31 TYR A CA 19
ATOM 12558 C C . TYR A 1 31 ? -1.479 -1.263 2.310 1.00 0.00 31 TYR A C 19
ATOM 12559 O O . TYR A 1 31 ? -2.620 -0.941 2.638 1.00 0.00 31 TYR A O 19
ATOM 12577 N N . CYS A 1 32 ? -0.645 -1.903 3.122 1.00 0.00 32 CYS A N 19
ATOM 12578 C CA . CYS A 1 32 ? -1.033 -2.272 4.475 1.00 0.00 32 CYS A CA 19
ATOM 12579 C C . CYS A 1 32 ? -0.475 -1.280 5.491 1.00 0.00 32 CYS A C 19
ATOM 12580 O O . CYS A 1 32 ? 0.171 -0.299 5.124 1.00 0.00 32 CYS A O 19
ATOM 12587 N N . GLU A 1 33 ? -0.728 -1.542 6.769 1.00 0.00 33 GLU A N 19
ATOM 12588 C CA . GLU A 1 33 ? -0.250 -0.670 7.837 1.00 0.00 33 GLU A CA 19
ATOM 12589 C C . GLU A 1 33 ? 1.084 -1.161 8.386 1.00 0.00 33 GLU A C 19
ATOM 12590 O O . GLU A 1 33 ? 1.792 -0.424 9.073 1.00 0.00 33 GLU A O 19
ATOM 12602 N N . ASN A 1 34 ? 1.422 -2.408 8.080 1.00 0.00 34 ASN A N 19
ATOM 12603 C CA . ASN A 1 34 ? 2.673 -2.997 8.542 1.00 0.00 34 ASN A CA 19
ATOM 12604 C C . ASN A 1 34 ? 3.566 -3.369 7.364 1.00 0.00 34 ASN A C 19
ATOM 12605 O O . ASN A 1 34 ? 3.098 -3.914 6.365 1.00 0.00 34 ASN A O 19
ATOM 12616 N N . ARG A 1 35 ? 4.856 -3.071 7.488 1.00 0.00 35 ARG A N 19
ATOM 12617 C CA . ARG A 1 35 ? 5.815 -3.376 6.433 1.00 0.00 35 ARG A CA 19
ATOM 12618 C C . ARG A 1 35 ? 6.065 -4.879 6.345 1.00 0.00 35 ARG A C 19
ATOM 12619 O O . ARG A 1 35 ? 7.021 -5.323 5.711 1.00 0.00 35 ARG A O 19
ATOM 12640 N N . ASN A 1 36 ? 5.197 -5.654 6.988 1.00 0.00 36 ASN A N 19
ATOM 12641 C CA . ASN A 1 36 ? 5.320 -7.105 6.985 1.00 0.00 36 ASN A CA 19
ATOM 12642 C C . ASN A 1 36 ? 3.972 -7.755 6.703 1.00 0.00 36 ASN A C 19
ATOM 12643 O O . ASN A 1 36 ? 3.874 -8.973 6.550 1.00 0.00 36 ASN A O 19
ATOM 12654 N N . GLN A 1 37 ? 2.932 -6.929 6.638 1.00 0.00 37 GLN A N 19
ATOM 12655 C CA . GLN A 1 37 ? 1.584 -7.415 6.376 1.00 0.00 37 GLN A CA 19
ATOM 12656 C C . GLN A 1 37 ? 1.182 -7.146 4.930 1.00 0.00 37 GLN A C 19
ATOM 12657 O O . GLN A 1 37 ? 1.418 -6.060 4.400 1.00 0.00 37 GLN A O 19
ATOM 12671 N N . LYS A 1 38 ? 0.575 -8.144 4.295 1.00 0.00 38 LYS A N 19
ATOM 12672 C CA . LYS A 1 38 ? 0.140 -8.016 2.912 1.00 0.00 38 LYS A CA 19
ATOM 12673 C C . LYS A 1 38 ? -1.352 -7.714 2.835 1.00 0.00 38 LYS A C 19
ATOM 12674 O O . LYS A 1 38 ? -2.109 -8.044 3.747 1.00 0.00 38 LYS A O 19
ATOM 12693 N N . CYS A 1 39 ? -1.770 -7.086 1.741 1.00 0.00 39 CYS A N 19
ATOM 12694 C CA . CYS A 1 39 ? -3.173 -6.746 1.549 1.00 0.00 39 CYS A CA 19
ATOM 12695 C C . CYS A 1 39 ? -3.840 -7.726 0.595 1.00 0.00 39 CYS A C 19
ATOM 12696 O O . CYS A 1 39 ? -3.623 -7.684 -0.615 1.00 0.00 39 CYS A O 19
ATOM 12703 N N . CYS A 1 40 ? -4.645 -8.610 1.161 1.00 0.00 40 CYS A N 19
ATOM 12704 C CA . CYS A 1 40 ? -5.347 -9.617 0.387 1.00 0.00 40 CYS A CA 19
ATOM 12705 C C . CYS A 1 40 ? -6.791 -9.199 0.126 1.00 0.00 40 CYS A C 19
ATOM 12706 O O . CYS A 1 40 ? -7.383 -8.454 0.907 1.00 0.00 40 CYS A O 19
ATOM 12713 N N . GLU A 1 41 ? -7.352 -9.681 -0.980 1.00 0.00 41 GLU A N 19
ATOM 12714 C CA . GLU A 1 41 ? -8.728 -9.355 -1.343 1.00 0.00 41 GLU A CA 19
ATOM 12715 C C . GLU A 1 41 ? -9.649 -9.442 -0.131 1.00 0.00 41 GLU A C 19
ATOM 12716 O O . GLU A 1 41 ? -10.475 -8.558 0.096 1.00 0.00 41 GLU A O 19
ATOM 12728 N N . TYR A 1 42 ? -9.502 -10.512 0.644 1.00 0.00 42 TYR A N 19
ATOM 12729 C CA . TYR A 1 42 ? -10.323 -10.712 1.832 1.00 0.00 42 TYR A CA 19
ATOM 12730 C C . TYR A 1 42 ? -9.477 -11.212 2.999 1.00 0.00 42 TYR A C 19
ATOM 12731 O O . TYR A 1 42 ? -10.023 -11.335 4.115 1.00 0.00 42 TYR A O 19
ATOM 12750 N N . ILE A 1 1 ? 2.055 4.980 -10.019 1.00 0.00 1 ILE A N 20
ATOM 12751 C CA . ILE A 1 1 ? 2.877 6.078 -10.587 1.00 0.00 1 ILE A CA 20
ATOM 12752 C C . ILE A 1 1 ? 4.334 5.950 -10.161 1.00 0.00 1 ILE A C 20
ATOM 12753 O O . ILE A 1 1 ? 4.897 6.862 -9.557 1.00 0.00 1 ILE A O 20
ATOM 12771 N N . MET A 1 2 ? 4.937 4.812 -10.483 1.00 0.00 2 MET A N 20
ATOM 12772 C CA . MET A 1 2 ? 6.330 4.562 -10.132 1.00 0.00 2 MET A CA 20
ATOM 12773 C C . MET A 1 2 ? 6.749 5.409 -8.937 1.00 0.00 2 MET A C 20
ATOM 12774 O O . MET A 1 2 ? 7.749 6.126 -8.991 1.00 0.00 2 MET A O 20
ATOM 12788 N N . PHE A 1 3 ? 5.977 5.327 -7.859 1.00 0.00 3 PHE A N 20
ATOM 12789 C CA . PHE A 1 3 ? 6.268 6.092 -6.651 1.00 0.00 3 PHE A CA 20
ATOM 12790 C C . PHE A 1 3 ? 5.885 5.311 -5.397 1.00 0.00 3 PHE A C 20
ATOM 12791 O O . PHE A 1 3 ? 6.271 5.674 -4.288 1.00 0.00 3 PHE A O 20
ATOM 12808 N N . PHE A 1 4 ? 5.119 4.240 -5.582 1.00 0.00 4 PHE A N 20
ATOM 12809 C CA . PHE A 1 4 ? 4.684 3.415 -4.460 1.00 0.00 4 PHE A CA 20
ATOM 12810 C C . PHE A 1 4 ? 3.611 4.132 -3.649 1.00 0.00 4 PHE A C 20
ATOM 12811 O O . PHE A 1 4 ? 3.698 4.222 -2.424 1.00 0.00 4 PHE A O 20
ATOM 12828 N N . GLU A 1 5 ? 2.599 4.649 -4.341 1.00 0.00 5 GLU A N 20
ATOM 12829 C CA . GLU A 1 5 ? 1.512 5.368 -3.686 1.00 0.00 5 GLU A CA 20
ATOM 12830 C C . GLU A 1 5 ? 0.257 4.505 -3.593 1.00 0.00 5 GLU A C 20
ATOM 12831 O O . GLU A 1 5 ? -0.846 4.962 -3.895 1.00 0.00 5 GLU A O 20
ATOM 12843 N N . MET A 1 6 ? 0.430 3.256 -3.173 1.00 0.00 6 MET A N 20
ATOM 12844 C CA . MET A 1 6 ? -0.693 2.335 -3.039 1.00 0.00 6 MET A CA 20
ATOM 12845 C C . MET A 1 6 ? -1.841 2.988 -2.276 1.00 0.00 6 MET A C 20
ATOM 12846 O O . MET A 1 6 ? -1.796 4.181 -1.970 1.00 0.00 6 MET A O 20
ATOM 12860 N N . GLN A 1 7 ? -2.872 2.203 -1.975 1.00 0.00 7 GLN A N 20
ATOM 12861 C CA . GLN A 1 7 ? -4.031 2.710 -1.249 1.00 0.00 7 GLN A CA 20
ATOM 12862 C C . GLN A 1 7 ? -4.340 1.840 -0.037 1.00 0.00 7 GLN A C 20
ATOM 12863 O O . GLN A 1 7 ? -4.492 0.624 -0.153 1.00 0.00 7 GLN A O 20
ATOM 12877 N N . ALA A 1 8 ? -4.429 2.468 1.128 1.00 0.00 8 ALA A N 20
ATOM 12878 C CA . ALA A 1 8 ? -4.718 1.752 2.365 1.00 0.00 8 ALA A CA 20
ATOM 12879 C C . ALA A 1 8 ? -5.644 0.568 2.113 1.00 0.00 8 ALA A C 20
ATOM 12880 O O . ALA A 1 8 ? -6.787 0.741 1.690 1.00 0.00 8 ALA A O 20
ATOM 12887 N N . CYS A 1 9 ? -5.148 -0.635 2.383 1.00 0.00 9 CYS A N 20
ATOM 12888 C CA . CYS A 1 9 ? -5.937 -1.845 2.190 1.00 0.00 9 CYS A CA 20
ATOM 12889 C C . CYS A 1 9 ? -7.403 -1.581 2.510 1.00 0.00 9 CYS A C 20
ATOM 12890 O O . CYS A 1 9 ? -8.300 -2.214 1.952 1.00 0.00 9 CYS A O 20
ATOM 12897 N N . TRP A 1 10 ? -7.634 -0.637 3.413 1.00 0.00 10 TRP A N 20
ATOM 12898 C CA . TRP A 1 10 ? -8.984 -0.273 3.819 1.00 0.00 10 TRP A CA 20
ATOM 12899 C C . TRP A 1 10 ? -9.651 0.594 2.756 1.00 0.00 10 TRP A C 20
ATOM 12900 O O . TRP A 1 10 ? -10.740 0.281 2.274 1.00 0.00 10 TRP A O 20
ATOM 12921 N N . SER A 1 11 ? -8.987 1.689 2.396 1.00 0.00 11 SER A N 20
ATOM 12922 C CA . SER A 1 11 ? -9.508 2.610 1.392 1.00 0.00 11 SER A CA 20
ATOM 12923 C C . SER A 1 11 ? -10.123 1.849 0.221 1.00 0.00 11 SER A C 20
ATOM 12924 O O . SER A 1 11 ? -10.923 2.399 -0.536 1.00 0.00 11 SER A O 20
ATOM 12932 N N . HIS A 1 12 ? -9.742 0.584 0.077 1.00 0.00 12 HIS A N 20
ATOM 12933 C CA . HIS A 1 12 ? -10.256 -0.250 -1.005 1.00 0.00 12 HIS A CA 20
ATOM 12934 C C . HIS A 1 12 ? -11.272 -1.258 -0.481 1.00 0.00 12 HIS A C 20
ATOM 12935 O O . HIS A 1 12 ? -12.105 -1.763 -1.234 1.00 0.00 12 HIS A O 20
ATOM 12950 N N . SER A 1 13 ? -11.199 -1.551 0.813 1.00 0.00 13 SER A N 20
ATOM 12951 C CA . SER A 1 13 ? -12.112 -2.501 1.436 1.00 0.00 13 SER A CA 20
ATOM 12952 C C . SER A 1 13 ? -11.596 -3.929 1.291 1.00 0.00 13 SER A C 20
ATOM 12953 O O . SER A 1 13 ? -12.213 -4.758 0.621 1.00 0.00 13 SER A O 20
ATOM 12961 N N . GLY A 1 14 ? -10.460 -4.209 1.922 1.00 0.00 14 GLY A N 20
ATOM 12962 C CA . GLY A 1 14 ? -9.881 -5.538 1.850 1.00 0.00 14 GLY A CA 20
ATOM 12963 C C . GLY A 1 14 ? -9.422 -6.045 3.202 1.00 0.00 14 GLY A C 20
ATOM 12964 O O . GLY A 1 14 ? -10.020 -5.724 4.231 1.00 0.00 14 GLY A O 20
ATOM 12968 N N . VAL A 1 15 ? -8.357 -6.838 3.203 1.00 0.00 15 VAL A N 20
ATOM 12969 C CA . VAL A 1 15 ? -7.818 -7.393 4.439 1.00 0.00 15 VAL A CA 20
ATOM 12970 C C . VAL A 1 15 ? -6.292 -7.369 4.429 1.00 0.00 15 VAL A C 20
ATOM 12971 O O . VAL A 1 15 ? -5.673 -7.138 3.391 1.00 0.00 15 VAL A O 20
ATOM 12984 N N . CYS A 1 16 ? -5.691 -7.611 5.590 1.00 0.00 16 CYS A N 20
ATOM 12985 C CA . CYS A 1 16 ? -4.238 -7.617 5.710 1.00 0.00 16 CYS A CA 20
ATOM 12986 C C . CYS A 1 16 ? -3.769 -8.764 6.599 1.00 0.00 16 CYS A C 20
ATOM 12987 O O . CYS A 1 16 ? -4.076 -8.804 7.791 1.00 0.00 16 CYS A O 20
ATOM 12994 N N . ARG A 1 17 ? -3.024 -9.693 6.012 1.00 0.00 17 ARG A N 20
ATOM 12995 C CA . ARG A 1 17 ? -2.511 -10.843 6.749 1.00 0.00 17 ARG A CA 20
ATOM 12996 C C . ARG A 1 17 ? -0.988 -10.883 6.698 1.00 0.00 17 ARG A C 20
ATOM 12997 O O . ARG A 1 17 ? -0.378 -10.460 5.717 1.00 0.00 17 ARG A O 20
ATOM 13018 N N . ASP A 1 18 ? -0.378 -11.396 7.762 1.00 0.00 18 ASP A N 20
ATOM 13019 C CA . ASP A 1 18 ? 1.075 -11.494 7.839 1.00 0.00 18 ASP A CA 20
ATOM 13020 C C . ASP A 1 18 ? 1.653 -12.007 6.525 1.00 0.00 18 ASP A C 20
ATOM 13021 O O . ASP A 1 18 ? 1.330 -13.111 6.084 1.00 0.00 18 ASP A O 20
ATOM 13030 N N . LYS A 1 19 ? 2.507 -11.201 5.903 1.00 0.00 19 LYS A N 20
ATOM 13031 C CA . LYS A 1 19 ? 3.132 -11.574 4.638 1.00 0.00 19 LYS A CA 20
ATOM 13032 C C . LYS A 1 19 ? 3.394 -13.076 4.581 1.00 0.00 19 LYS A C 20
ATOM 13033 O O . LYS A 1 19 ? 3.557 -13.648 3.501 1.00 0.00 19 LYS A O 20
ATOM 13052 N N . SER A 1 20 ? 3.436 -13.710 5.748 1.00 0.00 20 SER A N 20
ATOM 13053 C CA . SER A 1 20 ? 3.683 -15.145 5.833 1.00 0.00 20 SER A CA 20
ATOM 13054 C C . SER A 1 20 ? 2.372 -15.922 5.852 1.00 0.00 20 SER A C 20
ATOM 13055 O O . SER A 1 20 ? 2.323 -17.066 6.303 1.00 0.00 20 SER A O 20
ATOM 13063 N N . GLU A 1 21 ? 1.313 -15.293 5.360 1.00 0.00 21 GLU A N 20
ATOM 13064 C CA . GLU A 1 21 ? 0.004 -15.921 5.321 1.00 0.00 21 GLU A CA 20
ATOM 13065 C C . GLU A 1 21 ? -0.187 -16.688 4.026 1.00 0.00 21 GLU A C 20
ATOM 13066 O O . GLU A 1 21 ? 0.408 -16.372 2.998 1.00 0.00 21 GLU A O 20
ATOM 13078 N N . ARG A 1 22 ? -1.023 -17.705 4.102 1.00 0.00 22 ARG A N 20
ATOM 13079 C CA . ARG A 1 22 ? -1.320 -18.551 2.963 1.00 0.00 22 ARG A CA 20
ATOM 13080 C C . ARG A 1 22 ? -2.690 -18.220 2.379 1.00 0.00 22 ARG A C 20
ATOM 13081 O O . ARG A 1 22 ? -3.049 -18.697 1.302 1.00 0.00 22 ARG A O 20
ATOM 13102 N N . ASN A 1 23 ? -3.451 -17.401 3.097 1.00 0.00 23 ASN A N 20
ATOM 13103 C CA . ASN A 1 23 ? -4.782 -17.006 2.654 1.00 0.00 23 ASN A CA 20
ATOM 13104 C C . ASN A 1 23 ? -4.874 -15.493 2.491 1.00 0.00 23 ASN A C 20
ATOM 13105 O O . ASN A 1 23 ? -5.573 -14.818 3.248 1.00 0.00 23 ASN A O 20
ATOM 13116 N N . CYS A 1 24 ? -4.162 -14.963 1.501 1.00 0.00 24 CYS A N 20
ATOM 13117 C CA . CYS A 1 24 ? -4.163 -13.530 1.241 1.00 0.00 24 CYS A CA 20
ATOM 13118 C C . CYS A 1 24 ? -4.309 -13.243 -0.251 1.00 0.00 24 CYS A C 20
ATOM 13119 O O . CYS A 1 24 ? -3.324 -13.232 -0.989 1.00 0.00 24 CYS A O 20
ATOM 13126 N N . LYS A 1 25 ? -5.542 -13.007 -0.688 1.00 0.00 25 LYS A N 20
ATOM 13127 C CA . LYS A 1 25 ? -5.812 -12.714 -2.091 1.00 0.00 25 LYS A CA 20
ATOM 13128 C C . LYS A 1 25 ? -4.970 -11.536 -2.566 1.00 0.00 25 LYS A C 20
ATOM 13129 O O . LYS A 1 25 ? -5.252 -10.384 -2.238 1.00 0.00 25 LYS A O 20
ATOM 13148 N N . PRO A 1 26 ? -3.920 -11.815 -3.349 1.00 0.00 26 PRO A N 20
ATOM 13149 C CA . PRO A 1 26 ? -3.019 -10.789 -3.878 1.00 0.00 26 PRO A CA 20
ATOM 13150 C C . PRO A 1 26 ? -3.767 -9.590 -4.456 1.00 0.00 26 PRO A C 20
ATOM 13151 O O . PRO A 1 26 ? -4.141 -9.584 -5.630 1.00 0.00 26 PRO A O 20
ATOM 13162 N N . MET A 1 27 ? -3.969 -8.570 -3.626 1.00 0.00 27 MET A N 20
ATOM 13163 C CA . MET A 1 27 ? -4.661 -7.359 -4.055 1.00 0.00 27 MET A CA 20
ATOM 13164 C C . MET A 1 27 ? -3.682 -6.191 -4.148 1.00 0.00 27 MET A C 20
ATOM 13165 O O . MET A 1 27 ? -3.296 -5.608 -3.134 1.00 0.00 27 MET A O 20
ATOM 13179 N N . ALA A 1 28 ? -3.275 -5.863 -5.370 1.00 0.00 28 ALA A N 20
ATOM 13180 C CA . ALA A 1 28 ? -2.331 -4.773 -5.600 1.00 0.00 28 ALA A CA 20
ATOM 13181 C C . ALA A 1 28 ? -2.944 -3.419 -5.256 1.00 0.00 28 ALA A C 20
ATOM 13182 O O . ALA A 1 28 ? -4.032 -3.341 -4.687 1.00 0.00 28 ALA A O 20
ATOM 13189 N N . TRP A 1 29 ? -2.232 -2.354 -5.612 1.00 0.00 29 TRP A N 20
ATOM 13190 C CA . TRP A 1 29 ? -2.684 -1.000 -5.358 1.00 0.00 29 TRP A CA 20
ATOM 13191 C C . TRP A 1 29 ? -3.378 -0.889 -4.006 1.00 0.00 29 TRP A C 20
ATOM 13192 O O . TRP A 1 29 ? -4.599 -0.760 -3.929 1.00 0.00 29 TRP A O 20
ATOM 13213 N N . THR A 1 30 ? -2.586 -0.933 -2.940 1.00 0.00 30 THR A N 20
ATOM 13214 C CA . THR A 1 30 ? -3.116 -0.829 -1.585 1.00 0.00 30 THR A CA 20
ATOM 13215 C C . THR A 1 30 ? -2.136 -1.402 -0.567 1.00 0.00 30 THR A C 20
ATOM 13216 O O . THR A 1 30 ? -1.523 -2.445 -0.797 1.00 0.00 30 THR A O 20
ATOM 13227 N N . TYR A 1 31 ? -1.994 -0.712 0.560 1.00 0.00 31 TYR A N 20
ATOM 13228 C CA . TYR A 1 31 ? -1.088 -1.149 1.616 1.00 0.00 31 TYR A CA 20
ATOM 13229 C C . TYR A 1 31 ? -1.709 -0.924 2.992 1.00 0.00 31 TYR A C 20
ATOM 13230 O O . TYR A 1 31 ? -2.577 -0.069 3.161 1.00 0.00 31 TYR A O 20
ATOM 13248 N N . CYS A 1 32 ? -1.257 -1.699 3.971 1.00 0.00 32 CYS A N 20
ATOM 13249 C CA . CYS A 1 32 ? -1.766 -1.586 5.334 1.00 0.00 32 CYS A CA 20
ATOM 13250 C C . CYS A 1 32 ? -0.791 -0.812 6.215 1.00 0.00 32 CYS A C 20
ATOM 13251 O O . CYS A 1 32 ? 0.148 -0.190 5.721 1.00 0.00 32 CYS A O 20
ATOM 13258 N N . GLU A 1 33 ? -1.020 -0.857 7.525 1.00 0.00 33 GLU A N 20
ATOM 13259 C CA . GLU A 1 33 ? -0.161 -0.160 8.474 1.00 0.00 33 GLU A CA 20
ATOM 13260 C C . GLU A 1 33 ? 1.045 -1.019 8.844 1.00 0.00 33 GLU A C 20
ATOM 13261 O O . GLU A 1 33 ? 1.755 -0.729 9.806 1.00 0.00 33 GLU A O 20
ATOM 13273 N N . ASN A 1 34 ? 1.266 -2.078 8.073 1.00 0.00 34 ASN A N 20
ATOM 13274 C CA . ASN A 1 34 ? 2.384 -2.981 8.318 1.00 0.00 34 ASN A CA 20
ATOM 13275 C C . ASN A 1 34 ? 3.290 -3.068 7.094 1.00 0.00 34 ASN A C 20
ATOM 13276 O O . ASN A 1 34 ? 2.821 -3.291 5.977 1.00 0.00 34 ASN A O 20
ATOM 13287 N N . ARG A 1 35 ? 4.589 -2.892 7.311 1.00 0.00 35 ARG A N 20
ATOM 13288 C CA . ARG A 1 35 ? 5.560 -2.950 6.226 1.00 0.00 35 ARG A CA 20
ATOM 13289 C C . ARG A 1 35 ? 5.907 -4.397 5.886 1.00 0.00 35 ARG A C 20
ATOM 13290 O O . ARG A 1 35 ? 6.738 -4.661 5.019 1.00 0.00 35 ARG A O 20
ATOM 13311 N N . ASN A 1 36 ? 5.262 -5.331 6.579 1.00 0.00 36 ASN A N 20
ATOM 13312 C CA . ASN A 1 36 ? 5.495 -6.752 6.353 1.00 0.00 36 ASN A CA 20
ATOM 13313 C C . ASN A 1 36 ? 4.172 -7.489 6.182 1.00 0.00 36 ASN A C 20
ATOM 13314 O O . ASN A 1 36 ? 4.142 -8.712 6.044 1.00 0.00 36 ASN A O 20
ATOM 13325 N N . GLN A 1 37 ? 3.081 -6.732 6.193 1.00 0.00 37 GLN A N 20
ATOM 13326 C CA . GLN A 1 37 ? 1.750 -7.302 6.039 1.00 0.00 37 GLN A CA 20
ATOM 13327 C C . GLN A 1 37 ? 1.251 -7.135 4.607 1.00 0.00 37 GLN A C 20
ATOM 13328 O O . GLN A 1 37 ? 1.532 -6.131 3.953 1.00 0.00 37 GLN A O 20
ATOM 13342 N N . LYS A 1 38 ? 0.511 -8.129 4.126 1.00 0.00 38 LYS A N 20
ATOM 13343 C CA . LYS A 1 38 ? -0.024 -8.096 2.771 1.00 0.00 38 LYS A CA 20
ATOM 13344 C C . LYS A 1 38 ? -1.509 -7.752 2.775 1.00 0.00 38 LYS A C 20
ATOM 13345 O O . LYS A 1 38 ? -2.193 -7.919 3.785 1.00 0.00 38 LYS A O 20
ATOM 13364 N N . CYS A 1 39 ? -2.002 -7.272 1.638 1.00 0.00 39 CYS A N 20
ATOM 13365 C CA . CYS A 1 39 ? -3.406 -6.905 1.506 1.00 0.00 39 CYS A CA 20
ATOM 13366 C C . CYS A 1 39 ? -4.116 -7.826 0.521 1.00 0.00 39 CYS A C 20
ATOM 13367 O O . CYS A 1 39 ? -3.888 -7.759 -0.687 1.00 0.00 39 CYS A O 20
ATOM 13374 N N . CYS A 1 40 ? -4.971 -8.690 1.050 1.00 0.00 40 CYS A N 20
ATOM 13375 C CA . CYS A 1 40 ? -5.712 -9.633 0.237 1.00 0.00 40 CYS A CA 20
ATOM 13376 C C . CYS A 1 40 ? -7.133 -9.142 -0.020 1.00 0.00 40 CYS A C 20
ATOM 13377 O O . CYS A 1 40 ? -7.623 -8.244 0.664 1.00 0.00 40 CYS A O 20
ATOM 13384 N N . GLU A 1 41 ? -7.787 -9.738 -1.010 1.00 0.00 41 GLU A N 20
ATOM 13385 C CA . GLU A 1 41 ? -9.153 -9.364 -1.361 1.00 0.00 41 GLU A CA 20
ATOM 13386 C C . GLU A 1 41 ? -10.078 -9.487 -0.153 1.00 0.00 41 GLU A C 20
ATOM 13387 O O . GLU A 1 41 ? -10.823 -8.562 0.167 1.00 0.00 41 GLU A O 20
ATOM 13399 N N . TYR A 1 42 ? -10.025 -10.636 0.511 1.00 0.00 42 TYR A N 20
ATOM 13400 C CA . TYR A 1 42 ? -10.859 -10.882 1.684 1.00 0.00 42 TYR A CA 20
ATOM 13401 C C . TYR A 1 42 ? -10.063 -11.583 2.780 1.00 0.00 42 TYR A C 20
ATOM 13402 O O . TYR A 1 42 ? -10.653 -11.882 3.840 1.00 0.00 42 TYR A O 20
#

Sequence (42 aa):
IMFFEMQACWSHSGVCRDKSERNCKPMAWTYCENRNQKCCEYIMFFEMQACWSHSGVCRDKSERNCKPMAWTYCENRNQKCCEYIMFFEMQACWSHSGVCRDKSERNCKPMAWTYCENRNQKCCEYIMFFEMQACWSHSGVCRDKSERNCKPMAWTYCENRNQKCCEYIMFFEMQACWSHSGVCRDKSERNCKPMAWTYCENRNQKCCEYIMFFEMQACWSHSGVCRDKSERNCKPMAWTYCENRNQKCCEYIMFFEMQACWSHSGVCRDKSERNCKPMAWTYCENRNQKCCEYIMFFEMQACWSHSGVCRDKSERNCKPMAWTYCENRNQKCCEYIMFFEMQACWSHSGVCRDKSERNCKPMAWTYCENRNQKCCEYIMFFEMQACWSHSGVCRDKSERNCKPMAWTYCENRNQKCCEYIMFFEMQACWSHSGVCRDKSERNCKPMAWTYCENRNQKCCEYIMFFEMQACWSHSGVCRDKSERNCKPMAWTYCENRNQKCCEYIMFFEMQACWSHSGVCRDKSERNCKPMAWTYCENRNQKCCEYIMFFEMQACWSHSGVCRDKSERNCKPMAWTYCENRNQKCCEYIMFFEMQACWSHSGVCRDKSERNCKPMAWTYCENRNQKCCEYIMFFEMQACWSHSGVCRDKSERNCKPMAWTYCENRNQKCCEYIMFFEMQACWSHSGVCRDKSERNCKPMAWTYCENRNQKCCEYIMFFEMQACWSHSGVCRDKSERNCKPMAWTYCENRNQKCCEYIMFFEMQACWSHSGVCRDKSERNCKPMAWTYCENRNQKCCEYIMFFEMQACWSHSGVCRDKSERNCKPMAWTYCENRNQKCCEY

GO terms:
  GO:0005576 extracellular region (C, IDA)

Solvent-accessible surface area: 3891 Å² total; per-residue (Å²): 219,136,191,179,129,85,72,9,7,164,66,96,98,29,41,24,62,94,118,102,45,207,92,20,88,126,71,48,192,5,91,23,154,84,242,68,71,50,16,0,94,182